Protein AF-V8PDE1-F1 (afdb_monomer_lite)

Structure (mmCIF, N/CA/C/O backbone):
data_AF-V8PDE1-F1
#
_entry.id   AF-V8PDE1-F1
#
loop_
_atom_site.group_PDB
_atom_site.id
_atom_site.type_symbol
_atom_site.label_atom_id
_atom_site.label_alt_id
_atom_site.label_comp_id
_atom_site.label_asym_id
_atom_site.label_entity_id
_atom_site.label_seq_id
_atom_site.pdbx_PDB_ins_code
_atom_site.Cartn_x
_atom_site.Cartn_y
_atom_site.Cartn_z
_atom_site.occupancy
_atom_site.B_iso_or_equiv
_atom_site.auth_seq_id
_atom_site.auth_comp_id
_atom_site.auth_asym_id
_atom_site.auth_atom_id
_atom_site.pdbx_PDB_model_num
ATOM 1 N N . MET A 1 1 ? 62.645 18.129 -101.647 1.00 36.97 1 MET A N 1
ATOM 2 C CA . MET A 1 1 ? 62.803 19.268 -102.581 1.00 36.97 1 MET A CA 1
ATOM 3 C C . MET A 1 1 ? 63.558 18.784 -103.810 1.00 36.97 1 MET A C 1
ATOM 5 O O . MET A 1 1 ? 64.603 18.176 -103.633 1.00 36.97 1 MET A O 1
ATOM 9 N N . ALA A 1 2 ? 63.044 19.009 -105.021 1.00 32.47 2 ALA A N 1
ATOM 10 C CA . ALA A 1 2 ? 63.706 18.597 -106.262 1.00 32.47 2 ALA A CA 1
ATOM 11 C C . ALA A 1 2 ? 64.364 19.811 -106.939 1.00 32.47 2 ALA A C 1
ATOM 13 O O . ALA A 1 2 ? 63.666 20.709 -107.405 1.00 32.47 2 ALA A O 1
ATOM 14 N N . SER A 1 3 ? 65.699 19.848 -106.988 1.00 39.00 3 SER A N 1
ATOM 15 C CA . SER A 1 3 ? 66.437 20.904 -107.691 1.00 39.00 3 SER A CA 1
ATOM 16 C C . SER A 1 3 ? 66.712 20.479 -109.133 1.00 39.00 3 SER A C 1
ATOM 18 O O . SER A 1 3 ? 67.623 19.699 -109.415 1.00 39.00 3 SER A O 1
ATOM 20 N N . SER A 1 4 ? 65.885 20.970 -110.055 1.00 37.81 4 SER A N 1
ATOM 21 C CA . SER A 1 4 ? 66.012 20.692 -111.486 1.00 37.81 4 SER A CA 1
ATOM 22 C C . SER A 1 4 ? 67.161 21.501 -112.097 1.00 37.81 4 SER A C 1
ATOM 24 O O . SER A 1 4 ? 66.958 22.632 -112.546 1.00 37.81 4 SER A O 1
ATOM 26 N N . LYS A 1 5 ? 68.365 20.916 -112.167 1.00 46.50 5 LYS A N 1
ATOM 27 C CA . LYS A 1 5 ? 69.477 21.478 -112.955 1.00 46.50 5 LYS A CA 1
ATOM 28 C C . LYS A 1 5 ? 69.112 21.474 -114.444 1.00 46.50 5 LYS A C 1
ATOM 30 O O . LYS A 1 5 ? 69.195 20.445 -115.112 1.00 46.50 5 LYS A O 1
ATOM 35 N N . ARG A 1 6 ? 68.713 22.642 -114.959 1.00 46.75 6 ARG A N 1
ATOM 36 C CA . ARG A 1 6 ? 68.588 22.904 -116.400 1.00 46.75 6 ARG A CA 1
ATOM 37 C C . ARG A 1 6 ? 69.950 22.631 -117.053 1.00 46.75 6 ARG A C 1
ATOM 39 O O . ARG A 1 6 ? 70.959 23.130 -116.565 1.00 46.75 6 ARG A O 1
ATOM 46 N N . LYS A 1 7 ? 69.989 21.837 -118.126 1.00 49.34 7 LYS A N 1
ATOM 47 C CA . LYS A 1 7 ? 71.175 21.744 -118.992 1.00 49.34 7 LYS A CA 1
ATOM 48 C C . LYS A 1 7 ? 71.210 22.982 -119.884 1.00 49.34 7 LYS A C 1
ATOM 50 O O . LYS A 1 7 ? 70.229 23.238 -120.580 1.00 49.34 7 LYS A O 1
ATOM 55 N N . ASP A 1 8 ? 72.319 23.713 -119.878 1.00 52.38 8 ASP A N 1
ATOM 56 C CA . ASP A 1 8 ? 72.467 24.906 -120.710 1.00 52.38 8 ASP A CA 1
ATOM 57 C C . ASP A 1 8 ? 72.462 24.560 -122.210 1.00 52.38 8 ASP A C 1
ATOM 59 O O . ASP A 1 8 ? 73.206 23.668 -122.639 1.00 52.38 8 ASP A O 1
ATOM 63 N N . PRO A 1 9 ? 71.684 25.279 -123.043 1.00 59.72 9 PRO A N 1
ATOM 64 C CA . PRO A 1 9 ? 71.596 25.003 -124.478 1.00 59.72 9 PRO A CA 1
ATOM 65 C C . PRO A 1 9 ? 72.929 25.226 -125.211 1.00 59.72 9 PRO A C 1
ATOM 67 O O . PRO A 1 9 ? 73.193 24.562 -126.211 1.00 59.72 9 PRO A O 1
ATOM 70 N N . ALA A 1 10 ? 73.809 26.083 -124.680 1.00 60.16 10 ALA A N 1
ATOM 71 C CA . ALA A 1 10 ? 75.154 26.305 -125.214 1.00 60.16 10 ALA A CA 1
ATOM 72 C C . ALA A 1 10 ? 76.019 25.027 -125.206 1.00 60.16 10 ALA A C 1
ATOM 74 O O . ALA A 1 10 ? 76.742 24.761 -126.164 1.00 60.16 10 ALA A O 1
ATOM 75 N N . SER A 1 11 ? 75.897 24.187 -124.169 1.00 59.78 11 SER A N 1
ATOM 76 C CA . SER A 1 11 ? 76.632 22.916 -124.075 1.00 59.78 11 SER A CA 1
ATOM 77 C C . SER A 1 11 ? 76.133 21.887 -125.098 1.00 59.78 11 SER A C 1
ATOM 79 O O . SER A 1 11 ? 76.931 21.149 -125.679 1.00 59.78 11 SER A O 1
ATOM 81 N N . ALA A 1 12 ? 74.824 21.871 -125.374 1.00 61.12 12 ALA A N 1
ATOM 82 C CA . ALA A 1 12 ? 74.239 21.012 -126.401 1.00 61.12 12 ALA A CA 1
ATOM 83 C C . ALA A 1 12 ? 74.664 21.438 -127.818 1.00 61.12 12 ALA A C 1
ATOM 85 O O . ALA A 1 12 ? 74.995 20.579 -128.633 1.00 61.12 12 ALA A O 1
ATOM 86 N N . ALA A 1 13 ? 74.719 22.747 -128.092 1.00 67.94 13 ALA A N 1
ATOM 87 C CA . ALA A 1 13 ? 75.216 23.282 -129.359 1.00 67.94 13 ALA A CA 1
ATOM 88 C C . ALA A 1 13 ? 76.701 22.941 -129.585 1.00 67.94 13 ALA A C 1
ATOM 90 O O . ALA A 1 13 ? 77.042 22.394 -130.629 1.00 67.94 13 ALA A O 1
ATOM 91 N N . ALA A 1 14 ? 77.563 23.164 -128.586 1.00 66.62 14 ALA A N 1
ATOM 92 C CA . ALA A 1 14 ? 78.984 22.814 -128.665 1.00 66.62 14 ALA A CA 1
ATOM 93 C C . ALA A 1 14 ? 79.209 21.304 -128.883 1.00 66.62 14 ALA A C 1
ATOM 95 O O . ALA A 1 14 ? 80.011 20.911 -129.726 1.00 66.62 14 ALA A O 1
ATOM 96 N N . SER A 1 15 ? 78.441 20.450 -128.193 1.00 71.56 15 SER A N 1
ATOM 97 C CA . SER A 1 15 ? 78.507 18.991 -128.384 1.00 71.56 15 SER A CA 1
ATOM 98 C C . SER A 1 15 ? 78.068 18.565 -129.791 1.00 71.56 15 SER A C 1
ATOM 100 O O . SER A 1 15 ? 78.623 17.625 -130.351 1.00 71.56 15 SER A O 1
ATOM 102 N N . ARG A 1 16 ? 77.077 19.254 -130.379 1.00 73.88 16 ARG A N 1
ATOM 103 C CA . ARG A 1 16 ? 76.604 18.999 -131.749 1.00 73.88 16 ARG A CA 1
ATOM 104 C C . ARG A 1 16 ? 77.648 19.403 -132.792 1.00 73.88 16 ARG A C 1
ATOM 106 O O . ARG A 1 16 ? 77.817 18.676 -133.762 1.00 73.88 16 ARG A O 1
ATOM 113 N N . ILE A 1 17 ? 78.334 20.528 -132.580 1.00 76.88 17 ILE A N 1
ATOM 114 C CA . ILE A 1 17 ? 79.422 21.002 -133.448 1.00 76.88 17 ILE A CA 1
ATOM 115 C C . ILE A 1 17 ? 80.581 20.002 -133.429 1.00 76.88 17 ILE A C 1
ATOM 117 O O . ILE A 1 17 ? 80.978 19.543 -134.491 1.00 76.88 17 ILE A O 1
ATOM 121 N N . PHE A 1 18 ? 81.035 19.574 -132.246 1.00 77.75 18 PHE A N 1
ATOM 122 C CA . PHE A 1 18 ? 82.142 18.619 -132.118 1.00 77.75 18 PHE A CA 1
ATOM 123 C C . PHE A 1 18 ? 81.876 17.286 -132.845 1.00 77.75 18 PHE A C 1
ATOM 125 O O . PHE A 1 18 ? 82.742 16.789 -133.558 1.00 77.75 18 PHE A O 1
ATOM 132 N N . VAL A 1 19 ? 80.660 16.732 -132.732 1.00 77.44 19 VAL A N 1
ATOM 133 C CA . VAL A 1 19 ? 80.276 15.506 -133.463 1.00 77.44 19 VAL A CA 1
ATOM 134 C C . VAL A 1 19 ? 80.302 15.721 -134.981 1.00 77.44 19 VAL A C 1
ATOM 136 O O . VAL A 1 19 ? 80.821 14.876 -135.701 1.00 77.44 19 VAL A O 1
ATOM 139 N N . LEU A 1 20 ? 79.805 16.860 -135.474 1.00 78.31 20 LEU A N 1
ATOM 140 C CA . LEU A 1 20 ? 79.837 17.184 -136.906 1.00 78.31 20 LEU A CA 1
ATOM 141 C C . LEU A 1 20 ? 81.271 17.413 -137.420 1.00 78.31 20 LEU A C 1
ATOM 143 O O . LEU A 1 20 ? 81.592 17.006 -138.531 1.00 78.31 20 LEU A O 1
ATOM 147 N N . GLU A 1 21 ? 82.147 18.027 -136.622 1.00 78.44 21 GLU A N 1
ATOM 148 C CA . GLU A 1 21 ? 83.574 18.184 -136.943 1.00 78.44 21 GLU A CA 1
ATOM 149 C C . GLU A 1 21 ? 84.298 16.831 -137.023 1.00 78.44 21 GLU A C 1
ATOM 151 O O . GLU A 1 21 ? 85.167 16.640 -137.874 1.00 78.44 21 GLU A O 1
ATOM 156 N N . GLU A 1 22 ? 83.934 15.883 -136.158 1.00 80.25 22 GLU A N 1
ATOM 157 C CA . GLU A 1 22 ? 84.462 14.516 -136.146 1.00 80.25 22 GLU A CA 1
ATOM 158 C C . GLU A 1 22 ? 83.957 13.693 -137.346 1.00 80.25 22 GLU A C 1
ATOM 160 O O . GLU A 1 22 ? 84.752 13.036 -138.021 1.00 80.25 22 GLU A O 1
ATOM 165 N N . GLU A 1 23 ? 82.668 13.804 -137.689 1.00 79.69 23 GLU A N 1
ATOM 166 C CA . GLU A 1 23 ? 82.073 13.197 -138.890 1.00 79.69 23 GLU A CA 1
ATOM 167 C C . GLU A 1 23 ? 82.712 13.741 -140.182 1.00 79.69 23 GLU A C 1
ATOM 169 O O . GLU A 1 23 ? 83.116 12.961 -141.046 1.00 79.69 23 GLU A O 1
ATOM 174 N N . VAL A 1 24 ? 82.888 15.064 -140.305 1.00 81.88 24 VAL A N 1
ATOM 175 C CA . VAL A 1 24 ? 83.558 15.697 -141.462 1.00 81.88 24 VAL A CA 1
ATOM 176 C C . VAL A 1 24 ? 85.017 15.243 -141.594 1.00 81.88 24 VAL A C 1
ATOM 178 O O . VAL A 1 24 ? 85.505 15.045 -142.713 1.00 81.88 24 VAL A O 1
ATOM 181 N N . ARG A 1 25 ? 85.714 15.031 -140.470 1.00 81.88 25 ARG A N 1
ATOM 182 C CA . ARG A 1 25 ? 87.086 14.503 -140.449 1.00 81.88 25 ARG A CA 1
ATOM 183 C C . ARG A 1 25 ? 87.128 13.049 -140.924 1.00 81.88 25 ARG A C 1
ATOM 185 O O . ARG A 1 25 ? 87.911 12.746 -141.821 1.00 81.88 25 ARG A O 1
ATOM 192 N N . SER A 1 26 ? 86.238 12.191 -140.413 1.00 82.44 26 SER A N 1
ATOM 193 C CA . SER A 1 26 ? 86.133 10.783 -140.834 1.00 82.44 26 SER A CA 1
ATOM 194 C C . SER A 1 26 ? 85.832 10.655 -142.329 1.00 82.44 26 SER A C 1
ATOM 196 O O . SER A 1 26 ? 86.521 9.927 -143.040 1.00 82.44 26 SER A O 1
ATOM 198 N N . LEU A 1 27 ? 84.862 11.424 -142.834 1.00 82.25 27 LEU A N 1
ATOM 199 C CA . LEU A 1 27 ? 84.507 11.446 -144.256 1.00 82.25 27 LEU A CA 1
ATOM 200 C C . LEU A 1 27 ? 85.663 11.938 -145.144 1.00 82.25 27 LEU A C 1
ATOM 202 O O . LEU A 1 27 ? 85.850 11.432 -146.250 1.00 82.25 27 LEU A O 1
ATOM 206 N N . SER A 1 28 ? 86.471 12.887 -144.661 1.00 83.19 28 SER A N 1
ATOM 207 C CA . SER A 1 28 ? 87.661 13.362 -145.383 1.00 83.19 28 SER A CA 1
ATOM 208 C C . SER A 1 28 ? 88.770 12.304 -145.438 1.00 83.19 28 SER A C 1
ATOM 210 O O . SER A 1 28 ? 89.416 12.141 -146.473 1.00 83.19 28 SER A O 1
ATOM 212 N N . GLU A 1 29 ? 88.987 11.554 -144.354 1.00 83.19 29 GLU A N 1
ATOM 213 C CA . GLU A 1 29 ? 89.922 10.421 -144.332 1.00 83.19 29 GLU A CA 1
ATOM 214 C C . GLU A 1 29 ? 89.474 9.287 -145.260 1.00 83.19 29 GLU A C 1
ATOM 216 O O . GLU A 1 29 ? 90.282 8.763 -146.027 1.00 83.19 29 GLU A O 1
ATOM 221 N N . GLU A 1 30 ? 88.186 8.936 -145.238 1.00 83.31 30 GLU A N 1
ATOM 222 C CA . GLU A 1 30 ? 87.602 7.927 -146.127 1.00 83.31 30 GLU A CA 1
ATOM 223 C C . GLU A 1 30 ? 87.721 8.333 -147.602 1.00 83.31 30 GLU A C 1
ATOM 225 O O . GLU A 1 30 ? 88.118 7.512 -148.433 1.00 83.31 30 GLU A O 1
ATOM 230 N N . LEU A 1 31 ? 87.470 9.606 -147.930 1.00 84.56 31 LEU A N 1
ATOM 231 C CA . LEU A 1 31 ? 87.661 10.144 -149.278 1.00 84.56 31 LEU A CA 1
ATOM 232 C C . LEU A 1 31 ? 89.130 10.057 -149.723 1.00 84.56 31 LEU A C 1
ATOM 234 O O . LEU A 1 31 ? 89.407 9.572 -150.821 1.00 84.56 31 LEU A O 1
ATOM 238 N N . ASN A 1 32 ? 90.075 10.463 -148.869 1.00 84.06 32 ASN A N 1
ATOM 239 C CA . ASN A 1 32 ? 91.512 10.364 -149.150 1.00 84.06 32 ASN A CA 1
ATOM 240 C C . ASN A 1 32 ? 91.962 8.906 -149.356 1.00 84.06 32 ASN A C 1
ATOM 242 O O . ASN A 1 32 ? 92.754 8.619 -150.256 1.00 84.06 32 ASN A O 1
ATOM 246 N N . GLN A 1 33 ? 91.425 7.971 -148.570 1.00 81.50 33 GLN A N 1
ATOM 247 C CA . GLN A 1 33 ? 91.695 6.542 -148.719 1.00 81.50 33 GLN A CA 1
ATOM 248 C C . GLN A 1 33 ? 91.134 5.991 -150.044 1.00 81.50 33 GLN A C 1
ATOM 250 O O . GLN A 1 33 ? 91.837 5.260 -150.744 1.00 81.50 33 GLN A O 1
ATOM 255 N N . CYS A 1 34 ? 89.918 6.390 -150.435 1.00 83.56 34 CYS A N 1
ATOM 256 C CA . CYS A 1 34 ? 89.327 6.039 -151.732 1.00 83.56 34 CYS A CA 1
ATOM 257 C C . CYS A 1 34 ? 90.131 6.616 -152.909 1.00 83.56 34 CYS A C 1
ATOM 259 O O . CYS A 1 34 ? 90.346 5.929 -153.909 1.00 83.56 34 CYS A O 1
ATOM 261 N N . GLN A 1 35 ? 90.623 7.852 -152.780 1.00 84.25 35 GLN A N 1
ATOM 262 C CA . GLN A 1 35 ? 91.502 8.493 -153.760 1.00 84.25 35 GLN A CA 1
ATOM 263 C C . GLN A 1 35 ? 92.798 7.680 -153.935 1.00 84.25 35 GLN A C 1
ATOM 265 O O . GLN A 1 35 ? 93.168 7.338 -155.057 1.00 84.25 35 GLN A O 1
ATOM 270 N N . ALA A 1 36 ? 93.454 7.305 -152.832 1.00 83.50 36 ALA A N 1
ATOM 271 C CA . ALA A 1 36 ? 94.674 6.500 -152.855 1.00 83.50 36 ALA A CA 1
ATOM 272 C C . ALA A 1 36 ? 94.451 5.099 -153.457 1.00 83.50 36 ALA A C 1
ATOM 274 O O . ALA A 1 36 ? 95.294 4.610 -154.208 1.00 83.50 36 ALA A O 1
ATOM 275 N N . ASP A 1 37 ? 93.308 4.464 -153.179 1.00 84.69 37 ASP A N 1
ATOM 276 C CA . ASP A 1 37 ? 92.949 3.167 -153.762 1.00 84.69 37 ASP A CA 1
ATOM 277 C C . ASP A 1 37 ? 92.661 3.257 -155.269 1.00 84.69 37 ASP A C 1
ATOM 279 O O . ASP A 1 37 ? 93.093 2.387 -156.028 1.00 84.69 37 ASP A O 1
ATOM 283 N N . LYS A 1 38 ? 92.007 4.329 -155.731 1.00 87.38 38 LYS A N 1
ATOM 284 C CA . LYS A 1 38 ? 91.802 4.601 -157.161 1.00 87.38 38 LYS A CA 1
ATOM 285 C C . LYS A 1 38 ? 93.137 4.755 -157.897 1.00 87.38 38 LYS A C 1
ATOM 287 O O . LYS A 1 38 ? 93.341 4.110 -158.925 1.00 87.38 38 LYS A O 1
ATOM 292 N N . GLU A 1 39 ? 94.047 5.581 -157.379 1.00 84.88 39 GLU A N 1
ATOM 293 C CA . GLU A 1 39 ? 95.364 5.791 -157.997 1.00 84.88 39 GLU A CA 1
ATOM 294 C C . GLU A 1 39 ? 96.224 4.512 -157.953 1.00 84.88 39 GLU A C 1
ATOM 296 O O . GLU A 1 39 ? 96.932 4.206 -158.916 1.00 84.88 39 GLU A O 1
ATOM 301 N N . PHE A 1 40 ? 96.101 3.699 -156.895 1.00 88.19 40 PHE A N 1
ATOM 302 C CA . PHE A 1 40 ? 96.716 2.370 -156.824 1.00 88.19 40 PHE A CA 1
ATOM 303 C C . PHE A 1 40 ? 96.201 1.434 -157.931 1.00 88.19 40 PHE A C 1
ATOM 305 O O . PHE A 1 40 ? 97.006 0.865 -158.671 1.00 88.19 40 PHE A O 1
ATOM 312 N N . VAL A 1 41 ? 94.878 1.310 -158.100 1.00 87.38 41 VAL A N 1
ATOM 313 C CA . VAL A 1 41 ? 94.266 0.481 -159.157 1.00 87.38 41 VAL A CA 1
ATOM 314 C C . VAL A 1 41 ? 94.664 0.974 -160.551 1.00 87.38 41 VAL A C 1
ATOM 316 O O . VAL A 1 41 ? 94.989 0.163 -161.417 1.00 87.38 41 VAL A O 1
ATOM 319 N N . TRP A 1 42 ? 94.704 2.290 -160.770 1.00 84.12 42 TRP A N 1
ATOM 320 C CA . TRP A 1 42 ? 95.103 2.879 -162.052 1.00 84.12 42 TRP A CA 1
ATOM 321 C C . TRP A 1 42 ? 96.581 2.618 -162.384 1.00 84.12 42 TRP A C 1
ATOM 323 O O . TRP A 1 42 ? 96.922 2.261 -163.514 1.00 84.12 42 TRP A O 1
ATOM 333 N N . SER A 1 43 ? 97.462 2.733 -161.385 1.00 84.25 43 SER A N 1
ATOM 334 C CA . SER A 1 43 ? 98.887 2.395 -161.490 1.00 84.25 43 SER A CA 1
ATOM 335 C C . SER A 1 43 ? 99.100 0.906 -161.796 1.00 84.25 43 SER A C 1
ATOM 337 O O . SER A 1 43 ? 99.875 0.554 -162.691 1.00 84.25 43 SER A O 1
ATOM 339 N N . LEU A 1 44 ? 98.357 0.028 -161.113 1.00 85.06 44 LEU A N 1
ATOM 340 C CA . LEU A 1 44 ? 98.386 -1.420 -161.319 1.00 85.06 44 LEU A CA 1
ATOM 341 C C . LEU A 1 44 ? 97.923 -1.800 -162.734 1.00 85.06 44 LEU A C 1
ATOM 343 O O . LEU A 1 44 ? 98.630 -2.519 -163.440 1.00 85.06 44 LEU A O 1
ATOM 347 N N . TRP A 1 45 ? 96.782 -1.259 -163.177 1.00 83.00 45 TRP A N 1
ATOM 348 C CA . TRP A 1 45 ? 96.251 -1.447 -164.531 1.00 83.00 45 TRP A CA 1
ATOM 349 C C . TRP A 1 45 ? 97.269 -1.034 -165.597 1.00 83.00 45 TRP A C 1
ATOM 351 O O . TRP A 1 45 ? 97.526 -1.785 -166.538 1.00 83.00 45 TRP A O 1
ATOM 361 N N . LYS A 1 46 ? 97.927 0.117 -165.413 1.00 83.50 46 LYS A N 1
ATOM 362 C CA . LYS A 1 46 ? 98.917 0.620 -166.369 1.00 83.50 46 LYS A CA 1
ATOM 363 C C . LYS A 1 46 ? 100.205 -0.215 -166.413 1.00 83.50 46 LYS A C 1
ATOM 365 O O . LYS A 1 46 ? 100.794 -0.333 -167.484 1.00 83.50 46 LYS A O 1
ATOM 370 N N . ARG A 1 47 ? 100.628 -0.838 -165.302 1.00 80.44 47 ARG A N 1
ATOM 371 C CA . ARG A 1 47 ? 101.740 -1.817 -165.306 1.00 80.44 47 ARG A CA 1
ATOM 372 C C . ARG A 1 47 ? 101.368 -3.121 -166.010 1.00 80.44 47 ARG A C 1
ATOM 374 O O . ARG A 1 47 ? 102.189 -3.659 -166.746 1.00 80.44 47 ARG A O 1
ATOM 381 N N . LEU A 1 48 ? 100.140 -3.604 -165.820 1.00 79.50 48 LEU A N 1
ATOM 382 C CA . LEU A 1 48 ? 99.642 -4.830 -166.457 1.00 79.50 48 LEU A CA 1
ATOM 383 C C . LEU A 1 48 ? 99.452 -4.700 -167.981 1.00 79.50 48 LEU A C 1
ATOM 385 O O . LEU A 1 48 ? 99.324 -5.710 -168.662 1.00 79.50 48 LEU A O 1
ATOM 389 N N . GLN A 1 49 ? 99.456 -3.477 -168.521 1.00 78.81 49 GLN A N 1
ATOM 390 C CA . GLN A 1 49 ? 99.256 -3.192 -169.947 1.00 78.81 49 GLN A CA 1
ATOM 391 C C . GLN A 1 49 ? 100.558 -3.192 -170.783 1.00 78.81 49 GLN A C 1
ATOM 393 O O . GLN A 1 49 ? 100.516 -3.000 -171.998 1.00 78.81 49 GLN A O 1
ATOM 398 N N . VAL A 1 50 ? 101.723 -3.390 -170.156 1.00 78.38 50 VAL A N 1
ATOM 399 C CA . VAL A 1 50 ? 103.014 -3.530 -170.856 1.00 78.38 50 VAL A CA 1
ATOM 400 C C . VAL A 1 50 ? 103.074 -4.892 -171.558 1.00 78.38 50 VAL A C 1
ATOM 402 O O . VAL A 1 50 ? 102.573 -5.875 -171.026 1.00 78.38 50 VAL A O 1
ATOM 405 N N . ALA A 1 51 ? 103.715 -4.972 -172.732 1.00 67.94 51 ALA A N 1
ATOM 406 C CA . ALA A 1 51 ? 103.708 -6.163 -173.596 1.00 67.94 51 ALA A CA 1
ATOM 407 C C . ALA A 1 51 ? 104.171 -7.479 -172.927 1.00 67.94 51 ALA A C 1
ATOM 409 O O . ALA A 1 51 ? 103.759 -8.546 -173.364 1.00 67.94 51 ALA A O 1
ATOM 410 N N . ASN A 1 52 ? 104.987 -7.398 -171.870 1.00 71.12 52 ASN A N 1
ATOM 411 C CA . ASN A 1 52 ? 105.307 -8.499 -170.956 1.00 71.12 52 ASN A CA 1
ATOM 412 C C . ASN A 1 52 ? 105.195 -7.976 -169.507 1.00 71.12 52 ASN A C 1
ATOM 414 O O . ASN A 1 52 ? 106.151 -7.361 -169.023 1.00 71.12 52 ASN A O 1
ATOM 418 N N . PRO A 1 53 ? 104.054 -8.147 -168.815 1.00 75.88 53 PRO A N 1
ATOM 419 C CA . PRO A 1 53 ? 103.867 -7.632 -167.461 1.00 75.88 53 PRO A CA 1
ATOM 420 C C . PRO A 1 53 ? 104.344 -8.635 -166.396 1.00 75.88 53 PRO A C 1
ATOM 422 O O . PRO A 1 53 ? 104.021 -9.821 -166.457 1.00 75.88 53 PRO A O 1
ATOM 425 N N . ASP A 1 54 ? 105.057 -8.163 -165.367 1.00 81.19 54 ASP A N 1
ATOM 426 C CA . ASP A 1 54 ? 105.379 -8.981 -164.186 1.00 81.19 54 ASP A CA 1
ATOM 427 C C . ASP A 1 54 ? 104.158 -9.084 -163.257 1.00 81.19 54 ASP A C 1
ATOM 429 O O . ASP A 1 54 ? 103.899 -8.234 -162.396 1.00 81.19 54 ASP A O 1
ATOM 433 N N . VAL A 1 55 ? 103.393 -10.158 -163.452 1.00 79.56 55 VAL A N 1
ATOM 434 C CA . VAL A 1 55 ? 102.190 -10.470 -162.670 1.00 79.56 55 VAL A CA 1
ATOM 435 C C . VAL A 1 55 ? 102.524 -10.766 -161.199 1.00 79.56 55 VAL A C 1
ATOM 437 O O . VAL A 1 55 ? 101.718 -10.462 -160.320 1.00 79.56 55 VAL A O 1
ATOM 440 N N . THR A 1 56 ? 103.719 -11.283 -160.893 1.00 81.75 56 THR A N 1
ATOM 441 C CA . THR A 1 56 ? 104.136 -11.611 -159.516 1.00 81.75 56 THR A CA 1
ATOM 442 C C . THR A 1 56 ? 104.323 -10.342 -158.691 1.00 81.75 56 THR A C 1
ATOM 444 O O . THR A 1 56 ? 103.828 -10.243 -157.562 1.00 81.75 56 THR A O 1
ATOM 447 N N . GLN A 1 57 ? 104.975 -9.329 -159.270 1.00 81.56 57 GLN A N 1
ATOM 448 C CA . GLN A 1 57 ? 105.105 -8.016 -158.637 1.00 81.56 57 GLN A CA 1
ATOM 449 C C . GLN A 1 57 ? 103.737 -7.334 -158.472 1.00 81.56 57 GLN A C 1
ATOM 451 O O . GLN A 1 57 ? 103.470 -6.749 -157.421 1.00 81.56 57 GLN A O 1
ATOM 456 N N . ALA A 1 58 ? 102.849 -7.442 -159.466 1.00 81.25 58 ALA A N 1
ATOM 457 C CA . ALA A 1 58 ? 101.497 -6.888 -159.393 1.00 81.25 58 ALA A CA 1
ATOM 458 C C . ALA A 1 58 ? 100.664 -7.506 -158.250 1.00 81.25 58 ALA A C 1
ATOM 460 O O . ALA A 1 58 ? 100.079 -6.771 -157.455 1.00 81.25 58 ALA A O 1
ATOM 461 N N . ILE A 1 59 ? 100.664 -8.837 -158.112 1.00 83.62 59 ILE A N 1
ATOM 462 C CA . ILE A 1 59 ? 99.976 -9.538 -157.013 1.00 83.62 59 ILE A CA 1
ATOM 463 C C . ILE A 1 59 ? 100.564 -9.134 -155.656 1.00 83.62 59 ILE A C 1
ATOM 465 O O . ILE A 1 59 ? 99.812 -8.835 -154.731 1.00 83.62 59 ILE A O 1
ATOM 469 N N . SER A 1 60 ? 101.892 -9.058 -155.542 1.00 83.50 60 SER A N 1
ATOM 470 C CA . SER A 1 60 ? 102.562 -8.676 -154.290 1.00 83.50 60 SER A CA 1
ATOM 471 C C . SER A 1 60 ? 102.150 -7.277 -153.813 1.00 83.50 60 SER A C 1
ATOM 473 O O . SER A 1 60 ? 101.894 -7.074 -152.628 1.00 83.50 60 SER A O 1
ATOM 475 N N . LEU A 1 61 ? 102.011 -6.322 -154.741 1.00 85.25 61 LEU A N 1
ATOM 476 C CA . LEU A 1 61 ? 101.520 -4.974 -154.439 1.00 85.25 61 LEU A CA 1
ATOM 477 C C . LEU A 1 61 ? 100.056 -4.973 -153.968 1.00 85.25 61 LEU A C 1
ATOM 479 O O . LEU A 1 61 ? 99.718 -4.211 -153.065 1.00 85.25 61 LEU A O 1
ATOM 483 N N . VAL A 1 62 ? 99.190 -5.814 -154.548 1.00 84.75 62 VAL A N 1
ATOM 484 C CA . VAL A 1 62 ? 97.781 -5.947 -154.120 1.00 84.75 62 VAL A CA 1
ATOM 485 C C . VAL A 1 62 ? 97.688 -6.551 -152.720 1.00 84.75 62 VAL A C 1
ATOM 487 O O . VAL A 1 62 ? 96.959 -6.024 -151.882 1.00 84.75 62 VAL A O 1
ATOM 490 N N . VAL A 1 63 ? 98.451 -7.613 -152.445 1.00 85.69 63 VAL A N 1
ATOM 491 C CA . VAL A 1 63 ? 98.483 -8.266 -151.127 1.00 85.69 63 VAL A CA 1
ATOM 492 C C . VAL A 1 63 ? 98.976 -7.301 -150.049 1.00 85.69 63 VAL A C 1
ATOM 494 O O . VAL A 1 63 ? 98.335 -7.185 -149.007 1.00 85.69 63 VAL A O 1
ATOM 497 N N . GLU A 1 64 ? 100.053 -6.550 -150.301 1.00 85.25 64 GLU A N 1
ATOM 498 C CA . GLU A 1 64 ? 100.553 -5.562 -149.337 1.00 85.25 64 GLU A CA 1
ATOM 499 C C . GLU A 1 64 ? 99.556 -4.404 -149.137 1.00 85.25 64 GLU A C 1
ATOM 501 O O . GLU A 1 64 ? 99.360 -3.946 -148.011 1.00 85.25 64 GLU A O 1
ATOM 506 N N . ARG A 1 65 ? 98.849 -3.969 -150.194 1.00 85.38 65 ARG A N 1
ATOM 507 C CA . ARG A 1 65 ? 97.819 -2.924 -150.081 1.00 85.38 65 ARG A CA 1
ATOM 508 C C . ARG A 1 65 ? 96.598 -3.380 -149.278 1.00 85.38 65 ARG A C 1
ATOM 510 O O . ARG A 1 65 ? 96.095 -2.605 -148.468 1.00 85.38 65 ARG A O 1
ATOM 517 N N . GLU A 1 66 ? 96.124 -4.611 -149.465 1.00 84.81 66 GLU A N 1
ATOM 518 C CA . GLU A 1 66 ? 95.006 -5.156 -148.680 1.00 84.81 66 GLU A CA 1
ATOM 519 C C . GLU A 1 66 ? 95.408 -5.468 -147.231 1.00 84.81 66 GLU A C 1
ATOM 521 O O . GLU A 1 66 ? 94.636 -5.188 -146.313 1.00 84.81 66 GLU A O 1
ATOM 526 N N . LYS A 1 67 ? 96.642 -5.931 -146.992 1.00 86.25 67 LYS A N 1
ATOM 527 C CA . LYS A 1 67 ? 97.210 -6.069 -145.642 1.00 86.25 67 LYS A CA 1
ATOM 528 C C . LYS A 1 67 ? 97.199 -4.735 -144.888 1.00 86.25 67 LYS A C 1
ATOM 530 O O . LYS A 1 67 ? 96.666 -4.675 -143.784 1.00 86.25 67 LYS A O 1
ATOM 535 N N . GLN A 1 68 ? 97.672 -3.649 -145.506 1.00 85.88 68 GLN A N 1
ATOM 536 C CA . GLN A 1 68 ? 97.623 -2.307 -144.904 1.00 85.88 68 GLN A CA 1
ATOM 537 C C . GLN A 1 68 ? 96.190 -1.859 -144.567 1.00 85.88 68 GLN A C 1
ATOM 539 O O . GLN A 1 68 ? 95.968 -1.226 -143.536 1.00 85.88 68 GLN A O 1
ATOM 544 N N . LYS A 1 69 ? 95.192 -2.201 -145.396 1.00 85.38 69 LYS A N 1
ATOM 545 C CA . LYS A 1 69 ? 93.776 -1.916 -145.091 1.00 85.38 69 LYS A CA 1
ATOM 546 C C . LYS A 1 69 ? 93.245 -2.737 -143.919 1.00 85.38 69 LYS A C 1
ATOM 548 O O . LYS A 1 69 ? 92.424 -2.220 -143.163 1.00 85.38 69 LYS A O 1
ATOM 553 N N . ALA A 1 70 ? 93.661 -3.996 -143.779 1.00 85.56 70 ALA A N 1
ATOM 554 C CA . ALA A 1 70 ? 93.308 -4.825 -142.630 1.00 85.56 70 ALA A CA 1
ATOM 555 C C . ALA A 1 70 ? 93.926 -4.255 -141.342 1.00 85.56 70 ALA A C 1
ATOM 557 O O . ALA A 1 70 ? 93.195 -3.948 -140.405 1.00 85.56 70 ALA A O 1
ATOM 558 N N . GLU A 1 71 ? 95.229 -3.966 -141.351 1.00 86.69 71 GLU A N 1
ATOM 559 C CA . GLU A 1 71 ? 95.948 -3.362 -140.220 1.00 86.69 71 GLU A CA 1
ATOM 560 C C . GLU A 1 71 ? 95.357 -1.997 -139.806 1.00 86.69 71 GLU A C 1
ATOM 562 O O . GLU A 1 71 ? 95.239 -1.703 -138.615 1.00 86.69 71 GLU A O 1
ATOM 567 N N . LEU A 1 72 ? 94.911 -1.173 -140.765 1.00 85.88 72 LEU A N 1
ATOM 568 C CA . LEU A 1 72 ? 94.193 0.080 -140.486 1.00 85.88 72 LEU A CA 1
ATOM 569 C C . LEU A 1 72 ? 92.823 -0.145 -139.826 1.00 85.88 72 LEU A C 1
ATOM 571 O O . LEU A 1 72 ? 92.452 0.616 -138.930 1.00 85.88 72 LEU A O 1
ATOM 575 N N . LYS A 1 73 ? 92.068 -1.172 -140.240 1.00 86.94 73 LYS A N 1
ATOM 576 C CA . LYS A 1 73 ? 90.787 -1.533 -139.607 1.00 86.94 73 LYS A CA 1
ATOM 577 C C . LYS A 1 73 ? 91.006 -2.027 -138.181 1.00 86.94 73 LYS A C 1
ATOM 579 O O . LYS A 1 73 ? 90.331 -1.540 -137.277 1.00 86.94 73 LYS A O 1
ATOM 584 N N . ASP A 1 74 ? 91.977 -2.909 -137.971 1.00 87.88 74 ASP A N 1
ATOM 585 C CA . ASP A 1 74 ? 92.313 -3.435 -136.645 1.00 87.88 74 ASP A CA 1
ATOM 586 C C . ASP A 1 74 ? 92.785 -2.312 -135.713 1.00 87.88 74 ASP A C 1
ATOM 588 O O . ASP A 1 74 ? 92.338 -2.222 -134.568 1.00 87.88 74 ASP A O 1
ATOM 592 N N . ARG A 1 75 ? 93.593 -1.369 -136.221 1.00 87.88 75 ARG A N 1
ATOM 593 C CA . ARG A 1 75 ? 93.983 -0.161 -135.481 1.00 87.88 75 ARG A CA 1
ATOM 594 C C . ARG A 1 75 ? 92.774 0.699 -135.092 1.00 87.88 75 ARG A C 1
ATOM 596 O O . ARG A 1 75 ? 92.689 1.092 -133.931 1.00 87.88 75 ARG A O 1
ATOM 603 N N . LYS A 1 76 ? 91.826 0.947 -136.009 1.00 87.38 76 LYS A N 1
ATOM 604 C CA . LYS A 1 76 ? 90.578 1.679 -135.699 1.00 87.38 76 LYS A CA 1
ATOM 605 C C . LYS A 1 76 ? 89.716 0.935 -134.667 1.00 87.38 76 LYS A C 1
ATOM 607 O O . LYS A 1 76 ? 89.133 1.571 -133.794 1.00 87.38 76 LYS A O 1
ATOM 612 N N . VAL A 1 77 ? 89.654 -0.400 -134.708 1.00 90.00 77 VAL A N 1
ATOM 613 C CA . VAL A 1 77 ? 88.940 -1.203 -133.694 1.00 90.00 77 VAL A CA 1
ATOM 614 C C . VAL A 1 77 ? 89.604 -1.083 -132.320 1.00 90.00 77 VAL A C 1
ATOM 616 O O . VAL A 1 77 ? 88.901 -0.856 -131.336 1.00 90.00 77 VAL A O 1
ATOM 619 N N . LEU A 1 78 ? 90.934 -1.179 -132.242 1.00 89.81 78 LEU A N 1
ATOM 620 C CA . LEU A 1 78 ? 91.683 -1.013 -130.991 1.00 89.81 78 LEU A CA 1
ATOM 621 C C . LEU A 1 78 ? 91.524 0.396 -130.403 1.00 89.81 78 LEU A C 1
ATOM 623 O O . LEU A 1 78 ? 91.332 0.531 -129.198 1.00 89.81 78 LEU A O 1
ATOM 627 N N . GLU A 1 79 ? 91.526 1.434 -131.240 1.00 88.44 79 GLU A N 1
ATOM 628 C CA . GLU A 1 79 ? 91.266 2.817 -130.823 1.00 88.44 79 GLU A CA 1
ATOM 629 C C . GLU A 1 79 ? 89.840 2.988 -130.267 1.00 88.44 79 GLU A C 1
ATOM 631 O O . GLU A 1 79 ? 89.656 3.544 -129.183 1.00 88.44 79 GLU A O 1
ATOM 636 N N . ILE A 1 80 ? 88.827 2.422 -130.935 1.00 86.81 80 ILE A N 1
ATOM 637 C CA . ILE A 1 80 ? 87.437 2.412 -130.445 1.00 86.81 80 ILE A CA 1
ATOM 638 C C . ILE A 1 80 ? 87.315 1.662 -129.110 1.00 86.81 80 ILE A C 1
ATOM 640 O O . ILE A 1 80 ? 86.567 2.105 -128.236 1.00 86.81 80 ILE A O 1
ATOM 644 N N . LEU A 1 81 ? 88.014 0.534 -128.940 1.00 89.75 81 LEU A N 1
ATOM 645 C CA . LEU A 1 81 ? 88.035 -0.210 -127.679 1.00 89.75 81 LEU A CA 1
ATOM 646 C C . LEU A 1 81 ? 88.695 0.613 -126.570 1.00 89.75 81 LEU A C 1
ATOM 648 O O . LEU A 1 81 ? 88.067 0.826 -125.540 1.00 89.75 81 LEU A O 1
ATOM 652 N N . GLN A 1 82 ? 89.870 1.197 -126.814 1.00 89.56 82 GLN A N 1
ATOM 653 C CA . GLN A 1 82 ? 90.561 2.043 -125.837 1.00 89.56 82 GLN A CA 1
ATOM 654 C C . GLN A 1 82 ? 89.711 3.255 -125.410 1.00 89.56 82 GLN A C 1
ATOM 656 O O . GLN A 1 82 ? 89.636 3.580 -124.224 1.00 89.56 82 GLN A O 1
ATOM 661 N N . VAL A 1 83 ? 89.014 3.908 -126.348 1.00 89.56 83 VAL A N 1
ATOM 662 C CA . VAL A 1 83 ? 88.072 4.999 -126.037 1.00 89.56 83 VAL A CA 1
ATOM 663 C C . VAL A 1 83 ? 86.879 4.497 -125.214 1.00 89.56 83 VAL A C 1
ATOM 665 O O . VAL A 1 83 ? 86.447 5.186 -124.285 1.00 89.56 83 VAL A O 1
ATOM 668 N N . LYS A 1 84 ? 86.352 3.301 -125.505 1.00 90.00 84 LYS A N 1
ATOM 669 C CA . LYS A 1 84 ? 85.264 2.684 -124.728 1.00 90.00 84 LYS A CA 1
ATOM 670 C C . LYS A 1 84 ? 85.706 2.276 -123.325 1.00 90.00 84 LYS A C 1
ATOM 672 O O . LYS A 1 84 ? 84.967 2.564 -122.390 1.00 90.00 84 LYS A O 1
ATOM 677 N N . ASP A 1 85 ? 86.893 1.709 -123.157 1.00 93.50 85 ASP A N 1
ATOM 678 C CA . ASP A 1 85 ? 87.433 1.308 -121.854 1.00 93.50 85 ASP A CA 1
ATOM 679 C C . ASP A 1 85 ? 87.687 2.537 -120.969 1.00 93.50 85 ASP A C 1
ATOM 681 O O . ASP A 1 85 ? 87.198 2.602 -119.839 1.00 93.50 85 ASP A O 1
ATOM 685 N N . ASN A 1 86 ? 88.306 3.589 -121.521 1.00 92.06 86 ASN A N 1
ATOM 686 C CA . ASN A 1 86 ? 88.425 4.895 -120.857 1.00 92.06 86 ASN A CA 1
ATOM 687 C C . ASN A 1 86 ? 87.045 5.458 -120.454 1.00 92.06 86 ASN A C 1
ATOM 689 O O . ASN A 1 86 ? 86.877 6.060 -119.384 1.00 92.06 86 ASN A O 1
ATOM 693 N N . LYS A 1 87 ? 86.023 5.264 -121.301 1.00 92.31 87 LYS A N 1
ATOM 694 C CA . LYS A 1 87 ? 84.656 5.719 -121.025 1.00 92.31 87 LYS A CA 1
ATOM 695 C C . LYS A 1 87 ? 83.967 4.899 -119.932 1.00 92.31 87 LYS A C 1
ATOM 697 O O . LYS A 1 87 ? 83.264 5.496 -119.117 1.00 92.31 87 LYS A O 1
ATOM 702 N N . ILE A 1 88 ? 84.175 3.583 -119.903 1.00 90.19 88 ILE A N 1
ATOM 703 C CA . ILE A 1 88 ? 83.690 2.673 -118.858 1.00 90.19 88 ILE A CA 1
ATOM 704 C C . ILE A 1 88 ? 84.324 3.059 -117.522 1.00 90.19 88 ILE A C 1
ATOM 706 O O . ILE A 1 88 ? 83.588 3.384 -116.595 1.00 90.19 88 ILE A O 1
ATOM 710 N N . GLN A 1 89 ? 85.652 3.193 -117.462 1.00 91.25 89 GLN A N 1
ATOM 711 C CA . GLN A 1 89 ? 86.375 3.612 -116.256 1.00 91.25 89 GLN A CA 1
ATOM 712 C C . GLN A 1 89 ? 85.853 4.952 -115.699 1.00 91.25 89 GLN A C 1
ATOM 714 O O . GLN A 1 89 ? 85.638 5.101 -114.495 1.00 91.25 89 GLN A O 1
ATOM 719 N N . THR A 1 90 ? 85.578 5.926 -116.576 1.00 90.88 90 THR A N 1
ATOM 720 C CA . THR A 1 90 ? 84.995 7.224 -116.184 1.00 90.88 90 THR A CA 1
ATOM 721 C C . THR A 1 90 ? 83.580 7.082 -115.601 1.00 90.88 90 THR A C 1
ATOM 723 O O . THR A 1 90 ? 83.186 7.843 -114.714 1.00 90.88 90 THR A O 1
ATOM 726 N N . LEU A 1 91 ? 82.779 6.141 -116.112 1.00 90.06 91 LEU A N 1
ATOM 727 C CA . LEU A 1 91 ? 81.436 5.866 -115.595 1.00 90.06 91 LEU A CA 1
ATOM 728 C C . LEU A 1 91 ? 81.494 5.114 -114.262 1.00 90.06 91 LEU A C 1
ATOM 730 O O . LEU A 1 91 ? 80.778 5.498 -113.344 1.00 90.06 91 LEU A O 1
ATOM 734 N N . GLU A 1 92 ? 82.377 4.128 -114.119 1.00 91.06 92 GLU A N 1
ATOM 735 C CA . GLU A 1 92 ? 82.585 3.379 -112.875 1.00 91.06 92 GLU A CA 1
ATOM 736 C C . GLU A 1 92 ? 83.017 4.297 -111.726 1.00 91.06 92 GLU A C 1
ATOM 738 O O . GLU A 1 92 ? 82.389 4.271 -110.669 1.00 91.06 92 GLU A O 1
ATOM 743 N N . GLN A 1 93 ? 83.994 5.185 -111.953 1.00 90.88 93 GLN A N 1
ATOM 744 C CA . GLN A 1 93 ? 84.412 6.203 -110.974 1.00 90.88 93 GLN A CA 1
ATOM 745 C C . GLN A 1 93 ? 83.265 7.141 -110.566 1.00 90.88 93 GLN A C 1
ATOM 747 O O . GLN A 1 93 ? 83.162 7.566 -109.414 1.00 90.88 93 GLN A O 1
ATOM 752 N N . ARG A 1 94 ? 82.373 7.476 -111.506 1.00 91.69 94 ARG A N 1
ATOM 753 C CA . ARG A 1 94 ? 81.187 8.284 -111.207 1.00 91.69 94 ARG A CA 1
ATOM 754 C C . ARG A 1 94 ? 80.167 7.494 -110.387 1.00 91.69 94 ARG A C 1
ATOM 756 O O . ARG A 1 94 ? 79.595 8.045 -109.450 1.00 91.69 94 ARG A O 1
ATOM 763 N N . THR A 1 95 ? 79.942 6.230 -110.728 1.00 88.88 95 THR A N 1
ATOM 764 C CA . THR A 1 95 ? 79.016 5.343 -110.019 1.00 88.88 95 THR A CA 1
ATOM 765 C C . THR A 1 95 ? 79.504 5.036 -108.604 1.00 88.88 95 THR A C 1
ATOM 767 O O . THR A 1 95 ? 78.688 5.076 -107.686 1.00 88.88 95 THR A O 1
ATOM 770 N N . SER A 1 96 ? 80.807 4.824 -108.384 1.00 90.19 96 SER A N 1
ATOM 771 C CA . SER A 1 96 ? 81.362 4.636 -107.036 1.00 90.19 96 SER A CA 1
ATOM 772 C C . SER A 1 96 ? 81.210 5.897 -106.182 1.00 90.19 96 SER A C 1
ATOM 774 O O . SER A 1 96 ? 80.685 5.809 -105.076 1.00 90.19 96 SER A O 1
ATOM 776 N N . GLY A 1 97 ? 81.537 7.081 -106.717 1.00 91.12 97 GLY A N 1
ATOM 777 C CA . GLY A 1 97 ? 81.336 8.350 -106.006 1.00 91.12 97 GLY A CA 1
ATOM 778 C C . GLY A 1 97 ? 79.866 8.617 -105.649 1.00 91.12 97 GLY A C 1
ATOM 779 O O . GLY A 1 97 ? 79.562 9.086 -104.553 1.00 91.12 97 GLY A O 1
ATOM 780 N N . GLN A 1 98 ? 78.928 8.255 -106.534 1.00 90.50 98 GLN A N 1
ATOM 781 C CA . GLN A 1 98 ? 77.492 8.326 -106.235 1.00 90.50 98 GLN A CA 1
ATOM 782 C C . GLN A 1 98 ? 77.063 7.298 -105.176 1.00 90.50 98 GLN A C 1
ATOM 784 O O . GLN A 1 98 ? 76.234 7.617 -104.325 1.00 90.50 98 GLN A O 1
ATOM 789 N N . GLN A 1 99 ? 77.625 6.086 -105.189 1.00 89.44 99 GLN A N 1
ATOM 790 C CA . GLN A 1 99 ? 77.342 5.067 -104.177 1.00 89.44 99 GLN A CA 1
ATOM 791 C C . GLN A 1 99 ? 77.864 5.483 -102.794 1.00 89.44 99 GLN A C 1
ATOM 793 O O . GLN A 1 99 ? 77.173 5.281 -101.797 1.00 89.44 99 GLN A O 1
ATOM 798 N N . GLU A 1 100 ? 79.037 6.114 -102.720 1.00 91.00 100 GLU A N 1
ATOM 799 C CA . GLU A 1 100 ? 79.572 6.697 -101.485 1.00 91.00 100 GLU A CA 1
ATOM 800 C C . GLU A 1 100 ? 78.686 7.836 -100.960 1.00 91.00 100 GLU A C 1
ATOM 802 O O . GLU A 1 100 ? 78.364 7.864 -99.771 1.00 91.00 100 GLU A O 1
ATOM 807 N N . GLU A 1 101 ? 78.215 8.743 -101.824 1.00 92.25 101 GLU A N 1
ATOM 808 C CA . GLU A 1 101 ? 77.280 9.807 -101.429 1.00 92.25 101 GLU A CA 1
ATOM 809 C C . GLU A 1 101 ? 75.956 9.233 -100.885 1.00 92.25 101 GLU A C 1
ATOM 811 O O . GLU A 1 101 ? 75.467 9.683 -99.844 1.00 92.25 101 GLU A O 1
ATOM 816 N N . ILE A 1 102 ? 75.413 8.194 -101.531 1.00 91.12 102 ILE A N 1
ATOM 817 C CA . ILE A 1 102 ? 74.221 7.467 -101.066 1.00 91.12 102 ILE A CA 1
ATOM 818 C C . ILE A 1 102 ? 74.480 6.806 -99.707 1.00 91.12 102 ILE A C 1
ATOM 820 O O . ILE A 1 102 ? 73.669 6.969 -98.796 1.00 91.12 102 ILE A O 1
ATOM 824 N N . ASN A 1 103 ? 75.611 6.121 -99.525 1.00 94.56 103 ASN A N 1
ATOM 825 C CA . ASN A 1 103 ? 75.967 5.489 -98.251 1.00 94.56 103 ASN A CA 1
ATOM 826 C C . ASN A 1 103 ? 76.075 6.534 -97.120 1.00 94.56 103 ASN A C 1
ATOM 828 O O . ASN A 1 103 ? 75.503 6.345 -96.045 1.00 94.56 103 ASN A O 1
ATOM 832 N N . ASN A 1 104 ? 76.710 7.679 -97.386 1.00 95.38 104 ASN A N 1
ATOM 833 C CA . ASN A 1 104 ? 76.825 8.805 -96.451 1.00 95.38 104 ASN A CA 1
ATOM 834 C C . ASN A 1 104 ? 75.473 9.482 -96.140 1.00 95.38 104 ASN A C 1
ATOM 836 O O . ASN A 1 104 ? 75.299 10.075 -95.071 1.00 95.38 104 ASN A O 1
ATOM 840 N N . LEU A 1 105 ? 74.509 9.448 -97.066 1.00 93.94 105 LEU A N 1
ATOM 841 C CA . LEU A 1 105 ? 73.131 9.895 -96.830 1.00 93.94 105 LEU A CA 1
ATOM 842 C C . LEU A 1 105 ? 72.348 8.886 -95.979 1.00 93.94 105 LEU A C 1
ATOM 844 O O . LEU A 1 105 ? 71.649 9.295 -95.054 1.00 93.94 105 LEU A O 1
ATOM 848 N N . VAL A 1 106 ? 72.493 7.585 -96.247 1.00 93.88 106 VAL A N 1
ATOM 849 C CA . VAL A 1 106 ? 71.846 6.509 -95.478 1.00 93.88 106 VAL A CA 1
ATOM 850 C C . VAL A 1 106 ? 72.342 6.492 -94.033 1.00 93.88 106 VAL A C 1
ATOM 852 O O . VAL A 1 106 ? 71.516 6.463 -93.127 1.00 93.88 106 VAL A O 1
ATOM 855 N N . GLN A 1 107 ? 73.652 6.604 -93.793 1.00 92.88 107 GLN A N 1
ATOM 856 C CA . GLN A 1 107 ? 74.207 6.683 -92.434 1.00 92.88 107 GLN A CA 1
ATOM 857 C C . GLN A 1 107 ? 73.667 7.888 -91.651 1.00 92.88 107 GLN A C 1
ATOM 859 O O . GLN A 1 107 ? 73.228 7.734 -90.514 1.00 92.88 107 GLN A O 1
ATOM 864 N N . ARG A 1 108 ? 73.618 9.078 -92.269 1.00 93.50 108 ARG A N 1
ATOM 865 C CA . ARG A 1 108 ? 73.006 10.262 -91.638 1.00 93.50 108 ARG A CA 1
ATOM 866 C C . ARG A 1 108 ? 71.514 10.081 -91.372 1.00 93.50 108 ARG A C 1
ATOM 868 O O . ARG A 1 108 ? 71.036 10.549 -90.346 1.00 93.50 108 ARG A O 1
ATOM 875 N N . LYS A 1 109 ? 70.782 9.405 -92.264 1.00 93.38 109 LYS A N 1
ATOM 876 C CA . LYS A 1 109 ? 69.367 9.090 -92.035 1.00 93.38 109 LYS A CA 1
ATOM 877 C C . LYS A 1 109 ? 69.196 8.165 -90.828 1.00 93.38 109 LYS A C 1
ATOM 879 O O . LYS A 1 109 ? 68.350 8.449 -89.996 1.00 93.38 109 LYS A O 1
ATOM 884 N N . ILE A 1 110 ? 70.013 7.114 -90.715 1.00 93.75 110 ILE A N 1
ATOM 885 C CA . ILE A 1 110 ? 69.977 6.180 -89.578 1.00 93.75 110 ILE A CA 1
ATOM 886 C C . ILE A 1 110 ? 70.227 6.929 -88.264 1.00 93.75 110 ILE A C 1
ATOM 888 O O . ILE A 1 110 ? 69.410 6.817 -87.359 1.00 93.75 110 ILE A O 1
ATOM 892 N N . ALA A 1 111 ? 71.262 7.773 -88.192 1.00 93.62 111 ALA A N 1
ATOM 893 C CA . ALA A 1 111 ? 71.548 8.566 -86.993 1.00 93.62 111 ALA A CA 1
ATOM 894 C C . ALA A 1 111 ? 70.383 9.499 -86.593 1.00 93.62 111 ALA A C 1
ATOM 896 O O . ALA A 1 111 ? 70.062 9.622 -85.414 1.00 93.62 111 ALA A O 1
ATOM 897 N N . VAL A 1 112 ? 69.707 10.121 -87.568 1.00 94.38 112 VAL A N 1
ATOM 898 C CA . VAL A 1 112 ? 68.523 10.966 -87.319 1.00 94.38 112 VAL A CA 1
ATOM 899 C C . VAL A 1 112 ? 67.295 10.136 -86.928 1.00 94.38 112 VAL A C 1
ATOM 901 O O . VAL A 1 112 ? 66.508 10.567 -86.088 1.00 94.38 112 VAL A O 1
ATOM 904 N N . ASP A 1 113 ? 67.097 8.952 -87.506 1.00 92.25 113 ASP A N 1
ATOM 905 C CA . ASP A 1 113 ? 66.015 8.041 -87.113 1.00 92.25 113 ASP A CA 1
ATOM 906 C C . ASP A 1 113 ? 66.230 7.522 -85.673 1.00 92.25 113 ASP A C 1
ATOM 908 O O . ASP A 1 113 ? 65.279 7.462 -84.893 1.00 92.25 113 ASP A O 1
ATOM 912 N N . GLU A 1 114 ? 67.476 7.224 -85.289 1.00 94.50 114 GLU A N 1
ATOM 913 C CA . GLU A 1 114 ? 67.876 6.858 -83.921 1.00 94.50 114 GLU A CA 1
ATOM 914 C C . GLU A 1 114 ? 67.644 8.011 -82.927 1.00 94.50 114 GLU A C 1
ATOM 916 O O . GLU A 1 114 ? 67.036 7.799 -81.875 1.00 94.50 114 GLU A O 1
ATOM 921 N N . GLU A 1 115 ? 68.037 9.242 -83.276 1.00 93.50 115 GLU A N 1
ATOM 922 C CA . GLU A 1 115 ? 67.781 10.448 -82.472 1.00 93.50 115 GLU A CA 1
ATOM 923 C C . GLU A 1 115 ? 66.274 10.703 -82.288 1.00 93.50 115 GLU A C 1
ATOM 925 O O . GLU A 1 115 ? 65.813 10.956 -81.175 1.00 93.50 115 GLU A O 1
ATOM 930 N N . ASN A 1 116 ? 65.470 10.551 -83.347 1.00 92.38 116 ASN A N 1
ATOM 931 C CA . ASN A 1 116 ? 64.011 10.673 -83.259 1.00 92.38 116 ASN A CA 1
ATOM 932 C C . ASN A 1 116 ? 63.383 9.604 -82.349 1.00 92.38 116 ASN A C 1
ATOM 934 O O . ASN A 1 116 ? 62.420 9.895 -81.637 1.00 92.38 116 ASN A O 1
ATOM 938 N N . VAL A 1 117 ? 63.906 8.373 -82.349 1.00 94.69 117 VAL A N 1
ATOM 939 C CA . VAL A 1 117 ? 63.460 7.321 -81.421 1.00 94.69 117 VAL A CA 1
ATOM 940 C C . VAL A 1 117 ? 63.850 7.666 -79.981 1.00 94.69 117 VAL A C 1
ATOM 942 O O . VAL A 1 117 ? 63.016 7.515 -79.088 1.00 94.69 117 VAL A O 1
ATOM 945 N N . ALA A 1 118 ? 65.061 8.181 -79.748 1.00 94.00 118 ALA A N 1
ATOM 946 C CA . ALA A 1 118 ? 65.495 8.638 -78.428 1.00 94.00 118 ALA A CA 1
ATOM 947 C C . ALA A 1 118 ? 64.596 9.767 -77.892 1.00 94.00 118 ALA A C 1
ATOM 949 O O . ALA A 1 118 ? 63.996 9.612 -76.829 1.00 94.00 118 ALA A O 1
ATOM 950 N N . LEU A 1 119 ? 64.391 10.835 -78.671 1.00 93.44 119 LEU A N 1
ATOM 951 C CA . LEU A 1 119 ? 63.515 11.957 -78.309 1.00 93.44 119 LEU A CA 1
ATOM 952 C C . LEU A 1 119 ? 62.061 11.518 -78.084 1.00 93.44 119 LEU A C 1
ATOM 954 O O . LEU A 1 119 ? 61.394 12.005 -77.173 1.00 93.44 119 LEU A O 1
ATOM 958 N N . LYS A 1 120 ? 61.550 10.567 -78.874 1.00 93.56 120 LYS A N 1
ATOM 959 C CA . LYS A 1 120 ? 60.205 10.013 -78.665 1.00 93.56 120 LYS A CA 1
ATOM 960 C C . LYS A 1 120 ? 60.104 9.237 -77.349 1.00 93.56 120 LYS A C 1
ATOM 962 O O . LYS A 1 120 ? 59.100 9.367 -76.652 1.00 93.56 120 LYS A O 1
ATOM 967 N N . ASN A 1 121 ? 61.133 8.469 -76.994 1.00 93.19 121 ASN A N 1
ATOM 968 C CA . ASN A 1 121 ? 61.195 7.774 -75.710 1.00 93.19 121 ASN A CA 1
ATOM 969 C C . ASN A 1 121 ? 61.277 8.770 -74.540 1.00 93.19 121 ASN A C 1
ATOM 971 O O . ASN A 1 121 ? 60.580 8.579 -73.547 1.00 93.19 121 ASN A O 1
ATOM 975 N N . GLU A 1 122 ? 62.050 9.852 -74.672 1.00 93.25 122 GLU A N 1
ATOM 976 C CA . GLU A 1 122 ? 62.121 10.936 -73.679 1.00 93.25 122 GLU A CA 1
ATOM 977 C C . GLU A 1 122 ? 60.784 11.674 -73.512 1.00 93.25 122 GLU A C 1
ATOM 979 O O . GLU A 1 122 ? 60.357 11.938 -72.391 1.00 93.25 122 GLU A O 1
ATOM 984 N N . LEU A 1 123 ? 60.055 11.945 -74.599 1.00 90.75 123 LEU A N 1
ATOM 985 C CA . LEU A 1 123 ? 58.704 12.510 -74.508 1.00 90.75 123 LEU A CA 1
ATOM 986 C C . LEU A 1 123 ? 57.730 11.556 -73.799 1.00 90.75 123 LEU A C 1
ATOM 988 O O . LEU A 1 123 ? 56.916 12.006 -72.993 1.00 90.75 123 LEU A O 1
ATOM 992 N N . CYS A 1 124 ? 57.830 10.244 -74.035 1.00 91.69 124 CYS A N 1
ATOM 993 C CA . CYS A 1 124 ? 57.032 9.254 -73.311 1.00 91.69 124 CYS A CA 1
ATOM 994 C C . CYS A 1 124 ? 57.395 9.171 -71.816 1.00 91.69 124 CYS A C 1
ATOM 996 O O . CYS A 1 124 ? 56.492 9.059 -70.988 1.00 91.69 124 CYS A O 1
ATOM 998 N N . THR A 1 125 ? 58.675 9.252 -71.433 1.00 92.38 125 THR A N 1
ATOM 999 C CA . THR A 1 125 ? 59.055 9.257 -70.007 1.00 92.38 125 THR A CA 1
ATOM 1000 C C . THR A 1 125 ? 58.651 10.554 -69.310 1.00 92.38 125 THR A C 1
ATOM 1002 O O . THR A 1 125 ? 58.179 10.501 -68.172 1.00 92.38 125 THR A O 1
ATOM 1005 N N . LEU A 1 126 ? 58.747 11.702 -69.990 1.00 91.56 126 LEU A N 1
ATOM 1006 C CA . LEU A 1 126 ? 58.262 12.985 -69.479 1.00 91.56 126 LEU A CA 1
ATOM 1007 C C . LEU A 1 126 ? 56.739 12.986 -69.293 1.00 91.56 126 LEU A C 1
ATOM 1009 O O . LEU A 1 126 ? 56.280 13.374 -68.218 1.00 91.56 126 LEU A O 1
ATOM 1013 N N . GLN A 1 127 ? 55.967 12.480 -70.261 1.00 90.56 127 GLN A N 1
ATOM 1014 C CA . GLN A 1 127 ? 54.511 12.336 -70.132 1.00 90.56 127 GLN A CA 1
ATOM 1015 C C . GLN A 1 127 ? 54.141 11.460 -68.925 1.00 90.56 127 GLN A C 1
ATOM 1017 O O . GLN A 1 127 ? 53.397 11.903 -68.054 1.00 90.56 127 GLN A O 1
ATOM 1022 N N . ASN A 1 128 ? 54.755 10.279 -68.793 1.00 89.19 128 ASN A N 1
ATOM 1023 C CA . ASN A 1 128 ? 54.531 9.406 -67.636 1.00 89.19 128 ASN A CA 1
ATOM 1024 C C . ASN A 1 128 ? 54.889 10.103 -66.307 1.00 89.19 128 ASN A C 1
ATOM 1026 O O . ASN A 1 128 ? 54.202 9.923 -65.305 1.00 89.19 128 ASN A O 1
ATOM 1030 N N . SER A 1 129 ? 55.947 10.925 -66.279 1.00 86.88 129 SER A N 1
ATOM 1031 C CA . SER A 1 129 ? 56.313 11.697 -65.081 1.00 86.88 129 SER A CA 1
ATOM 1032 C C . SER A 1 129 ? 55.281 12.777 -64.731 1.00 86.88 129 SER A C 1
ATOM 1034 O O . SER A 1 129 ? 55.037 13.034 -63.552 1.00 86.88 129 SER A O 1
ATOM 1036 N N . GLN A 1 130 ? 54.634 13.374 -65.737 1.00 90.00 130 GLN A N 1
ATOM 1037 C CA . GLN A 1 130 ? 53.551 14.337 -65.557 1.00 90.00 130 GLN A CA 1
ATOM 1038 C C . GLN A 1 130 ? 52.290 13.665 -65.005 1.00 90.00 130 GLN A C 1
ATOM 1040 O O . GLN A 1 130 ? 51.680 14.201 -64.078 1.00 90.00 130 GLN A O 1
ATOM 1045 N N . ASP A 1 131 ? 51.950 12.479 -65.507 1.00 90.31 131 ASP A N 1
ATOM 1046 C CA . ASP A 1 131 ? 50.801 11.707 -65.028 1.00 90.31 131 ASP A CA 1
ATOM 1047 C C . ASP A 1 131 ? 51.009 11.268 -63.563 1.00 90.31 131 ASP A C 1
ATOM 1049 O O . ASP A 1 131 ? 50.146 11.510 -62.718 1.00 90.31 131 ASP A O 1
ATOM 1053 N N . ILE A 1 132 ? 52.211 10.788 -63.206 1.00 92.12 132 ILE A N 1
ATOM 1054 C CA . ILE A 1 132 ? 52.597 10.482 -61.812 1.00 92.12 132 ILE A CA 1
ATOM 1055 C C . ILE A 1 132 ? 52.505 11.723 -60.903 1.00 92.12 132 ILE A C 1
ATOM 1057 O O . ILE A 1 132 ? 52.047 11.628 -59.762 1.00 92.12 132 ILE A O 1
ATOM 1061 N N . MET A 1 133 ? 52.917 12.907 -61.375 1.00 89.94 133 MET A N 1
ATOM 1062 C CA . MET A 1 133 ? 52.778 14.150 -60.600 1.00 89.94 133 MET A CA 1
ATOM 1063 C C . MET A 1 133 ? 51.311 14.543 -60.374 1.00 89.94 133 MET A C 1
ATOM 1065 O O . MET A 1 133 ? 50.980 15.070 -59.307 1.00 89.94 133 MET A O 1
ATOM 1069 N N . GLN A 1 134 ? 50.433 14.283 -61.344 1.00 91.06 134 GLN A N 1
ATOM 1070 C CA . GLN A 1 134 ? 49.002 14.554 -61.225 1.00 91.06 134 GLN A CA 1
ATOM 1071 C C . GLN A 1 134 ? 48.323 13.560 -60.263 1.00 91.06 134 GLN A C 1
ATOM 1073 O O . GLN A 1 134 ? 47.608 13.995 -59.361 1.00 91.06 134 GLN A O 1
ATOM 1078 N N . GLU A 1 135 ? 48.641 12.263 -60.331 1.00 90.56 135 GLU A N 1
ATOM 1079 C CA . GLU A 1 135 ? 48.180 11.269 -59.345 1.00 90.56 135 GLU A CA 1
ATOM 1080 C C . GLU A 1 135 ? 48.650 11.593 -57.914 1.00 90.56 135 GLU A C 1
ATOM 1082 O O . GLU A 1 135 ? 47.878 11.491 -56.955 1.00 90.56 135 GLU A O 1
ATOM 1087 N N . LEU A 1 136 ? 49.900 12.041 -57.739 1.00 91.38 136 LEU A N 1
ATOM 1088 C CA . LEU A 1 136 ? 50.432 12.456 -56.434 1.00 91.38 136 LEU A CA 1
ATOM 1089 C C . LEU A 1 136 ? 49.661 13.666 -55.878 1.00 91.38 136 LEU A C 1
ATOM 1091 O O . LEU A 1 136 ? 49.331 13.719 -54.691 1.00 91.38 136 LEU A O 1
ATOM 1095 N N . LYS A 1 137 ? 49.314 14.630 -56.736 1.00 93.38 137 LYS A N 1
ATOM 1096 C CA . LYS A 1 137 ? 48.498 15.790 -56.361 1.00 93.38 137 LYS A CA 1
ATOM 1097 C C . LYS A 1 137 ? 47.090 15.381 -55.916 1.00 93.38 137 LYS A C 1
ATOM 1099 O O . LYS A 1 137 ? 46.635 15.849 -54.871 1.00 93.38 137 LYS A O 1
ATOM 1104 N N . ASP A 1 138 ? 46.433 14.488 -56.650 1.00 91.75 138 ASP A N 1
ATOM 1105 C CA . ASP A 1 138 ? 45.055 14.071 -56.359 1.00 91.75 138 ASP A CA 1
ATOM 1106 C C . ASP A 1 138 ? 44.977 13.151 -55.129 1.00 91.75 138 ASP A C 1
ATOM 1108 O O . ASP A 1 138 ? 44.097 13.311 -54.278 1.00 91.75 138 ASP A O 1
ATOM 1112 N N . THR A 1 139 ? 45.952 12.253 -54.949 1.00 89.88 139 THR A N 1
ATOM 1113 C CA . THR A 1 139 ? 46.085 11.446 -53.721 1.00 89.88 139 THR A CA 1
ATOM 1114 C C . THR A 1 139 ? 46.378 12.313 -52.496 1.00 89.88 139 THR A C 1
ATOM 1116 O O . THR A 1 139 ? 45.776 12.089 -51.441 1.00 89.88 139 THR A O 1
ATOM 1119 N N . LYS A 1 140 ? 47.214 13.355 -52.623 1.00 94.19 140 LYS A N 1
ATOM 1120 C CA . LYS A 1 140 ? 47.436 14.343 -51.557 1.00 94.19 140 LYS A CA 1
ATOM 1121 C C . LYS A 1 140 ? 46.157 15.112 -51.216 1.00 94.19 140 LYS A C 1
ATOM 1123 O O . LYS A 1 140 ? 45.823 15.239 -50.040 1.00 94.19 140 LYS A O 1
ATOM 1128 N N . GLU A 1 141 ? 45.411 15.590 -52.210 1.00 92.31 141 GLU A N 1
ATOM 1129 C CA . GLU A 1 141 ? 44.156 16.311 -51.967 1.00 92.31 141 GLU A CA 1
ATOM 1130 C C . GLU A 1 141 ? 43.086 15.391 -51.343 1.00 92.31 141 GLU A C 1
ATOM 1132 O O . GLU A 1 141 ? 42.342 15.796 -50.446 1.00 92.31 141 GLU A O 1
ATOM 1137 N N . CYS A 1 142 ? 43.035 14.118 -51.751 1.00 90.94 142 CYS A N 1
ATOM 1138 C CA . CYS A 1 142 ? 42.212 13.095 -51.108 1.00 90.94 142 CYS A CA 1
ATOM 1139 C C . CYS A 1 142 ? 42.620 12.865 -49.642 1.00 90.94 142 CYS A C 1
ATOM 1141 O O . CYS A 1 142 ? 41.744 12.751 -48.780 1.00 90.94 142 CYS A O 1
ATOM 1143 N N . ALA A 1 143 ? 43.921 12.806 -49.342 1.00 91.06 143 ALA A N 1
ATOM 1144 C CA . ALA A 1 143 ? 44.426 12.667 -47.979 1.00 91.06 143 ALA A CA 1
ATOM 1145 C C . ALA A 1 143 ? 44.059 13.885 -47.116 1.00 91.06 143 ALA A C 1
ATOM 1147 O O . ALA A 1 143 ? 43.531 13.709 -46.021 1.00 91.06 143 ALA A O 1
ATOM 1148 N N . GLU A 1 144 ? 44.222 15.110 -47.626 1.00 93.94 144 GLU A N 1
ATOM 1149 C CA . GLU A 1 144 ? 43.823 16.336 -46.920 1.00 93.94 144 GLU A CA 1
ATOM 1150 C C . GLU A 1 144 ? 42.307 16.416 -46.669 1.00 93.94 144 GLU A C 1
ATOM 1152 O O . GLU A 1 144 ? 41.883 16.882 -45.608 1.00 93.94 144 GLU A O 1
ATOM 1157 N N . ARG A 1 145 ? 41.465 15.964 -47.614 1.00 93.81 145 ARG A N 1
ATOM 1158 C CA . ARG A 1 145 ? 40.007 15.863 -47.398 1.00 93.81 145 ARG A CA 1
ATOM 1159 C C . ARG A 1 145 ? 39.679 14.868 -46.285 1.00 93.81 145 ARG A C 1
ATOM 1161 O O . ARG A 1 145 ? 38.925 15.216 -45.376 1.00 93.81 145 ARG A O 1
ATOM 1168 N N . LYS A 1 146 ? 40.272 13.668 -46.324 1.00 91.75 146 LYS A N 1
ATOM 1169 C CA . LYS A 1 146 ? 40.099 12.639 -45.285 1.00 91.75 146 LYS A CA 1
ATOM 1170 C C . LYS A 1 146 ? 40.591 13.130 -43.923 1.00 91.75 146 LYS A C 1
ATOM 1172 O O . LYS A 1 146 ? 39.899 12.941 -42.932 1.00 91.75 146 LYS A O 1
ATOM 1177 N N . GLU A 1 147 ? 41.719 13.833 -43.862 1.00 93.25 147 GLU A N 1
ATOM 1178 C CA . GLU A 1 147 ? 42.231 14.407 -42.615 1.00 93.25 147 GLU A CA 1
ATOM 1179 C C . GLU A 1 147 ? 41.281 15.471 -42.040 1.00 93.25 147 GLU A C 1
ATOM 1181 O O . GLU A 1 147 ? 40.959 15.434 -40.852 1.00 93.25 147 GLU A O 1
ATOM 1186 N N . LYS A 1 148 ? 40.771 16.390 -42.874 1.00 94.75 148 LYS A N 1
ATOM 1187 C CA . LYS A 1 148 ? 39.765 17.390 -42.464 1.00 94.75 148 LYS A CA 1
ATOM 1188 C C . LYS A 1 148 ? 38.488 16.721 -41.938 1.00 94.75 148 LYS A C 1
ATOM 1190 O O . LYS A 1 148 ? 37.953 17.163 -40.923 1.00 94.75 148 LYS A O 1
ATOM 1195 N N . GLN A 1 149 ? 38.039 15.639 -42.576 1.00 93.81 149 GLN A N 1
ATOM 1196 C CA . GLN A 1 149 ? 36.900 14.841 -42.117 1.00 93.81 149 GLN A CA 1
ATOM 1197 C C . GLN A 1 149 ? 37.186 14.162 -40.766 1.00 93.81 149 GLN A C 1
ATOM 1199 O O . GLN A 1 149 ? 36.384 14.297 -39.845 1.00 93.81 149 GLN A O 1
ATOM 1204 N N . SER A 1 150 ? 38.345 13.519 -40.600 1.00 94.38 150 SER A N 1
ATOM 1205 C CA . SER A 1 150 ? 38.759 12.909 -39.328 1.00 94.38 150 SER A CA 1
ATOM 1206 C C . SER A 1 150 ? 38.848 13.930 -38.192 1.00 94.38 150 SER A C 1
ATOM 1208 O O . SER A 1 150 ? 38.353 13.667 -37.100 1.00 94.38 150 SER A O 1
ATOM 1210 N N . ARG A 1 151 ? 39.404 15.126 -38.443 1.00 96.12 151 ARG A N 1
ATOM 1211 C CA . ARG A 1 151 ? 39.445 16.223 -37.457 1.00 96.12 151 ARG A CA 1
ATOM 1212 C C . ARG A 1 151 ? 38.039 16.667 -37.028 1.00 96.12 151 ARG A C 1
ATOM 1214 O O . ARG A 1 151 ? 37.830 16.938 -35.850 1.00 96.12 151 ARG A O 1
ATOM 1221 N N . LEU A 1 152 ? 37.074 16.713 -37.953 1.00 95.81 152 LEU A N 1
ATOM 1222 C CA . LEU A 1 152 ? 35.679 17.037 -37.634 1.00 95.81 152 LEU A CA 1
ATOM 1223 C C . LEU A 1 152 ? 35.013 15.940 -36.787 1.00 95.81 152 LEU A C 1
ATOM 1225 O O . LEU A 1 152 ? 34.332 16.253 -35.815 1.00 95.81 152 LEU A O 1
ATOM 1229 N N . VAL A 1 153 ? 35.243 14.663 -37.116 1.00 95.69 153 VAL A N 1
ATOM 1230 C CA . VAL A 1 153 ? 34.731 13.525 -36.331 1.00 95.69 153 VAL A CA 1
ATOM 1231 C C . VAL A 1 153 ? 35.311 13.527 -34.914 1.00 95.69 153 VAL A C 1
ATOM 1233 O O . VAL A 1 153 ? 34.555 13.379 -33.959 1.00 95.69 153 VAL A O 1
ATOM 1236 N N . ILE A 1 154 ? 36.621 13.760 -34.763 1.00 95.31 154 ILE A N 1
ATOM 1237 C CA . ILE A 1 154 ? 37.279 13.873 -33.451 1.00 95.31 154 ILE A CA 1
ATOM 1238 C C . ILE A 1 154 ? 36.639 14.993 -32.624 1.00 95.31 154 ILE A C 1
ATOM 1240 O O . ILE A 1 154 ? 36.222 14.736 -31.500 1.00 95.31 154 ILE A O 1
ATOM 1244 N N . LYS A 1 155 ? 36.462 16.192 -33.197 1.00 96.50 155 LYS A N 1
ATOM 1245 C CA . LYS A 1 155 ? 35.834 17.324 -32.497 1.00 96.50 155 LYS A CA 1
ATOM 1246 C C . LYS A 1 155 ? 34.409 17.010 -32.023 1.00 96.50 155 LYS A C 1
ATOM 1248 O O . LYS A 1 155 ? 34.055 17.338 -30.895 1.00 96.50 155 LYS A O 1
ATOM 1253 N N . ASN A 1 156 ? 33.603 16.341 -32.849 1.00 95.44 156 ASN A N 1
ATOM 1254 C CA . ASN A 1 156 ? 32.252 15.930 -32.454 1.00 95.44 156 ASN A CA 1
ATOM 1255 C C . ASN A 1 156 ? 32.285 14.923 -31.286 1.00 95.44 156 ASN A C 1
ATOM 1257 O O . ASN A 1 156 ? 31.495 15.040 -30.353 1.00 95.44 156 ASN A O 1
ATOM 1261 N N . LEU A 1 157 ? 33.217 13.962 -31.305 1.00 95.19 157 LEU A N 1
ATOM 1262 C CA . LEU A 1 157 ? 33.399 12.990 -30.218 1.00 95.19 157 LEU A CA 1
ATOM 1263 C C . LEU A 1 157 ? 33.920 13.641 -28.925 1.00 95.19 157 LEU A C 1
ATOM 1265 O O . LEU A 1 157 ? 33.544 13.216 -27.833 1.00 95.19 157 LEU A O 1
ATOM 1269 N N . GLU A 1 158 ? 34.756 14.676 -29.028 1.00 95.38 158 GLU A N 1
ATOM 1270 C CA . GLU A 1 158 ? 35.203 15.487 -27.890 1.00 95.38 158 GLU A CA 1
ATOM 1271 C C . GLU A 1 158 ? 34.023 16.242 -27.258 1.00 95.38 158 GLU A C 1
ATOM 1273 O O . GLU A 1 158 ? 33.810 16.124 -26.051 1.00 95.38 158 GLU A O 1
ATOM 1278 N N . GLU A 1 159 ? 33.192 16.915 -28.062 1.00 95.88 159 GLU A N 1
ATOM 1279 C CA . GLU A 1 159 ? 31.974 17.603 -27.600 1.00 95.88 159 GLU A CA 1
ATOM 1280 C C . GLU A 1 159 ? 30.954 16.635 -26.962 1.00 95.88 159 GLU A C 1
ATOM 1282 O O . GLU A 1 159 ? 30.371 16.930 -25.912 1.00 95.88 159 GLU A O 1
ATOM 1287 N N . GLU A 1 160 ? 30.764 15.440 -27.534 1.00 95.19 160 GLU A N 1
ATOM 1288 C CA . GLU A 1 160 ? 29.937 14.387 -26.930 1.00 95.19 160 GLU A CA 1
ATOM 1289 C C . GLU A 1 160 ? 30.519 13.883 -25.601 1.00 95.19 160 GLU A C 1
ATOM 1291 O O . GLU A 1 160 ? 29.776 13.683 -24.635 1.00 95.19 160 GLU A O 1
ATOM 1296 N N . ASN A 1 161 ? 31.840 13.709 -25.515 1.00 95.62 161 ASN A N 1
ATOM 1297 C CA . ASN A 1 161 ? 32.524 13.272 -24.300 1.00 95.62 161 ASN A CA 1
ATOM 1298 C C . ASN A 1 161 ? 32.461 14.331 -23.185 1.00 95.62 161 ASN A C 1
ATOM 1300 O O . ASN A 1 161 ? 32.200 13.984 -22.032 1.00 95.62 161 ASN A O 1
ATOM 1304 N N . GLU A 1 162 ? 32.607 15.619 -23.506 1.00 96.69 162 GLU A N 1
ATOM 1305 C CA . GLU A 1 162 ? 32.356 16.720 -22.567 1.00 96.69 162 GLU A CA 1
ATOM 1306 C C . GLU A 1 162 ? 30.899 16.712 -22.080 1.00 96.69 162 GLU A C 1
ATOM 1308 O O . GLU A 1 162 ? 30.636 16.753 -20.872 1.00 96.69 162 GLU A O 1
ATOM 1313 N N . GLY A 1 163 ? 29.942 16.555 -23.002 1.00 95.56 163 GLY A N 1
ATOM 1314 C CA . GLY A 1 163 ? 28.518 16.444 -22.688 1.00 95.56 163 GLY A CA 1
ATOM 1315 C C . GLY A 1 163 ? 28.165 15.226 -21.823 1.00 95.56 163 GLY A C 1
ATOM 1316 O O . GLY A 1 163 ? 27.261 15.302 -20.984 1.00 95.56 163 GLY A O 1
ATOM 1317 N N . LEU A 1 164 ? 28.872 14.104 -21.978 1.00 95.88 164 LEU A N 1
ATOM 1318 C CA . LEU A 1 164 ? 28.760 12.933 -21.104 1.00 95.88 164 LEU A CA 1
ATOM 1319 C C . LEU A 1 164 ? 29.422 13.180 -19.742 1.00 95.88 164 LEU A C 1
ATOM 1321 O O . LEU A 1 164 ? 28.825 12.853 -18.716 1.00 95.88 164 LEU A O 1
ATOM 1325 N N . SER A 1 165 ? 30.607 13.792 -19.712 1.00 96.62 165 SER A N 1
ATOM 1326 C CA . SER A 1 165 ? 31.344 14.137 -18.489 1.00 96.62 165 SER A CA 1
ATOM 1327 C C . SER A 1 165 ? 30.531 15.061 -17.573 1.00 96.62 165 SER A C 1
ATOM 1329 O O . SER A 1 165 ? 30.380 14.781 -16.380 1.00 96.62 165 SER A O 1
ATOM 1331 N N . ALA A 1 166 ? 29.879 16.082 -18.139 1.00 96.88 166 ALA A N 1
ATOM 1332 C CA . ALA A 1 166 ? 28.945 16.945 -17.415 1.00 96.88 166 ALA A CA 1
ATOM 1333 C C . ALA A 1 166 ? 27.784 16.146 -16.787 1.00 96.88 166 ALA A C 1
ATOM 1335 O O . ALA A 1 166 ? 27.507 16.273 -15.592 1.00 96.88 166 ALA A O 1
ATOM 1336 N N . ARG A 1 167 ? 27.161 15.230 -17.547 1.00 96.62 167 ARG A N 1
ATOM 1337 C CA . ARG A 1 167 ? 26.094 14.344 -17.034 1.00 96.62 167 ARG A CA 1
ATOM 1338 C C . ARG A 1 167 ? 26.591 13.400 -15.934 1.00 96.62 167 ARG A C 1
ATOM 1340 O O . ARG A 1 167 ? 25.832 13.100 -15.012 1.00 96.62 167 ARG A O 1
ATOM 1347 N N . TYR A 1 168 ? 27.840 12.932 -15.997 1.00 94.44 168 TYR A N 1
ATOM 1348 C CA . TYR A 1 168 ? 28.453 12.145 -14.922 1.00 94.44 168 TYR A CA 1
ATOM 1349 C C . TYR A 1 168 ? 28.642 12.978 -13.646 1.00 94.44 168 TYR A C 1
ATOM 1351 O O . TYR A 1 168 ? 28.325 12.488 -12.559 1.00 94.44 168 TYR A O 1
ATOM 1359 N N . ALA A 1 169 ? 29.092 14.231 -13.759 1.00 96.69 169 ALA A N 1
ATOM 1360 C CA . ALA A 1 169 ? 29.228 15.146 -12.625 1.00 96.69 169 ALA A CA 1
ATOM 1361 C C . ALA A 1 169 ? 27.870 15.466 -11.968 1.00 96.69 169 ALA A C 1
ATOM 1363 O O . ALA A 1 169 ? 27.738 15.384 -10.743 1.00 96.69 169 ALA A O 1
ATOM 1364 N N . ASP A 1 170 ? 26.831 15.736 -12.763 1.00 97.06 170 ASP A N 1
ATOM 1365 C CA . ASP A 1 170 ? 25.465 15.940 -12.263 1.00 97.06 170 ASP A CA 1
ATOM 1366 C C . ASP A 1 170 ? 24.915 14.695 -11.557 1.00 97.06 170 ASP A C 1
ATOM 1368 O O . ASP A 1 170 ? 24.366 14.786 -10.454 1.00 97.06 170 ASP A O 1
ATOM 1372 N N . LEU A 1 171 ? 25.123 13.507 -12.136 1.00 97.19 171 LEU A N 1
ATOM 1373 C CA . LEU A 1 171 ? 24.694 12.246 -11.535 1.00 97.19 171 LEU A CA 1
ATOM 1374 C C . LEU A 1 171 ? 25.421 11.959 -10.209 1.00 97.19 171 LEU A C 1
ATOM 1376 O O . LEU A 1 171 ? 24.804 11.447 -9.272 1.00 97.19 171 LEU A O 1
ATOM 1380 N N . LEU A 1 172 ? 26.707 12.308 -10.096 1.00 97.06 172 LEU A N 1
ATOM 1381 C CA . LEU A 1 172 ? 27.463 12.232 -8.840 1.00 97.06 172 LEU A CA 1
ATOM 1382 C C . LEU A 1 172 ? 26.908 13.203 -7.787 1.00 97.06 172 LEU A C 1
ATOM 1384 O O . LEU A 1 172 ? 26.683 12.798 -6.643 1.00 97.06 172 LEU A O 1
ATOM 1388 N N . ASN A 1 173 ? 26.612 14.445 -8.176 1.00 97.44 173 ASN A N 1
ATOM 1389 C CA . ASN A 1 173 ? 25.989 15.438 -7.299 1.00 97.44 173 ASN A CA 1
ATOM 1390 C C . ASN A 1 173 ? 24.611 14.980 -6.795 1.00 97.44 173 ASN A C 1
ATOM 1392 O O . ASN A 1 173 ? 24.308 15.111 -5.607 1.00 97.44 173 ASN A O 1
ATOM 1396 N N . ASP A 1 174 ? 23.780 14.396 -7.657 1.00 97.00 174 ASP A N 1
ATOM 1397 C CA . ASP A 1 174 ? 22.471 13.864 -7.270 1.00 97.00 174 ASP A CA 1
ATOM 1398 C C . ASP A 1 174 ? 22.569 12.600 -6.407 1.00 97.00 174 ASP A C 1
ATOM 1400 O O . ASP A 1 174 ? 21.784 12.434 -5.468 1.00 97.00 174 ASP A O 1
ATOM 1404 N N . LEU A 1 175 ? 23.565 11.736 -6.635 1.00 96.06 175 LEU A N 1
ATOM 1405 C CA . LEU A 1 175 ? 23.871 10.629 -5.726 1.00 96.06 175 LEU A CA 1
ATOM 1406 C C . LEU A 1 175 ? 24.274 11.131 -4.334 1.00 96.06 175 LEU A C 1
ATOM 1408 O O . LEU A 1 175 ? 23.833 10.556 -3.338 1.00 96.06 175 LEU A O 1
ATOM 1412 N N . GLU A 1 176 ? 25.051 12.209 -4.246 1.00 96.38 176 GLU A N 1
ATOM 1413 C CA . GLU A 1 176 ? 25.469 12.799 -2.973 1.00 96.38 176 GLU A CA 1
ATOM 1414 C C . GLU A 1 176 ? 24.300 13.494 -2.245 1.00 96.38 176 GLU A C 1
ATOM 1416 O O . GLU A 1 176 ? 24.092 13.270 -1.049 1.00 96.38 176 GLU A O 1
ATOM 1421 N N . LYS A 1 177 ? 23.438 14.229 -2.965 1.00 97.12 177 LYS A N 1
ATOM 1422 C CA . LYS A 1 177 ? 22.159 14.741 -2.425 1.00 97.12 177 LYS A CA 1
ATOM 1423 C C . LYS A 1 177 ? 21.276 13.601 -1.900 1.00 97.12 177 LYS A C 1
ATOM 1425 O O . LYS A 1 177 ? 20.685 13.725 -0.827 1.00 97.12 177 LYS A O 1
ATOM 1430 N N . LEU A 1 178 ? 21.190 12.482 -2.627 1.00 95.12 178 LEU A N 1
ATOM 1431 C CA . LEU A 1 178 ? 20.415 11.307 -2.216 1.00 95.12 178 LEU A CA 1
ATOM 1432 C C . LEU A 1 178 ? 20.998 10.621 -0.974 1.00 95.12 178 LEU A C 1
ATOM 1434 O O . LEU A 1 178 ? 20.218 10.223 -0.112 1.00 95.12 178 LEU A O 1
ATOM 1438 N N . LYS A 1 179 ? 22.328 10.516 -0.835 1.00 96.50 179 LYS A N 1
ATOM 1439 C CA . LYS A 1 179 ? 22.962 10.013 0.399 1.00 96.50 179 LYS A CA 1
ATOM 1440 C C . LYS A 1 179 ? 22.639 10.901 1.600 1.00 96.50 179 LYS A C 1
ATOM 1442 O O . LYS A 1 179 ? 22.238 10.376 2.631 1.00 96.50 179 LYS A O 1
ATOM 1447 N N . LYS A 1 180 ? 22.750 12.228 1.456 1.00 96.25 180 LYS A N 1
ATOM 1448 C CA . LYS A 1 180 ? 22.430 13.192 2.527 1.00 96.25 180 LYS A CA 1
ATOM 1449 C C . LYS A 1 180 ? 20.958 13.122 2.947 1.00 96.25 180 LYS A C 1
ATOM 1451 O O . LYS A 1 180 ? 20.647 13.199 4.134 1.00 96.25 180 LYS A O 1
ATOM 1456 N N . GLN A 1 181 ? 20.044 12.908 1.995 1.00 95.81 181 GLN A N 1
ATOM 1457 C CA . GLN A 1 181 ? 18.640 12.628 2.316 1.00 95.81 181 GLN A CA 1
ATOM 1458 C C . GLN A 1 181 ? 18.455 11.270 3.006 1.00 95.81 181 GLN A C 1
ATOM 1460 O O . GLN A 1 181 ? 17.637 11.174 3.912 1.00 95.81 181 GLN A O 1
ATOM 1465 N N . ASP A 1 182 ? 19.187 10.227 2.610 1.00 94.50 182 ASP A N 1
ATOM 1466 C CA . ASP A 1 182 ? 19.116 8.908 3.252 1.00 94.50 182 ASP A CA 1
ATOM 1467 C C . ASP A 1 182 ? 19.629 8.943 4.702 1.00 94.50 182 ASP A C 1
ATOM 1469 O O . ASP A 1 182 ? 18.960 8.420 5.590 1.00 94.50 182 ASP A O 1
ATOM 1473 N N . SER A 1 183 ? 20.743 9.630 4.984 1.00 94.00 183 SER A N 1
ATOM 1474 C CA . SER A 1 183 ? 21.217 9.835 6.361 1.00 94.00 183 SER A CA 1
ATOM 1475 C C . SER A 1 183 ? 20.216 10.624 7.205 1.00 94.00 183 SER A C 1
ATOM 1477 O O . SER A 1 183 ? 19.939 10.227 8.334 1.00 94.00 183 SER A O 1
ATOM 1479 N N . GLN A 1 184 ? 19.604 11.673 6.644 1.00 96.81 184 GLN A N 1
ATOM 1480 C CA . GLN A 1 184 ? 18.546 12.424 7.324 1.00 96.81 184 GLN A CA 1
ATOM 1481 C C . GLN A 1 184 ? 17.330 11.536 7.636 1.00 96.81 184 GLN A C 1
ATOM 1483 O O . GLN A 1 184 ? 16.841 11.526 8.763 1.00 96.81 184 GLN A O 1
ATOM 1488 N N . TRP A 1 185 ? 16.880 10.723 6.674 1.00 96.44 185 TRP A N 1
ATOM 1489 C CA . TRP A 1 185 ? 15.784 9.774 6.883 1.00 96.44 185 TRP A CA 1
ATOM 1490 C C . TRP A 1 185 ? 16.103 8.702 7.931 1.00 96.44 185 TRP A C 1
ATOM 1492 O O . TRP A 1 185 ? 15.188 8.255 8.619 1.00 96.44 185 TRP A O 1
ATOM 1502 N N . ARG A 1 186 ? 17.367 8.278 8.077 1.00 97.19 186 ARG A N 1
ATOM 1503 C CA . ARG A 1 186 ? 17.772 7.353 9.150 1.00 97.19 186 ARG A CA 1
ATOM 1504 C C . ARG A 1 186 ? 17.634 7.997 10.529 1.00 97.19 186 ARG A C 1
ATOM 1506 O O . ARG A 1 186 ? 17.104 7.336 11.415 1.00 97.19 186 ARG A O 1
ATOM 1513 N N . ILE A 1 187 ? 18.047 9.259 10.679 1.00 96.38 187 ILE A N 1
ATOM 1514 C CA . ILE A 1 187 ? 17.929 10.024 11.933 1.00 96.38 187 ILE A CA 1
ATOM 1515 C C . ILE A 1 187 ? 16.450 10.228 12.290 1.00 96.38 187 ILE A C 1
ATOM 1517 O O . ILE A 1 187 ? 16.012 9.836 13.369 1.00 96.38 187 ILE A O 1
ATOM 1521 N N . GLU A 1 188 ? 15.645 10.728 11.347 1.00 96.81 188 GLU A N 1
ATOM 1522 C CA . GLU A 1 188 ? 14.199 10.906 11.550 1.00 96.81 188 GLU A CA 1
ATOM 1523 C C . GLU A 1 188 ? 13.493 9.583 11.872 1.00 96.81 188 GLU A C 1
ATOM 1525 O O . GLU A 1 188 ? 12.568 9.549 12.686 1.00 96.81 188 GLU A O 1
ATOM 1530 N N . LYS A 1 189 ? 13.938 8.472 11.268 1.00 97.31 189 LYS A N 1
ATOM 1531 C CA . LYS A 1 189 ? 13.434 7.142 11.606 1.00 97.31 189 LYS A CA 1
ATOM 1532 C C . LYS A 1 189 ? 13.817 6.747 13.033 1.00 97.31 189 LYS A C 1
ATOM 1534 O O . LYS A 1 189 ? 12.929 6.315 13.757 1.00 97.31 189 LYS A O 1
ATOM 1539 N N . SER A 1 190 ? 15.071 6.911 13.463 1.00 95.56 190 SER A N 1
ATOM 1540 C CA . SER A 1 190 ? 15.459 6.596 14.848 1.00 95.56 190 SER A CA 1
ATOM 1541 C C . SER A 1 190 ? 14.722 7.455 15.878 1.00 95.56 190 SER A C 1
ATOM 1543 O O . SER A 1 190 ? 14.331 6.931 16.917 1.00 95.56 190 SER A O 1
ATOM 1545 N N . ASP A 1 191 ? 14.439 8.725 15.573 1.00 97.00 191 ASP A N 1
ATOM 1546 C CA . ASP A 1 191 ? 13.650 9.606 16.445 1.00 97.00 191 ASP A CA 1
ATOM 1547 C C . ASP A 1 191 ? 12.188 9.148 16.562 1.00 97.00 191 ASP A C 1
ATOM 1549 O O . ASP A 1 191 ? 11.574 9.245 17.628 1.00 97.00 191 ASP A O 1
ATOM 1553 N N . ILE A 1 192 ? 11.606 8.659 15.462 1.00 96.38 192 ILE A N 1
ATOM 1554 C CA . ILE A 1 192 ? 10.253 8.091 15.445 1.00 96.38 192 ILE A CA 1
ATOM 1555 C C . ILE A 1 192 ? 10.228 6.739 16.166 1.00 96.38 192 ILE A C 1
ATOM 1557 O O . ILE A 1 192 ? 9.353 6.535 17.003 1.00 96.38 192 ILE A O 1
ATOM 1561 N N . ASP A 1 193 ? 11.190 5.852 15.908 1.00 97.69 193 ASP A N 1
ATOM 1562 C CA . ASP A 1 193 ? 11.304 4.544 16.564 1.00 97.69 193 ASP A CA 1
ATOM 1563 C C . ASP A 1 193 ? 11.512 4.715 18.088 1.00 97.69 193 ASP A C 1
ATOM 1565 O O . ASP A 1 193 ? 10.901 3.999 18.883 1.00 97.69 193 ASP A O 1
ATOM 1569 N N . ALA A 1 194 ? 12.280 5.725 18.522 1.00 97.00 194 ALA A N 1
ATOM 1570 C CA . ALA A 1 194 ? 12.415 6.096 19.932 1.00 97.00 194 ALA A CA 1
ATOM 1571 C C . ALA A 1 194 ? 11.083 6.574 20.541 1.00 97.00 194 ALA A C 1
ATOM 1573 O O . ALA A 1 194 ? 10.690 6.091 21.603 1.00 97.00 194 ALA A O 1
ATOM 1574 N N . LYS A 1 195 ? 10.344 7.458 19.853 1.00 98.12 195 LYS A N 1
ATOM 1575 C CA . LYS A 1 195 ? 9.010 7.916 20.294 1.00 98.12 195 LYS A CA 1
ATOM 1576 C C . LYS A 1 195 ? 7.997 6.774 20.370 1.00 98.12 195 LYS A C 1
ATOM 1578 O O . LYS A 1 195 ? 7.220 6.726 21.320 1.00 98.12 195 LYS A O 1
ATOM 1583 N N . ILE A 1 196 ? 8.018 5.847 19.409 1.00 96.56 196 ILE A N 1
ATOM 1584 C CA . ILE A 1 196 ? 7.194 4.631 19.433 1.00 96.56 196 ILE A CA 1
ATOM 1585 C C . ILE A 1 196 ? 7.536 3.811 20.677 1.00 96.56 196 ILE A C 1
ATOM 1587 O O . ILE A 1 196 ? 6.635 3.503 21.449 1.00 96.56 196 ILE A O 1
ATOM 1591 N N . LYS A 1 197 ? 8.821 3.555 20.945 1.00 98.06 197 LYS A N 1
ATOM 1592 C CA . LYS A 1 197 ? 9.265 2.806 22.129 1.00 98.06 197 LYS A CA 1
ATOM 1593 C C . LYS A 1 197 ? 8.820 3.459 23.447 1.00 98.06 197 LYS A C 1
ATOM 1595 O O . LYS A 1 197 ? 8.390 2.750 24.354 1.00 98.06 197 LYS A O 1
ATOM 1600 N N . THR A 1 198 ? 8.860 4.791 23.548 1.00 97.44 198 THR A N 1
ATOM 1601 C CA . THR A 1 198 ? 8.339 5.532 24.714 1.00 97.44 198 THR A CA 1
ATOM 1602 C C . THR A 1 198 ? 6.821 5.377 24.865 1.00 97.44 198 THR A C 1
ATOM 1604 O O . THR A 1 198 ? 6.334 5.125 25.971 1.00 97.44 198 THR A O 1
ATOM 1607 N N . LEU A 1 199 ? 6.062 5.474 23.768 1.00 97.25 199 LEU A N 1
ATOM 1608 C CA . LEU A 1 199 ? 4.610 5.259 23.773 1.00 97.25 199 LEU A CA 1
ATOM 1609 C C . LEU A 1 199 ? 4.244 3.805 24.106 1.00 97.25 199 LEU A C 1
ATOM 1611 O O . LEU A 1 199 ? 3.289 3.573 24.839 1.00 97.25 199 LEU A O 1
ATOM 1615 N N . GLU A 1 200 ? 5.017 2.825 23.638 1.00 97.94 200 GLU A N 1
ATOM 1616 C CA . GLU A 1 200 ? 4.860 1.412 23.997 1.00 97.94 200 GLU A CA 1
ATOM 1617 C C . GLU A 1 200 ? 5.109 1.164 25.489 1.00 97.94 200 GLU A C 1
ATOM 1619 O O . GLU A 1 200 ? 4.350 0.417 26.110 1.00 97.94 200 GLU A O 1
ATOM 1624 N N . SER A 1 201 ? 6.122 1.801 26.095 1.00 97.12 201 SER A N 1
ATOM 1625 C CA . SER A 1 201 ? 6.319 1.732 27.550 1.00 97.12 201 SER A CA 1
ATOM 1626 C C . SER A 1 201 ? 5.171 2.382 28.321 1.00 97.12 201 SER A C 1
ATOM 1628 O O . SER A 1 201 ? 4.663 1.758 29.248 1.00 97.12 201 SER A O 1
ATOM 1630 N N . ALA A 1 202 ? 4.692 3.557 27.899 1.00 97.62 202 ALA A N 1
ATOM 1631 C CA . ALA A 1 202 ? 3.560 4.229 28.542 1.00 97.62 202 ALA A CA 1
ATOM 1632 C C . ALA A 1 202 ? 2.254 3.420 28.413 1.00 97.62 202 ALA A C 1
ATOM 1634 O O . ALA A 1 202 ? 1.485 3.319 29.364 1.00 97.62 202 ALA A O 1
ATOM 1635 N N . LEU A 1 203 ? 2.017 2.771 27.267 1.00 97.56 203 LEU A N 1
ATOM 1636 C CA . LEU A 1 203 ? 0.885 1.857 27.077 1.00 97.56 203 LEU A CA 1
ATOM 1637 C C . LEU A 1 203 ? 1.006 0.584 27.924 1.00 97.56 203 LEU A C 1
ATOM 1639 O O . LEU A 1 203 ? -0.012 0.061 28.376 1.00 97.56 203 LEU A O 1
ATOM 1643 N N . ARG A 1 204 ? 2.223 0.068 28.143 1.00 97.50 204 ARG A N 1
ATOM 1644 C CA . ARG A 1 204 ? 2.462 -1.074 29.041 1.00 97.50 204 ARG A CA 1
ATOM 1645 C C . ARG A 1 204 ? 2.213 -0.691 30.499 1.00 97.50 204 ARG A C 1
ATOM 1647 O O . ARG A 1 204 ? 1.555 -1.443 31.208 1.00 97.50 204 ARG A O 1
ATOM 1654 N N . GLU A 1 205 ? 2.681 0.481 30.916 1.00 97.38 205 GLU A N 1
ATOM 1655 C CA . GLU A 1 205 ? 2.439 1.022 32.254 1.00 97.38 205 GLU A CA 1
ATOM 1656 C C . GLU A 1 205 ? 0.944 1.267 32.497 1.00 97.38 205 GLU A C 1
ATOM 1658 O O . GLU A 1 205 ? 0.394 0.764 33.472 1.00 97.38 205 GLU A O 1
ATOM 1663 N N . ALA A 1 206 ? 0.252 1.934 31.567 1.00 96.31 206 ALA A N 1
ATOM 1664 C CA . ALA A 1 206 ? -1.188 2.168 31.654 1.00 96.31 206 ALA A CA 1
ATOM 1665 C C . ALA A 1 206 ? -1.998 0.858 31.706 1.00 96.31 206 ALA A C 1
ATOM 1667 O O . ALA A 1 206 ? -2.972 0.770 32.451 1.00 96.31 206 ALA A O 1
ATOM 1668 N N . ARG A 1 207 ? -1.585 -0.190 30.972 1.00 97.38 207 ARG A N 1
ATOM 1669 C CA . ARG A 1 207 ? -2.179 -1.535 31.106 1.00 97.38 207 ARG A CA 1
ATOM 1670 C C . ARG A 1 207 ? -1.976 -2.110 32.507 1.00 97.38 207 ARG A C 1
ATOM 1672 O O . ARG A 1 207 ? -2.946 -2.591 33.078 1.00 97.38 207 ARG A O 1
ATOM 1679 N N . GLY A 1 208 ? -0.771 -2.004 33.071 1.00 97.56 208 GLY A N 1
ATOM 1680 C CA . GLY A 1 208 ? -0.496 -2.429 34.447 1.00 97.56 208 GLY A CA 1
ATOM 1681 C C . GLY A 1 208 ? -1.321 -1.659 35.486 1.00 97.56 208 GLY A C 1
ATOM 1682 O O . GLY A 1 208 ? -1.858 -2.258 36.411 1.00 97.56 208 GLY A O 1
ATOM 1683 N N . GLN A 1 209 ? -1.510 -0.348 35.306 1.00 97.12 209 GLN A N 1
ATOM 1684 C CA . GLN A 1 209 ? -2.389 0.457 36.165 1.00 97.12 209 GLN A CA 1
ATOM 1685 C C . GLN A 1 209 ? -3.859 0.005 36.068 1.00 97.12 209 GLN A C 1
ATOM 1687 O O . GLN A 1 209 ? -4.531 -0.116 37.091 1.00 97.12 209 GLN A O 1
ATOM 1692 N N . VAL A 1 210 ? -4.356 -0.294 34.861 1.00 96.62 210 VAL A N 1
ATOM 1693 C CA . VAL A 1 210 ? -5.711 -0.842 34.653 1.00 96.62 210 VAL A CA 1
ATOM 1694 C C . VAL A 1 210 ? -5.863 -2.229 35.282 1.00 96.62 210 VAL A C 1
ATOM 1696 O O . VAL A 1 210 ? -6.889 -2.496 35.896 1.00 96.62 210 VAL A O 1
ATOM 1699 N N . GLU A 1 211 ? -4.851 -3.091 35.187 1.00 97.31 211 GLU A N 1
ATOM 1700 C CA . GLU A 1 211 ? -4.836 -4.420 35.813 1.00 97.31 211 GLU A CA 1
ATOM 1701 C C . GLU A 1 211 ? -4.867 -4.328 37.349 1.00 97.31 211 GLU A C 1
ATOM 1703 O O . GLU A 1 211 ? -5.677 -4.990 37.993 1.00 97.31 211 GLU A O 1
ATOM 1708 N N . VAL A 1 212 ? -4.088 -3.418 37.947 1.00 97.62 212 VAL A N 1
ATOM 1709 C CA . VAL A 1 212 ? -4.142 -3.127 39.393 1.00 97.62 212 VAL A CA 1
ATOM 1710 C C . VAL A 1 212 ? -5.522 -2.606 39.819 1.00 97.62 212 VAL A C 1
ATOM 1712 O O . VAL A 1 212 ? -6.044 -3.023 40.854 1.00 97.62 212 VAL A O 1
ATOM 1715 N N . LEU A 1 213 ? -6.142 -1.720 39.031 1.00 96.25 213 LEU A N 1
ATOM 1716 C CA . LEU A 1 213 ? -7.497 -1.229 39.303 1.00 96.25 213 LEU A CA 1
ATOM 1717 C C . LEU A 1 213 ? -8.559 -2.327 39.147 1.00 96.25 213 LEU A C 1
ATOM 1719 O O . LEU A 1 213 ? -9.493 -2.364 39.946 1.00 96.25 213 LEU A O 1
ATOM 1723 N N . HIS A 1 214 ? -8.414 -3.226 38.170 1.00 97.25 214 HIS A N 1
ATOM 1724 C CA . HIS A 1 214 ? -9.309 -4.366 37.975 1.00 97.25 214 HIS A CA 1
ATOM 1725 C C . HIS A 1 214 ? -9.235 -5.336 39.156 1.00 97.25 214 HIS A C 1
ATOM 1727 O O . HIS A 1 214 ? -10.271 -5.615 39.755 1.00 97.25 214 HIS A O 1
ATOM 1733 N N . ASN A 1 215 ? -8.028 -5.740 39.567 1.00 97.19 215 ASN A N 1
ATOM 1734 C CA . ASN A 1 215 ? -7.820 -6.589 40.743 1.00 97.19 215 ASN A CA 1
ATOM 1735 C C . ASN A 1 215 ? -8.436 -5.955 42.002 1.00 97.19 215 ASN A C 1
ATOM 1737 O O . ASN A 1 215 ? -9.138 -6.619 42.758 1.00 97.19 215 ASN A O 1
ATOM 1741 N N . ARG A 1 216 ? -8.279 -4.635 42.185 1.00 97.81 216 ARG A N 1
ATOM 1742 C CA . ARG A 1 216 ? -8.916 -3.909 43.295 1.00 97.81 216 ARG A CA 1
ATOM 1743 C C . ARG A 1 216 ? -10.447 -3.865 43.195 1.00 97.81 216 ARG A C 1
ATOM 1745 O O . ARG A 1 216 ? -11.113 -3.854 44.229 1.00 97.81 216 ARG A O 1
ATOM 1752 N N . CYS A 1 217 ? -11.019 -3.818 41.992 1.00 95.75 217 CYS A N 1
ATOM 1753 C CA . CYS A 1 217 ? -12.468 -3.937 41.807 1.00 95.75 217 CYS A CA 1
ATOM 1754 C C . CYS A 1 217 ? -12.960 -5.345 42.167 1.00 95.75 217 CYS A C 1
ATOM 1756 O O . CYS A 1 217 ? -13.997 -5.463 42.817 1.00 95.75 217 CYS A O 1
ATOM 1758 N N . ASP A 1 218 ? -12.201 -6.385 41.824 1.00 96.81 218 ASP A N 1
ATOM 1759 C CA . ASP A 1 218 ? -12.530 -7.781 42.129 1.00 96.81 218 ASP A CA 1
ATOM 1760 C C . ASP A 1 218 ? -12.390 -8.087 43.635 1.00 96.81 218 ASP A C 1
ATOM 1762 O O . ASP A 1 218 ? -13.251 -8.754 44.217 1.00 96.81 218 ASP A O 1
ATOM 1766 N N . ASP A 1 219 ? -11.383 -7.516 44.306 1.00 97.56 219 ASP A N 1
ATOM 1767 C CA . ASP A 1 219 ? -11.243 -7.534 45.769 1.00 97.56 219 ASP A CA 1
ATOM 1768 C C . ASP A 1 219 ? -12.438 -6.855 46.456 1.00 97.56 219 ASP A C 1
ATOM 1770 O O . ASP A 1 219 ? -13.011 -7.391 47.407 1.00 97.56 219 ASP A O 1
ATOM 1774 N N . LEU A 1 220 ? -12.843 -5.673 45.973 1.00 96.94 220 LEU A N 1
ATOM 1775 C CA . LEU A 1 220 ? -14.001 -4.945 46.501 1.00 96.94 220 LEU A CA 1
ATOM 1776 C C . LEU A 1 220 ? -15.316 -5.686 46.227 1.00 96.94 220 LEU A C 1
ATOM 1778 O O . LEU A 1 220 ? -16.180 -5.721 47.101 1.00 96.94 220 LEU A O 1
ATOM 1782 N N . ALA A 1 221 ? -15.467 -6.321 45.062 1.00 95.88 221 ALA A N 1
ATOM 1783 C CA . ALA A 1 221 ? -16.617 -7.165 44.745 1.00 95.88 221 ALA A CA 1
ATOM 1784 C C . ALA A 1 221 ? -16.670 -8.410 45.648 1.00 95.88 221 ALA A C 1
ATOM 1786 O O . ALA A 1 221 ? -17.741 -8.781 46.129 1.00 95.88 221 ALA A O 1
ATOM 1787 N N . SER A 1 222 ? -15.515 -9.006 45.954 1.00 96.38 222 SER A N 1
ATOM 1788 C CA . SER A 1 222 ? -15.395 -10.125 46.894 1.00 96.38 222 SER A CA 1
ATOM 1789 C C . SER A 1 222 ? -15.770 -9.705 48.320 1.00 96.38 222 SER A C 1
ATOM 1791 O O . SER A 1 222 ? -16.563 -10.381 48.977 1.00 96.38 222 SER A O 1
ATOM 1793 N N . GLN A 1 223 ? -15.287 -8.545 48.783 1.00 97.12 223 GLN A N 1
ATOM 1794 C CA . GLN A 1 223 ? -15.673 -7.960 50.075 1.00 97.12 223 GLN A CA 1
ATOM 1795 C C . GLN A 1 223 ? -17.171 -7.631 50.140 1.00 97.12 223 GLN A C 1
ATOM 1797 O O . GLN A 1 223 ? -17.820 -7.928 51.144 1.00 97.12 223 GLN A O 1
ATOM 1802 N N . LEU A 1 224 ? -17.741 -7.071 49.067 1.00 96.44 224 LEU A N 1
ATOM 1803 C CA . LEU A 1 224 ? -19.178 -6.816 48.946 1.00 96.44 224 LEU A CA 1
ATOM 1804 C C . LEU A 1 224 ? -19.977 -8.124 49.026 1.00 96.44 224 LEU A C 1
ATOM 1806 O O . LEU A 1 224 ? -20.973 -8.181 49.741 1.00 96.44 224 LEU A O 1
ATOM 1810 N N . GLY A 1 225 ? -19.515 -9.186 48.360 1.00 97.25 225 GLY A N 1
ATOM 1811 C CA . GLY A 1 225 ? -20.104 -10.523 48.442 1.00 97.25 225 GLY A CA 1
ATOM 1812 C C . GLY A 1 225 ? -20.122 -11.066 49.873 1.00 97.25 225 GLY A C 1
ATOM 1813 O O . GLY A 1 225 ? -21.172 -11.492 50.355 1.00 97.25 225 GLY A O 1
ATOM 1814 N N . VAL A 1 226 ? -19.000 -10.968 50.596 1.00 96.94 226 VAL A N 1
ATOM 1815 C CA . VAL A 1 226 ? -18.930 -11.342 52.020 1.00 96.94 226 VAL A CA 1
ATOM 1816 C C . VAL A 1 226 ? -19.922 -10.517 52.846 1.00 96.94 226 VAL A C 1
ATOM 1818 O O . VAL A 1 226 ? -20.735 -11.097 53.567 1.00 96.94 226 VAL A O 1
ATOM 1821 N N . LYS A 1 227 ? -19.951 -9.187 52.690 1.00 96.88 227 LYS A N 1
ATOM 1822 C CA . LYS A 1 227 ? -20.889 -8.321 53.426 1.00 96.88 227 LYS A CA 1
ATOM 1823 C C . LYS A 1 227 ? -22.354 -8.580 53.085 1.00 96.88 227 LYS A C 1
ATOM 1825 O O . LYS A 1 227 ? -23.193 -8.537 53.982 1.00 96.88 227 LYS A O 1
ATOM 1830 N N . GLN A 1 228 ? -22.663 -8.946 51.845 1.00 96.88 228 GLN A N 1
ATOM 1831 C CA . GLN A 1 228 ? -24.000 -9.383 51.457 1.00 96.88 228 GLN A CA 1
ATOM 1832 C C . GLN A 1 228 ? -24.390 -10.689 52.166 1.00 96.88 228 GLN A C 1
ATOM 1834 O O . GLN A 1 228 ? -25.522 -10.802 52.638 1.00 96.88 228 GLN A O 1
ATOM 1839 N N . THR A 1 229 ? -23.468 -11.652 52.305 1.00 95.12 229 THR A N 1
ATOM 1840 C CA . THR A 1 229 ? -23.743 -12.888 53.064 1.00 95.12 229 THR A CA 1
ATOM 1841 C C . THR A 1 229 ? -23.897 -12.634 54.567 1.00 95.12 229 THR A C 1
ATOM 1843 O O . THR A 1 229 ? -24.860 -13.127 55.159 1.00 95.12 229 THR A O 1
ATOM 1846 N N . GLU A 1 230 ? -23.042 -11.801 55.175 1.00 97.38 230 GLU A N 1
ATOM 1847 C CA . GLU A 1 230 ? -23.179 -11.372 56.577 1.00 97.38 230 GLU A CA 1
ATOM 1848 C C . GLU A 1 230 ? -24.542 -10.710 56.832 1.00 97.38 230 GLU A C 1
ATOM 1850 O O . GLU A 1 230 ? -25.213 -11.045 57.810 1.00 97.38 230 GLU A O 1
ATOM 1855 N N . LEU A 1 231 ? -24.982 -9.819 55.935 1.00 96.19 231 LEU A N 1
ATOM 1856 C CA . LEU A 1 231 ? -26.284 -9.159 56.024 1.00 96.19 231 LEU A CA 1
ATOM 1857 C C . LEU A 1 231 ? -27.432 -10.177 55.962 1.00 96.19 231 LEU A C 1
ATOM 1859 O O . LEU A 1 231 ? -28.285 -10.176 56.844 1.00 96.19 231 LEU A O 1
ATOM 1863 N N . THR A 1 232 ? -27.409 -11.114 55.004 1.00 95.38 232 THR A N 1
ATOM 1864 C CA . THR A 1 232 ? -28.449 -12.159 54.931 1.00 95.38 232 THR A CA 1
ATOM 1865 C C . THR A 1 232 ? -28.481 -13.057 56.170 1.00 95.38 232 THR A C 1
ATOM 1867 O O . THR A 1 232 ? -29.556 -13.493 56.579 1.00 95.38 232 THR A O 1
ATOM 1870 N N . GLN A 1 233 ? -27.335 -13.302 56.814 1.00 96.94 233 GLN A N 1
ATOM 1871 C CA . GLN A 1 233 ? -27.290 -14.031 58.082 1.00 96.94 233 GLN A CA 1
ATOM 1872 C C . GLN A 1 233 ? -27.908 -13.206 59.222 1.00 96.94 233 GLN A C 1
ATOM 1874 O O . GLN A 1 233 ? -28.709 -13.734 59.994 1.00 96.94 233 GLN A O 1
ATOM 1879 N N . LYS A 1 234 ? -27.619 -11.899 59.293 1.00 96.62 234 LYS A N 1
ATOM 1880 C CA . LYS A 1 234 ? -28.255 -10.989 60.259 1.00 96.62 234 LYS A CA 1
ATOM 1881 C C . LYS A 1 234 ? -29.770 -10.902 60.066 1.00 96.62 234 LYS A C 1
ATOM 1883 O O . LYS A 1 234 ? -30.487 -10.934 61.062 1.00 96.62 234 LYS A O 1
ATOM 1888 N N . ASP A 1 235 ? -30.267 -10.880 58.831 1.00 96.88 235 ASP A N 1
ATOM 1889 C CA . ASP A 1 235 ? -31.708 -10.910 58.546 1.00 96.88 235 ASP A CA 1
ATOM 1890 C C . ASP A 1 235 ? -32.372 -12.208 59.035 1.00 96.88 235 ASP A C 1
ATOM 1892 O O . ASP A 1 235 ? -33.464 -12.171 59.609 1.00 96.88 235 ASP A O 1
ATOM 1896 N N . LEU A 1 236 ? -31.706 -13.360 58.871 1.00 97.19 236 LEU A N 1
ATOM 1897 C CA . LEU A 1 236 ? -32.177 -14.644 59.406 1.00 97.19 236 LEU A CA 1
ATOM 1898 C C . LEU A 1 236 ? -32.213 -14.653 60.940 1.00 97.19 236 LEU A C 1
ATOM 1900 O O . LEU A 1 236 ? -33.165 -15.171 61.528 1.00 97.19 236 LEU A O 1
ATOM 1904 N N . ASP A 1 237 ? -31.213 -14.064 61.594 1.00 95.94 237 ASP A N 1
ATOM 1905 C CA . ASP A 1 237 ? -31.155 -13.980 63.055 1.00 95.94 237 ASP A CA 1
ATOM 1906 C C . ASP A 1 237 ? -32.190 -12.986 63.614 1.00 95.94 237 ASP A C 1
ATOM 1908 O O . ASP A 1 237 ? -32.871 -13.299 64.590 1.00 95.94 237 ASP A O 1
ATOM 1912 N N . VAL A 1 238 ? -32.428 -11.853 62.941 1.00 96.88 238 VAL A N 1
ATOM 1913 C CA . VAL A 1 238 ? -33.529 -10.924 63.262 1.00 96.88 238 VAL A CA 1
ATOM 1914 C C . VAL A 1 238 ? -34.894 -11.590 63.063 1.00 96.88 238 VAL A C 1
ATOM 1916 O O . VAL A 1 238 ? -35.789 -11.421 63.892 1.00 96.88 238 VAL A O 1
ATOM 1919 N N . ALA A 1 239 ? -35.079 -12.374 61.996 1.00 95.38 239 ALA A N 1
ATOM 1920 C CA . ALA A 1 239 ? -36.311 -13.131 61.776 1.00 95.38 239 ALA A CA 1
ATOM 1921 C C . ALA A 1 239 ? -36.541 -14.198 62.864 1.00 95.38 239 ALA A C 1
ATOM 1923 O O . ALA A 1 239 ? -37.687 -14.439 63.253 1.00 95.38 239 ALA A O 1
ATOM 1924 N N . ARG A 1 240 ? -35.465 -14.803 63.387 1.00 97.38 240 ARG A N 1
ATOM 1925 C CA . ARG A 1 240 ? -35.510 -15.741 64.517 1.00 97.38 240 ARG A CA 1
ATOM 1926 C C . ARG A 1 240 ? -35.905 -15.039 65.815 1.00 97.38 240 ARG A C 1
ATOM 1928 O O . ARG A 1 240 ? -36.897 -15.434 66.420 1.00 97.38 240 ARG A O 1
ATOM 1935 N N . ALA A 1 241 ? -35.227 -13.946 66.165 1.00 95.25 241 ALA A N 1
ATOM 1936 C CA . ALA A 1 241 ? -35.527 -13.153 67.357 1.00 95.25 241 ALA A CA 1
ATOM 1937 C C . ALA A 1 241 ? -36.969 -12.610 67.350 1.00 95.25 241 ALA A C 1
ATOM 1939 O O . ALA A 1 241 ? -37.651 -12.640 68.369 1.00 95.25 241 ALA A O 1
ATOM 1940 N N . LYS A 1 242 ? -37.491 -12.188 66.186 1.00 97.19 242 LYS A N 1
ATOM 1941 C CA . LYS A 1 242 ? -38.909 -11.803 66.031 1.00 97.19 242 LYS A CA 1
ATOM 1942 C C . LYS A 1 242 ? -39.877 -12.959 66.309 1.00 97.19 242 LYS A C 1
ATOM 1944 O O . LYS A 1 242 ? -40.947 -12.730 66.867 1.00 97.19 242 LYS A O 1
ATOM 1949 N N . LYS A 1 243 ? -39.523 -14.191 65.929 1.00 96.81 243 LYS A N 1
ATOM 1950 C CA . LYS A 1 243 ? -40.335 -15.389 66.197 1.00 96.81 243 LYS A CA 1
ATOM 1951 C C . LYS A 1 243 ? -40.303 -15.770 67.681 1.00 96.81 243 LYS A C 1
ATOM 1953 O O . LYS A 1 243 ? -41.355 -16.048 68.243 1.00 96.81 243 LYS A O 1
ATOM 1958 N N . GLU A 1 244 ? -39.132 -15.717 68.311 1.00 96.75 244 GLU A N 1
ATOM 1959 C CA . GLU A 1 244 ? -38.955 -15.948 69.753 1.00 96.75 244 GLU A CA 1
ATOM 1960 C C . GLU A 1 244 ? -39.712 -14.895 70.585 1.00 96.75 244 GLU A C 1
ATOM 1962 O O . GLU A 1 244 ? -40.443 -15.246 71.508 1.00 96.75 244 GLU A O 1
ATOM 1967 N N . LEU A 1 245 ? -39.646 -13.614 70.197 1.00 96.06 245 LEU A N 1
ATOM 1968 C CA . LEU A 1 245 ? -40.437 -12.535 70.801 1.00 96.06 245 LEU A CA 1
ATOM 1969 C C . LEU A 1 245 ? -41.948 -12.797 70.685 1.00 96.06 245 LEU A C 1
ATOM 1971 O O . LEU A 1 245 ? -42.680 -12.596 71.651 1.00 96.06 245 LEU A O 1
ATOM 1975 N N . GLN A 1 246 ? -42.421 -13.262 69.524 1.00 96.75 246 GLN A N 1
ATOM 1976 C CA . GLN A 1 246 ? -43.835 -13.594 69.326 1.00 96.75 246 GLN A CA 1
ATOM 1977 C C . GLN A 1 246 ? -44.276 -14.777 70.200 1.00 96.75 246 GLN A C 1
ATOM 1979 O O . GLN A 1 246 ? -45.387 -14.768 70.729 1.00 96.75 246 GLN A O 1
ATOM 1984 N N . GLU A 1 247 ? -43.416 -15.782 70.367 1.00 96.94 247 GLU A N 1
ATOM 1985 C CA . GLU A 1 247 ? -43.657 -16.931 71.245 1.00 96.94 247 GLU A CA 1
ATOM 1986 C C . GLU A 1 247 ? -43.707 -16.504 72.718 1.00 96.94 247 GLU A C 1
ATOM 1988 O O . GLU A 1 247 ? -44.666 -16.845 73.409 1.00 96.94 247 GLU A O 1
ATOM 1993 N N . LEU A 1 248 ? -42.773 -15.660 73.169 1.00 96.81 248 LEU A N 1
ATOM 1994 C CA . LEU A 1 248 ? -42.800 -15.055 74.506 1.00 96.81 248 LEU A CA 1
ATOM 1995 C C . LEU A 1 248 ? -44.045 -14.188 74.735 1.00 96.81 248 LEU A C 1
ATOM 1997 O O . LEU A 1 248 ? -44.655 -14.269 75.798 1.00 96.81 248 LEU A O 1
ATOM 2001 N N . GLN A 1 249 ? -44.473 -13.397 73.747 1.00 96.88 249 GLN A N 1
ATOM 2002 C CA . GLN A 1 249 ? -45.689 -12.586 73.854 1.00 96.88 249 GLN A CA 1
ATOM 2003 C C . GLN A 1 249 ? -46.949 -13.459 73.975 1.00 96.88 249 GLN A C 1
ATOM 2005 O O . GLN A 1 249 ? -47.879 -13.106 74.701 1.00 96.88 249 GLN A O 1
ATOM 2010 N N . ASN A 1 250 ? -46.987 -14.605 73.289 1.00 96.69 250 ASN A N 1
ATOM 2011 C CA . ASN A 1 250 ? -48.089 -15.560 73.394 1.00 96.69 250 ASN A CA 1
ATOM 2012 C C . ASN A 1 250 ? -48.100 -16.259 74.765 1.00 96.69 250 ASN A C 1
ATOM 2014 O O . ASN A 1 250 ? -49.159 -16.363 75.378 1.00 96.69 250 ASN A O 1
ATOM 2018 N N . LEU A 1 251 ? -46.932 -16.670 75.273 1.00 96.62 251 LEU A N 1
ATOM 2019 C CA . LEU A 1 251 ? -46.784 -17.235 76.620 1.00 96.62 251 LEU A CA 1
ATOM 2020 C C . LEU A 1 251 ? -47.168 -16.224 77.710 1.00 96.62 251 LEU A C 1
ATOM 2022 O O . LEU A 1 251 ? -47.845 -16.582 78.669 1.00 96.62 251 LEU A O 1
ATOM 2026 N N . TYR A 1 252 ? -46.795 -14.951 77.548 1.00 96.50 252 TYR A N 1
ATOM 2027 C CA . TYR A 1 252 ? -47.196 -13.883 78.464 1.00 96.50 252 TYR A CA 1
ATOM 2028 C C . TYR A 1 252 ? -48.721 -13.716 78.505 1.00 96.50 252 TYR A C 1
ATOM 2030 O O . TYR A 1 252 ? -49.284 -13.657 79.595 1.00 96.50 252 TYR A O 1
ATOM 2038 N N . LYS A 1 253 ? -49.399 -13.723 77.345 1.00 96.81 253 LYS A N 1
ATOM 2039 C CA . LYS A 1 253 ? -50.873 -13.686 77.275 1.00 96.81 253 LYS A CA 1
ATOM 2040 C C . LYS A 1 253 ? -51.514 -14.856 78.023 1.00 96.81 253 LYS A C 1
ATOM 2042 O O . LYS A 1 253 ? -52.360 -14.624 78.880 1.00 96.81 253 LYS A O 1
ATOM 2047 N N . GLN A 1 254 ? -51.049 -16.083 77.779 1.00 96.56 254 GLN A N 1
ATOM 2048 C CA . GLN A 1 254 ? -51.522 -17.268 78.505 1.00 96.56 254 GLN A CA 1
ATOM 2049 C C . GLN A 1 254 ? -51.294 -17.144 80.018 1.00 96.56 254 GLN A C 1
ATOM 2051 O O . GLN A 1 254 ? -52.179 -17.451 80.808 1.00 96.56 254 GLN A O 1
ATOM 2056 N N . ASN A 1 255 ? -50.139 -16.625 80.441 1.00 96.62 255 ASN A N 1
ATOM 2057 C CA . ASN A 1 255 ? -49.863 -16.402 81.857 1.00 96.62 255 ASN A CA 1
ATOM 2058 C C . ASN A 1 255 ? -50.773 -15.321 82.473 1.00 96.62 255 ASN A C 1
ATOM 2060 O O . ASN A 1 255 ? -51.207 -15.472 83.611 1.00 96.62 255 ASN A O 1
ATOM 2064 N N . THR A 1 256 ? -51.117 -14.259 81.734 1.00 96.62 256 THR A N 1
ATOM 2065 C CA . THR A 1 256 ? -52.107 -13.267 82.193 1.00 96.62 256 THR A CA 1
ATOM 2066 C C . THR A 1 256 ? -53.530 -13.829 82.249 1.00 96.62 256 THR A C 1
ATOM 2068 O O . THR A 1 256 ? -54.266 -13.498 83.173 1.00 96.62 256 THR A O 1
ATOM 2071 N N . GLU A 1 257 ? -53.906 -14.723 81.329 1.00 96.00 257 GLU A N 1
ATOM 2072 C CA . GLU A 1 257 ? -55.185 -15.448 81.369 1.00 96.00 257 GLU A CA 1
ATOM 2073 C C . GLU A 1 257 ? -55.249 -16.382 82.589 1.00 96.00 257 GLU A C 1
ATOM 2075 O O . GLU A 1 257 ? -56.237 -16.371 83.321 1.00 96.00 257 GLU A O 1
ATOM 2080 N N . HIS A 1 258 ? -54.175 -17.121 82.883 1.00 95.75 258 HIS A N 1
ATOM 2081 C CA . HIS A 1 258 ? -54.078 -17.954 84.085 1.00 95.75 258 HIS A CA 1
ATOM 2082 C C . HIS A 1 258 ? -54.079 -17.135 85.384 1.00 95.75 258 HIS A C 1
ATOM 2084 O O . HIS A 1 258 ? -54.730 -17.530 86.349 1.00 95.75 258 HIS A O 1
ATOM 2090 N N . ALA A 1 259 ? -53.413 -15.978 85.417 1.00 96.12 259 ALA A N 1
ATOM 2091 C CA . ALA A 1 259 ? -53.465 -15.072 86.564 1.00 96.12 259 ALA A CA 1
ATOM 2092 C C . ALA A 1 259 ? -54.881 -14.505 86.786 1.00 96.12 259 ALA A C 1
ATOM 2094 O O . ALA A 1 259 ? -55.326 -14.404 87.928 1.00 96.12 259 ALA A O 1
ATOM 2095 N N . ALA A 1 260 ? -55.620 -14.196 85.713 1.00 94.81 260 ALA A N 1
ATOM 2096 C CA . ALA A 1 260 ? -57.021 -13.784 85.804 1.00 94.81 260 ALA A CA 1
ATOM 2097 C C . ALA A 1 260 ? -57.924 -14.920 86.322 1.00 94.81 260 ALA A C 1
ATOM 2099 O O . ALA A 1 260 ? -58.722 -14.692 87.226 1.00 94.81 260 ALA A O 1
ATOM 2100 N N . GLN A 1 261 ? -57.739 -16.153 85.833 1.00 96.50 261 GLN A N 1
ATOM 2101 C CA . GLN A 1 261 ? -58.437 -17.350 86.336 1.00 96.50 261 GLN A CA 1
ATOM 2102 C C . GLN A 1 261 ? -58.159 -17.597 87.830 1.00 96.50 261 GLN A C 1
ATOM 2104 O O . GLN A 1 261 ? -59.066 -17.927 88.591 1.00 96.50 261 GLN A O 1
ATOM 2109 N N . GLN A 1 262 ? -56.912 -17.407 88.274 1.00 95.69 262 GLN A N 1
ATOM 2110 C CA . GLN A 1 262 ? -56.545 -17.501 89.690 1.00 95.69 262 GLN A CA 1
ATOM 2111 C C . GLN A 1 262 ? -57.199 -16.394 90.529 1.00 95.69 262 GLN A C 1
ATOM 2113 O O . GLN A 1 262 ? -57.682 -16.676 91.623 1.00 95.69 262 GLN A O 1
ATOM 2118 N N . ALA A 1 263 ? -57.255 -15.158 90.025 1.00 94.94 263 ALA A N 1
ATOM 2119 C CA . ALA A 1 263 ? -57.930 -14.053 90.704 1.00 94.94 263 ALA A CA 1
ATOM 2120 C C . ALA A 1 263 ? -59.445 -14.295 90.841 1.00 94.94 263 ALA A C 1
ATOM 2122 O O . ALA A 1 263 ? -59.999 -14.068 91.915 1.00 94.94 263 ALA A O 1
ATOM 2123 N N . GLU A 1 264 ? -60.098 -14.821 89.799 1.00 95.88 264 GLU A N 1
ATOM 2124 C CA . GLU A 1 264 ? -61.512 -15.207 89.842 1.00 95.88 264 GLU A CA 1
ATOM 2125 C C . GLU A 1 264 ? -61.760 -16.317 90.877 1.00 95.88 264 GLU A C 1
ATOM 2127 O O . GLU A 1 264 ? -62.660 -16.197 91.708 1.00 95.88 264 GLU A O 1
ATOM 2132 N N . LEU A 1 265 ? -60.915 -17.357 90.909 1.00 97.31 265 LEU A N 1
ATOM 2133 C CA . LEU A 1 265 ? -61.000 -18.421 91.914 1.00 97.31 265 LEU A CA 1
ATOM 2134 C C . LEU A 1 265 ? -60.812 -17.883 93.344 1.00 97.31 265 LEU A C 1
ATOM 2136 O O . LEU A 1 265 ? -61.547 -18.275 94.250 1.00 97.31 265 LEU A O 1
ATOM 2140 N N . ILE A 1 266 ? -59.866 -16.963 93.559 1.00 94.19 266 ILE A N 1
ATOM 2141 C CA . ILE A 1 266 ? -59.675 -16.299 94.858 1.00 94.19 266 ILE A CA 1
ATOM 2142 C C . ILE A 1 266 ? -60.928 -15.502 95.242 1.00 94.19 266 ILE A C 1
ATOM 2144 O O . ILE A 1 266 ? -61.365 -15.587 96.389 1.00 94.19 266 ILE A O 1
ATOM 2148 N N . GLN A 1 267 ? -61.543 -14.779 94.303 1.00 95.00 267 GLN A N 1
ATOM 2149 C CA . GLN A 1 267 ? -62.772 -14.024 94.551 1.00 95.00 267 GLN A CA 1
ATOM 2150 C C . GLN A 1 267 ? -63.955 -14.947 94.898 1.00 95.00 267 GLN A C 1
ATOM 2152 O O . GLN A 1 267 ? -64.704 -14.654 95.830 1.00 95.00 267 GLN A O 1
ATOM 2157 N N . GLN A 1 268 ? -64.094 -16.089 94.215 1.00 96.06 268 GLN A N 1
ATOM 2158 C CA . GLN A 1 268 ? -65.097 -17.114 94.534 1.00 96.06 268 GLN A CA 1
ATOM 2159 C C . GLN A 1 268 ? -64.875 -17.710 95.936 1.00 96.06 268 GLN A C 1
ATOM 2161 O O . GLN A 1 268 ? -65.821 -17.818 96.718 1.00 96.06 268 GLN A O 1
ATOM 2166 N N . LEU A 1 269 ? -63.627 -18.034 96.296 1.00 95.56 269 LEU A N 1
ATOM 2167 C CA . LEU A 1 269 ? -63.268 -18.534 97.630 1.00 95.56 269 LEU A CA 1
ATOM 2168 C C . LEU A 1 269 ? -63.501 -17.485 98.731 1.00 95.56 269 LEU A C 1
ATOM 2170 O O . LEU A 1 269 ? -63.964 -17.829 99.819 1.00 95.56 269 LEU A O 1
ATOM 2174 N N . GLN A 1 270 ? -63.225 -16.208 98.458 1.00 95.62 270 GLN A N 1
ATOM 2175 C CA . GLN A 1 270 ? -63.522 -15.103 99.372 1.00 95.62 270 GLN A CA 1
ATOM 2176 C C . GLN A 1 270 ? -65.030 -14.930 99.574 1.00 95.62 270 GLN A C 1
ATOM 2178 O O . GLN A 1 270 ? -65.469 -14.841 100.719 1.00 95.62 270 GLN A O 1
ATOM 2183 N N . ALA A 1 271 ? -65.827 -14.946 98.500 1.00 94.81 271 ALA A N 1
ATOM 2184 C CA . ALA A 1 271 ? -67.285 -14.877 98.587 1.00 94.81 271 ALA A CA 1
ATOM 2185 C C . ALA A 1 271 ? -67.845 -16.029 99.441 1.00 94.81 271 ALA A C 1
ATOM 2187 O O . ALA A 1 271 ? -68.534 -15.774 100.431 1.00 94.81 271 ALA A O 1
ATOM 2188 N N . LEU A 1 272 ? -67.439 -17.271 99.150 1.00 96.06 272 LEU A N 1
ATOM 2189 C CA . LEU A 1 272 ? -67.825 -18.462 99.913 1.00 96.06 272 LEU A CA 1
ATOM 2190 C C . LEU A 1 272 ? -67.438 -18.363 101.399 1.00 96.06 272 LEU A C 1
ATOM 2192 O O . LEU A 1 272 ? -68.231 -18.727 102.267 1.00 96.06 272 LEU A O 1
ATOM 2196 N N . ASN A 1 273 ? -66.249 -17.837 101.713 1.00 96.50 273 ASN A N 1
ATOM 2197 C CA . ASN A 1 273 ? -65.828 -17.597 103.095 1.00 96.50 273 ASN A CA 1
ATOM 2198 C C . ASN A 1 273 ? -66.710 -16.533 103.776 1.00 96.50 273 ASN A C 1
ATOM 2200 O O . ASN A 1 273 ? -67.170 -16.752 104.894 1.00 96.50 273 ASN A O 1
ATOM 2204 N N . THR A 1 274 ? -67.029 -15.419 103.102 1.00 95.50 274 THR A N 1
ATOM 2205 C CA . THR A 1 274 ? -67.936 -14.406 103.676 1.00 95.50 274 THR A CA 1
ATOM 2206 C C . THR A 1 274 ? -69.347 -14.942 103.902 1.00 95.50 274 THR A C 1
ATOM 2208 O O . THR A 1 274 ? -69.952 -14.617 104.919 1.00 95.50 274 THR A O 1
ATOM 2211 N N . ASP A 1 275 ? -69.868 -15.794 103.018 1.00 95.62 275 ASP A N 1
ATOM 2212 C CA . ASP A 1 275 ? -71.179 -16.421 103.207 1.00 95.62 275 ASP A CA 1
ATOM 2213 C C . ASP A 1 275 ? -71.149 -17.473 104.322 1.00 95.62 275 ASP A C 1
ATOM 2215 O O . ASP A 1 275 ? -72.062 -17.515 105.143 1.00 95.62 275 ASP A O 1
ATOM 2219 N N . THR A 1 276 ? -70.059 -18.235 104.449 1.00 95.12 276 THR A N 1
ATOM 2220 C CA . THR A 1 276 ? -69.836 -19.141 105.590 1.00 95.12 276 THR A CA 1
ATOM 2221 C C . THR A 1 276 ? -69.822 -18.366 106.912 1.00 95.12 276 THR A C 1
ATOM 2223 O O . THR A 1 276 ? -70.496 -18.753 107.864 1.00 95.12 276 THR A O 1
ATOM 2226 N N . GLN A 1 277 ? -69.124 -17.226 106.967 1.00 95.69 277 GLN A N 1
ATOM 2227 C CA . GLN A 1 277 ? -69.108 -16.350 108.143 1.00 95.69 277 GLN A CA 1
ATOM 2228 C C . GLN A 1 277 ? -70.484 -15.743 108.444 1.00 95.69 277 GLN A C 1
ATOM 2230 O O . GLN A 1 277 ? -70.864 -15.686 109.611 1.00 95.69 277 GLN A O 1
ATOM 2235 N N . LYS A 1 278 ? -71.262 -15.334 107.429 1.00 95.81 278 LYS A N 1
ATOM 2236 C CA . LYS A 1 278 ? -72.653 -14.879 107.623 1.00 95.81 278 LYS A CA 1
ATOM 2237 C C . LYS A 1 278 ? -73.523 -15.984 108.215 1.00 95.81 278 LYS A C 1
ATOM 2239 O O . LYS A 1 278 ? -74.251 -15.709 109.159 1.00 95.81 278 LYS A O 1
ATOM 2244 N N . VAL A 1 279 ? -73.432 -17.214 107.700 1.00 94.81 279 VAL A N 1
ATOM 2245 C CA . VAL A 1 279 ? -74.195 -18.361 108.222 1.00 94.81 279 VAL A CA 1
ATOM 2246 C C . VAL A 1 279 ? -73.834 -18.620 109.686 1.00 94.81 279 VAL A C 1
ATOM 2248 O O . VAL A 1 279 ? -74.735 -18.705 110.519 1.00 94.81 279 VAL A O 1
ATOM 2251 N N . LEU A 1 280 ? -72.539 -18.643 110.020 1.00 94.00 280 LEU A N 1
ATOM 2252 C CA . LEU A 1 280 ? -72.073 -18.776 111.405 1.00 94.00 280 LEU A CA 1
ATOM 2253 C C . LEU A 1 280 ? -72.610 -17.647 112.301 1.00 94.00 280 LEU A C 1
ATOM 2255 O O . LEU A 1 280 ? -73.156 -17.940 113.359 1.00 94.00 280 LEU A O 1
ATOM 2259 N N . ARG A 1 281 ? -72.569 -16.383 111.855 1.00 94.50 281 ARG A N 1
ATOM 2260 C CA . ARG A 1 281 ? -73.177 -15.256 112.588 1.00 94.50 281 ARG A CA 1
ATOM 2261 C C . ARG A 1 281 ? -74.681 -15.427 112.791 1.00 94.50 281 ARG A C 1
ATOM 2263 O O . ARG A 1 281 ? -75.147 -15.305 113.913 1.00 94.50 281 ARG A O 1
ATOM 2270 N N . THR A 1 282 ? -75.436 -15.792 111.754 1.00 94.19 282 THR A N 1
ATOM 2271 C CA . THR A 1 282 ? -76.882 -16.032 111.903 1.00 94.19 282 THR A CA 1
ATOM 2272 C C . THR A 1 282 ? -77.196 -17.202 112.836 1.00 94.19 282 THR A C 1
ATOM 2274 O O . THR A 1 282 ? -78.245 -17.203 113.474 1.00 94.19 282 THR A O 1
ATOM 2277 N N . GLN A 1 283 ? -76.293 -18.180 112.953 1.00 93.56 283 GLN A N 1
ATOM 2278 C CA . GLN A 1 283 ? -76.410 -19.273 113.914 1.00 93.56 283 GLN A CA 1
ATOM 2279 C C . GLN A 1 283 ? -76.071 -18.816 115.346 1.00 93.56 283 GLN A C 1
ATOM 2281 O O . GLN A 1 283 ? -76.790 -19.175 116.276 1.00 93.56 283 GLN A O 1
ATOM 2286 N N . GLU A 1 284 ? -75.034 -17.993 115.537 1.00 93.44 284 GLU A N 1
ATOM 2287 C CA . GLU A 1 284 ? -74.734 -17.333 116.820 1.00 93.44 284 GLU A CA 1
ATOM 2288 C C . GLU A 1 284 ? -75.915 -16.465 117.294 1.00 93.44 284 GLU A C 1
ATOM 2290 O O . GLU A 1 284 ? -76.332 -16.562 118.451 1.00 93.44 284 GLU A O 1
ATOM 2295 N N . ASP A 1 285 ? -76.505 -15.673 116.394 1.00 93.50 285 ASP A N 1
ATOM 2296 C CA . ASP A 1 285 ? -77.682 -14.841 116.663 1.00 93.50 285 ASP A CA 1
ATOM 2297 C C . ASP A 1 285 ? -78.908 -15.699 117.019 1.00 93.50 285 ASP A C 1
ATOM 2299 O O . ASP A 1 285 ? -79.617 -15.401 117.984 1.00 93.50 285 ASP A O 1
ATOM 2303 N N . ALA A 1 286 ? -79.141 -16.800 116.291 1.00 92.94 286 ALA A N 1
ATOM 2304 C CA . ALA A 1 286 ? -80.227 -17.739 116.571 1.00 92.94 286 ALA A CA 1
ATOM 2305 C C . ALA A 1 286 ? -80.071 -18.406 117.947 1.00 92.94 286 ALA A C 1
ATOM 2307 O O . ALA A 1 286 ? -81.007 -18.371 118.744 1.00 92.94 286 ALA A O 1
ATOM 2308 N N . HIS A 1 287 ? -78.886 -18.928 118.280 1.00 92.31 287 HIS A N 1
ATOM 2309 C CA . HIS A 1 287 ? -78.617 -19.501 119.604 1.00 92.31 287 HIS A CA 1
ATOM 2310 C C . HIS A 1 287 ? -78.701 -18.455 120.726 1.00 92.31 287 HIS A C 1
ATOM 2312 O O . HIS A 1 287 ? -79.142 -18.762 121.837 1.00 92.31 287 HIS A O 1
ATOM 2318 N N . THR A 1 288 ? -78.343 -17.199 120.450 1.00 95.12 288 THR A N 1
ATOM 2319 C CA . THR A 1 288 ? -78.524 -16.088 121.398 1.00 95.12 288 THR A CA 1
ATOM 2320 C C . THR A 1 288 ? -80.011 -15.799 121.627 1.00 95.12 288 THR A C 1
ATOM 2322 O O . THR A 1 288 ? -80.444 -15.661 122.773 1.00 95.12 288 THR A O 1
ATOM 2325 N N . ALA A 1 289 ? -80.825 -15.781 120.567 1.00 93.88 289 ALA A N 1
ATOM 2326 C CA . ALA A 1 289 ? -82.275 -15.614 120.658 1.00 93.88 289 ALA A CA 1
ATOM 2327 C C . ALA A 1 289 ? -82.958 -16.788 121.389 1.00 93.88 289 ALA A C 1
ATOM 2329 O O . ALA A 1 289 ? -83.816 -16.554 122.244 1.00 93.88 289 ALA A O 1
ATOM 2330 N N . GLU A 1 290 ? -82.542 -18.030 121.122 1.00 93.38 290 GLU A N 1
ATOM 2331 C CA . GLU A 1 290 ? -82.962 -19.228 121.863 1.00 93.38 290 GLU A CA 1
ATOM 2332 C C . GLU A 1 290 ? -82.619 -19.101 123.353 1.00 93.38 290 GLU A C 1
ATOM 2334 O O . GLU A 1 290 ? -83.494 -19.269 124.201 1.00 93.38 290 GLU A O 1
ATOM 2339 N N . THR A 1 291 ? -81.383 -18.716 123.687 1.00 93.62 291 THR A N 1
ATOM 2340 C CA . THR A 1 291 ? -80.929 -18.516 125.075 1.00 93.62 291 THR A CA 1
ATOM 2341 C C . THR A 1 291 ? -81.767 -17.455 125.797 1.00 93.62 291 THR A C 1
ATOM 2343 O O . THR A 1 291 ? -82.219 -17.677 126.921 1.00 93.62 291 THR A O 1
ATOM 2346 N N . ILE A 1 292 ? -82.059 -16.326 125.140 1.00 93.62 292 ILE A N 1
ATOM 2347 C CA . ILE A 1 292 ? -82.957 -15.286 125.669 1.00 93.62 292 ILE A CA 1
ATOM 2348 C C . ILE A 1 292 ? -84.385 -15.825 125.856 1.00 93.62 292 ILE A C 1
ATOM 2350 O O . ILE A 1 292 ? -85.042 -15.487 126.841 1.00 93.62 292 ILE A O 1
ATOM 2354 N N . SER A 1 293 ? -84.876 -16.670 124.945 1.00 92.44 293 SER A N 1
ATOM 2355 C CA . SER A 1 293 ? -86.191 -17.310 125.060 1.00 92.44 293 SER A CA 1
ATOM 2356 C C . SER A 1 293 ? -86.260 -18.277 126.246 1.00 92.44 293 SER A C 1
ATOM 2358 O O . SER A 1 293 ? -87.208 -18.213 127.029 1.00 92.44 293 SER A O 1
ATOM 2360 N N . TYR A 1 294 ? -85.243 -19.123 126.439 1.00 93.50 294 TYR A N 1
ATOM 2361 C CA . TYR A 1 294 ? -85.153 -20.013 127.600 1.00 93.50 294 TYR A CA 1
ATOM 2362 C C . TYR A 1 294 ? -85.061 -19.228 128.914 1.00 93.50 294 TYR A C 1
ATOM 2364 O O . TYR A 1 294 ? -85.757 -19.565 129.871 1.00 93.50 294 TYR A O 1
ATOM 2372 N N . GLN A 1 295 ? -84.286 -18.138 128.956 1.00 94.25 295 GLN A N 1
ATOM 2373 C CA . GLN A 1 295 ? -84.208 -17.274 130.137 1.00 94.25 295 GLN A CA 1
ATOM 2374 C C . GLN A 1 295 ? -85.558 -16.612 130.461 1.00 94.25 295 GLN A C 1
ATOM 2376 O O . GLN A 1 295 ? -85.939 -16.541 131.629 1.00 94.25 295 GLN A O 1
ATOM 2381 N N . LYS A 1 296 ? -86.311 -16.158 129.448 1.00 93.38 296 LYS A N 1
ATOM 2382 C CA . LYS A 1 296 ? -87.674 -15.627 129.634 1.00 93.38 296 LYS A CA 1
ATOM 2383 C C . LYS A 1 296 ? -88.616 -16.684 130.207 1.00 93.38 296 LYS A C 1
ATOM 2385 O O . LYS A 1 296 ? -89.263 -16.413 131.214 1.00 93.38 296 LYS A O 1
ATOM 2390 N N . LEU A 1 297 ? -88.630 -17.888 129.633 1.00 93.38 297 LEU A N 1
ATOM 2391 C CA . LEU A 1 297 ? -89.453 -19.001 130.114 1.00 93.38 297 LEU A CA 1
ATOM 2392 C C . LEU A 1 297 ? -89.112 -19.383 131.565 1.00 93.38 297 LEU A C 1
ATOM 2394 O O . LEU A 1 297 ? -90.008 -19.609 132.375 1.00 93.38 297 LEU A O 1
ATOM 2398 N N . TYR A 1 298 ? -87.824 -19.409 131.919 1.00 93.56 298 TYR A N 1
ATOM 2399 C CA . TYR A 1 298 ? -87.379 -19.675 133.288 1.00 93.56 298 TYR A CA 1
ATOM 2400 C C . TYR A 1 298 ? -87.852 -18.589 134.271 1.00 93.56 298 TYR A C 1
ATOM 2402 O O . TYR A 1 298 ? -88.317 -18.895 135.372 1.00 93.56 298 TYR A O 1
ATOM 2410 N N . ASN A 1 299 ? -87.802 -17.318 133.860 1.00 93.81 299 ASN A N 1
ATOM 2411 C CA . ASN A 1 299 ? -88.322 -16.203 134.653 1.00 93.81 299 ASN A CA 1
ATOM 2412 C C . ASN A 1 299 ? -89.852 -16.295 134.825 1.00 93.81 299 ASN A C 1
ATOM 2414 O O . ASN A 1 299 ? -90.350 -16.120 135.936 1.00 93.81 299 ASN A O 1
ATOM 2418 N N . GLU A 1 300 ? -90.604 -16.615 133.767 1.00 93.75 300 GLU A N 1
ATOM 2419 C CA . GLU A 1 300 ? -92.061 -16.825 133.826 1.00 93.75 300 GLU A CA 1
ATOM 2420 C C . GLU A 1 300 ? -92.442 -17.981 134.761 1.00 93.75 300 GLU A C 1
ATOM 2422 O O . GLU A 1 300 ? -93.338 -17.834 135.598 1.00 93.75 300 GLU A O 1
ATOM 2427 N N . LEU A 1 301 ? -91.722 -19.105 134.680 1.00 93.50 301 LEU A N 1
ATOM 2428 C CA . LEU A 1 301 ? -91.908 -20.251 135.569 1.00 93.50 301 LEU A CA 1
ATOM 2429 C C . LEU A 1 301 ? -91.621 -19.883 137.033 1.00 93.50 301 LEU A C 1
ATOM 2431 O O . LEU A 1 301 ? -92.386 -20.257 137.920 1.00 93.50 301 LEU A O 1
ATOM 2435 N N . THR A 1 302 ? -90.577 -19.086 137.280 1.00 93.31 302 THR A N 1
ATOM 2436 C CA . THR A 1 302 ? -90.236 -18.564 138.615 1.00 93.31 302 THR A CA 1
ATOM 2437 C C . THR A 1 302 ? -91.344 -17.654 139.165 1.00 93.31 302 THR A C 1
ATOM 2439 O O . THR A 1 302 ? -91.737 -17.787 140.323 1.00 93.31 302 THR A O 1
ATOM 2442 N N . ILE A 1 303 ? -91.921 -16.779 138.332 1.00 93.12 303 ILE A N 1
ATOM 2443 C CA . ILE A 1 303 ? -93.062 -15.926 138.711 1.00 93.12 303 ILE A CA 1
ATOM 2444 C C . ILE A 1 303 ? -94.302 -16.774 139.036 1.00 93.12 303 ILE A C 1
ATOM 2446 O O . ILE A 1 303 ? -95.015 -16.482 139.998 1.00 93.12 303 ILE A O 1
ATOM 2450 N N . CYS A 1 304 ? -94.566 -17.834 138.265 1.00 91.06 304 CYS A N 1
ATOM 2451 C CA . CYS A 1 304 ? -95.666 -18.760 138.544 1.00 91.06 304 CYS A CA 1
ATOM 2452 C C . CYS A 1 304 ? -95.453 -19.520 139.860 1.00 91.06 304 CYS A C 1
ATOM 2454 O O . CYS A 1 304 ? -96.383 -19.626 140.658 1.00 91.06 304 CYS A O 1
ATOM 2456 N N . PHE A 1 305 ? -94.229 -19.986 140.118 1.00 90.88 305 PHE A N 1
ATOM 2457 C CA . PHE A 1 305 ? -93.854 -20.651 141.364 1.00 90.88 305 PHE A CA 1
ATOM 2458 C C . PHE A 1 305 ? -94.061 -19.742 142.586 1.00 90.88 305 PHE A C 1
ATOM 2460 O O . PHE A 1 305 ? -94.747 -20.135 143.530 1.00 90.88 305 PHE A O 1
ATOM 2467 N N . GLU A 1 306 ? -93.561 -18.501 142.554 1.00 94.38 306 GLU A N 1
ATOM 2468 C CA . GLU A 1 306 ? -93.748 -17.556 143.665 1.00 94.38 306 GLU A CA 1
ATOM 2469 C C . GLU A 1 306 ? -95.224 -17.148 143.852 1.00 94.38 306 GLU A C 1
ATOM 2471 O O . GLU A 1 306 ? -95.673 -17.002 144.988 1.00 94.38 306 GLU A O 1
ATOM 2476 N N . LYS A 1 307 ? -96.030 -17.059 142.779 1.00 92.19 307 LYS A N 1
ATOM 2477 C CA . LYS A 1 307 ? -97.494 -16.881 142.895 1.00 92.19 307 LYS A CA 1
ATOM 2478 C C . LYS A 1 307 ? -98.175 -18.051 143.610 1.00 92.19 307 LYS A C 1
ATOM 2480 O O . LYS A 1 307 ? -99.003 -17.819 144.489 1.00 92.19 307 LYS A O 1
ATOM 2485 N N . ILE A 1 308 ? -97.837 -19.292 143.250 1.00 90.06 308 ILE A N 1
ATOM 2486 C CA . ILE A 1 308 ? -98.400 -20.493 143.889 1.00 90.06 308 ILE A CA 1
ATOM 2487 C C . ILE A 1 308 ? -98.015 -20.518 145.371 1.00 90.06 308 ILE A C 1
ATOM 2489 O O . ILE A 1 308 ? -98.887 -20.647 146.229 1.00 90.06 308 ILE A O 1
ATOM 2493 N N . LYS A 1 309 ? -96.739 -20.286 145.682 1.00 90.50 309 LYS A N 1
ATOM 2494 C CA . LYS A 1 309 ? -96.206 -20.201 147.048 1.00 90.50 309 LYS A CA 1
ATOM 2495 C C . LYS A 1 309 ? -96.893 -19.111 147.884 1.00 90.50 309 LYS A C 1
ATOM 2497 O O . LYS A 1 309 ? -97.272 -19.368 149.024 1.00 90.50 309 LYS A O 1
ATOM 2502 N N . ALA A 1 310 ? -97.145 -17.930 147.314 1.00 90.56 310 ALA A N 1
ATOM 2503 C CA . ALA A 1 310 ? -97.927 -16.884 147.976 1.00 90.56 310 ALA A CA 1
ATOM 2504 C C . ALA A 1 310 ? -99.382 -17.320 148.247 1.00 90.56 310 ALA A C 1
ATOM 2506 O O . ALA A 1 310 ? -99.900 -17.082 149.339 1.00 90.56 310 ALA A O 1
ATOM 2507 N N . SER A 1 311 ? -100.028 -18.011 147.297 1.00 88.31 311 SER A N 1
ATOM 2508 C CA . SER A 1 311 ? -101.385 -18.544 147.493 1.00 88.31 311 SER A CA 1
ATOM 2509 C C . SER A 1 311 ? -101.449 -19.654 148.552 1.00 88.31 311 SER A C 1
ATOM 2511 O O . SER A 1 311 ? -102.408 -19.706 149.320 1.00 88.31 311 SER A O 1
ATOM 2513 N N . GLU A 1 312 ? -100.406 -20.484 148.677 1.00 87.44 312 GLU A N 1
ATOM 2514 C CA . GLU A 1 312 ? -100.296 -21.487 149.743 1.00 87.44 312 GLU A CA 1
ATOM 2515 C C . GLU A 1 312 ? -100.208 -20.816 151.123 1.00 87.44 312 GLU A C 1
ATOM 2517 O O . GLU A 1 312 ? -100.931 -21.192 152.045 1.00 87.44 312 GLU A O 1
ATOM 2522 N N . VAL A 1 313 ? -99.378 -19.775 151.261 1.00 87.56 313 VAL A N 1
ATOM 2523 C CA . VAL A 1 313 ? -99.279 -18.984 152.501 1.00 87.56 313 VAL A CA 1
ATOM 2524 C C . VAL A 1 313 ? -100.624 -18.339 152.853 1.00 87.56 313 VAL A C 1
ATOM 2526 O O . VAL A 1 313 ? -101.024 -18.360 154.017 1.00 87.56 313 VAL A O 1
ATOM 2529 N N . GLN A 1 314 ? -101.362 -17.829 151.863 1.00 88.19 314 GLN A N 1
ATOM 2530 C CA . GLN A 1 314 ? -102.686 -17.239 152.072 1.00 88.19 314 GLN A CA 1
ATOM 2531 C C . GLN A 1 314 ? -103.731 -18.282 152.513 1.00 88.19 314 GLN A C 1
ATOM 2533 O O . GLN A 1 314 ? -104.524 -18.021 153.418 1.00 88.19 314 GLN A O 1
ATOM 2538 N N . LEU A 1 315 ? -103.704 -19.493 151.942 1.00 83.62 315 LEU A N 1
ATOM 2539 C CA . LEU A 1 315 ? -104.537 -20.614 152.393 1.00 83.62 315 LEU A CA 1
ATOM 2540 C C . LEU A 1 315 ? -104.199 -21.034 153.833 1.00 83.62 315 LEU A C 1
ATOM 2542 O O . LEU A 1 315 ? -105.111 -21.241 154.632 1.00 83.62 315 LEU A O 1
ATOM 2546 N N . ARG A 1 316 ? -102.910 -21.081 154.197 1.00 84.69 316 ARG A N 1
ATOM 2547 C CA . ARG A 1 316 ? -102.471 -21.354 155.578 1.00 84.69 316 ARG A CA 1
ATOM 2548 C C . ARG A 1 316 ? -102.912 -20.260 156.556 1.00 84.69 316 ARG A C 1
ATOM 2550 O O . ARG A 1 316 ? -103.342 -20.590 157.656 1.00 84.69 316 ARG A O 1
ATOM 2557 N N . GLN A 1 317 ? -102.889 -18.982 156.165 1.00 83.00 317 GLN A N 1
ATOM 2558 C CA . GLN A 1 317 ? -103.447 -17.896 156.986 1.00 83.00 317 GLN A CA 1
ATOM 2559 C C . GLN A 1 317 ? -104.960 -18.040 157.202 1.00 83.00 317 GLN A C 1
ATOM 2561 O O . GLN A 1 317 ? -105.431 -17.815 158.312 1.00 83.00 317 GLN A O 1
ATOM 2566 N N . ASN A 1 318 ? -105.715 -18.463 156.183 1.00 84.38 318 ASN A N 1
ATOM 2567 C CA . ASN A 1 318 ? -107.158 -18.705 156.306 1.00 84.38 318 ASN A CA 1
ATOM 2568 C C . ASN A 1 318 ? -107.497 -19.924 157.187 1.00 84.38 318 ASN A C 1
ATOM 2570 O O . ASN A 1 318 ? -108.580 -19.976 157.769 1.00 84.38 318 ASN A O 1
ATOM 2574 N N . GLN A 1 319 ? -106.587 -20.897 157.299 1.00 82.81 319 GLN A N 1
ATOM 2575 C CA . GLN A 1 319 ? -106.776 -22.102 158.110 1.00 82.81 319 GLN A CA 1
ATOM 2576 C C . GLN A 1 319 ? -106.799 -21.802 159.620 1.00 82.81 319 GLN A C 1
ATOM 2578 O O . GLN A 1 319 ? -107.623 -22.374 160.331 1.00 82.81 319 GLN A O 1
ATOM 2583 N N . VAL A 1 320 ? -105.953 -20.884 160.100 1.00 82.94 320 VAL A N 1
ATOM 2584 C CA . VAL A 1 320 ? -105.820 -20.545 161.534 1.00 82.94 320 VAL A CA 1
ATOM 2585 C C . VAL A 1 320 ? -107.154 -20.115 162.182 1.00 82.94 320 VAL A C 1
ATOM 2587 O O . VAL A 1 320 ? -107.611 -20.820 163.079 1.00 82.94 320 VAL A O 1
ATOM 2590 N N . PRO A 1 321 ? -107.874 -19.075 161.707 1.00 81.88 321 PRO A N 1
ATOM 2591 C CA . PRO A 1 321 ? -109.129 -18.644 162.335 1.00 81.88 321 PRO A CA 1
ATOM 2592 C C . PRO A 1 321 ? -110.293 -19.633 162.147 1.00 81.88 321 PRO A C 1
ATOM 2594 O O . PRO A 1 321 ? -111.310 -19.530 162.836 1.00 81.88 321 PRO A O 1
ATOM 2597 N N . LEU A 1 322 ? -110.192 -20.583 161.208 1.00 82.00 322 LEU A N 1
ATOM 2598 C CA . LEU A 1 322 ? -111.136 -21.701 161.108 1.00 82.00 322 LEU A CA 1
ATOM 2599 C C . LEU A 1 322 ? -110.853 -22.759 162.181 1.00 82.00 322 LEU A C 1
ATOM 2601 O O . LEU A 1 322 ? -111.795 -23.309 162.748 1.00 82.00 322 LEU A O 1
ATOM 2605 N N . GLN A 1 323 ? -109.578 -23.001 162.488 1.00 81.56 323 GLN A N 1
ATOM 2606 C CA . GLN A 1 323 ? -109.140 -23.908 163.544 1.00 81.56 323 GLN A CA 1
ATOM 2607 C C . GLN A 1 323 ? -109.478 -23.353 164.940 1.00 81.56 323 GLN A C 1
ATOM 2609 O O . GLN A 1 323 ? -110.013 -24.091 165.765 1.00 81.56 323 GLN A O 1
ATOM 2614 N N . ASP A 1 324 ? -109.307 -22.044 165.162 1.00 83.25 324 ASP A N 1
ATOM 2615 C CA . ASP A 1 324 ? -109.718 -21.365 166.403 1.00 83.25 324 ASP A CA 1
ATOM 2616 C C . ASP A 1 324 ? -111.236 -21.475 166.648 1.00 83.25 324 ASP A C 1
ATOM 2618 O O . ASP A 1 324 ? -111.680 -21.806 167.748 1.00 83.25 324 ASP A O 1
ATOM 2622 N N . LYS A 1 325 ? -112.056 -21.278 165.603 1.00 83.31 325 LYS A N 1
ATOM 2623 C CA . LYS A 1 325 ? -113.520 -21.467 165.674 1.00 83.31 325 LYS A CA 1
ATOM 2624 C C . LYS A 1 325 ? -113.929 -22.908 165.971 1.00 83.31 325 LYS A C 1
ATOM 2626 O O . LYS A 1 325 ? -114.983 -23.128 166.567 1.00 83.31 325 LYS A O 1
ATOM 2631 N N . LEU A 1 326 ? -113.143 -23.885 165.522 1.00 82.00 326 LEU A N 1
ATOM 2632 C CA . LEU A 1 326 ? -113.397 -25.302 165.776 1.00 82.00 326 LEU A CA 1
ATOM 2633 C C . LEU A 1 326 ? -113.123 -25.620 167.255 1.00 82.00 326 LEU A C 1
ATOM 2635 O O . LEU A 1 326 ? -113.991 -26.171 167.928 1.00 82.00 326 LEU A O 1
ATOM 2639 N N . PHE A 1 327 ? -112.007 -25.123 167.791 1.00 82.19 327 PHE A N 1
ATOM 2640 C CA . PHE A 1 327 ? -111.671 -25.219 169.214 1.00 82.19 327 PHE A CA 1
ATOM 2641 C C . PHE A 1 327 ? -112.718 -24.540 170.121 1.00 82.19 327 PHE A C 1
ATOM 2643 O O . PHE A 1 327 ? -113.143 -25.103 171.130 1.00 82.19 327 PHE A O 1
ATOM 2650 N N . GLU A 1 328 ? -113.208 -23.355 169.738 1.00 81.19 328 GLU A N 1
ATOM 2651 C CA . GLU A 1 328 ? -114.268 -22.639 170.465 1.00 81.19 328 GLU A CA 1
ATOM 2652 C C . GLU A 1 328 ? -115.596 -23.430 170.487 1.00 81.19 328 GLU A C 1
ATOM 2654 O O . GLU A 1 328 ? -116.318 -23.435 171.490 1.00 81.19 328 GLU A O 1
ATOM 2659 N N . LYS A 1 329 ? -115.904 -24.165 169.406 1.00 80.56 329 LYS A N 1
ATOM 2660 C CA . LYS A 1 329 ? -117.050 -25.088 169.332 1.00 80.56 329 LYS A CA 1
ATOM 2661 C C . LYS A 1 329 ? -116.860 -26.318 170.221 1.00 80.56 329 LYS A C 1
ATOM 2663 O O . LYS A 1 329 ? -117.793 -26.666 170.941 1.00 80.56 329 LYS A O 1
ATOM 2668 N N . GLU A 1 330 ? -115.685 -26.940 170.217 1.00 80.19 330 GLU A N 1
ATOM 2669 C CA . GLU A 1 330 ? -115.367 -28.098 171.070 1.00 80.19 330 GLU A CA 1
ATOM 2670 C C . GLU A 1 330 ? -115.431 -27.741 172.561 1.00 80.19 330 GLU A C 1
ATOM 2672 O O . GLU A 1 330 ? -116.035 -28.467 173.354 1.00 80.19 330 GLU A O 1
ATOM 2677 N N . GLN A 1 331 ? -114.935 -26.562 172.945 1.00 78.94 331 GLN A N 1
ATOM 2678 C CA . GLN A 1 331 ? -115.052 -26.072 174.320 1.00 78.94 331 GLN A CA 1
ATOM 2679 C C . GLN A 1 331 ? -116.519 -25.833 174.735 1.00 78.94 331 GLN A C 1
ATOM 2681 O 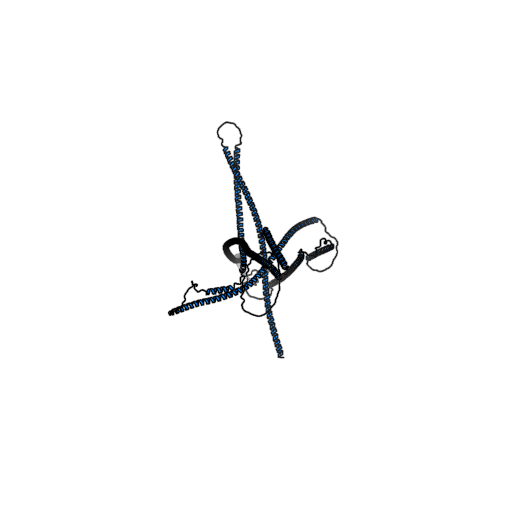O . GLN A 1 331 ? -116.872 -26.007 175.904 1.00 78.94 331 GLN A O 1
ATOM 2686 N N . ARG A 1 332 ? -117.397 -25.486 173.781 1.00 80.62 332 ARG A N 1
ATOM 2687 C CA . ARG A 1 332 ? -118.851 -25.373 173.991 1.00 80.62 332 ARG A CA 1
ATOM 2688 C C . ARG A 1 332 ? -119.534 -26.732 174.152 1.00 80.62 332 ARG A C 1
ATOM 2690 O O . ARG A 1 332 ? -120.434 -26.854 174.979 1.00 80.62 332 ARG A O 1
ATOM 2697 N N . ILE A 1 333 ? -119.101 -27.739 173.394 1.00 76.25 333 ILE A N 1
ATOM 2698 C CA . ILE A 1 333 ? -119.600 -29.119 173.489 1.00 76.25 333 ILE A CA 1
ATOM 2699 C C . ILE A 1 333 ? -119.304 -29.679 174.888 1.00 76.25 333 ILE A C 1
ATOM 2701 O O . ILE A 1 333 ? -120.237 -30.071 175.586 1.00 76.25 333 ILE A O 1
ATOM 2705 N N . GLY A 1 334 ? -118.064 -29.557 175.374 1.00 77.19 334 GLY A N 1
ATOM 2706 C CA . GLY A 1 334 ? -117.687 -30.020 176.719 1.00 77.19 334 GLY A CA 1
ATOM 2707 C C . GLY A 1 334 ? -118.403 -29.310 177.886 1.00 77.19 334 GLY A C 1
ATOM 2708 O O . GLY A 1 334 ? -118.465 -29.843 178.995 1.00 77.19 334 GLY A O 1
ATOM 2709 N N . GLN A 1 335 ? -118.972 -28.116 177.667 1.00 74.00 335 GLN A N 1
ATOM 2710 C CA . GLN A 1 335 ? -119.843 -27.448 178.649 1.00 74.00 335 GLN A CA 1
ATOM 2711 C C . GLN A 1 335 ? -121.253 -28.055 178.679 1.00 74.00 335 GLN A C 1
ATOM 2713 O O . GLN A 1 335 ? -121.816 -28.238 179.758 1.00 74.00 335 GLN A O 1
ATOM 2718 N N . LEU A 1 336 ? -121.807 -28.397 177.512 1.00 72.12 336 LEU A N 1
ATOM 2719 C CA . LEU A 1 336 ? -123.126 -29.027 177.385 1.00 72.12 336 LEU A CA 1
ATOM 2720 C C . LEU A 1 336 ? -123.110 -30.483 177.879 1.00 72.12 336 LEU A C 1
ATOM 2722 O O . LEU A 1 336 ? -124.042 -30.912 178.555 1.00 72.12 336 LEU A O 1
ATOM 2726 N N . GLU A 1 337 ? -122.024 -31.218 177.630 1.00 68.88 337 GLU A N 1
ATOM 2727 C CA . GLU A 1 337 ? -121.835 -32.591 178.122 1.00 68.88 337 GLU A CA 1
ATOM 2728 C C . GLU A 1 337 ? -121.832 -32.673 179.658 1.00 68.88 337 GLU A C 1
ATOM 2730 O O . GLU A 1 337 ? -122.411 -33.598 180.227 1.00 68.88 337 GLU A O 1
ATOM 2735 N N . LYS A 1 338 ? -121.264 -31.673 180.351 1.00 66.00 338 LYS A N 1
ATOM 2736 C CA . LYS A 1 338 ? -121.319 -31.597 181.823 1.00 66.00 338 LYS A CA 1
ATOM 2737 C C . LYS A 1 338 ? -122.738 -31.394 182.355 1.00 66.00 338 LYS A C 1
ATOM 2739 O O . LYS A 1 338 ? -123.107 -32.047 183.325 1.00 66.00 338 LYS A O 1
ATOM 2744 N N . GLN A 1 339 ? -123.535 -30.537 181.714 1.00 62.81 339 GLN A N 1
ATOM 2745 C CA . GLN A 1 339 ? -124.930 -30.292 182.112 1.00 62.81 339 GLN A CA 1
ATOM 2746 C C . GLN A 1 339 ? -125.824 -31.521 181.890 1.00 62.81 339 GLN A C 1
ATOM 2748 O O . GLN A 1 339 ? -126.782 -31.729 182.631 1.00 62.81 339 GLN A O 1
ATOM 2753 N N . LEU A 1 340 ? -125.492 -32.369 180.912 1.00 57.88 340 LEU A N 1
ATOM 2754 C CA . LEU A 1 340 ? -126.211 -33.619 180.661 1.00 57.88 340 LEU A CA 1
ATOM 2755 C C . LEU A 1 340 ? -125.949 -34.693 181.738 1.00 57.88 340 LEU A C 1
ATOM 2757 O O . LEU A 1 340 ? -126.765 -35.598 181.914 1.00 57.88 340 LEU A O 1
ATOM 2761 N N . HIS A 1 341 ? -124.826 -34.609 182.462 1.00 56.62 341 HIS A N 1
ATOM 2762 C CA . HIS A 1 341 ? -124.394 -35.648 183.403 1.00 56.62 341 HIS A CA 1
ATOM 2763 C C . HIS A 1 341 ? -125.073 -35.561 184.784 1.00 56.62 341 HIS A C 1
ATOM 2765 O O . HIS A 1 341 ? -125.272 -36.590 185.426 1.00 56.62 341 HIS A O 1
ATOM 2771 N N . GLU A 1 342 ? -125.496 -34.370 185.227 1.00 55.00 342 GLU A N 1
ATOM 2772 C CA . GLU A 1 342 ? -126.193 -34.183 186.517 1.00 55.00 342 GLU A CA 1
ATOM 2773 C C . GLU A 1 342 ? -127.645 -34.701 186.525 1.00 55.00 342 GLU A C 1
ATOM 2775 O O . GLU A 1 342 ? -128.221 -34.892 187.594 1.00 55.00 342 GLU A O 1
ATOM 2780 N N . ALA A 1 343 ? -128.246 -34.964 185.358 1.00 47.16 343 ALA A N 1
ATOM 2781 C CA . ALA A 1 343 ? -129.678 -35.256 185.241 1.00 47.16 343 ALA A CA 1
ATOM 2782 C C . ALA A 1 343 ? -130.057 -36.751 185.130 1.00 47.16 343 ALA A C 1
ATOM 2784 O O . ALA A 1 343 ? -131.248 -37.056 185.153 1.00 47.16 343 ALA A O 1
ATOM 2785 N N . PHE A 1 344 ? -129.101 -37.683 184.972 1.00 40.78 344 PHE A N 1
ATOM 2786 C CA . PHE A 1 344 ? -129.401 -38.987 184.336 1.00 40.78 344 PHE A CA 1
ATOM 2787 C C . PHE A 1 344 ? -129.020 -40.289 185.077 1.00 40.78 344 PHE A C 1
ATOM 2789 O O . PHE A 1 344 ? -129.130 -41.362 184.487 1.00 40.78 344 PHE A O 1
ATOM 2796 N N . CYS A 1 345 ? -128.632 -40.253 186.359 1.00 40.50 345 CYS A N 1
ATOM 2797 C CA . CYS A 1 345 ? -128.230 -41.465 187.107 1.00 40.50 345 CYS A CA 1
ATOM 2798 C C . CYS A 1 345 ? -129.050 -41.746 188.381 1.00 40.50 345 CYS A C 1
ATOM 2800 O O . CYS A 1 345 ? -128.512 -41.967 189.464 1.00 40.50 345 CYS A O 1
ATOM 2802 N N . SER A 1 346 ? -130.373 -41.835 188.224 1.00 35.81 346 SER A N 1
ATOM 2803 C CA . SER A 1 346 ? -131.232 -42.681 189.067 1.00 35.81 346 SER A CA 1
ATOM 2804 C C . SER A 1 346 ? -132.017 -43.648 188.169 1.00 35.81 346 SER A C 1
ATOM 2806 O O . SER A 1 346 ? -132.848 -43.209 187.389 1.00 35.81 346 SER A O 1
ATOM 2808 N N . ALA A 1 347 ? -131.753 -44.953 188.321 1.00 35.94 347 ALA A N 1
ATOM 2809 C CA . ALA A 1 347 ? -132.464 -46.108 187.739 1.00 35.94 347 ALA A CA 1
ATOM 2810 C C . ALA A 1 347 ? -132.437 -46.379 186.198 1.00 35.94 347 ALA A C 1
ATOM 2812 O O . ALA A 1 347 ? -133.199 -45.822 185.422 1.00 35.94 347 ALA A O 1
ATOM 2813 N N . SER A 1 348 ? -131.694 -47.444 185.845 1.00 31.64 348 SER A N 1
ATOM 2814 C CA . SER A 1 348 ? -132.091 -48.601 184.995 1.00 31.64 348 SER A CA 1
ATOM 2815 C C . SER A 1 348 ? -132.164 -48.563 183.439 1.00 31.64 348 SER A C 1
ATOM 2817 O O . SER A 1 348 ? -133.136 -48.116 182.848 1.00 31.64 348 SER A O 1
ATOM 2819 N N . SER A 1 349 ? -131.215 -49.302 182.829 1.00 28.83 349 SER A N 1
ATOM 2820 C CA . SER A 1 349 ? -131.343 -50.308 181.730 1.00 28.83 349 SER A CA 1
ATOM 2821 C C . SER A 1 349 ? -131.859 -49.988 180.292 1.00 28.83 349 SER A C 1
ATOM 2823 O O . SER A 1 349 ? -133.021 -49.661 180.101 1.00 28.83 349 SER A O 1
ATOM 2825 N N . LEU A 1 350 ? -130.973 -50.290 179.312 1.00 38.16 350 LEU A N 1
ATOM 2826 C CA . LEU A 1 350 ? -131.057 -50.644 177.854 1.00 38.16 350 LEU A CA 1
ATOM 2827 C C . LEU A 1 350 ? -132.404 -51.148 177.232 1.00 38.16 350 LEU A C 1
ATOM 2829 O O . LEU A 1 350 ? -133.212 -51.645 178.014 1.00 38.16 350 LEU A O 1
ATOM 2833 N N . PRO A 1 351 ? -132.616 -51.210 175.866 1.00 44.09 351 PRO A N 1
ATOM 2834 C CA . PRO A 1 351 ? -131.627 -51.240 174.738 1.00 44.09 351 PRO A CA 1
ATOM 2835 C C . PRO A 1 351 ? -131.950 -50.531 173.358 1.00 44.09 351 PRO A C 1
ATOM 2837 O O . PRO A 1 351 ? -133.094 -50.247 173.041 1.00 44.09 351 PRO A O 1
ATOM 2840 N N . TYR A 1 352 ? -130.914 -50.408 172.491 1.00 28.00 352 TYR A N 1
ATOM 2841 C CA . TYR A 1 352 ? -130.833 -50.437 170.986 1.00 28.00 352 TYR A CA 1
ATOM 2842 C C . TYR A 1 352 ? -131.635 -49.536 169.978 1.00 28.00 352 TYR A C 1
ATOM 2844 O O . TYR A 1 352 ? -132.836 -49.347 170.085 1.00 28.00 352 TYR A O 1
ATOM 2852 N N . GLN A 1 353 ? -130.928 -49.205 168.862 1.00 30.56 353 GLN A N 1
ATOM 2853 C CA . GLN A 1 353 ? -131.363 -48.808 167.481 1.00 30.56 353 GLN A CA 1
ATOM 2854 C C . GLN A 1 353 ? -132.003 -47.403 167.261 1.00 30.56 353 GLN A C 1
ATOM 2856 O O . GLN A 1 353 ? -132.798 -46.941 168.063 1.00 30.56 353 GLN A O 1
ATOM 2861 N N . THR A 1 354 ? -131.695 -46.626 166.197 1.00 24.38 354 THR A N 1
ATOM 2862 C CA . THR A 1 354 ? -131.757 -46.959 164.744 1.00 24.38 354 THR A CA 1
ATOM 2863 C C . THR A 1 354 ? -130.924 -45.995 163.838 1.00 24.38 354 THR A C 1
ATOM 2865 O O . THR A 1 354 ? -130.826 -44.809 164.138 1.00 24.38 354 THR A O 1
ATOM 2868 N N . TYR A 1 355 ? -130.365 -46.496 162.718 1.00 48.34 355 TYR A N 1
ATOM 2869 C CA . TYR A 1 355 ? -129.724 -45.769 161.576 1.00 48.34 355 TYR A CA 1
ATOM 2870 C C . TYR A 1 355 ? -130.774 -45.297 160.524 1.00 48.34 355 TYR A C 1
ATOM 2872 O O . TYR A 1 355 ? -131.887 -45.818 160.570 1.00 48.34 355 TYR A O 1
ATOM 2880 N N . PRO A 1 356 ? -130.491 -44.392 159.543 1.00 46.00 356 PRO A N 1
ATOM 2881 C CA . PRO A 1 356 ? -130.195 -44.882 158.169 1.00 46.00 356 PRO A CA 1
ATOM 2882 C C . PRO A 1 356 ? -129.351 -43.967 157.228 1.00 46.00 356 PRO A C 1
ATOM 2884 O O . PRO A 1 356 ? -128.988 -42.839 157.550 1.00 46.00 356 PRO A O 1
ATOM 2887 N N . GLU A 1 357 ? -129.058 -44.500 156.033 1.00 40.03 357 GLU A N 1
ATOM 2888 C CA . GLU A 1 357 ? -128.146 -44.011 154.977 1.00 40.03 357 GLU A CA 1
ATOM 2889 C C . GLU A 1 357 ? -128.819 -43.306 153.759 1.00 40.03 357 GLU A C 1
ATOM 2891 O O . GLU A 1 357 ? -130.040 -43.306 153.612 1.00 40.03 357 GLU A O 1
ATOM 2896 N N . LEU A 1 358 ? -127.965 -42.868 152.806 1.00 36.72 358 LEU A N 1
ATOM 2897 C CA . LEU A 1 358 ? -128.009 -43.193 151.351 1.00 36.72 358 LEU A CA 1
ATOM 2898 C C . LEU A 1 358 ? -128.345 -42.080 150.315 1.00 36.72 358 LEU A C 1
ATOM 2900 O O . LEU A 1 358 ? -129.494 -41.662 150.194 1.00 36.72 358 LEU A O 1
ATOM 2904 N N . ARG A 1 359 ? -127.382 -41.763 149.414 1.00 29.39 359 ARG A N 1
ATOM 2905 C CA . ARG A 1 359 ? -127.532 -41.859 147.928 1.00 29.39 359 ARG A CA 1
ATOM 2906 C C . ARG A 1 359 ? -126.182 -41.776 147.164 1.00 29.39 359 ARG A C 1
ATOM 2908 O O . ARG A 1 359 ? -125.185 -41.325 147.716 1.00 29.39 359 ARG A O 1
ATOM 2915 N N . LYS A 1 360 ? -126.185 -42.229 145.900 1.00 35.97 360 LYS A N 1
ATOM 2916 C CA . LYS A 1 360 ? -125.095 -42.338 144.900 1.00 35.97 360 LYS A CA 1
ATOM 2917 C C . LYS A 1 360 ? -125.376 -41.520 143.606 1.00 35.97 360 LYS A C 1
ATOM 2919 O O . LYS A 1 360 ? -126.483 -41.006 143.476 1.00 35.97 360 LYS A O 1
ATOM 2924 N N . GLU A 1 361 ? -124.416 -41.584 142.655 1.00 35.59 361 GLU A N 1
ATOM 2925 C CA . GLU A 1 361 ? -124.539 -41.420 141.171 1.00 35.59 361 GLU A CA 1
ATOM 2926 C C . GLU A 1 361 ? -124.783 -39.973 140.660 1.00 35.59 361 GLU A C 1
ATOM 2928 O O . GLU A 1 361 ? -125.367 -39.171 141.377 1.00 35.59 361 GLU A O 1
ATOM 2933 N N . GLU A 1 362 ? -124.364 -39.485 139.474 1.00 30.78 362 GLU A N 1
ATOM 2934 C CA . GLU A 1 362 ? -123.486 -39.872 138.327 1.00 30.78 362 GLU A CA 1
ATOM 2935 C C . GLU A 1 362 ? -123.130 -38.540 137.570 1.00 30.78 362 GLU A C 1
ATOM 2937 O O . GLU A 1 362 ? -123.736 -37.513 137.863 1.00 30.78 362 GLU A O 1
ATOM 2942 N N . PHE A 1 363 ? -122.131 -38.375 136.681 1.00 29.89 363 PHE A N 1
ATOM 2943 C CA . PHE A 1 363 ? -122.092 -38.798 135.260 1.00 29.89 363 PHE A CA 1
ATOM 2944 C C . PHE A 1 363 ? -120.743 -38.420 134.578 1.00 29.89 363 PHE A C 1
ATOM 2946 O O . PHE A 1 363 ? -119.936 -37.675 135.131 1.00 29.89 363 PHE A O 1
ATOM 2953 N N . GLN A 1 364 ? -120.498 -38.926 133.359 1.00 38.91 364 GLN A N 1
ATOM 2954 C CA . GLN A 1 364 ? -119.227 -38.824 132.611 1.00 38.91 364 GLN A CA 1
ATOM 2955 C C . GLN A 1 364 ? -119.199 -37.763 131.474 1.00 38.91 364 GLN A C 1
ATOM 2957 O O . GLN A 1 364 ? -120.221 -37.197 131.110 1.00 38.91 364 GLN A O 1
ATOM 2962 N N . GLN A 1 365 ? -118.021 -37.655 130.827 1.00 33.91 365 GLN A N 1
ATOM 2963 C CA . GLN A 1 365 ? -117.741 -37.142 129.465 1.00 33.91 365 GLN A CA 1
ATOM 2964 C C . GLN A 1 365 ? -117.827 -35.621 129.225 1.00 33.91 365 GLN A C 1
ATOM 2966 O O . GLN A 1 365 ? -118.916 -35.072 129.162 1.00 33.91 365 GLN A O 1
ATOM 2971 N N . HIS A 1 366 ? -116.672 -34.991 128.932 1.00 33.56 366 HIS A N 1
ATOM 2972 C CA . HIS A 1 366 ? -116.540 -33.879 127.957 1.00 33.56 366 HIS A CA 1
ATOM 2973 C C . HIS A 1 366 ? -115.094 -33.666 127.426 1.00 33.56 366 HIS A C 1
ATOM 2975 O O . HIS A 1 366 ? -114.931 -33.231 126.291 1.00 33.56 366 HIS A O 1
ATOM 2981 N N . SER A 1 367 ? -114.029 -34.049 128.153 1.00 50.19 367 SER A N 1
ATOM 2982 C CA . SER A 1 367 ? -112.629 -33.742 127.759 1.00 50.19 367 SER A CA 1
ATOM 2983 C C . SER A 1 367 ? -111.993 -34.635 126.673 1.00 50.19 367 SER A C 1
ATOM 2985 O O . SER A 1 367 ? -110.909 -34.327 126.179 1.00 50.19 367 SER A O 1
ATOM 2987 N N . LEU A 1 368 ? -112.627 -35.747 126.280 1.00 52.66 368 LEU A N 1
ATOM 2988 C CA . LEU A 1 368 ? -112.022 -36.716 125.348 1.00 52.66 368 LEU A CA 1
ATOM 2989 C C . LEU A 1 368 ? -112.311 -36.403 123.865 1.00 52.66 368 LEU A C 1
ATOM 2991 O O . LEU A 1 368 ? -111.588 -36.866 122.983 1.00 52.66 368 LEU A O 1
ATOM 2995 N N . THR A 1 369 ? -113.335 -35.594 123.577 1.00 54.91 369 THR A N 1
ATOM 2996 C CA . THR A 1 369 ? -113.745 -35.251 122.202 1.00 54.91 369 THR A CA 1
ATOM 2997 C C . THR A 1 369 ? -112.880 -34.141 121.603 1.00 54.91 369 THR A C 1
ATOM 2999 O O . THR A 1 369 ? -112.442 -34.270 120.461 1.00 54.91 369 THR A O 1
ATOM 3002 N N . GLU A 1 370 ? -112.554 -33.098 122.374 1.00 57.19 370 GLU A N 1
ATOM 3003 C CA . GLU A 1 370 ? -111.669 -32.007 121.931 1.00 57.19 370 GLU A CA 1
ATOM 3004 C C . GLU A 1 370 ? -110.251 -32.513 121.643 1.00 57.19 370 GLU A C 1
ATOM 3006 O O . GLU A 1 370 ? -109.690 -32.224 120.585 1.00 57.19 370 GLU A O 1
ATOM 3011 N N . LEU A 1 371 ? -109.709 -33.370 122.517 1.00 60.09 371 LEU A N 1
ATOM 3012 C CA . LEU A 1 371 ? -108.406 -34.004 122.305 1.00 60.09 371 LEU A CA 1
ATOM 3013 C C . LEU A 1 371 ? -108.400 -34.883 121.040 1.00 60.09 371 LEU A C 1
ATOM 3015 O O . LEU A 1 371 ? -107.431 -34.882 120.282 1.00 60.09 371 LEU A O 1
ATOM 3019 N N . LYS A 1 372 ? -109.501 -35.594 120.763 1.00 69.12 372 LYS A N 1
ATOM 3020 C CA . LYS A 1 372 ? -109.647 -36.426 119.558 1.00 69.12 372 LYS A CA 1
ATOM 3021 C C . LYS A 1 372 ? -109.776 -35.585 118.283 1.00 69.12 372 LYS A C 1
ATOM 3023 O O . LYS A 1 372 ? -109.200 -35.962 117.265 1.00 69.12 372 LYS A O 1
ATOM 3028 N N . TYR A 1 373 ? -110.459 -34.440 118.339 1.00 69.62 373 TYR A N 1
ATOM 3029 C CA . TYR A 1 373 ? -110.555 -33.487 117.226 1.00 69.62 373 TYR A CA 1
ATOM 3030 C C . TYR A 1 373 ? -109.200 -32.825 116.926 1.00 69.62 373 TYR A C 1
ATOM 3032 O O . TYR A 1 373 ? -108.785 -32.774 115.768 1.00 69.62 373 TYR A O 1
ATOM 3040 N N . LEU A 1 374 ? -108.454 -32.418 117.961 1.00 69.12 374 LEU A N 1
ATOM 3041 C CA . LEU A 1 374 ? -107.114 -31.839 117.823 1.00 69.12 374 LEU A CA 1
ATOM 3042 C C . LEU A 1 374 ? -106.117 -32.843 117.214 1.00 69.12 374 LEU A C 1
ATOM 3044 O O . LEU A 1 374 ? -105.403 -32.514 116.265 1.00 69.12 374 LEU A O 1
ATOM 3048 N N . VAL A 1 375 ? -106.131 -34.095 117.687 1.00 74.44 375 VAL A N 1
ATOM 3049 C CA . VAL A 1 375 ? -105.300 -35.183 117.139 1.00 74.44 375 VAL A CA 1
ATOM 3050 C C . VAL A 1 375 ? -105.706 -35.543 115.703 1.00 74.44 375 VAL A C 1
ATOM 3052 O O . VAL A 1 375 ? -104.835 -35.813 114.877 1.00 74.44 375 VAL A O 1
ATOM 3055 N N . MET A 1 376 ? -106.999 -35.513 115.355 1.00 74.38 376 MET A N 1
ATOM 3056 C CA . MET A 1 376 ? -107.443 -35.703 113.966 1.00 74.38 376 MET A CA 1
ATOM 3057 C C . MET A 1 376 ? -106.985 -34.558 113.052 1.00 74.38 376 MET A C 1
ATOM 3059 O O . MET A 1 376 ? -106.480 -34.835 111.963 1.00 74.38 376 MET A O 1
ATOM 3063 N N . SER A 1 377 ? -107.070 -33.302 113.506 1.00 71.44 377 SER A N 1
ATOM 3064 C CA . SER A 1 377 ? -106.564 -32.132 112.775 1.00 71.44 377 SER A CA 1
ATOM 3065 C C . SER A 1 377 ? -105.069 -32.276 112.472 1.00 71.44 377 SER A C 1
ATOM 3067 O O . SER A 1 377 ? -104.672 -32.298 111.304 1.00 71.44 377 SER A O 1
ATOM 3069 N N . GLN A 1 378 ? -104.249 -32.503 113.505 1.00 69.88 378 GLN A N 1
ATOM 3070 C CA . GLN A 1 378 ? -102.800 -32.699 113.363 1.00 69.88 378 GLN A CA 1
ATOM 3071 C C . GLN A 1 378 ? -102.458 -33.893 112.456 1.00 69.88 378 GLN A C 1
ATOM 3073 O O . GLN A 1 378 ? -101.529 -33.820 111.651 1.00 69.88 378 GLN A O 1
ATOM 3078 N N . LYS A 1 379 ? -103.235 -34.984 112.508 1.00 77.19 379 LYS A N 1
ATOM 3079 C CA . LYS A 1 379 ? -103.035 -36.148 111.631 1.00 77.19 379 LYS A CA 1
ATOM 3080 C C . LYS A 1 379 ? -103.298 -35.821 110.154 1.00 77.19 379 LYS A C 1
ATOM 3082 O O . LYS A 1 379 ? -102.520 -36.252 109.303 1.00 77.19 379 LYS A O 1
ATOM 3087 N N . THR A 1 380 ? -104.329 -35.029 109.843 1.00 77.81 380 THR A N 1
ATOM 3088 C CA . THR A 1 380 ? -104.597 -34.578 108.459 1.00 77.81 380 THR A CA 1
ATOM 3089 C C . THR A 1 380 ? -103.564 -33.571 107.943 1.00 77.81 380 THR A C 1
ATOM 3091 O O . THR A 1 380 ? -103.208 -33.603 106.764 1.00 77.81 380 THR A O 1
ATOM 3094 N N . GLU A 1 381 ? -103.016 -32.725 108.817 1.00 79.75 381 GLU A N 1
ATOM 3095 C CA . GLU A 1 381 ? -101.953 -31.775 108.476 1.00 79.75 381 GLU A CA 1
ATOM 3096 C C . GLU A 1 381 ? -100.630 -32.490 108.148 1.00 79.75 381 GLU A C 1
ATOM 3098 O O . GLU A 1 381 ? -100.007 -32.216 107.117 1.00 79.75 381 GLU A O 1
ATOM 3103 N N . ILE A 1 382 ? -100.248 -33.491 108.949 1.00 77.25 382 ILE A N 1
ATOM 3104 C CA . ILE A 1 382 ? -99.091 -34.359 108.677 1.00 77.25 382 ILE A CA 1
ATOM 3105 C C . ILE A 1 382 ? -99.261 -35.096 107.339 1.00 77.25 382 ILE A C 1
ATOM 3107 O O . ILE A 1 382 ? -98.317 -35.173 106.549 1.00 77.25 382 ILE A O 1
ATOM 3111 N N . GLU A 1 383 ? -100.460 -35.596 107.035 1.00 82.06 383 GLU A N 1
ATOM 3112 C CA . GLU A 1 383 ? -100.739 -36.285 105.771 1.00 82.06 383 GLU A CA 1
ATOM 3113 C C . GLU A 1 383 ? -100.653 -35.332 104.558 1.00 82.06 383 GLU A C 1
ATOM 3115 O O . GLU A 1 383 ? -100.096 -35.695 103.515 1.00 82.06 383 GLU A O 1
ATOM 3120 N N . LEU A 1 384 ? -101.094 -34.075 104.702 1.00 81.44 384 LEU A N 1
ATOM 3121 C CA . LEU A 1 384 ? -100.924 -33.018 103.697 1.00 81.44 384 LEU A CA 1
ATOM 3122 C C . LEU A 1 384 ? -99.438 -32.686 103.457 1.00 81.44 384 LEU A C 1
ATOM 3124 O O . LEU A 1 384 ? -99.005 -32.569 102.303 1.00 81.44 384 LEU A O 1
ATOM 3128 N N . LEU A 1 385 ? -98.647 -32.570 104.528 1.00 76.19 385 LEU A N 1
ATOM 3129 C CA . LEU A 1 385 ? -97.208 -32.294 104.470 1.00 76.19 385 LEU A CA 1
ATOM 3130 C C . LEU A 1 385 ? -96.431 -33.455 103.832 1.00 76.19 385 LEU A C 1
ATOM 3132 O O . LEU A 1 385 ? -95.612 -33.222 102.941 1.00 76.19 385 LEU A O 1
ATOM 3136 N N . GLN A 1 386 ? -96.754 -34.709 104.163 1.00 73.06 386 GLN A N 1
ATOM 3137 C CA . GLN A 1 386 ? -96.192 -35.885 103.485 1.00 73.06 386 GLN A CA 1
ATOM 3138 C C . GLN A 1 386 ? -96.555 -35.927 101.988 1.00 73.06 386 GLN A C 1
ATOM 3140 O O . GLN A 1 386 ? -95.736 -36.327 101.153 1.00 73.06 386 GLN A O 1
ATOM 3145 N N . LYS A 1 387 ? -97.757 -35.471 101.608 1.00 78.25 387 LYS A N 1
ATOM 3146 C CA . LYS A 1 387 ? -98.191 -35.363 100.202 1.00 78.25 387 LYS A CA 1
ATOM 3147 C C . LYS A 1 387 ? -97.464 -34.235 99.456 1.00 78.25 387 LYS A C 1
ATOM 3149 O O . LYS A 1 387 ? -97.161 -34.401 98.273 1.00 78.25 387 LYS A O 1
ATOM 3154 N N . LYS A 1 388 ? -97.121 -33.127 100.132 1.00 77.19 388 LYS A N 1
ATOM 3155 C CA . LYS A 1 388 ? -96.208 -32.087 99.614 1.00 77.19 388 LYS A CA 1
ATOM 3156 C C . LYS A 1 388 ? -94.781 -32.626 99.441 1.00 77.19 388 LYS A C 1
ATOM 3158 O O . LYS A 1 388 ? -94.238 -32.484 98.350 1.00 77.19 388 LYS A O 1
ATOM 3163 N N . LEU A 1 389 ? -94.225 -33.326 100.434 1.00 73.94 389 LEU A N 1
ATOM 3164 C CA . LEU A 1 389 ? -92.879 -33.919 100.375 1.00 73.94 389 LEU A CA 1
ATOM 3165 C C . LEU A 1 389 ? -92.735 -34.942 99.228 1.00 73.94 389 LEU A C 1
ATOM 3167 O O . LEU A 1 389 ? -91.743 -34.955 98.502 1.00 73.94 389 LEU A O 1
ATOM 3171 N N . LYS A 1 390 ? -93.766 -35.763 98.983 1.00 73.62 390 LYS A N 1
ATOM 3172 C CA . LYS A 1 390 ? -93.802 -36.677 97.824 1.00 73.62 390 LYS A CA 1
ATOM 3173 C C . LYS A 1 390 ? -93.887 -35.950 96.472 1.00 73.62 390 LYS A C 1
ATOM 3175 O O . LYS A 1 390 ? -93.477 -36.524 95.465 1.00 73.62 390 LYS A O 1
ATOM 3180 N N . ARG A 1 391 ? -94.396 -34.711 96.416 1.00 70.38 391 ARG A N 1
ATOM 3181 C CA . ARG A 1 391 ? -94.384 -33.878 95.196 1.00 70.38 391 ARG A CA 1
ATOM 3182 C C . ARG A 1 391 ? -93.020 -33.218 94.979 1.00 70.38 391 ARG A C 1
ATOM 3184 O O . ARG A 1 391 ? -92.522 -33.261 93.859 1.00 70.38 391 ARG A O 1
ATOM 3191 N N . THR A 1 392 ? -92.382 -32.689 96.025 1.00 65.94 392 THR A N 1
ATOM 3192 C CA . THR A 1 392 ? -91.043 -32.080 95.915 1.00 65.94 392 THR A CA 1
ATOM 3193 C C . THR A 1 392 ? -89.961 -33.114 95.594 1.00 65.94 392 THR A C 1
ATOM 3195 O O . THR A 1 392 ? -89.153 -32.868 94.704 1.00 65.94 392 THR A O 1
ATOM 3198 N N . ASN A 1 393 ? -90.006 -34.318 96.178 1.00 61.34 393 ASN A N 1
ATOM 3199 C CA . ASN A 1 393 ? -89.074 -35.397 95.813 1.00 61.34 393 ASN A CA 1
ATOM 3200 C C . ASN A 1 393 ? -89.230 -35.866 94.353 1.00 61.34 393 ASN A C 1
ATOM 3202 O O . ASN A 1 393 ? -88.240 -36.230 93.724 1.00 61.34 393 ASN A O 1
ATOM 3206 N N . ARG A 1 394 ? -90.440 -35.807 93.772 1.00 64.00 394 ARG A N 1
ATOM 3207 C CA . ARG A 1 394 ? -90.637 -36.044 92.326 1.00 64.00 394 ARG A CA 1
ATOM 3208 C C . ARG A 1 394 ? -90.065 -34.914 91.465 1.00 64.00 394 ARG A C 1
ATOM 3210 O O . ARG A 1 394 ? -89.579 -35.188 90.376 1.00 64.00 394 ARG A O 1
ATOM 3217 N N . SER A 1 395 ? -90.077 -33.674 91.955 1.00 54.84 395 SER A N 1
ATOM 3218 C CA . SER A 1 395 ? -89.400 -32.552 91.289 1.00 54.84 395 SER A CA 1
ATOM 3219 C C . SER A 1 395 ? -87.878 -32.717 91.309 1.00 54.84 395 SER A C 1
ATOM 3221 O O . SER A 1 395 ? -87.228 -32.453 90.305 1.00 54.84 395 SER A O 1
ATOM 3223 N N . LEU A 1 396 ? -87.311 -33.194 92.423 1.00 53.88 396 LEU A N 1
ATOM 3224 C CA . LEU A 1 396 ? -85.868 -33.409 92.566 1.00 53.88 396 LEU A CA 1
ATOM 3225 C C . LEU A 1 396 ? -85.363 -34.561 91.677 1.00 53.88 396 LEU A C 1
ATOM 3227 O O . LEU A 1 396 ? -84.324 -34.433 91.035 1.00 53.88 396 LEU A O 1
ATOM 3231 N N . ALA A 1 397 ? -86.136 -35.648 91.567 1.00 45.03 397 ALA A N 1
ATOM 3232 C CA . ALA A 1 397 ? -85.819 -36.787 90.699 1.00 45.03 397 ALA A CA 1
ATOM 3233 C C . ALA A 1 397 ? -85.749 -36.427 89.199 1.00 45.03 397 ALA A C 1
ATOM 3235 O O . ALA A 1 397 ? -85.034 -37.082 88.449 1.00 45.03 397 ALA A O 1
ATOM 3236 N N . ASN A 1 398 ? -86.440 -35.370 88.759 1.00 44.56 398 ASN A N 1
ATOM 3237 C CA . ASN A 1 398 ? -86.396 -34.918 87.364 1.00 44.56 398 ASN A CA 1
ATOM 3238 C C . ASN A 1 398 ? -85.146 -34.081 87.026 1.00 44.56 398 ASN A C 1
ATOM 3240 O O . ASN A 1 398 ? -84.866 -33.871 85.849 1.00 44.56 398 ASN A O 1
ATOM 3244 N N . HIS A 1 399 ? -84.374 -33.630 88.023 1.00 43.56 399 HIS A N 1
ATOM 3245 C CA . HIS A 1 399 ? -83.122 -32.892 87.809 1.00 43.56 399 HIS A CA 1
ATOM 3246 C C . HIS A 1 399 ? -81.859 -33.774 87.876 1.00 43.56 399 HIS A C 1
ATOM 3248 O O . HIS A 1 399 ? -80.772 -33.287 87.576 1.00 43.56 399 HIS A O 1
ATOM 3254 N N . SER A 1 400 ? -81.964 -35.070 88.207 1.00 41.44 400 SER A N 1
ATOM 3255 C CA . SER A 1 400 ? -80.799 -35.969 88.322 1.00 41.44 400 SER A CA 1
ATOM 3256 C C . SER A 1 400 ? -80.380 -36.675 87.019 1.00 41.44 400 SER A C 1
ATOM 3258 O O . SER A 1 400 ? -79.466 -37.496 87.041 1.00 41.44 400 SER A O 1
ATOM 3260 N N . LEU A 1 401 ? -80.996 -36.347 85.874 1.00 48.38 401 LEU A N 1
ATOM 3261 C CA . LEU A 1 401 ? -80.700 -36.945 84.558 1.00 48.38 401 LEU A CA 1
ATOM 3262 C C . LEU A 1 401 ? -79.891 -36.037 83.611 1.00 48.38 401 LEU A C 1
ATOM 3264 O O . LEU A 1 401 ? -79.966 -36.185 82.395 1.00 48.38 401 LEU A O 1
ATOM 3268 N N . CYS A 1 402 ? -79.081 -35.121 84.148 1.00 40.75 402 CYS A N 1
ATOM 3269 C CA . CYS A 1 402 ? -78.127 -34.345 83.346 1.00 40.75 402 CYS A CA 1
ATOM 3270 C C . CYS A 1 402 ? -76.766 -34.180 84.045 1.00 40.75 402 CYS A C 1
ATOM 3272 O O . CYS A 1 402 ? -76.279 -33.069 84.236 1.00 40.75 402 CYS A O 1
ATOM 3274 N N . SER A 1 403 ? -76.150 -35.298 84.443 1.00 37.53 403 SER A N 1
ATOM 3275 C CA . SER A 1 403 ? -74.735 -35.332 84.842 1.00 37.53 403 SER A CA 1
ATOM 3276 C C . SER A 1 403 ? -74.122 -36.714 84.597 1.00 37.53 403 SER A C 1
ATOM 3278 O O . SER A 1 403 ? -73.939 -37.519 85.509 1.00 37.53 403 SER A O 1
ATOM 3280 N N . ARG A 1 404 ? -73.853 -37.012 83.323 1.00 33.00 404 ARG A N 1
ATOM 3281 C CA . ARG A 1 404 ? -72.997 -38.123 82.895 1.00 33.00 404 ARG A CA 1
ATOM 3282 C C . ARG A 1 404 ? -72.481 -37.845 81.488 1.00 33.00 404 ARG A C 1
ATOM 3284 O O . ARG A 1 404 ? -73.156 -38.172 80.525 1.00 33.00 404 ARG A O 1
ATOM 3291 N N . ASP A 1 405 ? -71.315 -37.209 81.427 1.00 31.06 405 ASP A N 1
ATOM 3292 C CA . ASP A 1 405 ? -70.259 -37.479 80.444 1.00 31.06 405 ASP A CA 1
ATOM 3293 C C . ASP A 1 405 ? -69.004 -36.689 80.842 1.00 31.06 405 ASP A C 1
ATOM 3295 O O . ASP A 1 405 ? -68.727 -35.592 80.364 1.00 31.06 405 ASP A O 1
ATOM 3299 N N . PHE A 1 406 ? -68.245 -37.265 81.775 1.00 31.56 406 PHE A N 1
ATOM 3300 C CA . PHE A 1 406 ? -66.858 -36.901 82.040 1.00 31.56 406 PHE A CA 1
ATOM 3301 C C . PHE A 1 406 ? -66.067 -38.165 82.385 1.00 31.56 406 PHE A C 1
ATOM 3303 O O . PHE A 1 406 ? -66.557 -39.013 83.127 1.00 31.56 406 PHE A O 1
ATOM 3310 N N . LEU A 1 407 ? -64.825 -38.205 81.890 1.00 37.47 407 LEU A N 1
ATOM 3311 C CA . LEU A 1 407 ? -63.761 -39.176 82.179 1.00 37.47 407 LEU A CA 1
ATOM 3312 C C . LEU A 1 407 ? -63.912 -40.584 81.572 1.00 37.47 407 LEU A C 1
ATOM 3314 O O . LEU A 1 407 ? -64.420 -41.509 82.194 1.00 37.47 407 LEU A O 1
ATOM 3318 N N . ASP A 1 408 ? -63.240 -40.773 80.435 1.00 28.31 408 ASP A N 1
ATOM 3319 C CA . ASP A 1 408 ? -62.100 -41.697 80.444 1.00 28.31 408 ASP A CA 1
ATOM 3320 C C . ASP A 1 408 ? -60.871 -40.996 79.835 1.00 28.31 408 ASP A C 1
ATOM 3322 O O . ASP A 1 408 ? -61.014 -40.037 79.068 1.00 28.31 408 ASP A O 1
ATOM 3326 N N . CYS A 1 409 ? -59.663 -41.386 80.244 1.00 31.48 409 CYS A N 1
ATOM 3327 C CA . CYS A 1 409 ? -58.462 -40.566 80.091 1.00 31.48 409 CYS A CA 1
ATOM 3328 C C . CYS A 1 409 ? -57.250 -41.369 79.584 1.00 31.48 409 CYS A C 1
ATOM 3330 O O . CYS A 1 409 ? -56.964 -42.462 80.053 1.00 31.48 409 CYS A O 1
ATOM 3332 N N . ILE A 1 410 ? -56.458 -40.737 78.707 1.00 35.75 410 ILE A N 1
ATOM 3333 C CA . ILE A 1 410 ? -55.089 -41.135 78.317 1.00 35.75 410 ILE A CA 1
ATOM 3334 C C . ILE A 1 410 ? -54.971 -42.420 77.466 1.00 35.75 410 ILE A C 1
ATOM 3336 O O . ILE A 1 410 ? -54.660 -43.500 77.963 1.00 35.75 410 ILE A O 1
ATOM 3340 N N . SER A 1 411 ? -54.967 -42.252 76.134 1.00 32.62 411 SER A N 1
ATOM 3341 C CA . SER A 1 411 ? -53.938 -42.881 75.281 1.00 32.62 411 SER A CA 1
ATOM 3342 C C . SER A 1 411 ? -53.825 -42.290 73.865 1.00 32.62 411 SER A C 1
ATOM 3344 O O . SER A 1 411 ? -54.804 -42.013 73.186 1.00 32.62 411 SER A O 1
ATOM 3346 N N . THR A 1 412 ? -52.579 -42.184 73.389 1.00 32.56 412 THR A N 1
ATOM 3347 C CA . THR A 1 412 ? -52.141 -41.886 72.003 1.00 32.56 412 THR A CA 1
ATOM 3348 C C . THR A 1 412 ? -52.288 -40.458 71.420 1.00 32.56 412 THR A C 1
ATOM 3350 O O . THR A 1 412 ? -53.153 -40.139 70.618 1.00 32.56 412 THR A O 1
ATOM 3353 N N . ARG A 1 413 ? -51.220 -39.676 71.645 1.00 33.62 413 ARG A N 1
ATOM 3354 C CA . ARG A 1 413 ? -50.392 -39.047 70.586 1.00 33.62 413 ARG A CA 1
ATOM 3355 C C . ARG A 1 413 ? -50.989 -37.929 69.697 1.00 33.62 413 ARG A C 1
ATOM 3357 O O . ARG A 1 413 ? -51.281 -38.131 68.525 1.00 33.62 413 ARG A O 1
ATOM 3364 N N . ALA A 1 414 ? -50.887 -36.707 70.224 1.00 33.09 414 ALA A N 1
ATOM 3365 C CA . ALA A 1 414 ? -50.356 -35.498 69.563 1.00 33.09 414 ALA A CA 1
ATOM 3366 C C . ALA A 1 414 ? -50.735 -35.215 68.086 1.00 33.09 414 ALA A C 1
ATOM 3368 O O . ALA A 1 414 ? -50.179 -35.787 67.144 1.00 33.09 414 ALA A O 1
ATOM 3369 N N . GLY A 1 415 ? -51.574 -34.193 67.889 1.00 31.91 415 GLY A N 1
ATOM 3370 C CA . GLY A 1 415 ? -51.923 -33.666 66.569 1.00 31.91 415 GLY A CA 1
ATOM 3371 C C . GLY A 1 415 ? -50.743 -33.064 65.789 1.00 31.91 415 GLY A C 1
ATOM 3372 O O . GLY A 1 415 ? -49.785 -32.537 66.352 1.00 31.91 415 GLY A O 1
ATOM 3373 N N . LYS A 1 416 ? -50.846 -33.097 64.453 1.00 37.66 416 LYS A N 1
ATOM 3374 C CA . LYS A 1 416 ? -49.905 -32.452 63.524 1.00 37.66 416 LYS A CA 1
ATOM 3375 C C . LYS A 1 416 ? -50.616 -31.510 62.554 1.00 37.66 416 LYS A C 1
ATOM 3377 O O . LYS A 1 416 ? -51.177 -31.954 61.555 1.00 37.66 416 LYS A O 1
ATOM 3382 N N . LYS A 1 417 ? -50.435 -30.206 62.757 1.00 36.75 417 LYS A N 1
ATOM 3383 C CA . LYS A 1 417 ? -50.303 -29.218 61.674 1.00 36.75 417 LYS A CA 1
ATOM 3384 C C . LYS A 1 417 ? -49.244 -28.198 62.091 1.00 36.75 417 LYS A C 1
ATOM 3386 O O . LYS A 1 417 ? -49.445 -27.521 63.083 1.00 36.75 417 LYS A O 1
ATOM 3391 N N . TYR A 1 418 ? -48.131 -28.122 61.357 1.00 34.00 418 TYR A N 1
ATOM 3392 C CA . TYR A 1 418 ? -47.602 -26.901 60.720 1.00 34.00 418 TYR A CA 1
ATOM 3393 C C . TYR A 1 418 ? -46.266 -27.175 59.998 1.00 34.00 418 TYR A C 1
ATOM 3395 O O . TYR A 1 418 ? -45.632 -28.212 60.186 1.00 34.00 418 TYR A O 1
ATOM 3403 N N . LYS A 1 419 ? -45.899 -26.282 59.069 1.00 35.19 419 LYS A N 1
ATOM 3404 C CA . LYS A 1 419 ? -44.828 -26.460 58.071 1.00 35.19 419 LYS A CA 1
ATOM 3405 C C . LYS A 1 419 ? -43.466 -25.945 58.566 1.00 35.19 419 LYS A C 1
ATOM 3407 O O . LYS A 1 419 ? -43.378 -24.766 58.892 1.00 35.19 419 LYS A O 1
ATOM 3412 N N . LYS A 1 420 ? -42.395 -26.733 58.399 1.00 29.59 420 LYS A N 1
ATOM 3413 C CA . LYS A 1 420 ? -41.219 -26.427 57.535 1.00 29.59 420 LYS A CA 1
ATOM 3414 C C . LYS A 1 420 ? -40.148 -27.539 57.638 1.00 29.59 420 LYS A C 1
ATOM 3416 O O . LYS A 1 420 ? -40.051 -28.167 58.687 1.00 29.59 420 LYS A O 1
ATOM 3421 N N . PRO A 1 421 ? -39.353 -27.796 56.580 1.00 43.62 421 PRO A N 1
ATOM 3422 C CA . PRO A 1 421 ? -38.290 -28.803 56.593 1.00 43.62 421 PRO A CA 1
ATOM 3423 C C . PRO A 1 421 ? -36.908 -28.208 56.934 1.00 43.62 421 PRO A C 1
ATOM 3425 O O . PRO A 1 421 ? -36.623 -27.078 56.533 1.00 43.62 421 PRO A O 1
ATOM 3428 N N . PRO A 1 422 ? -36.007 -28.995 57.550 1.00 37.75 422 PRO A N 1
ATOM 3429 C CA . PRO A 1 422 ? -34.571 -28.747 57.497 1.00 37.75 422 PRO A CA 1
ATOM 3430 C C . PRO A 1 422 ? -33.790 -29.853 56.752 1.00 37.75 422 PRO A C 1
ATOM 3432 O O . PRO A 1 422 ? -33.976 -31.042 56.980 1.00 37.75 422 PRO A O 1
ATOM 3435 N N . VAL A 1 423 ? -32.903 -29.398 55.862 1.00 32.38 423 VAL A N 1
ATOM 3436 C CA . VAL A 1 423 ? -31.531 -29.878 55.576 1.00 32.38 423 VAL A CA 1
ATOM 3437 C C . VAL A 1 423 ? -31.220 -31.390 55.649 1.00 32.38 423 VAL A C 1
ATOM 3439 O O . VAL A 1 423 ? -31.196 -32.004 56.710 1.00 32.38 423 VAL A O 1
ATOM 3442 N N . LYS A 1 424 ? -30.772 -31.952 54.513 1.00 37.25 424 LYS A N 1
ATOM 3443 C CA . LYS A 1 424 ? -30.096 -33.261 54.439 1.00 37.25 424 LYS A CA 1
ATOM 3444 C C . LYS A 1 424 ? -28.600 -33.167 54.798 1.00 37.25 424 LYS A C 1
ATOM 3446 O O . LYS A 1 424 ? -27.845 -32.506 54.090 1.00 37.25 424 LYS A O 1
ATOM 3451 N N . ARG A 1 425 ? -28.165 -33.950 55.788 1.00 32.25 425 ARG A N 1
ATOM 3452 C CA . ARG A 1 425 ? -26.821 -34.554 55.977 1.00 32.25 425 ARG A CA 1
ATOM 3453 C C . ARG A 1 425 ? -27.028 -35.728 56.960 1.00 32.25 425 ARG A C 1
ATOM 3455 O O . ARG A 1 425 ? -27.737 -35.531 57.934 1.00 32.25 425 ARG A O 1
ATOM 3462 N N . SER A 1 426 ? -26.524 -36.952 56.787 1.00 41.16 426 SER A N 1
ATOM 3463 C CA . SER A 1 426 ? -25.606 -37.522 55.788 1.00 41.16 426 SER A CA 1
ATOM 3464 C C . SER A 1 426 ? -25.828 -39.043 55.639 1.00 41.16 426 SER A C 1
ATOM 3466 O O . SER A 1 426 ? -26.296 -39.676 56.573 1.00 41.16 426 SER A O 1
ATOM 3468 N N . ARG A 1 427 ? -25.383 -39.612 54.505 1.00 43.78 427 ARG A N 1
ATOM 3469 C CA . ARG A 1 427 ? -24.793 -40.966 54.334 1.00 43.78 427 ARG A CA 1
ATOM 3470 C C . ARG A 1 427 ? -25.424 -42.186 55.053 1.00 43.78 427 ARG A C 1
ATOM 3472 O O . ARG A 1 427 ? -25.127 -42.444 56.212 1.00 43.78 427 ARG A O 1
ATOM 3479 N N . SER A 1 428 ? -26.020 -43.079 54.262 1.00 42.75 428 SER A N 1
ATOM 3480 C CA . SER A 1 428 ? -25.797 -44.536 54.362 1.00 42.75 428 SER A CA 1
ATOM 3481 C C . SER A 1 428 ? -25.961 -45.194 52.975 1.00 42.75 428 SER A C 1
ATOM 3483 O O . SER A 1 428 ? -26.266 -44.502 52.001 1.00 42.75 428 SER A O 1
ATOM 3485 N N . LEU A 1 429 ? -25.612 -46.479 52.854 1.00 38.22 429 LEU A N 1
ATOM 3486 C CA . LEU A 1 429 ? -25.218 -47.142 51.599 1.00 38.22 429 LEU A CA 1
ATOM 3487 C C . LEU A 1 429 ? -26.339 -48.012 50.970 1.00 38.22 429 LEU A C 1
ATOM 3489 O O . LEU A 1 429 ? -27.217 -48.502 51.668 1.00 38.22 429 LEU A O 1
ATOM 3493 N N . SER A 1 430 ? -26.247 -48.188 49.644 1.00 32.88 430 SER A N 1
ATOM 3494 C CA . SER A 1 430 ? -26.881 -49.151 48.704 1.00 32.88 430 SER A CA 1
ATOM 3495 C C . SER A 1 430 ? -27.358 -50.538 49.215 1.00 32.88 430 SER A C 1
ATOM 3497 O O . SER A 1 430 ? -26.807 -51.017 50.202 1.00 32.88 430 SER A O 1
ATOM 3499 N N . PRO A 1 431 ? -28.113 -51.340 48.406 1.00 57.97 431 PRO A N 1
ATOM 3500 C CA . PRO A 1 431 ? -29.130 -51.030 47.366 1.00 57.97 431 PRO A CA 1
ATOM 3501 C C . PRO A 1 431 ? -30.330 -52.045 47.322 1.00 57.97 431 PRO A C 1
ATOM 3503 O O . PRO A 1 431 ? -30.396 -52.948 48.147 1.00 57.97 431 PRO A O 1
ATOM 3506 N N . LYS A 1 432 ? -31.180 -51.982 46.262 1.00 33.66 432 LYS A N 1
ATOM 3507 C CA . LYS A 1 432 ? -32.308 -52.903 45.891 1.00 33.66 432 LYS A CA 1
ATOM 3508 C C . LYS A 1 432 ? -33.566 -52.776 46.787 1.00 33.66 432 LYS A C 1
ATOM 3510 O O . LYS A 1 432 ? -33.443 -52.405 47.942 1.00 33.66 432 LYS A O 1
ATOM 3515 N N . SER A 1 433 ? -34.812 -53.069 46.385 1.00 37.88 433 SER A N 1
ATOM 3516 C CA . SER A 1 433 ? -35.541 -53.283 45.102 1.00 37.88 433 SER A CA 1
ATOM 3517 C C . SER A 1 433 ? -37.032 -53.461 45.493 1.00 37.88 433 SER A C 1
ATOM 3519 O O . SER A 1 433 ? -37.282 -54.113 46.499 1.00 37.88 433 SER A O 1
ATOM 3521 N N . PHE A 1 434 ? -38.059 -52.892 44.849 1.00 33.34 434 PHE A N 1
ATOM 3522 C CA . PHE A 1 434 ? -38.706 -53.385 43.617 1.00 33.34 434 PHE A CA 1
ATOM 3523 C C . PHE A 1 434 ? -39.905 -52.482 43.225 1.00 33.34 434 PHE A C 1
ATOM 3525 O O . PHE A 1 434 ? -40.467 -51.788 44.066 1.00 33.34 434 PHE A O 1
ATOM 3532 N N . LEU A 1 435 ? -40.326 -52.575 41.955 1.00 47.81 435 LEU A N 1
ATOM 3533 C CA . LEU A 1 435 ? -41.667 -52.280 41.410 1.00 47.81 435 LEU A CA 1
ATOM 3534 C C . LEU A 1 435 ? -42.461 -51.071 41.966 1.00 47.81 435 LEU A C 1
ATOM 3536 O O . LEU A 1 435 ? -43.455 -51.204 42.680 1.00 47.81 435 LEU A O 1
ATOM 3540 N N . LYS A 1 436 ? -42.178 -49.897 41.400 1.00 47.84 436 LYS A N 1
ATOM 3541 C CA . LYS A 1 436 ? -43.230 -49.069 40.785 1.00 47.84 436 LYS A CA 1
ATOM 3542 C C . LYS A 1 436 ? -42.592 -48.259 39.661 1.00 47.84 436 LYS A C 1
ATOM 3544 O O . LYS A 1 436 ? -41.512 -47.713 39.867 1.00 47.84 436 LYS A O 1
ATOM 3549 N N . GLU A 1 437 ? -43.204 -48.219 38.475 1.00 41.62 437 GLU A N 1
ATOM 3550 C CA . GLU A 1 437 ? -42.684 -47.401 37.369 1.00 41.62 437 GLU A CA 1
ATOM 3551 C C . GLU A 1 437 ? -42.572 -45.945 37.832 1.00 41.62 437 GLU A C 1
ATOM 3553 O O . GLU A 1 437 ? -43.588 -45.298 38.105 1.00 41.62 437 GLU A O 1
ATOM 3558 N N . SER A 1 438 ? -41.339 -45.444 37.950 1.00 61.97 438 SER A N 1
ATOM 3559 C CA . SER A 1 438 ? -41.107 -44.060 38.350 1.00 61.97 438 SER A CA 1
ATOM 3560 C C . SER A 1 438 ? -41.752 -43.114 37.340 1.00 61.97 438 SER A C 1
ATOM 3562 O O . SER A 1 438 ? -41.779 -43.367 36.132 1.00 61.97 438 SER A O 1
ATOM 3564 N N . GLU A 1 439 ? -42.219 -41.972 37.830 1.00 62.03 439 GLU A N 1
ATOM 3565 C CA . GLU A 1 439 ? -42.687 -40.861 37.003 1.00 62.03 439 GLU A CA 1
ATOM 3566 C C . GLU A 1 439 ? -41.601 -40.396 36.006 1.00 62.03 439 GLU A C 1
ATOM 3568 O O . GLU A 1 439 ? -41.900 -39.881 34.928 1.00 62.03 439 GLU A O 1
ATOM 3573 N N . GLU A 1 440 ? -40.333 -40.654 36.337 1.00 61.41 440 GLU A N 1
ATOM 3574 C CA . GLU A 1 440 ? -39.159 -40.478 35.479 1.00 61.41 440 GLU A CA 1
ATOM 3575 C C . GLU A 1 440 ? -39.191 -41.390 34.246 1.00 61.41 440 GLU A C 1
ATOM 3577 O O . GLU A 1 440 ? -38.898 -40.917 33.154 1.00 61.41 440 GLU A O 1
ATOM 3582 N N . LEU A 1 441 ? -39.628 -42.652 34.370 1.00 67.75 441 LEU A N 1
ATOM 3583 C CA . LEU A 1 441 ? -39.738 -43.583 33.238 1.00 67.75 441 LEU A CA 1
ATOM 3584 C C . LEU A 1 441 ? -40.802 -43.109 32.236 1.00 67.75 441 LEU A C 1
ATOM 3586 O O . LEU A 1 441 ? -40.612 -43.213 31.027 1.00 67.75 441 LEU A O 1
ATOM 3590 N N . LYS A 1 442 ? -41.901 -42.519 32.726 1.00 73.12 442 LYS A N 1
ATOM 3591 C CA . LYS A 1 442 ? -42.942 -41.917 31.874 1.00 73.12 442 LYS A CA 1
ATOM 3592 C C . LYS A 1 442 ? -42.436 -40.658 31.167 1.00 73.12 442 LYS A C 1
ATOM 3594 O O . LYS A 1 442 ? -42.675 -40.495 29.972 1.00 73.12 442 LYS A O 1
ATOM 3599 N N . LYS A 1 443 ? -41.693 -39.795 31.872 1.00 79.88 443 LYS A N 1
ATOM 3600 C CA . LYS A 1 443 ? -41.025 -38.620 31.279 1.00 79.88 443 LYS A CA 1
ATOM 3601 C C . LYS A 1 443 ? -39.987 -39.037 30.230 1.00 79.88 443 LYS A C 1
ATOM 3603 O O . LYS A 1 443 ? -39.926 -38.412 29.174 1.00 79.88 443 LYS A O 1
ATOM 3608 N N . LEU A 1 444 ? -39.246 -40.116 30.483 1.00 79.50 444 LEU A N 1
ATOM 3609 C CA . LEU A 1 444 ? -38.266 -40.695 29.566 1.00 79.50 444 LEU A CA 1
ATOM 3610 C C . LEU A 1 444 ? -38.950 -41.248 28.305 1.00 79.50 444 LEU A C 1
ATOM 3612 O O . LEU A 1 444 ? -38.587 -40.827 27.216 1.00 79.50 444 LEU A O 1
ATOM 3616 N N . LYS A 1 445 ? -40.030 -42.034 28.427 1.00 81.44 445 LYS A N 1
ATOM 3617 C CA . LYS A 1 445 ? -40.822 -42.525 27.276 1.00 81.44 445 LYS A CA 1
ATOM 3618 C C . LYS A 1 445 ? -41.397 -41.396 26.405 1.00 81.44 445 LYS A C 1
ATOM 3620 O O . LYS A 1 445 ? -41.455 -41.504 25.182 1.00 81.44 445 LYS A O 1
ATOM 3625 N N . ILE A 1 446 ? -41.806 -40.282 27.023 1.00 83.56 446 ILE A N 1
ATOM 3626 C CA . ILE A 1 446 ? -42.258 -39.075 26.307 1.00 83.56 446 ILE A CA 1
ATOM 3627 C C . ILE A 1 446 ? -41.080 -38.370 25.611 1.00 83.56 446 ILE A C 1
ATOM 3629 O O . ILE A 1 446 ? -41.247 -37.849 24.507 1.00 83.56 446 ILE A O 1
ATOM 3633 N N . ALA A 1 447 ? -39.895 -38.344 26.227 1.00 79.19 447 ALA A N 1
ATOM 3634 C CA . ALA A 1 447 ? -38.685 -37.800 25.616 1.00 79.19 447 ALA A CA 1
ATOM 3635 C C . ALA A 1 447 ? -38.200 -38.664 24.438 1.00 79.19 447 ALA A C 1
ATOM 3637 O O . ALA A 1 447 ? -37.928 -38.112 23.378 1.00 79.19 447 ALA A O 1
ATOM 3638 N N . GLU A 1 448 ? -38.193 -39.992 24.570 1.00 81.69 448 GLU A N 1
ATOM 3639 C CA . GLU A 1 448 ? -37.909 -40.947 23.487 1.00 81.69 448 GLU A CA 1
ATOM 3640 C C . GLU A 1 448 ? -38.878 -40.769 22.311 1.00 81.69 448 GLU A C 1
ATOM 3642 O O . GLU A 1 448 ? -38.447 -40.666 21.166 1.00 81.69 448 GLU A O 1
ATOM 3647 N N . GLY A 1 449 ? -40.183 -40.628 22.579 1.00 87.75 449 GLY A N 1
ATOM 3648 C CA . GLY A 1 449 ? -41.174 -40.328 21.540 1.00 87.75 449 GLY A CA 1
ATOM 3649 C C . GLY A 1 449 ? -40.917 -38.994 20.824 1.00 87.75 449 GLY A C 1
ATOM 3650 O O . GLY A 1 449 ? -41.068 -38.902 19.606 1.00 87.75 449 GLY A O 1
ATOM 3651 N N . LYS A 1 450 ? -40.472 -37.959 21.552 1.00 92.00 450 LYS A N 1
ATOM 3652 C CA . LYS A 1 450 ? -40.059 -36.675 20.956 1.00 92.00 450 LYS A CA 1
ATOM 3653 C C . LYS A 1 450 ? -38.781 -36.808 20.127 1.00 92.00 450 LYS A C 1
ATOM 3655 O O . LYS A 1 450 ? -38.737 -36.254 19.035 1.00 92.00 450 LYS A O 1
ATOM 3660 N N . ILE A 1 451 ? -37.784 -37.549 20.610 1.00 85.69 451 ILE A N 1
ATOM 3661 C CA . ILE A 1 451 ? -36.534 -37.821 19.889 1.00 85.69 451 ILE A CA 1
ATOM 3662 C C . ILE A 1 451 ? -36.840 -38.576 18.591 1.00 85.69 451 ILE A C 1
ATOM 3664 O O . ILE A 1 451 ? -36.487 -38.081 17.528 1.00 85.69 451 ILE A O 1
ATOM 3668 N N . SER A 1 452 ? -37.623 -39.657 18.637 1.00 91.56 452 SER A N 1
ATOM 3669 C CA . SER A 1 452 ? -38.021 -40.416 17.440 1.00 91.56 452 SER A CA 1
ATOM 3670 C C . SER A 1 452 ? -38.792 -39.571 16.413 1.00 91.56 452 SER A C 1
ATOM 3672 O O . SER A 1 452 ? -38.599 -39.709 15.204 1.00 91.56 452 SER A O 1
ATOM 3674 N N . ASN A 1 453 ? -39.641 -38.641 16.864 1.00 90.75 453 ASN A N 1
ATOM 3675 C CA . ASN A 1 453 ? -40.332 -37.709 15.966 1.00 90.75 453 ASN A CA 1
ATOM 3676 C C . ASN A 1 453 ? -39.384 -36.656 15.358 1.00 90.75 453 ASN A C 1
ATOM 3678 O O . ASN A 1 453 ? -39.542 -36.294 14.190 1.00 90.75 453 ASN A O 1
ATOM 3682 N N . LEU A 1 454 ? -38.382 -36.187 16.109 1.00 91.19 454 LEU A N 1
ATOM 3683 C CA . LEU A 1 454 ? -37.336 -35.297 15.596 1.00 91.19 454 LEU A CA 1
ATOM 3684 C C . LEU A 1 454 ? -36.403 -36.023 14.616 1.00 91.19 454 LEU A C 1
ATOM 3686 O O . LEU A 1 454 ? -36.067 -35.453 13.584 1.00 91.19 454 LEU A O 1
ATOM 3690 N N . GLU A 1 455 ? -36.058 -37.286 14.869 1.00 90.31 455 GLU A N 1
ATOM 3691 C CA . GLU A 1 455 ? -35.279 -38.140 13.961 1.00 90.31 455 GLU A CA 1
ATOM 3692 C C . GLU A 1 455 ? -36.004 -38.357 12.627 1.00 90.31 455 GLU A C 1
ATOM 3694 O O . GLU A 1 455 ? -35.413 -38.151 11.568 1.00 90.31 455 GLU A O 1
ATOM 3699 N N . LYS A 1 456 ? -37.307 -38.671 12.654 1.00 94.50 456 LYS A N 1
ATOM 3700 C CA . LYS A 1 456 ? -38.142 -38.752 11.439 1.00 94.50 456 LYS A CA 1
ATOM 3701 C C . LYS A 1 456 ? -38.202 -37.416 10.695 1.00 94.50 456 LYS A C 1
ATOM 3703 O O . LYS A 1 456 ? -38.091 -37.383 9.473 1.00 94.50 456 LYS A O 1
ATOM 3708 N N . THR A 1 457 ? -38.332 -36.307 11.424 1.00 91.88 457 THR A N 1
ATOM 3709 C CA . THR A 1 457 ? -38.328 -34.958 10.830 1.00 91.88 457 THR A CA 1
ATOM 3710 C C . THR A 1 457 ? -36.979 -34.640 10.176 1.00 91.88 457 THR A C 1
ATOM 3712 O O . THR A 1 457 ? -36.940 -34.077 9.083 1.00 91.88 457 THR A O 1
ATOM 3715 N N . LEU A 1 458 ? -35.871 -35.041 10.805 1.00 90.69 458 LEU A N 1
ATOM 3716 C CA . LEU A 1 458 ? -34.523 -34.893 10.264 1.00 90.69 458 LEU A CA 1
ATOM 3717 C C . LEU A 1 458 ? -34.325 -35.750 9.006 1.00 90.69 458 LEU A C 1
ATOM 3719 O O . LEU A 1 458 ? -33.802 -35.242 8.020 1.00 90.69 458 LEU A O 1
ATOM 3723 N N . GLN A 1 459 ? -34.792 -37.003 8.998 1.00 91.94 459 GLN A N 1
ATOM 3724 C CA . GLN A 1 459 ? -34.759 -37.868 7.812 1.00 91.94 459 GLN A CA 1
ATOM 3725 C C . GLN A 1 459 ? -35.532 -37.258 6.634 1.00 91.94 459 GLN A C 1
ATOM 3727 O O . GLN A 1 459 ? -34.991 -37.183 5.532 1.00 91.94 459 GLN A O 1
ATOM 3732 N N . LEU A 1 460 ? -36.742 -36.735 6.868 1.00 92.50 460 LEU A N 1
ATOM 3733 C CA . LEU A 1 460 ? -37.516 -36.032 5.836 1.00 92.50 460 LEU A CA 1
ATOM 3734 C C . LEU A 1 460 ? -36.784 -34.783 5.316 1.00 92.50 460 LEU A C 1
ATOM 3736 O O . LEU A 1 460 ? -36.765 -34.540 4.112 1.00 92.50 460 LEU A O 1
ATOM 3740 N N . LYS A 1 461 ? -36.119 -34.016 6.193 1.00 93.88 461 LYS A N 1
ATOM 3741 C CA . LYS A 1 461 ? -35.321 -32.846 5.785 1.00 93.88 461 LYS A CA 1
ATOM 3742 C C . LYS A 1 461 ? -34.037 -33.210 5.036 1.00 93.88 461 LYS A C 1
ATOM 3744 O O . LYS A 1 461 ? -33.605 -32.435 4.185 1.00 93.88 461 LYS A O 1
ATOM 3749 N N . ILE A 1 462 ? -33.441 -34.371 5.311 1.00 91.06 462 ILE A N 1
ATOM 3750 C CA . ILE A 1 462 ? -32.325 -34.920 4.525 1.00 91.06 462 ILE A CA 1
ATOM 3751 C C . ILE A 1 462 ? -32.822 -35.306 3.127 1.00 91.06 462 ILE A C 1
ATOM 3753 O O . ILE A 1 462 ? -32.230 -34.865 2.143 1.00 91.06 462 ILE A O 1
ATOM 3757 N N . GLN A 1 463 ? -33.947 -36.024 3.030 1.00 93.69 463 GLN A N 1
ATOM 3758 C CA . GLN A 1 463 ? -34.554 -36.392 1.748 1.00 93.69 463 GLN A CA 1
ATOM 3759 C C . GLN A 1 463 ? -34.908 -35.155 0.903 1.00 93.69 463 GLN A C 1
ATOM 3761 O O . GLN A 1 463 ? -34.526 -35.084 -0.262 1.00 93.69 463 GLN A O 1
ATOM 3766 N N . GLU A 1 464 ? -35.551 -34.142 1.492 1.00 91.12 464 GLU A N 1
ATOM 3767 C CA . GLU A 1 464 ? -35.848 -32.864 0.826 1.00 91.12 464 GLU A CA 1
ATOM 3768 C C . GLU A 1 464 ? -34.567 -32.166 0.330 1.00 91.12 464 GLU A C 1
ATOM 3770 O O . GLU A 1 464 ? -34.536 -31.617 -0.773 1.00 91.12 464 GLU A O 1
ATOM 3775 N N . ASN A 1 465 ? -33.469 -32.223 1.097 1.00 91.62 465 ASN A N 1
ATOM 3776 C CA . ASN A 1 465 ? -32.182 -31.675 0.665 1.00 91.62 465 ASN A CA 1
ATOM 3777 C C . ASN A 1 465 ? -31.600 -32.442 -0.531 1.00 91.62 465 ASN A C 1
ATOM 3779 O O . ASN A 1 465 ? -31.086 -31.823 -1.463 1.00 91.62 465 ASN A O 1
ATOM 3783 N N . ASP A 1 466 ? -31.697 -33.771 -0.536 1.00 93.44 466 ASP A N 1
ATOM 3784 C CA . ASP A 1 466 ? -31.213 -34.602 -1.638 1.00 93.44 466 ASP A CA 1
ATOM 3785 C C . ASP A 1 466 ? -32.080 -34.463 -2.899 1.00 93.44 466 ASP A C 1
ATOM 3787 O O . ASP A 1 466 ? -31.539 -34.395 -4.005 1.00 93.44 466 ASP A O 1
ATOM 3791 N N . GLU A 1 467 ? -33.396 -34.291 -2.765 1.00 92.50 467 GLU A N 1
ATOM 3792 C CA . GLU A 1 467 ? -34.284 -33.927 -3.875 1.00 92.50 467 GLU A CA 1
ATOM 3793 C C . GLU A 1 467 ? -33.930 -32.545 -4.451 1.00 92.50 467 GLU A C 1
ATOM 3795 O O . GLU A 1 467 ? -33.809 -32.395 -5.673 1.00 92.50 467 GLU A O 1
ATOM 3800 N N . LEU A 1 468 ? -33.647 -31.550 -3.599 1.00 91.12 468 LEU A N 1
ATOM 3801 C CA . LEU A 1 468 ? -33.155 -30.235 -4.027 1.00 91.12 468 LEU A CA 1
ATOM 3802 C C . LEU A 1 468 ? -31.790 -30.323 -4.730 1.00 91.12 468 LEU A C 1
ATOM 3804 O O . LEU A 1 468 ? -31.601 -29.682 -5.767 1.00 91.12 468 LEU A O 1
ATOM 3808 N N . ARG A 1 469 ? -30.851 -31.143 -4.237 1.00 93.88 469 ARG A N 1
ATOM 3809 C CA . ARG A 1 469 ? -29.555 -31.403 -4.900 1.00 93.88 469 ARG A CA 1
ATOM 3810 C C . ARG A 1 469 ? -29.749 -32.048 -6.270 1.00 93.88 469 ARG A C 1
ATOM 3812 O O . ARG A 1 469 ? -29.149 -31.597 -7.248 1.00 93.88 469 ARG A O 1
ATOM 3819 N N . GLN A 1 470 ? -30.625 -33.049 -6.377 1.00 93.94 470 GLN A N 1
ATOM 3820 C CA . GLN A 1 470 ? -30.970 -33.679 -7.653 1.00 93.94 470 GLN A CA 1
ATOM 3821 C C . GLN A 1 470 ? -31.622 -32.687 -8.625 1.00 93.94 470 GLN A C 1
ATOM 3823 O O . GLN A 1 470 ? -31.280 -32.677 -9.809 1.00 93.94 470 GLN A O 1
ATOM 3828 N N . ALA A 1 471 ? -32.525 -31.823 -8.150 1.00 90.69 471 ALA A N 1
ATOM 3829 C CA . ALA A 1 471 ? -33.120 -30.757 -8.952 1.00 90.69 471 ALA A CA 1
ATOM 3830 C C . ALA A 1 471 ? -32.059 -29.748 -9.432 1.00 90.69 471 ALA A C 1
ATOM 3832 O O . ALA A 1 471 ? -32.075 -29.340 -10.598 1.00 90.69 471 ALA A O 1
ATOM 3833 N N . HIS A 1 472 ? -31.089 -29.402 -8.581 1.00 89.25 472 HIS A N 1
ATOM 3834 C CA . HIS A 1 472 ? -29.973 -28.528 -8.940 1.00 89.25 472 HIS A CA 1
ATOM 3835 C C . HIS A 1 472 ? -29.051 -29.153 -9.997 1.00 89.25 472 HIS A C 1
ATOM 3837 O O . HIS A 1 472 ? -28.706 -28.484 -10.973 1.00 89.25 472 HIS A O 1
ATOM 3843 N N . GLU A 1 473 ? -28.707 -30.439 -9.877 1.00 93.94 473 GLU A N 1
ATOM 3844 C CA . GLU A 1 473 ? -27.930 -31.153 -10.900 1.00 93.94 473 GLU A CA 1
ATOM 3845 C C . GLU A 1 473 ? -28.715 -31.325 -12.212 1.00 93.94 473 GLU A C 1
ATOM 3847 O O . GLU A 1 473 ? -28.152 -31.126 -13.289 1.00 93.94 473 GLU A O 1
ATOM 3852 N N . LYS A 1 474 ? -30.030 -31.585 -12.166 1.00 96.00 474 LYS A N 1
ATOM 3853 C CA . LYS A 1 474 ? -30.898 -31.569 -13.362 1.00 96.00 474 LYS A CA 1
ATOM 3854 C C . LYS A 1 474 ? -30.891 -30.185 -14.035 1.00 96.00 474 LYS A C 1
ATOM 3856 O O . LYS A 1 474 ? -30.707 -30.095 -15.251 1.00 96.00 474 LYS A O 1
ATOM 3861 N N . ARG A 1 475 ? -31.005 -29.094 -13.264 1.00 95.19 475 ARG A N 1
ATOM 3862 C CA . ARG A 1 475 ? -30.928 -27.707 -13.770 1.00 95.19 475 ARG A CA 1
ATOM 3863 C C . ARG A 1 475 ? -29.555 -27.385 -14.370 1.00 95.19 475 ARG A C 1
ATOM 3865 O O . ARG A 1 475 ? -29.491 -26.759 -15.426 1.00 95.19 475 ARG A O 1
ATOM 3872 N N . LYS A 1 476 ? -28.471 -27.842 -13.741 1.00 94.31 476 LYS A N 1
ATOM 3873 C CA . LYS A 1 476 ? -27.085 -27.697 -14.212 1.00 94.31 476 LYS A CA 1
ATOM 3874 C C . LYS A 1 476 ? -26.843 -28.455 -15.521 1.00 94.31 476 LYS A C 1
ATOM 3876 O O . LYS A 1 476 ? -26.333 -27.853 -16.461 1.00 94.31 476 LYS A O 1
ATOM 3881 N N . LYS A 1 477 ? -27.301 -29.707 -15.637 1.00 94.88 477 LYS A N 1
ATOM 3882 C CA . LYS A 1 477 ? -27.272 -30.484 -16.892 1.00 94.88 477 LYS A CA 1
ATOM 3883 C C . LYS A 1 477 ? -28.070 -29.798 -18.007 1.00 94.88 477 LYS A C 1
ATOM 3885 O O . LYS A 1 477 ? -27.572 -29.668 -19.126 1.00 94.88 477 LYS A O 1
ATOM 3890 N N . ARG A 1 478 ? -29.267 -29.273 -17.707 1.00 94.19 478 ARG A N 1
ATOM 3891 C CA . ARG A 1 478 ? -30.068 -28.485 -18.666 1.00 94.19 478 ARG A CA 1
ATOM 3892 C C . ARG A 1 478 ? -29.346 -27.206 -19.103 1.00 94.19 478 ARG A C 1
ATOM 3894 O O . ARG A 1 478 ? -29.362 -26.890 -20.287 1.00 94.19 478 ARG A O 1
ATOM 3901 N N . LEU A 1 479 ? -28.686 -26.495 -18.185 1.00 93.12 479 LEU A N 1
ATOM 3902 C CA . LEU A 1 479 ? -27.900 -25.298 -18.503 1.00 93.12 479 LEU A CA 1
ATOM 3903 C C . LEU A 1 479 ? -26.682 -25.625 -19.378 1.00 93.12 479 LEU A C 1
ATOM 3905 O O . LEU A 1 479 ? -26.450 -24.925 -20.357 1.00 93.12 479 LEU A O 1
ATOM 3909 N N . GLN A 1 480 ? -25.941 -26.692 -19.071 1.00 92.00 480 GLN A N 1
ATOM 3910 C CA . GLN A 1 480 ? -24.827 -27.166 -19.901 1.00 92.00 480 GLN A CA 1
ATOM 3911 C C . GLN A 1 480 ? -25.307 -27.530 -21.311 1.00 92.00 480 GLN A C 1
ATOM 3913 O O . GLN A 1 480 ? -24.727 -27.071 -22.290 1.00 92.00 480 GLN A O 1
ATOM 3918 N N . THR A 1 481 ? -26.418 -28.265 -21.420 1.00 89.88 481 THR A N 1
ATOM 3919 C CA . THR A 1 481 ? -27.041 -28.610 -22.709 1.00 89.88 481 THR A CA 1
ATOM 3920 C C . THR A 1 481 ? -27.457 -27.353 -23.478 1.00 89.88 481 THR A C 1
ATOM 3922 O O . THR A 1 481 ? -27.136 -27.213 -24.651 1.00 89.88 481 THR A O 1
ATOM 3925 N N . LEU A 1 482 ? -28.089 -26.377 -22.815 1.00 93.31 482 LEU A N 1
ATOM 3926 C CA . LEU A 1 482 ? -28.470 -25.106 -23.437 1.00 93.31 482 LEU A CA 1
ATOM 3927 C C . LEU A 1 482 ? -27.249 -24.287 -23.889 1.00 93.31 482 LEU A C 1
ATOM 3929 O O . LEU A 1 482 ? -27.292 -23.664 -24.944 1.00 93.31 482 LEU A O 1
ATOM 3933 N N . GLN A 1 483 ? -26.150 -24.303 -23.130 1.00 92.00 483 GLN A N 1
ATOM 3934 C CA . GLN A 1 483 ? -24.891 -23.653 -23.509 1.00 92.00 483 GLN A CA 1
ATOM 3935 C C . GLN A 1 483 ? -24.217 -24.343 -24.702 1.00 92.00 483 GLN A C 1
ATOM 3937 O O . GLN A 1 483 ? -23.665 -23.653 -25.558 1.00 92.00 483 GLN A O 1
ATOM 3942 N N . ILE A 1 484 ? -24.272 -25.676 -24.781 1.00 93.50 484 ILE A N 1
ATOM 3943 C CA . ILE A 1 484 ? -23.793 -26.452 -25.935 1.00 93.50 484 ILE A CA 1
ATOM 3944 C C . ILE A 1 484 ? -24.652 -26.132 -27.163 1.00 93.50 484 ILE A C 1
ATOM 3946 O O . ILE A 1 484 ? -24.103 -25.742 -28.188 1.00 93.50 484 ILE A O 1
ATOM 3950 N N . ASN A 1 485 ? -25.980 -26.174 -27.038 1.00 90.62 485 ASN A N 1
ATOM 3951 C CA . ASN A 1 485 ? -26.907 -25.840 -28.122 1.00 90.62 485 ASN A CA 1
ATOM 3952 C C . ASN A 1 485 ? -26.733 -24.387 -28.587 1.00 90.62 485 ASN A C 1
ATOM 3954 O O . ASN A 1 485 ? -26.701 -24.128 -29.783 1.00 90.62 485 ASN A O 1
ATOM 3958 N N . TYR A 1 486 ? -26.541 -23.438 -27.666 1.00 92.75 486 TYR A N 1
ATOM 3959 C CA . TYR A 1 486 ? -26.243 -22.046 -28.008 1.00 92.75 486 TYR A CA 1
ATOM 3960 C C . TYR A 1 486 ? -24.904 -21.901 -28.744 1.00 92.75 486 TYR A C 1
ATOM 3962 O O . TYR A 1 486 ? -24.815 -21.117 -29.683 1.00 92.75 486 TYR A O 1
ATOM 3970 N N . ARG A 1 487 ? -23.863 -22.662 -28.370 1.00 94.06 487 ARG A N 1
ATOM 3971 C CA . ARG A 1 487 ? -22.600 -22.702 -29.129 1.00 94.06 487 ARG A CA 1
ATOM 3972 C C . ARG A 1 487 ? -22.795 -23.315 -30.516 1.00 94.06 487 ARG A C 1
ATOM 3974 O O . ARG A 1 487 ? -22.268 -22.758 -31.467 1.00 94.06 487 ARG A O 1
ATOM 3981 N N . ALA A 1 488 ? -23.563 -24.396 -30.639 1.00 90.88 488 ALA A N 1
ATOM 3982 C CA . ALA A 1 488 ? -23.865 -25.028 -31.922 1.00 90.88 488 ALA A CA 1
ATOM 3983 C C . ALA A 1 488 ? -24.632 -24.074 -32.852 1.00 90.88 488 ALA A C 1
ATOM 3985 O O . ALA A 1 488 ? -24.171 -23.806 -33.954 1.00 90.88 488 ALA A O 1
ATOM 3986 N N . VAL A 1 489 ? -25.721 -23.464 -32.373 1.00 89.94 489 VAL A N 1
ATOM 3987 C CA . VAL A 1 489 ? -26.500 -22.459 -33.120 1.00 89.94 489 VAL A CA 1
ATOM 3988 C C . VAL A 1 489 ? -25.654 -21.230 -33.455 1.00 89.94 489 VAL A C 1
ATOM 3990 O O . VAL A 1 489 ? -25.738 -20.718 -34.565 1.00 89.94 489 VAL A O 1
ATOM 3993 N N . LYS A 1 490 ? -24.792 -20.765 -32.540 1.00 91.50 490 LYS A N 1
ATOM 3994 C CA . LYS A 1 490 ? -23.856 -19.665 -32.815 1.00 91.50 490 LYS A CA 1
ATOM 3995 C C . LYS A 1 490 ? -22.829 -20.038 -33.889 1.00 91.50 490 LYS A C 1
ATOM 3997 O O . LYS A 1 490 ? -22.483 -19.180 -34.693 1.00 91.50 490 LYS A O 1
ATOM 4002 N N . ASN A 1 491 ? -22.336 -21.275 -33.901 1.00 86.50 491 ASN A N 1
ATOM 4003 C CA . ASN A 1 491 ? -21.410 -21.750 -34.925 1.00 86.50 491 ASN A CA 1
ATOM 4004 C C . ASN A 1 491 ? -22.117 -21.896 -36.279 1.00 86.50 491 ASN A C 1
ATOM 4006 O O . ASN A 1 491 ? -21.592 -21.393 -37.257 1.00 86.50 491 ASN A O 1
ATOM 4010 N N . GLN A 1 492 ? -23.340 -22.434 -36.320 1.00 86.31 492 GLN A N 1
ATOM 4011 C CA . GLN A 1 492 ? -24.172 -22.478 -37.532 1.00 86.31 492 GLN A CA 1
ATOM 4012 C C . GLN A 1 492 ? -24.474 -21.073 -38.074 1.00 86.31 492 GLN A C 1
ATOM 4014 O O . GLN A 1 492 ? -24.341 -20.829 -39.267 1.00 86.31 492 GLN A O 1
ATOM 4019 N N . LEU A 1 493 ? -24.821 -20.118 -37.203 1.00 76.75 493 LEU A N 1
ATOM 4020 C CA . LEU A 1 493 ? -24.957 -18.704 -37.574 1.00 76.75 493 LEU A CA 1
ATOM 4021 C C . LEU A 1 493 ? -23.649 -18.142 -38.128 1.00 76.75 493 LEU A C 1
ATOM 4023 O O . LEU A 1 493 ? -23.681 -17.440 -39.128 1.00 76.75 493 LEU A O 1
ATOM 4027 N N . LYS A 1 494 ? -22.509 -18.474 -37.518 1.00 81.81 494 LYS A N 1
ATOM 4028 C CA . LYS A 1 494 ? -21.188 -18.028 -37.967 1.00 81.81 494 LYS A CA 1
ATOM 4029 C C . LYS A 1 494 ? -20.771 -18.665 -39.298 1.00 81.81 494 LYS A C 1
ATOM 4031 O O . LYS A 1 494 ? -20.161 -17.979 -40.101 1.00 81.81 494 LYS A O 1
ATOM 4036 N N . GLU A 1 495 ? -21.125 -19.920 -39.559 1.00 76.31 495 GLU A N 1
ATOM 4037 C CA . GLU A 1 495 ? -20.917 -20.603 -40.845 1.00 76.31 495 GLU A CA 1
ATOM 4038 C C . GLU A 1 495 ? -21.801 -19.990 -41.943 1.00 76.31 495 GLU A C 1
ATOM 4040 O O . GLU A 1 495 ? -21.322 -19.709 -43.041 1.00 76.31 495 GLU A O 1
ATOM 4045 N N . LEU A 1 496 ? -23.067 -19.689 -41.627 1.00 70.06 496 LEU A N 1
ATOM 4046 C CA . LEU A 1 496 ? -23.966 -18.946 -42.515 1.00 70.06 496 LEU A CA 1
ATOM 4047 C C . LEU A 1 496 ? -23.463 -17.515 -42.777 1.00 70.06 496 LEU A C 1
ATOM 4049 O O . LEU A 1 496 ? -23.571 -17.036 -43.899 1.00 70.06 496 LEU A O 1
ATOM 4053 N N . GLU A 1 497 ? -22.901 -16.838 -41.773 1.00 64.75 497 GLU A N 1
ATOM 4054 C CA . GLU A 1 497 ? -22.397 -15.458 -41.851 1.00 64.75 497 GLU A CA 1
ATOM 4055 C C . GLU A 1 497 ? -21.028 -15.372 -42.560 1.00 64.75 497 GLU A C 1
ATOM 4057 O O . GLU A 1 497 ? -20.812 -14.476 -43.376 1.00 64.75 497 GLU A O 1
ATOM 4062 N N . GLU A 1 498 ? -20.135 -16.350 -42.361 1.00 63.09 498 GLU A N 1
ATOM 4063 C CA . GLU A 1 498 ? -18.884 -16.501 -43.127 1.00 63.09 498 GLU A CA 1
ATOM 4064 C C . GLU A 1 498 ? -19.152 -16.822 -44.609 1.00 63.09 498 GLU A C 1
ATOM 4066 O O . GLU A 1 498 ? -18.362 -16.423 -45.469 1.00 63.09 498 GLU A O 1
ATOM 4071 N N . GLY A 1 499 ? -20.308 -17.416 -44.930 1.00 48.84 499 GLY A N 1
ATOM 4072 C CA . GLY A 1 499 ? -20.803 -17.583 -46.301 1.00 48.84 499 GLY A CA 1
ATOM 4073 C C . GLY A 1 499 ? -21.098 -16.278 -47.061 1.00 48.84 499 GLY A C 1
ATOM 4074 O O . GLY A 1 499 ? -21.129 -16.296 -48.288 1.00 48.84 499 GLY A O 1
ATOM 4075 N N . TYR A 1 500 ? -21.257 -15.137 -46.375 1.00 51.31 500 TYR A N 1
ATOM 4076 C CA . TYR A 1 500 ? -21.521 -13.822 -46.991 1.00 51.31 500 TYR A CA 1
ATOM 4077 C C . TYR A 1 500 ? -20.312 -12.860 -46.939 1.00 51.31 500 TYR A C 1
ATOM 4079 O O . TYR A 1 500 ? -20.451 -11.659 -47.175 1.00 51.31 500 TYR A O 1
ATOM 4087 N N . GLY A 1 501 ? -19.115 -13.368 -46.618 1.00 48.19 501 GLY A N 1
ATOM 4088 C CA . GLY A 1 501 ? -17.995 -12.567 -46.108 1.00 48.19 501 GLY A CA 1
ATOM 4089 C C . GLY A 1 501 ? -16.842 -12.180 -47.051 1.00 48.19 501 GLY A C 1
ATOM 4090 O O . GLY A 1 501 ? -15.802 -11.781 -46.527 1.00 48.19 501 GLY A O 1
ATOM 4091 N N . LYS A 1 502 ? -16.941 -12.283 -48.391 1.00 41.75 502 LYS A N 1
ATOM 4092 C CA . LYS A 1 502 ? -15.882 -11.793 -49.316 1.00 41.75 502 LYS A CA 1
ATOM 4093 C C . LYS A 1 502 ? -16.403 -11.272 -50.671 1.00 41.75 502 LYS A C 1
ATOM 4095 O O . LYS A 1 502 ? -17.139 -11.993 -51.337 1.00 41.75 502 LYS A O 1
ATOM 4100 N N . PRO A 1 503 ? -15.937 -10.099 -51.150 1.00 47.22 503 PRO A N 1
ATOM 4101 C CA . PRO A 1 503 ? -16.065 -9.694 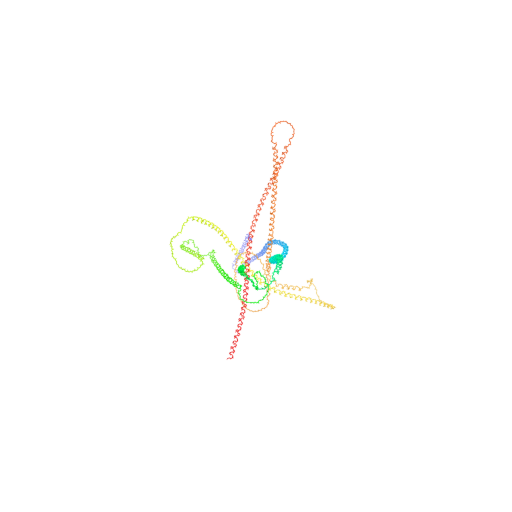-52.548 1.00 47.22 503 PRO A CA 1
ATOM 4102 C C . PRO A 1 503 ? -14.878 -10.228 -53.373 1.00 47.22 503 PRO A C 1
ATOM 4104 O O . PRO A 1 503 ? -13.726 -9.916 -53.076 1.00 47.22 503 PRO A O 1
ATOM 4107 N N . GLY A 1 504 ? -15.142 -11.023 -54.414 1.00 36.59 504 GLY A N 1
ATOM 4108 C CA . GLY A 1 504 ? -14.088 -11.516 -55.311 1.00 36.59 504 GLY A CA 1
ATOM 4109 C C . GLY A 1 504 ? -14.495 -12.711 -56.173 1.00 36.59 504 GLY A C 1
ATOM 4110 O O . GLY A 1 504 ? -14.317 -13.848 -55.760 1.00 36.59 504 GLY A O 1
ATOM 4111 N N . ASN A 1 505 ? -15.019 -12.419 -57.368 1.00 41.16 505 ASN A N 1
ATOM 4112 C CA . ASN A 1 505 ? -15.142 -13.280 -58.554 1.00 41.16 505 ASN A CA 1
ATOM 4113 C C . ASN A 1 505 ? -15.127 -14.811 -58.362 1.00 41.16 505 ASN A C 1
ATOM 4115 O O . ASN A 1 505 ? -14.081 -15.448 -58.457 1.00 41.16 505 ASN A O 1
ATOM 4119 N N . ASN A 1 506 ? -16.318 -15.413 -58.334 1.00 31.88 506 ASN A N 1
ATOM 4120 C CA . ASN A 1 506 ? -16.581 -16.602 -59.148 1.00 31.88 506 ASN A CA 1
ATOM 4121 C C . ASN A 1 506 ? -18.061 -16.660 -59.547 1.00 31.88 506 ASN A C 1
ATOM 4123 O O . ASN A 1 506 ? -18.942 -16.304 -58.767 1.00 31.88 506 ASN A O 1
ATOM 4127 N N . LYS A 1 507 ? -18.330 -17.069 -60.791 1.00 52.19 507 LYS A N 1
ATOM 4128 C CA . LYS A 1 507 ? -19.693 -17.213 -61.317 1.00 52.19 507 LYS A CA 1
ATOM 4129 C C . LYS A 1 507 ? -20.296 -18.535 -60.824 1.00 52.19 507 LYS A C 1
ATOM 4131 O O . LYS A 1 507 ? -19.618 -19.553 -60.926 1.00 52.19 507 LYS A O 1
ATOM 4136 N N . ASN A 1 508 ? -21.562 -18.482 -60.382 1.00 41.25 508 ASN A N 1
ATOM 4137 C CA . ASN A 1 508 ? -22.598 -19.544 -60.336 1.00 41.25 508 ASN A CA 1
ATOM 4138 C C . ASN A 1 508 ? -23.253 -19.767 -58.952 1.00 41.25 508 ASN A C 1
ATOM 4140 O O . ASN A 1 508 ? -22.706 -20.461 -58.103 1.00 41.25 508 ASN A O 1
ATOM 4144 N N . GLY A 1 509 ? -24.504 -19.297 -58.810 1.00 36.91 509 GLY A N 1
ATOM 4145 C CA . GLY A 1 509 ? -25.474 -19.739 -57.790 1.00 36.91 509 GLY A CA 1
ATOM 4146 C C . GLY A 1 509 ? -25.403 -19.017 -56.432 1.00 36.91 509 GLY A C 1
ATOM 4147 O O . GLY A 1 509 ? -24.396 -19.091 -55.747 1.00 36.91 509 GLY A O 1
ATOM 4148 N N . LYS A 1 510 ? -26.452 -18.347 -55.937 1.00 40.84 510 LYS A N 1
ATOM 4149 C CA . LYS A 1 510 ? -27.788 -18.055 -56.494 1.00 40.84 510 LYS A CA 1
ATOM 4150 C C . LYS A 1 510 ? -28.123 -16.588 -56.215 1.00 40.84 510 LYS A C 1
ATOM 4152 O O . LYS A 1 510 ? -27.838 -16.098 -55.124 1.00 40.84 510 LYS A O 1
ATOM 4157 N N . GLU A 1 511 ? -28.751 -15.908 -57.169 1.00 39.69 511 GLU A N 1
ATOM 4158 C CA . GLU A 1 511 ? -29.289 -14.568 -56.933 1.00 39.69 511 GLU A CA 1
ATOM 4159 C C . GLU A 1 511 ? -30.387 -14.591 -55.868 1.00 39.69 511 GLU A C 1
ATOM 4161 O O . GLU A 1 511 ? -31.197 -15.516 -55.785 1.00 39.69 511 GLU A O 1
ATOM 4166 N N . ARG A 1 512 ? -30.438 -13.521 -55.076 1.00 38.31 512 ARG A N 1
ATOM 4167 C CA . ARG A 1 512 ? -31.644 -13.150 -54.343 1.00 38.31 512 ARG A CA 1
ATOM 4168 C C . ARG A 1 512 ? -32.588 -12.527 -55.366 1.00 38.31 512 ARG A C 1
ATOM 4170 O O . ARG A 1 512 ? -32.270 -11.453 -55.868 1.00 38.31 512 ARG A O 1
ATOM 4177 N N . SER A 1 513 ? -33.684 -13.214 -55.684 1.00 39.78 513 SER A N 1
ATOM 4178 C CA . SER A 1 513 ? -34.572 -12.848 -56.792 1.00 39.78 513 SER A CA 1
ATOM 4179 C C . SER A 1 513 ? -34.970 -11.370 -56.775 1.00 39.78 513 SER A C 1
ATOM 4181 O O . SER A 1 513 ? -35.361 -10.826 -55.739 1.00 39.78 513 SER A O 1
ATOM 4183 N N . ASP A 1 514 ? -34.875 -10.752 -57.950 1.00 38.62 514 ASP A N 1
ATOM 4184 C CA . ASP A 1 514 ? -35.250 -9.367 -58.220 1.00 38.62 514 ASP A CA 1
ATOM 4185 C C . ASP A 1 514 ? -36.695 -9.066 -57.750 1.00 38.62 514 ASP A C 1
ATOM 4187 O O . ASP A 1 514 ? -37.593 -9.872 -58.023 1.00 38.62 514 ASP A O 1
ATOM 4191 N N . PRO A 1 515 ? -36.971 -7.933 -57.062 1.00 45.22 515 PRO A N 1
ATOM 4192 C CA . PRO A 1 515 ? -38.293 -7.628 -56.503 1.00 45.22 515 PRO A CA 1
ATOM 4193 C C . PRO A 1 515 ? -39.484 -7.646 -57.476 1.00 45.22 515 PRO A C 1
ATOM 4195 O O . PRO A 1 515 ? -40.626 -7.655 -57.015 1.00 45.22 515 PRO A O 1
ATOM 4198 N N . GLN A 1 516 ? -39.266 -7.666 -58.796 1.00 48.66 516 GLN A N 1
ATOM 4199 C CA . GLN A 1 516 ? -40.345 -7.825 -59.777 1.00 48.66 516 GLN A CA 1
ATOM 4200 C C . GLN A 1 516 ? -40.845 -9.280 -59.892 1.00 48.66 516 GLN A C 1
ATOM 4202 O O . GLN A 1 516 ? -42.025 -9.496 -60.175 1.00 48.66 516 GLN A O 1
ATOM 4207 N N . HIS A 1 517 ? -40.010 -10.278 -59.577 1.00 48.38 517 HIS A N 1
ATOM 4208 C CA . HIS A 1 517 ? -40.378 -11.701 -59.641 1.00 48.38 517 HIS A CA 1
ATOM 4209 C C . HIS A 1 517 ? -41.305 -12.153 -58.496 1.00 48.38 517 HIS A C 1
ATOM 4211 O O . HIS A 1 517 ? -42.088 -13.084 -58.671 1.00 48.38 517 HIS A O 1
ATOM 4217 N N . LEU A 1 518 ? -41.333 -11.430 -57.368 1.00 48.00 518 LEU A N 1
ATOM 4218 C CA . LEU A 1 518 ? -42.265 -11.676 -56.252 1.00 48.00 518 LEU A CA 1
ATOM 4219 C C . LEU A 1 518 ? -43.745 -11.386 -56.581 1.00 48.00 518 LEU A C 1
ATOM 4221 O O . LEU A 1 518 ? -44.611 -11.578 -55.733 1.00 48.00 518 LEU A O 1
ATOM 4225 N N . ARG A 1 519 ? -44.065 -10.925 -57.799 1.00 49.91 519 ARG A N 1
ATOM 4226 C CA . ARG A 1 519 ? -45.453 -10.710 -58.251 1.00 49.91 519 ARG A CA 1
ATOM 4227 C C . ARG A 1 519 ? -46.124 -11.945 -58.866 1.00 49.91 519 ARG A C 1
ATOM 4229 O O . ARG A 1 519 ? -47.300 -11.854 -59.194 1.00 49.91 519 ARG A O 1
ATOM 4236 N N . HIS A 1 520 ? -45.399 -13.054 -59.045 1.00 49.75 520 HIS A N 1
ATOM 4237 C CA . HIS A 1 520 ? -45.896 -14.252 -59.742 1.00 49.75 520 HIS A CA 1
ATOM 4238 C C . HIS A 1 520 ? -45.885 -15.536 -58.893 1.00 49.75 520 HIS A C 1
ATOM 4240 O O . HIS A 1 520 ? -46.331 -16.581 -59.361 1.00 49.75 520 HIS A O 1
ATOM 4246 N N . GLU A 1 521 ? -45.442 -15.479 -57.635 1.00 50.72 521 GLU A N 1
ATOM 4247 C CA . GLU A 1 521 ? -45.724 -16.556 -56.681 1.00 50.72 521 GLU A CA 1
ATOM 4248 C C . GLU A 1 521 ? -47.193 -16.453 -56.250 1.00 50.72 521 GLU A C 1
ATOM 4250 O O . GLU A 1 521 ? -47.645 -15.378 -55.845 1.00 50.72 521 GLU A O 1
ATOM 4255 N N . ASN A 1 522 ? -47.945 -17.557 -56.383 1.00 57.75 522 ASN A N 1
ATOM 4256 C CA . ASN A 1 522 ? -49.389 -17.618 -56.130 1.00 57.75 522 ASN A CA 1
ATOM 4257 C C . ASN A 1 522 ? -49.737 -16.925 -54.809 1.00 57.75 522 ASN A C 1
ATOM 4259 O O . ASN A 1 522 ? -49.486 -17.465 -53.730 1.00 57.75 522 ASN A O 1
ATOM 4263 N N . SER A 1 523 ? -50.340 -15.736 -54.895 1.00 59.97 523 SER A N 1
ATOM 4264 C CA . SER A 1 523 ? -50.623 -14.922 -53.710 1.00 59.97 523 SER A CA 1
ATOM 4265 C C . SER A 1 523 ? -51.519 -15.683 -52.735 1.00 59.97 523 SER A C 1
ATOM 4267 O O . SER A 1 523 ? -51.281 -15.648 -51.533 1.00 59.97 523 SER A O 1
ATOM 4269 N N . ASP A 1 524 ? -52.462 -16.470 -53.254 1.00 64.69 524 ASP A N 1
ATOM 4270 C CA . ASP A 1 524 ? -53.341 -17.342 -52.474 1.00 64.69 524 ASP A CA 1
ATOM 4271 C C . ASP A 1 524 ? -52.592 -18.455 -51.729 1.00 64.69 524 ASP A C 1
ATOM 4273 O O . ASP A 1 524 ? -53.031 -18.862 -50.658 1.00 64.69 524 ASP A O 1
ATOM 4277 N N . ALA A 1 525 ? -51.450 -18.936 -52.231 1.00 67.25 525 ALA A N 1
ATOM 4278 C CA . ALA A 1 525 ? -50.626 -19.909 -51.511 1.00 67.25 525 ALA A CA 1
ATOM 4279 C C . ALA A 1 525 ? -49.954 -19.254 -50.296 1.00 67.25 525 ALA A C 1
ATOM 4281 O O . ALA A 1 525 ? -50.045 -19.779 -49.190 1.00 67.25 525 ALA A O 1
ATOM 4282 N N . VAL A 1 526 ? -49.378 -18.059 -50.467 1.00 70.19 526 VAL A N 1
ATOM 4283 C CA . VAL A 1 526 ? -48.774 -17.286 -49.366 1.00 70.19 526 VAL A CA 1
ATOM 4284 C C . VAL A 1 526 ? -49.837 -16.815 -48.365 1.00 70.19 526 VAL A C 1
ATOM 4286 O O . VAL A 1 526 ? -49.609 -16.852 -47.156 1.00 70.19 526 VAL A O 1
ATOM 4289 N N . TRP A 1 527 ? -51.028 -16.425 -48.829 1.00 68.38 527 TRP A N 1
ATOM 4290 C CA . TRP A 1 527 ? -52.156 -16.096 -47.954 1.00 68.38 527 TRP A CA 1
ATOM 4291 C C . TRP A 1 527 ? -52.721 -17.326 -47.235 1.00 68.38 527 TRP A C 1
ATOM 4293 O O . TRP A 1 527 ? -53.110 -17.191 -46.076 1.00 68.38 527 TRP A O 1
ATOM 4303 N N . ASN A 1 528 ? -52.719 -18.514 -47.850 1.00 76.75 528 ASN A N 1
ATOM 4304 C CA . ASN A 1 528 ? -53.101 -19.766 -47.190 1.00 76.75 528 ASN A CA 1
ATOM 4305 C C . ASN A 1 528 ? -52.063 -20.220 -46.158 1.00 76.75 528 ASN A C 1
ATOM 4307 O O . ASN A 1 528 ? -52.459 -20.574 -45.054 1.00 76.75 528 ASN A O 1
ATOM 4311 N N . GLU A 1 529 ? -50.763 -20.137 -46.453 1.00 78.19 529 GLU A N 1
ATOM 4312 C CA . GLU A 1 529 ? -49.672 -20.329 -45.482 1.00 78.19 529 GLU A CA 1
ATOM 4313 C C . GLU A 1 529 ? -49.828 -19.357 -44.298 1.00 78.19 529 GLU A C 1
ATOM 4315 O O . GLU A 1 529 ? -49.842 -19.756 -43.134 1.00 78.19 529 GLU A O 1
ATOM 4320 N N . LEU A 1 530 ? -50.050 -18.067 -44.570 1.00 80.06 530 LEU A N 1
ATOM 4321 C CA . LEU A 1 530 ? -50.226 -17.059 -43.524 1.00 80.06 530 LEU A CA 1
ATOM 4322 C C . LEU A 1 530 ? -51.529 -17.262 -42.730 1.00 80.06 530 LEU A C 1
ATOM 4324 O O . LEU A 1 530 ? -51.549 -17.053 -41.516 1.00 80.06 530 LEU A O 1
ATOM 4328 N N . ALA A 1 531 ? -52.615 -17.694 -43.375 1.00 74.62 531 ALA A N 1
ATOM 4329 C CA . ALA A 1 531 ? -53.865 -18.062 -42.714 1.00 74.62 531 ALA A CA 1
ATOM 4330 C C . ALA A 1 531 ? -53.712 -19.344 -41.881 1.00 74.62 531 ALA A C 1
ATOM 4332 O O . ALA A 1 531 ? -54.265 -19.413 -40.781 1.00 74.62 531 ALA A O 1
ATOM 4333 N N . TYR A 1 532 ? -52.927 -20.312 -42.357 1.00 83.38 532 TYR A N 1
ATOM 4334 C CA . TYR A 1 532 ? -52.551 -21.530 -41.649 1.00 83.38 532 TYR A CA 1
ATOM 4335 C C . TYR A 1 532 ? -51.759 -21.181 -40.385 1.00 83.38 532 TYR A C 1
ATOM 4337 O O . TYR A 1 532 ? -52.241 -21.463 -39.289 1.00 83.38 532 TYR A O 1
ATOM 4345 N N . PHE A 1 533 ? -50.654 -20.436 -40.490 1.00 78.06 533 PHE A N 1
ATOM 4346 C CA . PHE A 1 533 ? -49.879 -19.994 -39.325 1.00 78.06 533 PHE A CA 1
ATOM 4347 C C . PHE A 1 533 ? -50.682 -19.090 -38.383 1.00 78.06 533 PHE A C 1
ATOM 4349 O O . PHE A 1 533 ? -50.535 -19.181 -37.167 1.00 78.06 533 PHE A O 1
ATOM 4356 N N . LYS A 1 534 ? -51.592 -18.251 -38.892 1.00 82.75 534 LYS A N 1
ATOM 4357 C CA . LYS A 1 534 ? -52.490 -17.436 -38.053 1.00 82.75 534 LYS A CA 1
ATOM 4358 C C . LYS A 1 534 ? -53.535 -18.290 -37.328 1.00 82.75 534 LYS A C 1
ATOM 4360 O O . LYS A 1 534 ? -53.863 -17.995 -36.178 1.00 82.75 534 LYS A O 1
ATOM 4365 N N . LYS A 1 535 ? -54.044 -19.355 -37.958 1.00 80.38 535 LYS A N 1
ATOM 4366 C CA . LYS A 1 535 ? -54.959 -20.338 -37.354 1.00 80.38 535 LYS A CA 1
ATOM 4367 C C . LYS A 1 535 ? -54.232 -21.215 -36.334 1.00 80.38 535 LYS A C 1
ATOM 4369 O O . LYS A 1 535 ? -54.774 -21.440 -35.258 1.00 80.38 535 LYS A O 1
ATOM 4374 N N . GLU A 1 536 ? -53.007 -21.636 -36.626 1.00 80.94 536 GLU A N 1
ATOM 4375 C CA . GLU A 1 536 ? -52.158 -22.436 -35.744 1.00 80.94 536 GLU A CA 1
ATOM 4376 C C . GLU A 1 536 ? -51.660 -21.622 -34.545 1.00 80.94 536 GLU A C 1
ATOM 4378 O O . GLU A 1 536 ? -51.799 -22.071 -33.414 1.00 80.94 536 GLU A O 1
ATOM 4383 N N . HIS A 1 537 ? -51.235 -20.371 -34.736 1.00 78.06 537 HIS A N 1
ATOM 4384 C CA . HIS A 1 537 ? -50.942 -19.448 -33.637 1.00 78.06 537 HIS A CA 1
ATOM 4385 C C . HIS A 1 537 ? -52.189 -19.167 -32.783 1.00 78.06 537 HIS A C 1
ATOM 4387 O O . HIS A 1 537 ? -52.095 -19.074 -31.562 1.00 78.06 537 HIS A O 1
ATOM 4393 N N . LYS A 1 538 ? -53.384 -19.056 -33.384 1.00 78.56 538 LYS A N 1
ATOM 4394 C CA . LYS A 1 538 ? -54.639 -18.903 -32.626 1.00 78.56 538 LYS A CA 1
ATOM 4395 C C . LYS A 1 538 ? -55.015 -20.189 -31.875 1.00 78.56 538 LYS A C 1
ATOM 4397 O O . LYS A 1 538 ? -55.486 -20.094 -30.747 1.00 78.56 538 LYS A O 1
ATOM 4402 N N . LYS A 1 539 ? -54.756 -21.368 -32.453 1.00 79.62 539 LYS A N 1
ATOM 4403 C CA . LYS A 1 539 ? -54.908 -22.682 -31.805 1.00 79.62 539 LYS A CA 1
ATOM 4404 C C . LYS A 1 539 ? -53.949 -22.820 -30.621 1.00 79.62 539 LYS A C 1
ATOM 4406 O O . LYS A 1 539 ? -54.417 -23.086 -29.524 1.00 79.62 539 LYS A O 1
ATOM 4411 N N . LEU A 1 540 ? -52.661 -22.528 -30.810 1.00 75.75 540 LEU A N 1
ATOM 4412 C CA . LEU A 1 540 ? -51.644 -22.497 -29.756 1.00 75.75 540 LEU A CA 1
ATOM 4413 C C . LEU A 1 540 ? -51.959 -21.464 -28.672 1.00 75.75 540 LEU A C 1
ATOM 4415 O O . LEU A 1 540 ? -51.680 -21.711 -27.508 1.00 75.75 540 LEU A O 1
ATOM 4419 N N . LEU A 1 541 ? -52.561 -20.321 -29.012 1.00 73.81 541 LEU A N 1
ATOM 4420 C CA . LEU A 1 541 ? -52.982 -19.336 -28.014 1.00 73.81 541 LEU A CA 1
ATOM 4421 C C . LEU A 1 541 ? -54.162 -19.853 -27.176 1.00 73.81 541 LEU A C 1
ATOM 4423 O O . LEU A 1 541 ? -54.153 -19.680 -25.961 1.00 73.81 541 LEU A O 1
ATOM 4427 N N . ILE A 1 542 ? -55.132 -20.534 -27.799 1.00 73.56 542 ILE A N 1
ATOM 4428 C CA . ILE A 1 542 ? -56.240 -21.204 -27.098 1.00 73.56 542 ILE A CA 1
ATOM 4429 C C . ILE A 1 542 ? -55.703 -22.342 -26.220 1.00 73.56 542 ILE A C 1
ATOM 4431 O O . ILE A 1 542 ? -56.047 -22.408 -25.043 1.00 73.56 542 ILE A O 1
ATOM 4435 N N . GLU A 1 543 ? -54.817 -23.179 -26.755 1.00 67.50 543 GLU A N 1
ATOM 4436 C CA . GLU A 1 543 ? -54.172 -24.296 -26.060 1.00 67.50 543 GLU A CA 1
ATOM 4437 C C . GLU A 1 543 ? -53.321 -23.806 -24.882 1.00 67.50 543 GLU A C 1
ATOM 4439 O O . GLU A 1 543 ? -53.484 -24.312 -23.780 1.00 67.50 543 GLU A O 1
ATOM 4444 N N . ASN A 1 544 ? -52.537 -22.736 -25.057 1.00 64.31 544 ASN A N 1
ATOM 4445 C CA . ASN A 1 544 ? -51.765 -22.104 -23.987 1.00 64.31 544 ASN A CA 1
ATOM 4446 C C . ASN A 1 544 ? -52.675 -21.494 -22.904 1.00 64.31 544 ASN A C 1
ATOM 4448 O O . ASN A 1 544 ? -52.385 -21.621 -21.718 1.00 64.31 544 ASN A O 1
ATOM 4452 N N . THR A 1 545 ? -53.813 -20.884 -23.269 1.00 59.25 545 THR A N 1
ATOM 4453 C CA . THR A 1 545 ? -54.796 -20.420 -22.268 1.00 59.25 545 THR A CA 1
ATOM 4454 C C . THR A 1 545 ? -55.537 -21.562 -21.567 1.00 59.25 545 THR A C 1
ATOM 4456 O O . THR A 1 545 ? -55.862 -21.422 -20.389 1.00 59.25 545 THR A O 1
ATOM 4459 N N . TYR A 1 546 ? -55.754 -22.699 -22.235 1.00 52.72 546 TYR A N 1
ATOM 4460 C CA . TYR A 1 546 ? -56.293 -23.915 -21.620 1.00 52.72 546 TYR A CA 1
ATOM 4461 C C . TYR A 1 546 ? -55.280 -24.552 -20.665 1.00 52.72 546 TYR A C 1
ATOM 4463 O O . TYR A 1 546 ? -55.626 -24.848 -19.527 1.00 52.72 546 TYR A O 1
ATOM 4471 N N . THR A 1 547 ? -54.014 -24.702 -21.068 1.00 52.75 547 THR A N 1
ATOM 4472 C CA . THR A 1 547 ? -52.963 -25.237 -20.192 1.00 52.75 547 THR A CA 1
ATOM 4473 C C . THR A 1 547 ? -52.684 -24.312 -19.015 1.00 52.75 547 THR A C 1
ATOM 4475 O O . THR A 1 547 ? -52.558 -24.804 -17.901 1.00 52.75 547 THR A O 1
ATOM 4478 N N . PHE A 1 548 ? -52.673 -22.988 -19.220 1.00 43.47 548 PHE A N 1
ATOM 4479 C CA . PHE A 1 548 ? -52.514 -22.007 -18.141 1.00 43.47 548 PHE A CA 1
ATOM 4480 C C . PHE A 1 548 ? -53.672 -22.083 -17.130 1.00 43.47 548 PHE A C 1
ATOM 4482 O O . PHE A 1 548 ? -53.435 -22.114 -15.924 1.00 43.47 548 PHE A O 1
ATOM 4489 N N . ARG A 1 549 ? -54.920 -22.212 -17.609 1.00 43.50 549 ARG A N 1
ATOM 4490 C CA . ARG A 1 549 ? -56.100 -22.406 -16.749 1.00 43.50 549 ARG A CA 1
ATOM 4491 C C . ARG A 1 549 ? -56.086 -23.762 -16.026 1.00 43.50 549 ARG A C 1
ATOM 4493 O O . ARG A 1 549 ? -56.489 -23.830 -14.871 1.00 43.50 549 ARG A O 1
ATOM 4500 N N . ASN A 1 550 ? -55.566 -24.813 -16.661 1.00 46.31 550 ASN A N 1
ATOM 4501 C CA . ASN A 1 550 ? -55.439 -26.143 -16.059 1.00 46.31 550 ASN A CA 1
ATOM 4502 C C . ASN A 1 550 ? -54.285 -26.243 -15.040 1.00 46.31 550 ASN A C 1
ATOM 4504 O O . ASN A 1 550 ? -54.303 -27.137 -14.197 1.00 46.31 550 ASN A O 1
ATOM 4508 N N . THR A 1 551 ? -53.298 -25.338 -15.067 1.00 43.97 551 THR A N 1
ATOM 4509 C CA . THR A 1 551 ? -52.202 -25.316 -14.078 1.00 43.97 551 THR A CA 1
ATOM 4510 C C . THR A 1 551 ? -52.537 -24.632 -12.749 1.00 43.97 551 THR A C 1
ATOM 4512 O O . THR A 1 551 ? -51.779 -24.807 -11.798 1.00 43.97 551 THR A O 1
ATOM 4515 N N . GLU A 1 552 ? -53.655 -23.904 -12.636 1.00 38.56 552 GLU A N 1
ATOM 4516 C CA . GLU A 1 552 ? -54.069 -23.247 -11.378 1.00 38.56 552 GLU A CA 1
ATOM 4517 C C . GLU A 1 552 ? -55.112 -24.038 -10.557 1.00 38.56 552 GLU A C 1
ATOM 4519 O O . GLU A 1 552 ? -55.422 -23.645 -9.436 1.00 38.56 552 GLU A O 1
ATOM 4524 N N . PHE A 1 553 ? -55.596 -25.187 -11.048 1.00 39.09 553 PHE A N 1
ATOM 4525 C CA . PHE A 1 553 ? -56.491 -26.101 -10.311 1.00 39.09 553 PHE A CA 1
ATOM 4526 C C . PHE A 1 553 ? -55.995 -27.561 -10.341 1.00 39.09 553 PHE A C 1
ATOM 4528 O O . PHE A 1 553 ? -56.704 -28.499 -10.699 1.00 39.09 553 PHE A O 1
ATOM 4535 N N . GLY A 1 554 ? -54.738 -27.765 -9.940 1.00 30.75 554 GLY A N 1
ATOM 4536 C CA . GLY A 1 554 ? -54.145 -29.095 -9.772 1.00 30.75 554 GLY A CA 1
ATOM 4537 C C . GLY A 1 554 ? -54.496 -29.741 -8.428 1.00 30.75 554 GLY A C 1
ATOM 4538 O O . GLY A 1 554 ? -53.659 -29.751 -7.528 1.00 30.75 554 GLY A O 1
ATOM 4539 N N . GLY A 1 555 ? -55.703 -30.298 -8.284 1.00 30.81 555 GLY A N 1
ATOM 4540 C CA . GLY A 1 555 ? -56.101 -30.986 -7.051 1.00 30.81 555 GLY A CA 1
ATOM 4541 C C . GLY A 1 555 ? -57.332 -31.886 -7.170 1.00 30.81 555 GLY A C 1
ATOM 4542 O O . GLY A 1 555 ? -58.452 -31.400 -7.076 1.00 30.81 555 GLY A O 1
ATOM 4543 N N . GLY A 1 556 ? -57.105 -33.202 -7.251 1.00 31.91 556 GLY A N 1
ATOM 4544 C CA . GLY A 1 556 ? -58.117 -34.229 -6.961 1.00 31.91 556 GLY A CA 1
ATOM 4545 C C . GLY A 1 556 ? -58.702 -34.973 -8.167 1.00 31.91 556 GLY A C 1
ATOM 4546 O O . GLY A 1 556 ? -59.315 -34.372 -9.036 1.00 31.91 556 GLY A O 1
ATOM 4547 N N . THR A 1 557 ? -58.544 -36.304 -8.134 1.00 29.84 557 THR A N 1
ATOM 4548 C CA . THR A 1 557 ? -59.416 -37.344 -8.733 1.00 29.84 557 THR A CA 1
ATOM 4549 C C . THR A 1 557 ? -59.866 -37.195 -10.192 1.00 29.84 557 THR A C 1
ATOM 4551 O O . THR A 1 557 ? -60.735 -36.394 -10.515 1.00 29.84 557 THR A O 1
ATOM 4554 N N . GLY A 1 558 ? -59.384 -38.095 -11.054 1.00 34.44 558 GLY A N 1
ATOM 4555 C CA . GLY A 1 558 ? -60.041 -38.380 -12.332 1.00 34.44 558 GLY A CA 1
ATOM 4556 C C . GLY A 1 558 ? -61.109 -39.469 -12.200 1.00 34.44 558 GLY A C 1
ATOM 4557 O O . GLY A 1 558 ? -60.991 -40.333 -11.331 1.00 34.44 558 GLY A O 1
ATOM 4558 N N . SER A 1 559 ? -62.108 -39.429 -13.080 1.00 30.06 559 SER A N 1
ATOM 4559 C CA . SER A 1 559 ? -62.869 -40.551 -13.668 1.00 30.06 559 SER A CA 1
ATOM 4560 C C . SER A 1 559 ? -63.860 -39.950 -14.670 1.00 30.06 559 SER A C 1
ATOM 4562 O O . SER A 1 559 ? -64.572 -39.034 -14.278 1.00 30.06 559 SER A O 1
ATOM 4564 N N . ASP A 1 560 ? -63.902 -40.489 -15.896 1.00 31.88 560 ASP A N 1
ATOM 4565 C CA . ASP A 1 560 ? -65.097 -40.599 -16.760 1.00 31.88 560 ASP A CA 1
ATOM 4566 C C . ASP A 1 560 ? -65.868 -39.310 -17.165 1.00 31.88 560 ASP A C 1
ATOM 4568 O O . ASP A 1 560 ? -65.677 -38.222 -16.639 1.00 31.88 560 ASP A O 1
ATOM 4572 N N . GLU A 1 561 ? -66.788 -39.323 -18.133 1.00 29.20 561 GLU A N 1
ATOM 4573 C CA . GLU A 1 561 ? -66.691 -39.820 -19.513 1.00 29.20 561 GLU A CA 1
ATOM 4574 C C . GLU A 1 561 ? -67.586 -38.906 -20.397 1.00 29.20 561 GLU A C 1
ATOM 4576 O O . GLU A 1 561 ? -68.402 -38.151 -19.884 1.00 29.20 561 GLU A O 1
ATOM 4581 N N . LYS A 1 562 ? -67.439 -38.987 -21.726 1.00 32.56 562 LYS A N 1
ATOM 4582 C CA . LYS A 1 562 ? -68.473 -38.766 -22.770 1.00 32.56 562 LYS A CA 1
ATOM 4583 C C . LYS A 1 562 ? -69.639 -37.754 -22.578 1.00 32.56 562 LYS A C 1
ATOM 4585 O O . LYS A 1 562 ? -70.548 -37.947 -21.787 1.00 32.56 562 LYS A O 1
ATOM 4590 N N . VAL A 1 563 ? -69.768 -36.914 -23.620 1.00 33.88 563 VAL A N 1
ATOM 4591 C CA . VAL A 1 563 ? -71.036 -36.478 -24.262 1.00 33.88 563 VAL A CA 1
ATOM 4592 C C . VAL A 1 563 ? -71.905 -35.457 -23.506 1.00 33.88 563 VAL A C 1
ATOM 4594 O O . VAL A 1 563 ? -72.635 -35.796 -22.588 1.00 33.88 563 VAL A O 1
ATOM 4597 N N . LEU A 1 564 ? -71.989 -34.238 -24.060 1.00 27.80 564 LEU A N 1
ATOM 4598 C CA . LEU A 1 564 ? -73.239 -33.739 -24.662 1.00 27.80 564 LEU A CA 1
ATOM 4599 C C . LEU A 1 564 ? -72.990 -32.544 -25.605 1.00 27.80 564 LEU A C 1
ATOM 4601 O O . LEU A 1 564 ? -72.256 -31.610 -25.297 1.00 27.80 564 LEU A O 1
ATOM 4605 N N . HIS A 1 565 ? -73.618 -32.605 -26.778 1.00 37.19 565 HIS A N 1
ATOM 4606 C CA . HIS A 1 565 ? -73.759 -31.517 -27.753 1.00 37.19 565 HIS A CA 1
ATOM 4607 C C . HIS A 1 565 ? -75.188 -30.954 -27.630 1.00 37.19 565 HIS A C 1
ATOM 4609 O O . HIS A 1 565 ? -76.092 -31.726 -27.309 1.00 37.19 565 HIS A O 1
ATOM 4615 N N . LYS A 1 566 ? -75.406 -29.691 -28.047 1.00 33.78 566 LYS A N 1
ATOM 4616 C CA . LYS A 1 566 ? -76.694 -28.940 -28.001 1.00 33.78 566 LYS A CA 1
ATOM 4617 C C . LYS A 1 566 ? -77.053 -28.452 -26.575 1.00 33.78 566 LYS A C 1
ATOM 4619 O O . LYS A 1 566 ? -76.626 -29.067 -25.609 1.00 33.78 566 LYS A O 1
ATOM 4624 N N . LEU A 1 567 ? -77.795 -27.361 -26.361 1.00 29.39 567 LEU A N 1
ATOM 4625 C CA . LEU A 1 567 ? -78.565 -26.483 -27.264 1.00 29.39 567 LEU A CA 1
ATOM 4626 C C . LEU A 1 567 ? -78.111 -25.006 -27.170 1.00 29.39 567 LEU A C 1
ATOM 4628 O O . LEU A 1 567 ? -77.381 -24.631 -26.255 1.00 29.39 567 LEU A O 1
ATOM 4632 N N . GLY A 1 568 ? -78.573 -24.177 -28.111 1.00 34.03 568 GLY A N 1
ATOM 4633 C CA . GLY A 1 568 ? -78.779 -22.741 -27.882 1.00 34.03 568 GLY A CA 1
ATOM 4634 C C . GLY A 1 568 ? -80.269 -22.449 -27.653 1.00 34.03 568 GLY A C 1
ATOM 4635 O O . GLY A 1 568 ? -81.080 -23.332 -27.906 1.00 34.03 568 GLY A O 1
ATOM 4636 N N . GLU A 1 569 ? -80.575 -21.216 -27.235 1.00 41.12 569 GLU A N 1
ATOM 4637 C CA . GLU A 1 569 ? -81.929 -20.638 -27.071 1.00 41.12 569 GLU A CA 1
ATOM 4638 C C . GLU A 1 569 ? -82.813 -21.288 -25.983 1.00 41.12 569 GLU A C 1
ATOM 4640 O O . GLU A 1 569 ? -83.318 -22.392 -26.143 1.00 41.12 569 GLU A O 1
ATOM 4645 N N . GLU A 1 570 ? -83.013 -20.584 -24.860 1.00 32.69 570 GLU A N 1
ATOM 4646 C CA . GLU A 1 570 ? -84.289 -19.898 -24.571 1.00 32.69 570 GLU A CA 1
ATOM 4647 C C . GLU A 1 570 ? -84.158 -18.947 -23.356 1.00 32.69 570 GLU A C 1
ATOM 4649 O O . GLU A 1 570 ? -83.049 -18.716 -22.863 1.00 32.69 570 GLU A O 1
ATOM 4654 N N . ASP A 1 571 ? -85.263 -18.297 -22.982 1.00 38.03 571 ASP A N 1
ATOM 4655 C CA . ASP A 1 571 ? -85.317 -16.894 -22.550 1.00 38.03 571 ASP A CA 1
ATOM 4656 C C . ASP A 1 571 ? -85.570 -16.630 -21.044 1.00 38.03 571 ASP A C 1
ATOM 4658 O O . ASP A 1 571 ? -85.887 -17.528 -20.271 1.00 38.03 571 ASP A O 1
ATOM 4662 N N . GLU A 1 572 ? -85.467 -15.340 -20.687 1.00 39.53 572 GLU A N 1
ATOM 4663 C CA . GLU A 1 572 ? -86.027 -14.634 -19.510 1.00 39.53 572 GLU A CA 1
ATOM 4664 C C . GLU A 1 572 ? -85.771 -15.120 -18.056 1.00 39.53 572 GLU A C 1
ATOM 4666 O O . GLU A 1 572 ? -86.042 -16.245 -17.652 1.00 39.53 572 GLU A O 1
ATOM 4671 N N . VAL A 1 573 ? -85.387 -14.166 -17.186 1.00 33.38 573 VAL A N 1
ATOM 4672 C CA . VAL A 1 573 ? -86.270 -13.572 -16.142 1.00 33.38 573 VAL A CA 1
ATOM 4673 C C . VAL A 1 573 ? -85.475 -12.577 -15.261 1.00 33.38 573 VAL A C 1
ATOM 4675 O O . VAL A 1 573 ? -84.551 -12.979 -14.567 1.00 33.38 573 VAL A O 1
ATOM 4678 N N . ASN A 1 574 ? -85.903 -11.298 -15.256 1.00 30.95 574 ASN A N 1
ATOM 4679 C CA . ASN A 1 574 ? -85.716 -10.218 -14.247 1.00 30.95 574 ASN A CA 1
ATOM 4680 C C . ASN A 1 574 ? -84.279 -9.882 -13.719 1.00 30.95 574 ASN A C 1
ATOM 4682 O O . ASN A 1 574 ? -83.466 -10.738 -13.416 1.00 30.95 574 ASN A O 1
ATOM 4686 N N . HIS A 1 575 ? -83.857 -8.621 -13.529 1.00 28.50 575 HIS A N 1
ATOM 4687 C CA . HIS A 1 575 ? -84.534 -7.505 -12.846 1.00 28.50 575 HIS A CA 1
ATOM 4688 C C . HIS A 1 575 ? -84.136 -6.091 -13.362 1.00 28.50 575 HIS A C 1
ATOM 4690 O O . HIS A 1 575 ? -83.249 -5.911 -14.193 1.00 28.50 575 HIS A O 1
ATOM 4696 N N . SER A 1 576 ? -84.818 -5.077 -12.817 1.00 33.88 576 SER A N 1
ATOM 4697 C CA . SER A 1 576 ? -84.928 -3.678 -13.259 1.00 33.88 576 SER A CA 1
ATOM 4698 C C . SER A 1 576 ? -83.687 -2.752 -13.189 1.00 33.88 576 SER A C 1
ATOM 4700 O O . SER A 1 576 ? -82.758 -2.928 -12.411 1.00 33.88 576 SER A O 1
ATOM 4702 N N . THR A 1 577 ? -83.790 -1.674 -13.982 1.00 37.84 577 THR A N 1
ATOM 4703 C CA . THR A 1 577 ? -83.070 -0.370 -14.048 1.00 37.84 577 THR A CA 1
ATOM 4704 C C . THR A 1 577 ? -82.426 0.210 -12.762 1.00 37.84 577 THR A C 1
ATOM 4706 O O . THR A 1 577 ? -82.975 -0.018 -11.687 1.00 37.84 577 THR A O 1
ATOM 4709 N N . PRO A 1 578 ? -81.374 1.086 -12.848 1.00 43.03 578 PRO A N 1
ATOM 4710 C CA . PRO A 1 578 ? -81.371 2.269 -13.735 1.00 43.03 578 PRO A CA 1
ATOM 4711 C C . PRO A 1 578 ? -80.085 2.682 -14.487 1.00 43.03 578 PRO A C 1
ATOM 4713 O O . PRO A 1 578 ? -78.978 2.783 -13.958 1.00 43.03 578 PRO A O 1
ATOM 4716 N N . LYS A 1 579 ? -80.310 3.141 -15.729 1.00 49.44 579 LYS A N 1
ATOM 4717 C CA . LYS A 1 579 ? -79.387 3.946 -16.548 1.00 49.44 579 LYS A CA 1
ATOM 4718 C C . LYS A 1 579 ? -79.102 5.317 -15.898 1.00 49.44 579 LYS A C 1
ATOM 4720 O O . LYS A 1 579 ? -79.776 6.290 -16.228 1.00 49.44 579 LYS A O 1
ATOM 4725 N N . LYS A 1 580 ? -78.082 5.433 -15.039 1.00 47.19 580 LYS A N 1
ATOM 4726 C CA . LYS A 1 580 ? -77.485 6.747 -14.680 1.00 47.19 580 LYS A CA 1
ATOM 4727 C C . LYS A 1 580 ? -75.952 6.787 -14.592 1.00 47.19 580 LYS A C 1
ATOM 4729 O O . LYS A 1 580 ? -75.390 7.853 -14.807 1.00 47.19 580 LYS A O 1
ATOM 4734 N N . ASN A 1 581 ? -75.265 5.661 -14.385 1.00 48.66 581 ASN A N 1
ATOM 4735 C CA . ASN A 1 581 ? -73.800 5.645 -14.225 1.00 48.66 581 ASN A CA 1
ATOM 4736 C C . ASN A 1 581 ? -72.995 5.554 -15.541 1.00 48.66 581 ASN A C 1
ATOM 4738 O O . ASN A 1 581 ? -71.808 5.849 -15.530 1.00 48.66 581 ASN A O 1
ATOM 4742 N N . VAL A 1 582 ? -73.594 5.170 -16.677 1.00 53.03 582 VAL A N 1
ATOM 4743 C CA . VAL A 1 582 ? -72.827 4.790 -17.887 1.00 53.03 582 VAL A CA 1
ATOM 4744 C C . VAL A 1 582 ? -71.957 5.933 -18.426 1.00 53.03 582 VAL A C 1
ATOM 4746 O O . VAL A 1 582 ? -70.810 5.698 -18.798 1.00 53.03 582 VAL A O 1
ATOM 4749 N N . LYS A 1 583 ? -72.449 7.182 -18.412 1.00 57.81 583 LYS A N 1
ATOM 4750 C CA . LYS A 1 583 ? -71.636 8.348 -18.807 1.00 57.81 583 LYS A CA 1
ATOM 4751 C C . LYS A 1 583 ? -70.497 8.618 -17.823 1.00 57.81 583 LYS A C 1
ATOM 4753 O O . LYS A 1 583 ? -69.382 8.871 -18.267 1.00 57.81 583 LYS A O 1
ATOM 4758 N N . GLU A 1 584 ? -70.742 8.511 -16.522 1.00 55.91 584 GLU A N 1
ATOM 4759 C CA . GLU A 1 584 ? -69.729 8.742 -15.487 1.00 55.91 584 GLU A CA 1
ATOM 4760 C C . GLU A 1 584 ? -68.654 7.645 -15.489 1.00 55.91 584 GLU A C 1
ATOM 4762 O O . GLU A 1 584 ? -67.469 7.958 -15.536 1.00 55.91 584 GLU A O 1
ATOM 4767 N N . ILE A 1 585 ? -69.048 6.371 -15.596 1.00 59.28 585 ILE A N 1
ATOM 4768 C CA . ILE A 1 585 ? -68.132 5.241 -15.804 1.00 59.28 585 ILE A CA 1
ATOM 4769 C C . ILE A 1 585 ? -67.342 5.425 -17.103 1.00 59.28 585 ILE A C 1
ATOM 4771 O O . ILE A 1 585 ? -66.134 5.198 -17.105 1.00 59.28 585 ILE A O 1
ATOM 4775 N N . SER A 1 586 ? -67.965 5.883 -18.197 1.00 66.31 586 SER A N 1
ATOM 4776 C CA . SER A 1 586 ? -67.238 6.152 -19.447 1.00 66.31 586 SER A CA 1
ATOM 4777 C C . SER A 1 586 ? -66.231 7.299 -19.301 1.00 66.31 586 SER A C 1
ATOM 4779 O O . SER A 1 586 ? -65.097 7.161 -19.747 1.00 66.31 586 SER A O 1
ATOM 4781 N N . ALA A 1 587 ? -66.579 8.384 -18.600 1.00 71.75 587 ALA A N 1
ATOM 4782 C CA . ALA A 1 587 ? -65.683 9.512 -18.349 1.00 71.75 587 ALA A CA 1
ATOM 4783 C C . ALA A 1 587 ? -64.523 9.126 -17.416 1.00 71.75 587 ALA A C 1
ATOM 4785 O O . ALA A 1 587 ? -63.374 9.470 -17.680 1.00 71.75 587 ALA A O 1
ATOM 4786 N N . GLN A 1 588 ? -64.801 8.346 -16.371 1.00 76.12 588 GLN A N 1
ATOM 4787 C CA . GLN A 1 588 ? -63.804 7.816 -15.442 1.00 76.12 588 GLN A CA 1
ATOM 4788 C C . GLN A 1 588 ? -62.890 6.782 -16.129 1.00 76.12 588 GLN A C 1
ATOM 4790 O O . GLN A 1 588 ? -61.683 6.748 -15.880 1.00 76.12 588 GLN A O 1
ATOM 4795 N N . THR A 1 589 ? -63.431 5.999 -17.069 1.00 76.06 589 THR A N 1
ATOM 4796 C CA . THR A 1 589 ? -62.663 5.086 -17.932 1.00 76.06 589 THR A CA 1
ATOM 4797 C C . THR A 1 589 ? -61.778 5.861 -18.906 1.00 76.06 589 THR A C 1
ATOM 4799 O O . THR A 1 589 ? -60.591 5.562 -18.992 1.00 76.06 589 THR A O 1
ATOM 4802 N N . LEU A 1 590 ? -62.291 6.901 -19.571 1.00 82.69 590 LEU A N 1
ATOM 4803 C CA . LEU A 1 590 ? -61.509 7.783 -20.445 1.00 82.69 590 LEU A CA 1
ATOM 4804 C C . LEU A 1 590 ? -60.407 8.522 -19.670 1.00 82.69 590 LEU A C 1
ATOM 4806 O O . LEU A 1 590 ? -59.263 8.551 -20.111 1.00 82.69 590 LEU A O 1
ATOM 4810 N N . GLN A 1 591 ? -60.693 9.031 -18.468 1.00 85.25 591 GLN A N 1
ATOM 4811 C CA . GLN A 1 591 ? -59.684 9.636 -17.594 1.00 85.25 591 GLN A CA 1
ATOM 4812 C C . GLN A 1 591 ? -58.581 8.631 -17.223 1.00 85.25 591 GLN A C 1
ATOM 4814 O O . GLN A 1 591 ? -57.399 8.987 -17.208 1.00 85.25 591 GLN A O 1
ATOM 4819 N N . LYS A 1 592 ? -58.947 7.370 -16.957 1.00 89.00 592 LYS A N 1
ATOM 4820 C CA . LYS A 1 592 ? -58.003 6.280 -16.676 1.00 89.00 592 LYS A CA 1
ATOM 4821 C C . LYS A 1 592 ? -57.198 5.886 -17.918 1.00 89.00 592 LYS A C 1
ATOM 4823 O O . LYS A 1 592 ? -55.995 5.674 -17.795 1.00 89.00 592 LYS A O 1
ATOM 4828 N N . ILE A 1 593 ? -57.808 5.885 -19.105 1.00 83.06 593 ILE A N 1
ATOM 4829 C CA . ILE A 1 593 ? -57.122 5.721 -20.396 1.00 83.06 593 ILE A CA 1
ATOM 4830 C C . ILE A 1 593 ? -56.103 6.851 -20.589 1.00 83.06 593 ILE A C 1
ATOM 4832 O O . ILE A 1 593 ? -54.922 6.558 -20.718 1.00 83.06 593 ILE A O 1
ATOM 4836 N N . SER A 1 594 ? -56.473 8.125 -20.436 1.00 83.81 594 SER A N 1
ATOM 4837 C CA . SER A 1 594 ? -55.524 9.246 -20.559 1.00 83.81 594 SER A CA 1
ATOM 4838 C C . SER A 1 594 ? -54.466 9.315 -19.449 1.00 83.81 594 SER A C 1
ATOM 4840 O O . SER A 1 594 ? -53.426 9.963 -19.598 1.00 83.81 594 SER A O 1
ATOM 4842 N N . GLN A 1 595 ? -54.677 8.665 -18.301 1.00 87.62 595 GLN A N 1
ATOM 4843 C CA . GLN A 1 595 ? -53.604 8.413 -17.330 1.00 87.62 595 GLN A CA 1
ATOM 4844 C C . GLN A 1 595 ? -52.662 7.292 -17.797 1.00 87.62 595 GLN A C 1
ATOM 4846 O O . GLN A 1 595 ? -51.446 7.433 -17.660 1.00 87.62 595 GLN A O 1
ATOM 4851 N N . LEU A 1 596 ? -53.190 6.209 -18.374 1.00 88.50 596 LEU A N 1
ATOM 4852 C CA . LEU A 1 596 ? -52.393 5.116 -18.937 1.00 88.50 596 LEU A CA 1
ATOM 4853 C C . LEU A 1 596 ? -51.593 5.566 -20.167 1.00 88.50 596 LEU A C 1
ATOM 4855 O O . LEU A 1 596 ? -50.402 5.288 -20.219 1.00 88.50 596 LEU A O 1
ATOM 4859 N N . GLU A 1 597 ? -52.175 6.341 -21.082 1.00 86.94 597 GLU A N 1
ATOM 4860 C CA . GLU A 1 597 ? -51.494 6.950 -22.235 1.00 86.94 597 GLU A CA 1
ATOM 4861 C C . GLU A 1 597 ? -50.310 7.819 -21.794 1.00 86.94 597 GLU A C 1
ATOM 4863 O O . GLU A 1 597 ? -49.200 7.674 -22.305 1.00 86.94 597 GLU A O 1
ATOM 4868 N N . ARG A 1 598 ? -50.495 8.668 -20.771 1.00 91.56 598 ARG A N 1
ATOM 4869 C CA . ARG A 1 598 ? -49.393 9.460 -20.197 1.00 91.56 598 ARG A CA 1
ATOM 4870 C C . ARG A 1 598 ? -48.301 8.582 -19.582 1.00 91.56 598 ARG A C 1
ATOM 4872 O O . ARG A 1 598 ? -47.125 8.896 -19.749 1.00 91.56 598 ARG A O 1
ATOM 4879 N N . ARG A 1 599 ? -48.653 7.476 -18.917 1.00 93.62 599 ARG A N 1
ATOM 4880 C CA . ARG A 1 599 ? -47.671 6.511 -18.384 1.00 93.62 599 ARG A CA 1
ATOM 4881 C C . ARG A 1 599 ? -46.936 5.763 -19.499 1.00 93.62 599 ARG A C 1
ATOM 4883 O O . ARG A 1 599 ? -45.721 5.629 -19.413 1.00 93.62 599 ARG A O 1
ATOM 4890 N N . ILE A 1 600 ? -47.631 5.347 -20.558 1.00 90.44 600 ILE A N 1
ATOM 4891 C CA . ILE A 1 600 ? -47.038 4.723 -21.750 1.00 90.44 600 ILE A CA 1
ATOM 4892 C C . ILE A 1 600 ? -46.062 5.699 -22.417 1.00 90.44 600 ILE A C 1
ATOM 4894 O O . ILE A 1 600 ? -44.916 5.336 -22.646 1.00 90.44 600 ILE A O 1
ATOM 4898 N N . MET A 1 601 ? -46.440 6.966 -22.606 1.00 91.50 601 MET A N 1
ATOM 4899 C CA . MET A 1 601 ? -45.560 8.004 -23.164 1.00 91.50 601 MET A CA 1
ATOM 4900 C C . MET A 1 601 ? -44.310 8.283 -22.309 1.00 91.50 601 MET A C 1
ATOM 4902 O O . MET A 1 601 ? -43.266 8.656 -22.850 1.00 91.50 601 MET A O 1
ATOM 4906 N N . VAL A 1 602 ? -44.379 8.107 -20.984 1.00 90.50 602 VAL A N 1
ATOM 4907 C CA . VAL A 1 602 ? -43.195 8.157 -20.105 1.00 90.50 602 VAL A CA 1
ATOM 4908 C C . VAL A 1 602 ? -42.332 6.906 -20.297 1.00 90.50 602 VAL A C 1
ATOM 4910 O O . VAL A 1 602 ? -41.142 7.045 -20.583 1.00 90.50 602 VAL A O 1
ATOM 4913 N N . PHE A 1 603 ? -42.922 5.708 -20.259 1.00 90.44 603 PHE A N 1
ATOM 4914 C CA . PHE A 1 603 ? -42.199 4.454 -20.497 1.00 90.44 603 PHE A CA 1
ATOM 4915 C C . PHE A 1 603 ? -41.572 4.374 -21.897 1.00 90.44 603 PHE A C 1
ATOM 4917 O O . PHE A 1 603 ? -40.484 3.827 -22.049 1.00 90.44 603 PHE A O 1
ATOM 4924 N N . GLU A 1 604 ? -42.183 4.960 -22.927 1.00 88.00 604 GLU A N 1
ATOM 4925 C CA . GLU A 1 604 ? -41.585 5.071 -24.259 1.00 88.00 604 GLU A CA 1
ATOM 4926 C C . GLU A 1 604 ? -40.360 5.988 -24.276 1.00 88.00 604 GLU A C 1
ATOM 4928 O O . GLU A 1 604 ? -39.361 5.671 -24.926 1.00 88.00 604 GLU A O 1
ATOM 4933 N N . LYS A 1 605 ? -40.406 7.121 -23.562 1.00 90.75 605 LYS A N 1
ATOM 4934 C CA . LYS A 1 605 ? -39.251 8.023 -23.417 1.00 90.75 605 LYS A CA 1
ATOM 4935 C C . LYS A 1 605 ? -38.118 7.344 -22.646 1.00 90.75 605 LYS A C 1
ATOM 4937 O O . LYS A 1 605 ? -36.959 7.482 -23.028 1.00 90.75 605 LYS A O 1
ATOM 4942 N N . GLU A 1 606 ? -38.437 6.577 -21.609 1.00 91.06 606 GLU A N 1
ATOM 4943 C CA . GLU A 1 606 ? -37.466 5.764 -20.868 1.00 91.06 606 GLU A CA 1
ATOM 4944 C C . GLU A 1 606 ? -36.908 4.618 -21.723 1.00 91.06 606 GLU A C 1
ATOM 4946 O O . GLU A 1 606 ? -35.697 4.416 -21.755 1.00 91.06 606 GLU A O 1
ATOM 4951 N N . SER A 1 607 ? -37.747 3.937 -22.509 1.00 87.75 607 SER A N 1
ATOM 4952 C CA . SER A 1 607 ? -37.334 2.903 -23.467 1.00 87.75 607 SER A CA 1
ATOM 4953 C C . SER A 1 607 ? -36.396 3.459 -24.544 1.00 87.75 607 SER A C 1
ATOM 4955 O O . SER A 1 607 ? -35.397 2.822 -24.874 1.00 87.75 607 SER A O 1
ATOM 4957 N N . LYS A 1 608 ? -36.658 4.669 -25.059 1.00 91.75 608 LYS A N 1
ATOM 4958 C CA . LYS A 1 608 ? -35.767 5.372 -26.001 1.00 91.75 608 LYS A CA 1
ATOM 4959 C C . LYS A 1 608 ? -34.400 5.665 -25.363 1.00 91.75 608 LYS A C 1
ATOM 4961 O O . LYS A 1 608 ? -33.388 5.255 -25.925 1.00 91.75 608 LYS A O 1
ATOM 4966 N N . LYS A 1 609 ? -34.366 6.225 -24.146 1.00 92.31 609 LYS A N 1
ATOM 4967 C CA . LYS A 1 609 ? -33.118 6.438 -23.381 1.00 92.31 609 LYS A CA 1
ATOM 4968 C C . LYS A 1 609 ? -32.358 5.132 -23.111 1.00 92.31 609 LYS A C 1
ATOM 4970 O O . LYS A 1 609 ? -31.142 5.078 -23.268 1.00 92.31 609 LYS A O 1
ATOM 4975 N N . LEU A 1 610 ? -33.060 4.059 -22.739 1.00 87.75 610 LEU A N 1
ATOM 4976 C CA . LEU A 1 610 ? -32.463 2.735 -22.525 1.00 87.75 610 LEU A CA 1
ATOM 4977 C C . LEU A 1 610 ? -31.880 2.152 -23.821 1.00 87.75 610 LEU A C 1
ATOM 4979 O O . LEU A 1 610 ? -30.796 1.576 -23.783 1.00 87.75 610 LEU A O 1
ATOM 4983 N N . LYS A 1 611 ? -32.542 2.335 -24.972 1.00 91.31 611 LYS A N 1
ATOM 4984 C CA . LYS A 1 611 ? -32.011 1.937 -26.288 1.00 91.31 611 LYS A CA 1
ATOM 4985 C C . LYS A 1 611 ? -30.745 2.715 -26.657 1.00 91.31 611 LYS A C 1
ATOM 4987 O O . LYS A 1 611 ? -29.804 2.108 -27.160 1.00 91.31 611 LYS A O 1
ATOM 4992 N N . GLU A 1 612 ? -30.690 4.015 -26.376 1.00 91.88 612 GLU A N 1
ATOM 4993 C CA . GLU A 1 612 ? -29.495 4.845 -26.600 1.00 91.88 612 GLU A CA 1
ATOM 4994 C C . GLU A 1 612 ? -28.326 4.425 -25.699 1.00 91.88 612 GLU A C 1
ATOM 4996 O O . GLU A 1 612 ? -27.227 4.186 -26.202 1.00 91.88 612 GLU A O 1
ATOM 5001 N N . MET A 1 613 ? -28.563 4.225 -24.397 1.00 91.50 613 MET A N 1
ATOM 5002 C CA . MET A 1 613 ? -27.538 3.699 -23.485 1.00 91.50 613 MET A CA 1
ATOM 5003 C C . MET A 1 613 ? -27.069 2.298 -23.896 1.00 91.50 613 MET A C 1
ATOM 5005 O O . MET A 1 613 ? -25.873 2.024 -23.871 1.00 91.50 613 MET A O 1
ATOM 5009 N N . ASN A 1 614 ? -27.975 1.422 -24.340 1.00 90.50 614 ASN A N 1
ATOM 5010 C CA . ASN A 1 614 ? -27.611 0.092 -24.829 1.00 90.50 614 ASN A CA 1
ATOM 5011 C C . ASN A 1 614 ? -26.791 0.164 -26.134 1.00 90.50 614 ASN A C 1
ATOM 5013 O O . ASN A 1 614 ? -25.853 -0.608 -26.306 1.00 90.50 614 ASN A O 1
ATOM 5017 N N . LYS A 1 615 ? -27.071 1.125 -27.028 1.00 93.88 615 LYS A N 1
ATOM 5018 C CA . LYS A 1 615 ? -26.243 1.395 -28.218 1.00 93.88 615 LYS A CA 1
ATOM 5019 C C . LYS A 1 615 ? -24.827 1.843 -27.829 1.00 93.88 615 LYS A C 1
ATOM 5021 O O . LYS A 1 615 ? -23.867 1.371 -28.434 1.00 93.88 615 LYS A O 1
ATOM 5026 N N . GLY A 1 616 ? -24.697 2.691 -26.804 1.00 92.50 616 GLY A N 1
ATOM 5027 C CA . GLY A 1 616 ? -23.407 3.057 -26.205 1.00 92.50 616 GLY A CA 1
ATOM 5028 C C . GLY A 1 616 ? -22.666 1.839 -25.646 1.00 92.50 616 GLY A C 1
ATOM 5029 O O . GLY A 1 616 ? -21.566 1.533 -26.089 1.00 92.50 616 GLY A O 1
ATOM 5030 N N . LEU A 1 617 ? -23.316 1.058 -24.778 1.00 91.38 617 LEU A N 1
ATOM 5031 C CA . LEU A 1 617 ? -22.736 -0.153 -24.181 1.00 91.38 617 LEU A CA 1
ATOM 5032 C C . LEU A 1 617 ? -22.323 -1.211 -25.217 1.00 91.38 617 LEU A C 1
ATOM 5034 O O . LEU A 1 617 ? -21.333 -1.913 -25.013 1.00 91.38 617 LEU A O 1
ATOM 5038 N N . VAL A 1 618 ? -23.047 -1.343 -26.334 1.00 91.62 618 VAL A N 1
ATOM 5039 C CA . VAL A 1 618 ? -22.657 -2.225 -27.447 1.00 91.62 618 VAL A CA 1
ATOM 5040 C C . VAL A 1 618 ? -21.398 -1.710 -28.153 1.00 91.62 618 VAL A C 1
ATOM 5042 O O . VAL A 1 618 ? -20.525 -2.519 -28.472 1.00 91.62 618 VAL A O 1
ATOM 5045 N N . LYS A 1 619 ? -21.261 -0.390 -28.341 1.00 92.62 619 LYS A N 1
ATOM 5046 C CA . LYS A 1 619 ? -20.044 0.228 -28.887 1.00 92.62 619 LYS A CA 1
ATOM 5047 C C . LYS A 1 619 ? -18.854 0.003 -27.951 1.00 92.62 619 LYS A C 1
ATOM 5049 O O . LYS A 1 619 ? -17.875 -0.604 -28.378 1.00 92.62 619 LYS A O 1
ATOM 5054 N N . ASP A 1 620 ? -18.986 0.346 -26.672 1.00 91.00 620 ASP A N 1
ATOM 5055 C CA . ASP A 1 620 ? -17.940 0.155 -25.657 1.00 91.00 620 ASP A CA 1
ATOM 5056 C C . ASP A 1 620 ? -17.522 -1.322 -25.549 1.00 91.00 620 ASP A C 1
ATOM 5058 O O . ASP A 1 620 ? -16.339 -1.648 -25.471 1.00 91.00 620 ASP A O 1
ATOM 5062 N N . LYS A 1 621 ? -18.486 -2.251 -25.619 1.00 92.31 621 LYS A N 1
ATOM 5063 C CA . LYS A 1 621 ? -18.222 -3.696 -25.662 1.00 92.31 621 LYS A CA 1
ATOM 5064 C C . LYS A 1 621 ? -17.405 -4.100 -26.892 1.00 92.31 621 LYS A C 1
ATOM 5066 O O . LYS A 1 621 ? -16.526 -4.949 -26.757 1.00 92.31 621 LYS A O 1
ATOM 5071 N N . SER A 1 622 ? -17.677 -3.528 -28.066 1.00 91.75 622 SER A N 1
ATOM 5072 C CA . SER A 1 622 ? -16.911 -3.816 -29.286 1.00 91.75 622 SER A CA 1
ATOM 5073 C C . SER A 1 622 ? -15.476 -3.274 -29.211 1.00 91.75 622 SER A C 1
ATOM 5075 O O . SER A 1 622 ? -14.533 -3.991 -29.547 1.00 91.75 622 SER A O 1
ATOM 5077 N N . GLU A 1 623 ? -15.288 -2.074 -28.654 1.00 94.19 623 GLU A N 1
ATOM 5078 C CA . GLU A 1 623 ? -13.970 -1.469 -28.422 1.00 94.19 623 GLU A CA 1
ATOM 5079 C C . GLU A 1 623 ? -13.161 -2.273 -27.390 1.00 94.19 623 GLU A C 1
ATOM 5081 O O . GLU A 1 623 ? -11.995 -2.601 -27.619 1.00 94.19 623 GLU A O 1
ATOM 5086 N N . LEU A 1 624 ? -13.797 -2.704 -26.294 1.00 88.50 624 LEU A N 1
ATOM 5087 C CA . LEU A 1 624 ? -13.189 -3.596 -25.302 1.00 88.50 624 LEU A CA 1
ATOM 5088 C C . LEU A 1 624 ? -12.839 -4.973 -25.883 1.00 88.50 624 LEU A C 1
ATOM 5090 O O . LEU A 1 624 ? -11.795 -5.522 -25.538 1.00 88.50 624 LEU A O 1
ATOM 5094 N N . GLN A 1 625 ? -13.658 -5.533 -26.780 1.00 90.44 625 GLN A N 1
ATOM 5095 C CA . GLN A 1 625 ? -13.330 -6.780 -27.483 1.00 90.44 625 GLN A CA 1
ATOM 5096 C C . GLN A 1 625 ? -12.126 -6.614 -28.421 1.00 90.44 625 GLN A C 1
ATOM 5098 O O . GLN A 1 625 ? -11.280 -7.509 -28.485 1.00 90.44 625 GLN A O 1
ATOM 5103 N N . GLN A 1 626 ? -12.005 -5.474 -29.106 1.00 90.50 626 GLN A N 1
ATOM 5104 C CA . GLN A 1 626 ? -10.856 -5.169 -29.960 1.00 90.50 626 GLN A CA 1
ATOM 5105 C C . GLN A 1 626 ? -9.570 -4.976 -29.139 1.00 90.50 626 GLN A C 1
ATOM 5107 O O . GLN A 1 626 ? -8.531 -5.545 -29.481 1.00 90.50 626 GLN A O 1
ATOM 5112 N N . LEU A 1 627 ? -9.643 -4.243 -28.021 1.00 90.69 627 LEU A N 1
ATOM 5113 C CA . LEU A 1 627 ? -8.532 -4.095 -27.076 1.00 90.69 627 LEU A CA 1
ATOM 5114 C C . LEU A 1 627 ? -8.119 -5.441 -26.474 1.00 90.69 627 LEU A C 1
ATOM 5116 O O . LEU A 1 627 ? -6.928 -5.746 -26.439 1.00 90.69 627 LEU A O 1
ATOM 5120 N N . LEU A 1 628 ? -9.080 -6.277 -26.064 1.00 89.12 628 LEU A N 1
ATOM 5121 C CA . LEU A 1 628 ? -8.799 -7.614 -25.542 1.00 89.12 628 LEU A CA 1
ATOM 5122 C C . LEU A 1 628 ? -8.068 -8.470 -26.584 1.00 89.12 628 LEU A C 1
ATOM 5124 O O . LEU A 1 628 ? -7.031 -9.036 -26.259 1.00 89.12 628 LEU A O 1
ATOM 5128 N N . LYS A 1 629 ? -8.534 -8.491 -27.842 1.00 91.00 629 LYS A N 1
ATOM 5129 C CA . LYS A 1 629 ? -7.880 -9.230 -28.939 1.00 91.00 629 LYS A CA 1
ATOM 5130 C C . LYS A 1 629 ? -6.452 -8.734 -29.217 1.00 91.00 629 LYS A C 1
ATOM 5132 O O . LYS A 1 629 ? -5.568 -9.534 -29.514 1.00 91.00 629 LYS A O 1
ATOM 5137 N N . LYS A 1 630 ? -6.203 -7.424 -29.091 1.00 89.81 630 LYS A N 1
ATOM 5138 C CA . LYS A 1 630 ? -4.852 -6.846 -29.199 1.00 89.81 630 LYS A CA 1
ATOM 5139 C C . LYS A 1 630 ? -3.955 -7.273 -28.030 1.00 89.81 630 LYS A C 1
ATOM 5141 O O . LYS A 1 630 ? -2.782 -7.574 -28.238 1.00 89.81 630 LYS A O 1
ATOM 5146 N N . HIS A 1 631 ? -4.499 -7.321 -26.814 1.00 83.31 631 HIS A N 1
ATOM 5147 C CA . HIS A 1 631 ? -3.767 -7.773 -25.632 1.00 83.31 631 HIS A CA 1
ATOM 5148 C C . HIS A 1 631 ? -3.495 -9.283 -25.625 1.00 83.31 631 HIS A C 1
ATOM 5150 O O . HIS A 1 631 ? -2.417 -9.664 -25.177 1.00 83.31 631 HIS A O 1
ATOM 5156 N N . THR A 1 632 ? -4.401 -10.128 -26.136 1.00 84.88 632 THR A N 1
ATOM 5157 C CA . THR A 1 632 ? -4.158 -11.579 -26.247 1.00 84.88 632 THR A CA 1
ATOM 5158 C C . THR A 1 632 ? -3.082 -11.887 -27.280 1.00 84.88 632 THR A C 1
ATOM 5160 O O . THR A 1 632 ? -2.132 -12.577 -26.937 1.00 84.88 632 THR A O 1
ATOM 5163 N N . GLY A 1 633 ? -3.127 -11.284 -28.477 1.00 87.12 633 GLY A N 1
ATOM 5164 C CA . GLY A 1 633 ? -2.060 -11.461 -29.476 1.00 87.12 633 GLY A CA 1
ATOM 5165 C C . GLY A 1 633 ? -0.685 -11.043 -28.937 1.00 87.12 633 GLY A C 1
ATOM 5166 O O . GLY A 1 633 ? 0.265 -11.817 -28.965 1.00 87.12 633 GLY A O 1
ATOM 5167 N N . ALA A 1 634 ? -0.602 -9.874 -28.292 1.00 88.25 634 ALA A N 1
ATOM 5168 C CA . ALA A 1 634 ? 0.636 -9.424 -27.653 1.00 88.25 634 ALA A CA 1
ATOM 5169 C C . ALA A 1 634 ? 1.060 -10.265 -26.423 1.00 88.25 634 ALA A C 1
ATOM 5171 O O . ALA A 1 634 ? 2.176 -10.097 -25.929 1.00 88.25 634 ALA A O 1
ATOM 5172 N N . ALA A 1 635 ? 0.191 -11.115 -25.871 1.00 83.75 635 ALA A N 1
ATOM 5173 C CA . ALA A 1 635 ? 0.556 -12.091 -24.844 1.00 83.75 635 ALA A CA 1
ATOM 5174 C C . ALA A 1 635 ? 1.075 -13.389 -25.483 1.00 83.75 635 ALA A C 1
ATOM 5176 O O . ALA A 1 635 ? 2.125 -13.872 -25.073 1.00 83.75 635 ALA A O 1
ATOM 5177 N N . GLU A 1 636 ? 0.406 -13.882 -26.528 1.00 90.50 636 GLU A N 1
ATOM 5178 C CA . GLU A 1 636 ? 0.818 -15.046 -27.323 1.00 90.50 636 GLU A CA 1
ATOM 5179 C C . GLU A 1 636 ? 2.200 -14.843 -27.968 1.00 90.50 636 GLU A C 1
ATOM 5181 O O . GLU A 1 636 ? 3.019 -15.759 -27.981 1.00 90.50 636 GLU A O 1
ATOM 5186 N N . ASP A 1 637 ? 2.506 -13.641 -28.465 1.00 88.81 637 ASP A N 1
ATOM 5187 C CA . ASP A 1 637 ? 3.824 -13.340 -29.039 1.00 88.81 637 ASP A CA 1
ATOM 5188 C C . ASP A 1 637 ? 4.928 -13.317 -27.969 1.00 88.81 637 ASP A C 1
ATOM 5190 O O . ASP A 1 637 ? 5.988 -13.915 -28.160 1.00 88.81 637 ASP A O 1
ATOM 5194 N N . ARG A 1 638 ? 4.649 -12.757 -26.783 1.00 87.31 638 ARG A N 1
ATOM 5195 C CA . ARG A 1 638 ? 5.563 -12.843 -25.628 1.00 87.31 638 ARG A CA 1
ATOM 5196 C C . ARG A 1 638 ? 5.734 -14.274 -25.122 1.00 87.31 638 ARG A C 1
ATOM 5198 O O . ARG A 1 638 ? 6.803 -14.618 -24.633 1.00 87.31 638 ARG A O 1
ATOM 5205 N N . GLU A 1 639 ? 4.708 -15.114 -25.220 1.00 87.56 639 GLU A N 1
ATOM 5206 C CA . GLU A 1 639 ? 4.800 -16.531 -24.860 1.00 87.56 639 GLU A CA 1
ATOM 5207 C C . GLU A 1 639 ? 5.729 -17.289 -25.823 1.00 87.56 639 GLU A C 1
ATOM 5209 O O . GLU A 1 639 ? 6.564 -18.075 -25.373 1.00 87.56 639 GLU A O 1
ATOM 5214 N N . LYS A 1 640 ? 5.671 -16.992 -27.131 1.00 89.81 640 LYS A N 1
ATOM 5215 C CA . LYS A 1 640 ? 6.622 -17.517 -28.131 1.00 89.81 640 LYS A CA 1
ATOM 5216 C C . LYS A 1 640 ? 8.055 -17.057 -27.835 1.00 89.81 640 LYS A C 1
ATOM 5218 O O . LYS A 1 640 ? 8.957 -17.892 -27.800 1.00 89.81 640 LYS A O 1
ATOM 5223 N N . GLU A 1 641 ? 8.263 -15.766 -27.562 1.00 90.94 641 GLU A N 1
ATOM 5224 C CA . GLU A 1 641 ? 9.574 -15.217 -27.171 1.00 90.94 641 GLU A CA 1
ATOM 5225 C C . GLU A 1 641 ? 10.124 -15.893 -25.904 1.00 90.94 641 GLU A C 1
ATOM 5227 O O . GLU A 1 641 ? 11.276 -16.329 -25.877 1.00 90.94 641 GLU A O 1
ATOM 5232 N N . LEU A 1 642 ? 9.294 -16.045 -24.865 1.00 87.06 642 LEU A N 1
ATOM 5233 C CA . LEU A 1 642 ? 9.668 -16.732 -23.627 1.00 87.06 642 LEU A CA 1
ATOM 5234 C C . LEU A 1 642 ? 10.004 -18.206 -23.865 1.00 87.06 642 LEU A C 1
ATOM 5236 O O . LEU A 1 642 ? 10.954 -18.704 -23.265 1.00 87.06 642 LEU A O 1
ATOM 5240 N N . LYS A 1 643 ? 9.283 -18.900 -24.752 1.00 91.31 643 LYS A N 1
ATOM 5241 C CA . LYS A 1 643 ? 9.575 -20.295 -25.107 1.00 91.31 643 LYS A CA 1
ATOM 5242 C C . LYS A 1 643 ? 10.955 -20.430 -25.763 1.00 91.31 643 LYS A C 1
ATOM 5244 O O . LYS A 1 643 ? 11.739 -21.275 -25.338 1.00 91.31 643 LYS A O 1
ATOM 5249 N N . ILE A 1 644 ? 11.284 -19.542 -26.706 1.00 91.44 644 ILE A N 1
ATOM 5250 C CA . ILE A 1 644 ? 12.608 -19.473 -27.353 1.00 91.44 644 ILE A CA 1
ATOM 5251 C C . ILE A 1 644 ? 13.707 -19.147 -26.326 1.00 91.44 644 ILE A C 1
ATOM 5253 O O . ILE A 1 644 ? 14.779 -19.752 -26.342 1.00 91.44 644 ILE A O 1
ATOM 5257 N N . LEU A 1 645 ? 13.454 -18.216 -25.399 1.00 89.38 645 LEU A N 1
ATOM 5258 C CA . LEU A 1 645 ? 14.400 -17.881 -24.328 1.00 89.38 645 LEU A CA 1
ATOM 5259 C C . LEU A 1 645 ? 14.628 -19.051 -23.362 1.00 89.38 645 LEU A C 1
ATOM 5261 O O . LEU A 1 645 ? 15.765 -19.296 -22.967 1.00 89.38 645 LEU A O 1
ATOM 5265 N N . VAL A 1 646 ? 13.581 -19.797 -22.996 1.00 90.19 646 VAL A N 1
ATOM 5266 C CA . VAL A 1 646 ? 13.699 -20.991 -22.145 1.00 90.19 646 VAL A CA 1
ATOM 5267 C C . VAL A 1 646 ? 14.535 -22.069 -22.831 1.00 90.19 646 VAL A C 1
ATOM 5269 O O . VAL A 1 646 ? 15.420 -22.632 -22.188 1.00 90.19 646 VAL A O 1
ATOM 5272 N N . GLU A 1 647 ? 14.321 -22.317 -24.122 1.00 90.25 647 GLU A N 1
ATOM 5273 C CA . GLU A 1 647 ? 15.102 -23.285 -24.898 1.00 90.25 647 GLU A CA 1
ATOM 5274 C C . GLU A 1 647 ? 16.595 -22.908 -24.911 1.00 90.25 647 GLU A C 1
ATOM 5276 O O . GLU A 1 647 ? 17.429 -23.696 -24.450 1.00 90.25 647 GLU A O 1
ATOM 5281 N N . LYS A 1 648 ? 16.920 -21.648 -25.239 1.00 91.25 648 LYS A N 1
ATOM 5282 C CA . LYS A 1 648 ? 18.288 -21.095 -25.148 1.00 91.25 648 LYS A CA 1
ATOM 5283 C C . LYS A 1 648 ? 18.894 -21.206 -23.741 1.00 91.25 648 LYS A C 1
ATOM 5285 O O . LYS A 1 648 ? 20.073 -21.526 -23.601 1.00 91.25 648 LYS A O 1
ATOM 5290 N N . ILE A 1 649 ? 18.108 -21.001 -22.680 1.00 85.81 649 ILE A N 1
ATOM 5291 C CA . ILE A 1 649 ? 18.561 -21.186 -21.289 1.00 85.81 649 ILE A CA 1
ATOM 5292 C C . ILE A 1 649 ? 18.852 -22.664 -20.982 1.00 85.81 649 ILE A C 1
ATOM 5294 O O . ILE A 1 649 ? 19.782 -22.955 -20.227 1.00 85.81 649 ILE A O 1
ATOM 5298 N N . THR A 1 650 ? 18.086 -23.615 -21.530 1.00 86.69 650 THR A N 1
ATOM 5299 C CA . THR A 1 650 ? 18.380 -25.048 -21.343 1.00 86.69 650 THR A CA 1
ATOM 5300 C C . THR A 1 650 ? 19.640 -25.486 -22.082 1.00 86.69 650 THR A C 1
ATOM 5302 O O . THR A 1 650 ? 20.398 -26.289 -21.540 1.00 86.69 650 THR A O 1
ATOM 5305 N N . GLU A 1 651 ? 19.912 -24.919 -23.256 1.00 89.12 651 GLU A N 1
ATOM 5306 C CA . GLU A 1 651 ? 21.150 -25.146 -24.005 1.00 89.12 651 GLU A CA 1
ATOM 5307 C C . GLU A 1 651 ? 22.366 -24.570 -23.267 1.00 89.12 651 GLU A C 1
ATOM 5309 O O . GLU A 1 651 ? 23.278 -25.314 -22.908 1.00 89.12 651 GLU A O 1
ATOM 5314 N N . ALA A 1 652 ? 22.301 -23.299 -22.857 1.00 83.69 652 ALA A N 1
ATOM 5315 C CA . ALA A 1 652 ? 23.342 -22.660 -22.050 1.00 83.69 652 ALA A CA 1
ATOM 5316 C C . ALA A 1 652 ? 23.623 -23.397 -20.722 1.00 83.69 652 ALA A C 1
ATOM 5318 O O . ALA A 1 652 ? 24.752 -23.395 -20.230 1.00 83.69 652 ALA A O 1
ATOM 5319 N N . LYS A 1 653 ? 22.622 -24.070 -20.131 1.00 86.50 653 LYS A N 1
ATOM 5320 C CA . LYS A 1 653 ? 22.829 -24.957 -18.970 1.00 86.50 653 LYS A CA 1
ATOM 5321 C C . LYS A 1 653 ? 23.616 -26.220 -19.324 1.00 86.50 653 LYS A C 1
ATOM 5323 O O . LYS A 1 653 ? 24.497 -26.584 -18.548 1.00 86.50 653 LYS A O 1
ATOM 5328 N N . LYS A 1 654 ? 23.334 -26.872 -20.461 1.00 89.06 654 LYS A N 1
ATOM 5329 C CA . LYS A 1 654 ? 24.119 -28.029 -20.936 1.00 89.06 654 LYS A CA 1
ATOM 5330 C C . LYS A 1 654 ? 25.576 -27.624 -21.157 1.00 89.06 654 LYS A C 1
ATOM 5332 O O . LYS A 1 654 ? 26.475 -28.327 -20.704 1.00 89.06 654 LYS A O 1
ATOM 5337 N N . ASP A 1 655 ? 25.808 -26.474 -21.783 1.00 86.81 655 ASP A N 1
ATOM 5338 C CA . ASP A 1 655 ? 27.164 -25.995 -22.062 1.00 86.81 655 ASP A CA 1
ATOM 5339 C C . ASP A 1 655 ? 27.895 -25.542 -20.797 1.00 86.81 655 ASP A C 1
ATOM 5341 O O . ASP A 1 655 ? 29.067 -25.870 -20.628 1.00 86.81 655 ASP A O 1
ATOM 5345 N N . LYS A 1 656 ? 27.198 -24.932 -19.828 1.00 90.06 656 LYS A N 1
ATOM 5346 C CA . LYS A 1 656 ? 27.759 -24.705 -18.488 1.00 90.06 656 LYS A CA 1
ATOM 5347 C C . LYS A 1 656 ? 28.215 -26.013 -17.829 1.00 90.06 656 LYS A C 1
ATOM 5349 O O . LYS A 1 656 ? 29.286 -26.035 -17.229 1.00 90.06 656 LYS A O 1
ATOM 5354 N N . SER A 1 657 ? 27.444 -27.097 -17.936 1.00 86.38 657 SER A N 1
ATOM 5355 C CA . SER A 1 657 ? 27.854 -28.405 -17.403 1.00 86.38 657 SER A CA 1
ATOM 5356 C C . SER A 1 657 ? 29.085 -28.977 -18.117 1.00 86.38 657 SER A C 1
ATOM 5358 O O . SER A 1 657 ? 29.957 -29.522 -17.446 1.00 86.38 657 SER A O 1
ATOM 5360 N N . LYS A 1 658 ? 29.210 -28.807 -19.443 1.00 91.06 658 LYS A N 1
ATOM 5361 C CA . LYS A 1 658 ? 30.429 -29.183 -20.189 1.00 91.06 658 LYS A CA 1
ATOM 5362 C C . LYS A 1 658 ? 31.642 -28.362 -19.734 1.00 91.06 658 LYS A C 1
ATOM 5364 O O . LYS A 1 658 ? 32.696 -28.928 -19.468 1.00 91.06 658 LYS A O 1
ATOM 5369 N N . LEU A 1 659 ? 31.485 -27.042 -19.601 1.00 86.31 659 LEU A N 1
ATOM 5370 C CA . LEU A 1 659 ? 32.550 -26.142 -19.148 1.00 86.31 659 LEU A CA 1
ATOM 5371 C C . LEU A 1 659 ? 32.989 -26.445 -17.711 1.00 86.31 659 LEU A C 1
ATOM 5373 O O . LEU A 1 659 ? 34.183 -26.402 -17.436 1.00 86.31 659 LEU A O 1
ATOM 5377 N N . GLN A 1 660 ? 32.066 -26.819 -16.819 1.00 89.81 660 GLN A N 1
ATOM 5378 C CA . GLN A 1 660 ? 32.421 -27.252 -15.465 1.00 89.81 660 GLN A CA 1
ATOM 5379 C C . GLN A 1 660 ? 33.317 -28.499 -15.489 1.00 89.81 660 GLN A C 1
ATOM 5381 O O . GLN A 1 660 ? 34.350 -28.499 -14.836 1.00 89.81 660 GLN A O 1
ATOM 5386 N N . LEU A 1 661 ? 32.998 -29.512 -16.305 1.00 88.94 661 LEU A N 1
ATOM 5387 C CA . LEU A 1 661 ? 33.850 -30.703 -16.452 1.00 88.94 661 LEU A CA 1
ATOM 5388 C C . LEU A 1 661 ? 35.258 -30.366 -16.976 1.00 88.94 661 LEU A C 1
ATOM 5390 O O . LEU A 1 661 ? 36.230 -31.009 -16.581 1.00 88.94 661 LEU A O 1
ATOM 5394 N N . ILE A 1 662 ? 35.380 -29.352 -17.842 1.00 89.81 662 ILE A N 1
ATOM 5395 C CA . ILE A 1 662 ? 36.677 -28.862 -18.334 1.00 89.81 662 ILE A CA 1
ATOM 5396 C C . ILE A 1 662 ? 37.441 -28.135 -17.217 1.00 89.81 662 ILE A C 1
ATOM 5398 O O . ILE A 1 662 ? 38.630 -28.395 -17.040 1.00 89.81 662 ILE A O 1
ATOM 5402 N N . ILE A 1 663 ? 36.774 -27.284 -16.429 1.00 88.00 663 ILE A N 1
ATOM 5403 C CA . ILE A 1 663 ? 37.369 -26.607 -15.263 1.00 88.00 663 ILE A CA 1
ATOM 5404 C C . ILE A 1 663 ? 37.866 -27.642 -14.247 1.00 88.00 663 ILE A C 1
ATOM 5406 O O . ILE A 1 663 ? 39.039 -27.611 -13.889 1.00 88.00 663 ILE A O 1
ATOM 5410 N N . ASP A 1 664 ? 37.035 -28.617 -13.871 1.00 88.38 664 ASP A N 1
ATOM 5411 C CA . ASP A 1 664 ? 37.399 -29.697 -12.945 1.00 88.38 664 ASP A CA 1
ATOM 5412 C C . ASP A 1 664 ? 38.600 -30.524 -13.463 1.00 88.38 664 ASP A C 1
ATOM 5414 O O . ASP A 1 664 ? 39.402 -31.050 -12.686 1.00 88.38 664 ASP A O 1
ATOM 5418 N N . GLY A 1 665 ? 38.736 -30.660 -14.789 1.00 91.94 665 GLY A N 1
ATOM 5419 C CA . GLY A 1 665 ? 39.889 -31.280 -15.446 1.00 91.94 665 GLY A CA 1
ATOM 5420 C C . GLY A 1 665 ? 41.159 -30.427 -15.365 1.00 91.94 665 GLY A C 1
ATOM 5421 O O . GLY A 1 665 ? 42.225 -30.937 -15.013 1.00 91.94 665 GLY A O 1
ATOM 5422 N N . LEU A 1 666 ? 41.049 -29.124 -15.631 1.00 87.38 666 LEU A N 1
ATOM 5423 C CA . LEU A 1 666 ? 42.159 -28.172 -15.535 1.00 87.38 666 LEU A CA 1
ATOM 5424 C C . LEU A 1 666 ? 42.627 -27.978 -14.086 1.00 87.38 666 LEU A C 1
ATOM 5426 O O . LEU A 1 666 ? 43.827 -27.907 -13.844 1.00 87.38 666 LEU A O 1
ATOM 5430 N N . GLU A 1 667 ? 41.729 -27.974 -13.100 1.00 90.31 667 GLU A N 1
ATOM 5431 C CA . GLU A 1 667 ? 42.092 -27.912 -11.678 1.00 90.31 667 GLU A CA 1
ATOM 5432 C C . GLU A 1 667 ? 42.909 -29.139 -11.236 1.00 90.31 667 GLU A C 1
ATOM 5434 O O . GLU A 1 667 ? 43.888 -29.003 -10.494 1.00 90.31 667 GLU A O 1
ATOM 5439 N N . LYS A 1 668 ? 42.590 -30.334 -11.754 1.00 90.00 668 LYS A N 1
ATOM 5440 C CA . LYS A 1 668 ? 43.401 -31.552 -11.554 1.00 90.00 668 LYS A CA 1
ATOM 5441 C C . LYS A 1 668 ? 44.787 -31.438 -12.199 1.00 90.00 668 LYS A C 1
ATOM 5443 O O . LYS A 1 668 ? 45.778 -31.848 -11.597 1.00 90.00 668 LYS A O 1
ATOM 5448 N N . GLN A 1 669 ? 44.891 -30.829 -13.381 1.00 89.81 669 GLN A N 1
ATOM 5449 C CA . GLN A 1 669 ? 46.190 -30.567 -14.011 1.00 89.81 669 GLN A CA 1
ATOM 5450 C C . GLN A 1 669 ? 47.001 -29.519 -13.233 1.00 89.81 669 GLN A C 1
ATOM 5452 O O . GLN A 1 669 ? 48.173 -29.743 -12.947 1.00 89.81 669 GLN A O 1
ATOM 5457 N N . VAL A 1 670 ? 46.383 -28.414 -12.805 1.00 88.88 670 VAL A N 1
ATOM 5458 C CA . VAL A 1 670 ? 47.034 -27.358 -12.010 1.00 88.88 670 VAL A CA 1
ATOM 5459 C C . VAL A 1 670 ? 47.502 -27.882 -10.652 1.00 88.88 670 VAL A C 1
ATOM 5461 O O . VAL A 1 670 ? 48.585 -27.515 -10.200 1.00 88.88 670 VAL A O 1
ATOM 5464 N N . THR A 1 671 ? 46.735 -28.752 -9.991 1.00 89.06 671 THR A N 1
ATOM 5465 C CA . THR A 1 671 ? 47.169 -29.391 -8.734 1.00 89.06 671 THR A CA 1
ATOM 5466 C C . THR A 1 671 ? 48.318 -30.378 -8.956 1.00 89.06 671 THR A C 1
ATOM 5468 O O . THR A 1 671 ? 49.274 -30.359 -8.179 1.00 89.06 671 THR A O 1
ATOM 5471 N N . SER A 1 672 ? 48.307 -31.148 -10.051 1.00 90.50 672 SER A N 1
ATOM 5472 C CA . SER A 1 672 ? 49.444 -31.990 -10.459 1.00 90.50 672 SER A CA 1
ATOM 5473 C C . SER A 1 672 ? 50.709 -31.167 -10.744 1.00 90.50 672 SER A C 1
ATOM 5475 O O . SER A 1 672 ? 51.776 -31.467 -10.212 1.00 90.50 672 SER A O 1
ATOM 5477 N N . LEU A 1 673 ? 50.600 -30.083 -11.519 1.00 89.81 673 LEU A N 1
ATOM 5478 C CA . LEU A 1 673 ? 51.721 -29.188 -11.828 1.00 89.81 673 LEU A CA 1
ATOM 5479 C C . LEU A 1 673 ? 52.249 -28.476 -10.575 1.00 89.81 673 LEU A C 1
ATOM 5481 O O . LEU A 1 673 ? 53.458 -28.384 -10.389 1.00 89.81 673 LEU A O 1
ATOM 5485 N N . LYS A 1 674 ? 51.374 -28.034 -9.661 1.00 90.12 674 LYS A N 1
ATOM 5486 C CA . LYS A 1 674 ? 51.792 -27.480 -8.360 1.00 90.12 674 LYS A CA 1
ATOM 5487 C C . LYS A 1 674 ? 52.584 -28.491 -7.528 1.00 90.12 674 LYS A C 1
ATOM 5489 O O . LYS A 1 674 ? 53.550 -28.093 -6.882 1.00 90.12 674 LYS A O 1
ATOM 5494 N N . LYS A 1 675 ? 52.219 -29.779 -7.564 1.00 89.94 675 LYS A N 1
ATOM 5495 C CA . LYS A 1 675 ? 52.979 -30.854 -6.905 1.00 89.94 675 LYS A CA 1
ATOM 5496 C C . LYS A 1 675 ? 54.366 -31.022 -7.535 1.00 89.94 675 LYS A C 1
ATOM 5498 O O . LYS A 1 675 ? 55.350 -30.986 -6.806 1.00 89.94 675 LYS A O 1
ATOM 5503 N N . GLN A 1 676 ? 54.455 -31.078 -8.866 1.00 88.25 676 GLN A N 1
ATOM 5504 C CA . GLN A 1 676 ? 55.738 -31.149 -9.585 1.00 88.25 676 GLN A CA 1
ATOM 5505 C C . GLN A 1 676 ? 56.634 -29.926 -9.320 1.00 88.25 676 GLN A C 1
ATOM 5507 O O . GLN A 1 676 ? 57.840 -30.067 -9.149 1.00 88.25 676 GLN A O 1
ATOM 5512 N N . VAL A 1 677 ? 56.062 -28.720 -9.225 1.00 89.19 677 VAL A N 1
ATOM 5513 C CA . VAL A 1 677 ? 56.806 -27.501 -8.859 1.00 89.19 677 VAL A CA 1
ATOM 5514 C C . VAL A 1 677 ? 57.296 -27.555 -7.407 1.00 89.19 677 VAL A C 1
ATOM 5516 O O . VAL A 1 677 ? 58.406 -27.110 -7.126 1.00 89.19 677 VAL A O 1
ATOM 5519 N N . ALA A 1 678 ? 56.515 -28.110 -6.475 1.00 89.38 678 ALA A N 1
ATOM 5520 C CA . ALA A 1 678 ? 56.962 -28.317 -5.097 1.00 89.38 678 ALA A CA 1
ATOM 5521 C C . ALA A 1 678 ? 58.115 -29.336 -5.018 1.00 89.38 678 ALA A C 1
ATOM 5523 O O . ALA A 1 678 ? 59.122 -29.060 -4.371 1.00 89.38 678 ALA A O 1
ATOM 5524 N N . GLU A 1 679 ? 58.011 -30.456 -5.738 1.00 89.62 679 GLU A N 1
ATOM 5525 C CA . GLU A 1 679 ? 59.071 -31.467 -5.873 1.00 89.62 679 GLU A CA 1
ATOM 5526 C C . GLU A 1 679 ? 60.345 -30.870 -6.500 1.00 89.62 679 GLU A C 1
ATOM 5528 O O . GLU A 1 679 ? 61.436 -31.016 -5.952 1.00 89.62 679 GLU A O 1
ATOM 5533 N N . GLY A 1 680 ? 60.216 -30.094 -7.580 1.00 88.25 680 GLY A N 1
ATOM 5534 C CA . GLY A 1 680 ? 61.338 -29.385 -8.203 1.00 88.25 680 GLY A CA 1
ATOM 5535 C C . GLY A 1 680 ? 61.990 -28.337 -7.292 1.00 88.25 680 GLY A C 1
ATOM 5536 O O . GLY A 1 680 ? 63.206 -28.159 -7.334 1.00 88.25 680 GLY A O 1
ATOM 5537 N N . ASN A 1 681 ? 61.218 -27.669 -6.428 1.00 89.12 681 ASN A N 1
ATOM 5538 C CA . ASN A 1 681 ? 61.760 -26.743 -5.430 1.00 89.12 681 ASN A CA 1
ATOM 5539 C C . ASN A 1 681 ? 62.507 -27.469 -4.297 1.00 89.12 681 ASN A C 1
ATOM 5541 O O . ASN A 1 681 ? 63.523 -26.953 -3.836 1.00 89.12 681 ASN A O 1
ATOM 5545 N N . LEU A 1 682 ? 62.063 -28.662 -3.880 1.00 90.25 682 LEU A N 1
ATOM 5546 C CA . LEU A 1 682 ? 62.808 -29.504 -2.932 1.00 90.25 682 LEU A CA 1
ATOM 5547 C C . LEU A 1 682 ? 64.162 -29.918 -3.527 1.00 90.25 682 LEU A C 1
ATOM 5549 O O . LEU A 1 682 ? 65.198 -29.599 -2.949 1.00 90.25 682 LEU A O 1
ATOM 5553 N N . LEU A 1 683 ? 64.166 -30.477 -4.743 1.00 88.38 683 LEU A N 1
ATOM 5554 C CA . LEU A 1 683 ? 65.390 -30.854 -5.470 1.00 88.38 683 LEU A CA 1
ATOM 5555 C C . LEU A 1 683 ? 66.330 -29.662 -5.733 1.00 88.38 683 LEU A C 1
ATOM 5557 O O . LEU A 1 683 ? 67.552 -29.818 -5.801 1.00 88.38 683 LEU A O 1
ATOM 5561 N N . LYS A 1 684 ? 65.778 -28.452 -5.890 1.00 88.75 684 LYS A N 1
ATOM 5562 C CA . LYS A 1 684 ? 66.559 -27.214 -6.010 1.00 88.75 684 LYS A CA 1
ATOM 5563 C C . LYS A 1 684 ? 67.234 -26.836 -4.691 1.00 88.75 684 LYS A C 1
ATOM 5565 O O . LYS A 1 684 ? 68.392 -26.429 -4.720 1.00 88.75 684 LYS A O 1
ATOM 5570 N N . ASN A 1 685 ? 66.541 -26.971 -3.561 1.00 87.06 685 ASN A N 1
ATOM 5571 C CA . ASN A 1 685 ? 67.113 -26.709 -2.240 1.00 87.06 685 ASN A CA 1
ATOM 5572 C C . ASN A 1 685 ? 68.206 -27.737 -1.908 1.00 87.06 685 ASN A C 1
ATOM 5574 O O . ASN A 1 685 ? 69.310 -27.342 -1.548 1.00 87.06 685 ASN A O 1
ATOM 5578 N N . GLU A 1 686 ? 67.961 -29.024 -2.172 1.00 89.25 686 GLU A N 1
ATOM 5579 C CA . GLU A 1 686 ? 68.973 -30.085 -2.061 1.00 89.25 686 GLU A CA 1
ATOM 5580 C C . GLU A 1 686 ? 70.208 -29.791 -2.933 1.00 89.25 686 GLU A C 1
ATOM 5582 O O . GLU A 1 686 ? 71.341 -29.946 -2.483 1.00 89.25 686 GLU A O 1
ATOM 5587 N N . ASN A 1 687 ? 70.022 -29.282 -4.159 1.00 87.88 687 ASN A N 1
ATOM 5588 C CA . ASN A 1 687 ? 71.135 -28.827 -5.002 1.00 87.88 687 ASN A CA 1
ATOM 5589 C C . ASN A 1 687 ? 71.909 -27.642 -4.404 1.00 87.88 687 ASN A C 1
ATOM 5591 O O . ASN A 1 687 ? 73.126 -27.570 -4.573 1.00 87.88 687 ASN A O 1
ATOM 5595 N N . VAL A 1 688 ? 71.241 -26.705 -3.725 1.00 88.81 688 VAL A N 1
ATOM 5596 C CA . VAL A 1 688 ? 71.914 -25.592 -3.034 1.00 88.81 688 VAL A CA 1
ATOM 5597 C C . VAL A 1 688 ? 72.742 -26.120 -1.861 1.00 88.81 688 VAL A C 1
ATOM 5599 O O . VAL A 1 688 ? 73.906 -25.736 -1.731 1.00 88.81 688 VAL A O 1
ATOM 5602 N N . ASP A 1 689 ? 72.205 -27.050 -1.073 1.00 87.25 689 ASP A N 1
ATOM 5603 C CA . ASP A 1 689 ? 72.921 -27.676 0.043 1.00 87.25 689 ASP A CA 1
ATOM 5604 C C . ASP A 1 689 ? 74.123 -28.503 -0.444 1.00 87.25 689 ASP A C 1
ATOM 5606 O O . ASP A 1 689 ? 75.228 -28.374 0.090 1.00 87.25 689 ASP A O 1
ATOM 5610 N N . LEU A 1 690 ? 73.963 -29.273 -1.525 1.00 89.44 690 LEU A N 1
ATOM 5611 C CA . LEU A 1 690 ? 75.065 -29.977 -2.187 1.00 89.44 690 LEU A CA 1
ATOM 5612 C C . LEU A 1 690 ? 76.115 -29.004 -2.746 1.00 89.44 690 LEU A C 1
ATOM 5614 O O . LEU A 1 690 ? 77.310 -29.248 -2.597 1.00 89.44 690 LEU A O 1
ATOM 5618 N N . GLN A 1 691 ? 75.721 -27.863 -3.324 1.00 83.94 691 GLN A N 1
ATOM 5619 C CA . GLN A 1 691 ? 76.674 -26.828 -3.750 1.00 83.94 691 GLN A CA 1
ATOM 5620 C C . GLN A 1 691 ? 77.426 -26.190 -2.573 1.00 83.94 691 GLN A C 1
ATOM 5622 O O . GLN A 1 691 ? 78.593 -25.822 -2.730 1.00 83.94 691 GLN A O 1
ATOM 5627 N N . ILE A 1 692 ? 76.797 -26.053 -1.402 1.00 86.88 692 ILE A N 1
ATOM 5628 C CA . ILE A 1 692 ? 77.470 -25.596 -0.178 1.00 86.88 692 ILE A CA 1
ATOM 5629 C C . ILE A 1 692 ? 78.503 -26.640 0.268 1.00 86.88 692 ILE A C 1
ATOM 5631 O O . ILE A 1 692 ? 79.655 -26.273 0.507 1.00 86.88 692 ILE A O 1
ATOM 5635 N N . GLN A 1 693 ? 78.146 -27.928 0.286 1.00 87.81 693 GLN A N 1
ATOM 5636 C CA . GLN A 1 693 ? 79.078 -29.022 0.597 1.00 87.81 693 GLN A CA 1
ATOM 5637 C C . GLN A 1 693 ? 80.251 -29.079 -0.397 1.00 87.81 693 GLN A C 1
ATOM 5639 O O . GLN A 1 693 ? 81.408 -29.133 0.016 1.00 87.81 693 GLN A O 1
ATOM 5644 N N . VAL A 1 694 ? 79.988 -28.974 -1.705 1.00 84.00 694 VAL A N 1
ATOM 5645 C CA . VAL A 1 694 ? 81.033 -28.937 -2.745 1.00 84.00 694 VAL A CA 1
ATOM 5646 C C . VAL A 1 694 ? 81.960 -27.732 -2.562 1.00 84.00 694 VAL A C 1
ATOM 5648 O O . VAL A 1 694 ? 83.173 -27.888 -2.665 1.00 84.00 694 VAL A O 1
ATOM 5651 N N . LYS A 1 695 ? 81.441 -26.544 -2.221 1.00 85.81 695 LYS A N 1
ATOM 5652 C CA . LYS A 1 695 ? 82.279 -25.368 -1.912 1.00 85.81 695 LYS A CA 1
ATOM 5653 C C . LYS A 1 695 ? 83.133 -25.567 -0.658 1.00 85.81 695 LYS A C 1
ATOM 5655 O O . LYS A 1 695 ? 84.288 -25.143 -0.642 1.00 85.81 695 LYS A O 1
ATOM 5660 N N . GLN A 1 696 ? 82.603 -26.222 0.375 1.00 83.75 696 GLN A N 1
ATOM 5661 C CA . GLN A 1 696 ? 83.371 -26.570 1.574 1.00 83.75 696 GLN A CA 1
ATOM 5662 C C . GLN A 1 696 ? 84.503 -27.551 1.234 1.00 83.75 696 GLN A C 1
ATOM 5664 O O . GLN A 1 696 ? 85.657 -27.273 1.564 1.00 83.75 696 GLN A O 1
ATOM 5669 N N . LEU A 1 697 ? 84.210 -28.627 0.496 1.00 84.56 697 LEU A N 1
ATOM 5670 C CA . LEU A 1 697 ? 85.203 -29.598 0.020 1.00 84.56 697 LEU A CA 1
ATOM 5671 C C . LEU A 1 697 ? 86.259 -28.954 -0.891 1.00 84.56 697 LEU A C 1
ATOM 5673 O O . LEU A 1 697 ? 87.448 -29.206 -0.714 1.00 84.56 697 LEU A O 1
ATOM 5677 N N . GLN A 1 698 ? 85.855 -28.061 -1.797 1.00 84.06 698 GLN A N 1
ATOM 5678 C CA . GLN A 1 698 ? 86.771 -27.289 -2.639 1.00 84.06 698 GLN A CA 1
ATOM 5679 C C . GLN A 1 698 ? 87.715 -26.425 -1.786 1.00 84.06 698 GLN A C 1
ATOM 5681 O O . GLN A 1 698 ? 88.920 -26.431 -2.013 1.00 84.06 698 GLN A O 1
ATOM 5686 N N . SER A 1 699 ? 87.208 -25.766 -0.735 1.00 78.56 699 SER A N 1
ATOM 5687 C CA . SER A 1 699 ? 88.047 -24.980 0.184 1.00 78.56 699 SER A CA 1
ATOM 5688 C C . SER A 1 699 ? 89.047 -25.830 0.985 1.00 78.56 699 SER A C 1
ATOM 5690 O O . SER A 1 699 ? 90.106 -25.333 1.366 1.00 78.56 699 SER A O 1
ATOM 5692 N N . LEU A 1 700 ? 88.737 -27.108 1.237 1.00 82.69 700 LEU A N 1
ATOM 5693 C CA . LEU A 1 700 ? 89.664 -28.065 1.850 1.00 82.69 700 LEU A CA 1
ATOM 5694 C C . LEU A 1 700 ? 90.707 -28.559 0.837 1.00 82.69 700 LEU A C 1
ATOM 5696 O O . LEU A 1 700 ? 91.889 -28.637 1.167 1.00 82.69 700 LEU A O 1
ATOM 5700 N N . LEU A 1 701 ? 90.291 -28.819 -0.405 1.00 78.50 701 LEU A N 1
ATOM 5701 C CA . LEU A 1 701 ? 91.175 -29.216 -1.502 1.00 78.50 701 LEU A CA 1
ATOM 5702 C C . LEU A 1 701 ? 92.174 -28.110 -1.870 1.00 78.50 701 LEU A C 1
ATOM 5704 O O . LEU A 1 701 ? 93.344 -28.398 -2.110 1.00 78.50 701 LEU A O 1
ATOM 5708 N N . ASP A 1 702 ? 91.745 -26.850 -1.887 1.00 76.06 702 ASP A N 1
ATOM 5709 C CA . ASP A 1 702 ? 92.626 -25.725 -2.205 1.00 76.06 702 ASP A CA 1
ATOM 5710 C C . ASP A 1 702 ? 93.622 -25.454 -1.065 1.00 76.06 702 ASP A C 1
ATOM 5712 O O . ASP A 1 702 ? 94.794 -25.189 -1.334 1.00 76.06 702 ASP A O 1
ATOM 5716 N N . LYS A 1 703 ? 93.218 -25.649 0.203 1.00 73.06 703 LYS A N 1
ATOM 5717 C CA . LYS A 1 703 ? 94.153 -25.677 1.345 1.00 73.06 703 LYS A CA 1
ATOM 5718 C C . LYS A 1 703 ? 95.202 -26.782 1.200 1.00 73.06 703 LYS A C 1
ATOM 5720 O O . LYS A 1 703 ? 96.377 -26.512 1.428 1.00 73.06 703 LYS A O 1
ATOM 5725 N N . ALA A 1 704 ? 94.808 -27.989 0.785 1.00 65.19 704 ALA A N 1
ATOM 5726 C CA . ALA A 1 704 ? 95.753 -29.076 0.525 1.00 65.19 704 ALA A CA 1
ATOM 5727 C C . ALA A 1 704 ? 96.735 -28.714 -0.607 1.00 65.19 704 ALA A C 1
ATOM 5729 O O . ALA A 1 704 ? 97.944 -28.781 -0.416 1.00 65.19 704 ALA A O 1
ATOM 5730 N N . LYS A 1 705 ? 96.240 -28.204 -1.743 1.00 61.19 705 LYS A N 1
ATOM 5731 C CA . LYS A 1 705 ? 97.081 -27.815 -2.891 1.00 61.19 705 LYS A CA 1
ATOM 5732 C C . LYS A 1 705 ? 98.097 -26.713 -2.578 1.00 61.19 705 LYS A C 1
ATOM 5734 O O . LYS A 1 705 ? 99.184 -26.725 -3.149 1.00 61.19 705 LYS A O 1
ATOM 5739 N N . THR A 1 706 ? 97.787 -25.784 -1.666 1.00 58.00 706 THR A N 1
ATOM 5740 C CA . THR A 1 706 ? 98.760 -24.759 -1.234 1.00 58.00 706 THR A CA 1
ATOM 5741 C C . THR A 1 706 ? 99.942 -25.307 -0.426 1.00 58.00 706 THR A C 1
ATOM 5743 O O . THR A 1 706 ? 100.921 -24.586 -0.242 1.00 58.00 706 THR A O 1
ATOM 5746 N N . VAL A 1 707 ? 99.886 -26.563 0.033 1.00 54.38 707 VAL A N 1
ATOM 5747 C CA . VAL A 1 707 ? 101.018 -27.244 0.687 1.00 54.38 707 VAL A CA 1
ATOM 5748 C C . VAL A 1 707 ? 101.995 -27.823 -0.348 1.00 54.38 707 VAL A C 1
ATOM 5750 O O . VAL A 1 707 ? 103.203 -27.786 -0.123 1.00 54.38 707 VAL A O 1
ATOM 5753 N N . ASP A 1 708 ? 101.498 -28.272 -1.506 1.00 46.41 708 ASP A N 1
ATOM 5754 C CA . ASP A 1 708 ? 102.298 -28.987 -2.514 1.00 46.41 708 ASP A CA 1
ATOM 5755 C C . ASP A 1 708 ? 103.000 -28.066 -3.533 1.00 46.41 708 ASP A C 1
ATOM 5757 O O . ASP A 1 708 ? 104.028 -28.426 -4.110 1.00 46.41 708 ASP A O 1
ATOM 5761 N N . SER A 1 709 ? 102.490 -26.852 -3.769 1.00 47.88 709 SER A N 1
ATOM 5762 C CA . SER A 1 709 ? 102.986 -25.948 -4.821 1.00 47.88 709 SER A CA 1
ATOM 5763 C C . SER A 1 709 ? 104.256 -25.162 -4.440 1.00 47.88 709 SER A C 1
ATOM 5765 O O . SER A 1 709 ? 104.299 -23.936 -4.572 1.00 47.88 709 SER A O 1
ATOM 5767 N N . LYS A 1 710 ? 105.297 -25.852 -3.954 1.00 40.97 710 LYS A N 1
ATOM 5768 C CA . LYS A 1 710 ? 106.609 -25.260 -3.611 1.00 40.97 710 LYS A CA 1
ATOM 5769 C C . LYS A 1 710 ? 107.804 -25.926 -4.314 1.00 40.97 710 LYS A C 1
ATOM 5771 O O . LYS A 1 710 ? 108.945 -25.707 -3.911 1.00 40.97 710 LYS A O 1
ATOM 5776 N N . ALA A 1 711 ? 107.557 -26.714 -5.364 1.00 37.50 711 ALA A N 1
ATOM 5777 C CA . ALA A 1 711 ? 108.584 -27.444 -6.106 1.00 37.50 711 ALA A CA 1
ATOM 5778 C C . ALA A 1 711 ? 108.547 -27.190 -7.630 1.00 37.50 711 ALA A C 1
ATOM 5780 O O . ALA A 1 711 ? 107.494 -27.265 -8.259 1.00 37.50 711 ALA A O 1
ATOM 5781 N N . THR A 1 712 ? 109.747 -27.024 -8.204 1.00 37.75 712 THR A N 1
ATOM 5782 C CA . THR A 1 712 ? 110.144 -27.133 -9.633 1.00 37.75 712 THR A CA 1
ATOM 5783 C C . THR A 1 712 ? 109.777 -26.024 -10.646 1.00 37.75 712 THR A C 1
ATOM 5785 O O . THR A 1 712 ? 108.720 -25.403 -10.599 1.00 37.75 712 THR A O 1
ATOM 5788 N N . VAL A 1 713 ? 110.746 -25.759 -11.540 1.00 39.19 713 VAL A N 1
ATOM 5789 C CA . VAL A 1 713 ? 110.914 -24.642 -12.507 1.00 39.19 713 VAL A CA 1
ATOM 5790 C C . VAL A 1 713 ? 111.636 -25.208 -13.768 1.00 39.19 713 VAL A C 1
ATOM 5792 O O . VAL A 1 713 ? 112.049 -26.362 -13.721 1.00 39.19 713 VAL A O 1
ATOM 5795 N N . GLU A 1 714 ? 111.837 -24.403 -14.833 1.00 31.56 714 GLU A N 1
ATOM 5796 C CA . GLU A 1 714 ? 112.692 -24.637 -16.044 1.00 31.56 714 GLU A CA 1
ATOM 5797 C C . GLU A 1 714 ? 112.098 -25.486 -17.207 1.00 31.56 714 GLU A C 1
ATOM 5799 O O . GLU A 1 714 ? 111.242 -26.329 -16.969 1.00 31.56 714 GLU A O 1
ATOM 5804 N N . ALA A 1 715 ? 112.484 -25.358 -18.501 1.00 36.81 715 ALA A N 1
ATOM 5805 C CA . ALA A 1 715 ? 113.087 -24.262 -19.309 1.00 36.81 715 ALA A CA 1
ATOM 5806 C C . ALA A 1 715 ? 113.122 -24.594 -20.845 1.00 36.81 715 ALA A C 1
ATOM 5808 O O . ALA A 1 715 ? 113.206 -25.761 -21.201 1.00 36.81 715 ALA A O 1
ATOM 5809 N N . ALA A 1 716 ? 113.182 -23.557 -21.717 1.00 33.47 716 ALA A N 1
ATOM 5810 C CA . ALA A 1 716 ? 113.756 -23.498 -23.104 1.00 33.47 716 ALA A CA 1
ATOM 5811 C C . ALA A 1 716 ? 113.229 -24.473 -24.229 1.00 33.47 716 ALA A C 1
ATOM 5813 O O . ALA A 1 716 ? 112.461 -25.375 -23.940 1.00 33.47 716 ALA A O 1
ATOM 5814 N N . CYS A 1 717 ? 113.513 -24.373 -25.554 1.00 30.42 717 CYS A N 1
ATOM 5815 C CA . CYS A 1 717 ? 114.244 -23.403 -26.407 1.00 30.42 717 CYS A CA 1
ATOM 5816 C C . CYS A 1 717 ? 113.829 -23.437 -27.920 1.00 30.42 717 CYS A C 1
ATOM 5818 O O . CYS A 1 717 ? 113.641 -24.518 -28.467 1.00 30.42 717 CYS A O 1
ATOM 5820 N N . GLY A 1 718 ? 113.839 -22.261 -28.588 1.00 34.69 718 GLY A N 1
ATOM 5821 C CA . GLY A 1 718 ? 114.256 -21.965 -29.994 1.00 34.69 718 GLY A CA 1
ATOM 5822 C C . GLY A 1 718 ? 113.588 -22.616 -31.239 1.00 34.69 718 GLY A C 1
ATOM 5823 O O . GLY A 1 718 ? 112.565 -23.275 -31.129 1.00 34.69 718 GLY A O 1
ATOM 5824 N N . GLN A 1 719 ? 114.132 -22.477 -32.473 1.00 34.84 719 GLN A N 1
ATOM 5825 C CA . GLN A 1 719 ? 114.359 -21.238 -33.280 1.00 34.84 719 GLN A CA 1
ATOM 5826 C C . GLN A 1 719 ? 114.709 -21.540 -34.778 1.00 34.84 719 GLN A C 1
ATOM 5828 O O . GLN A 1 719 ? 115.602 -22.342 -35.029 1.00 34.84 719 GLN A O 1
ATOM 5833 N N . CYS A 1 720 ? 114.137 -20.830 -35.779 1.00 27.08 720 CYS A N 1
ATOM 5834 C CA . CYS A 1 720 ? 114.768 -20.610 -37.111 1.00 27.08 720 CYS A CA 1
ATOM 5835 C C . CYS A 1 720 ? 114.197 -19.383 -37.880 1.00 27.08 720 CYS A C 1
ATOM 5837 O O . CYS A 1 720 ? 113.194 -18.813 -37.457 1.00 27.08 720 CYS A O 1
ATOM 5839 N N . ARG A 1 721 ? 114.867 -18.911 -38.953 1.00 31.02 721 ARG A N 1
ATOM 5840 C CA . ARG A 1 721 ? 114.852 -17.487 -39.396 1.00 31.02 721 ARG A CA 1
ATOM 5841 C C . ARG A 1 721 ? 114.784 -17.276 -40.924 1.00 31.02 721 ARG A C 1
ATOM 5843 O O . ARG A 1 721 ? 115.623 -17.813 -41.634 1.00 31.02 721 ARG A O 1
ATOM 5850 N N . CYS A 1 722 ? 113.919 -16.368 -41.401 1.00 30.31 722 CYS A N 1
ATOM 5851 C CA . CYS A 1 722 ? 114.028 -15.642 -42.689 1.00 30.31 722 CYS A CA 1
ATOM 5852 C C . CYS A 1 722 ? 113.323 -14.265 -42.595 1.00 30.31 722 CYS A C 1
ATOM 5854 O O . CYS A 1 722 ? 112.533 -14.056 -41.677 1.00 30.31 722 CYS A O 1
ATOM 5856 N N . LYS A 1 723 ? 113.668 -13.296 -43.463 1.00 33.81 723 LYS A N 1
ATOM 5857 C CA . LYS A 1 723 ? 113.360 -11.856 -43.276 1.00 33.81 723 LYS A CA 1
ATOM 5858 C C . LYS A 1 723 ? 112.232 -11.303 -44.174 1.00 33.81 723 LYS A C 1
ATOM 5860 O O . LYS A 1 723 ? 112.125 -11.669 -45.335 1.00 33.81 723 LYS A O 1
ATOM 5865 N N . ASN A 1 724 ? 111.491 -10.366 -43.572 1.00 32.31 724 ASN A N 1
ATOM 5866 C CA . ASN A 1 724 ? 110.554 -9.313 -44.027 1.00 32.31 724 ASN A CA 1
ATOM 5867 C C . ASN A 1 724 ? 110.799 -8.736 -45.455 1.00 32.31 724 ASN A C 1
ATOM 5869 O O . ASN A 1 724 ? 111.914 -8.842 -45.948 1.00 32.31 724 ASN A O 1
ATOM 5873 N N . THR A 1 725 ? 109.894 -8.031 -46.160 1.00 30.56 725 THR A N 1
ATOM 5874 C CA . THR A 1 725 ? 108.653 -7.243 -45.873 1.00 30.56 725 THR A CA 1
ATOM 5875 C C . THR A 1 725 ? 107.693 -7.323 -47.088 1.00 30.56 725 THR A C 1
ATOM 5877 O O . THR A 1 725 ? 108.166 -7.565 -48.188 1.00 30.56 725 THR A O 1
ATOM 5880 N N . GLY A 1 726 ? 106.383 -7.048 -47.049 1.00 28.97 726 GLY A N 1
ATOM 5881 C CA . GLY A 1 726 ? 105.472 -6.674 -45.961 1.00 28.97 726 GLY A CA 1
ATOM 5882 C C . GLY A 1 726 ? 104.215 -5.961 -46.504 1.00 28.97 726 GLY A C 1
ATOM 5883 O O . GLY A 1 726 ? 104.345 -4.917 -47.130 1.00 28.97 726 GLY A O 1
ATOM 5884 N N . ALA A 1 727 ? 103.015 -6.496 -46.249 1.00 30.52 727 ALA A N 1
ATOM 5885 C CA . ALA A 1 727 ? 101.715 -5.810 -46.346 1.00 30.52 727 ALA A CA 1
ATOM 5886 C C . ALA A 1 727 ? 100.625 -6.699 -45.716 1.00 30.52 727 ALA A C 1
ATOM 5888 O O . ALA A 1 727 ? 100.654 -7.909 -45.907 1.00 30.52 727 ALA A O 1
ATOM 5889 N N . ASN A 1 728 ? 99.655 -6.093 -45.020 1.00 32.62 728 ASN A N 1
ATOM 5890 C CA . ASN A 1 728 ? 98.495 -6.736 -44.377 1.00 32.62 728 ASN A CA 1
ATOM 5891 C C . ASN A 1 728 ? 98.789 -7.767 -43.263 1.00 32.62 728 ASN A C 1
ATOM 5893 O O . ASN A 1 728 ? 99.140 -8.907 -43.531 1.00 32.62 728 ASN A O 1
ATOM 5897 N N . VAL A 1 729 ? 98.476 -7.410 -42.008 1.00 32.59 729 VAL A N 1
ATOM 5898 C CA . VAL A 1 729 ? 97.441 -8.091 -41.193 1.00 32.59 729 VAL A CA 1
ATOM 5899 C C . VAL A 1 729 ? 97.212 -7.346 -39.866 1.00 32.59 729 VAL A C 1
ATOM 5901 O O . VAL A 1 729 ? 98.101 -6.718 -39.299 1.00 32.59 729 VAL A O 1
ATOM 5904 N N . LYS A 1 730 ? 95.957 -7.409 -39.411 1.00 35.88 730 LYS A N 1
ATOM 5905 C CA . LYS A 1 730 ? 95.384 -6.866 -38.169 1.00 35.88 730 LYS A CA 1
ATOM 5906 C C . LYS A 1 730 ? 96.231 -7.113 -36.913 1.00 35.88 730 LYS A C 1
ATOM 5908 O O . LYS A 1 730 ? 96.681 -8.230 -36.704 1.00 35.88 730 LYS A O 1
ATOM 5913 N N . LEU A 1 731 ? 96.173 -6.166 -35.970 1.00 30.50 731 LEU A N 1
ATOM 5914 C CA . LEU A 1 731 ? 95.864 -6.455 -34.558 1.00 30.50 731 LEU A CA 1
ATOM 5915 C C . LEU A 1 731 ? 95.417 -5.177 -33.823 1.00 30.50 731 LEU A C 1
ATOM 5917 O O . LEU A 1 731 ? 96.177 -4.214 -33.756 1.00 30.50 731 LEU A O 1
ATOM 5921 N N . LYS A 1 732 ? 94.227 -5.186 -33.200 1.00 33.47 732 LYS A N 1
ATOM 5922 C CA . LYS A 1 732 ? 93.957 -4.419 -31.967 1.00 33.47 732 LYS A CA 1
ATOM 5923 C C . LYS A 1 732 ? 92.677 -4.869 -31.250 1.00 33.47 732 LYS A C 1
ATOM 5925 O O . LYS A 1 732 ? 91.710 -5.262 -31.888 1.00 33.47 732 LYS A O 1
ATOM 5930 N N . ALA A 1 733 ? 92.717 -4.726 -29.922 1.00 31.83 733 ALA A N 1
ATOM 5931 C CA . ALA A 1 733 ? 91.629 -4.861 -28.946 1.00 31.83 733 ALA A CA 1
ATOM 5932 C C . ALA A 1 733 ? 90.950 -6.244 -28.824 1.00 31.83 733 ALA A C 1
ATOM 5934 O O . ALA A 1 733 ? 89.985 -6.564 -29.512 1.00 31.83 733 ALA A O 1
ATOM 5935 N N . GLY A 1 734 ? 91.396 -7.031 -27.839 1.00 38.34 734 GLY A N 1
ATOM 5936 C CA . GLY A 1 734 ? 90.636 -8.181 -27.346 1.00 38.34 734 GLY A CA 1
ATOM 5937 C C . GLY A 1 734 ? 89.461 -7.769 -26.447 1.00 38.34 734 GLY A C 1
ATOM 5938 O O . GLY A 1 734 ? 89.502 -6.736 -25.777 1.00 38.34 734 GLY A O 1
ATOM 5939 N N . LYS A 1 735 ? 88.435 -8.625 -26.375 1.00 37.12 735 LYS A N 1
ATOM 5940 C CA . LYS A 1 735 ? 87.423 -8.635 -25.306 1.00 37.12 735 LYS A CA 1
ATOM 5941 C C . LYS A 1 735 ? 87.219 -10.066 -24.796 1.00 37.12 735 LYS A C 1
ATOM 5943 O O . LYS A 1 735 ? 87.489 -11.036 -25.499 1.00 37.12 735 LYS A O 1
ATOM 5948 N N . LYS A 1 736 ? 86.817 -10.165 -23.528 1.00 36.16 736 LYS A N 1
ATOM 5949 C CA . LYS A 1 736 ? 86.796 -11.392 -22.716 1.00 36.16 736 LYS A CA 1
ATOM 5950 C C . LYS A 1 736 ? 85.831 -12.449 -23.280 1.00 36.16 736 LYS A C 1
ATOM 5952 O O . LYS A 1 736 ? 84.709 -12.118 -23.651 1.00 36.16 736 LYS A O 1
ATOM 5957 N N . LYS A 1 737 ? 86.242 -13.723 -23.264 1.00 42.19 737 LYS A N 1
ATOM 5958 C CA . LYS A 1 737 ? 85.356 -14.882 -23.464 1.00 42.19 737 LYS A CA 1
ATOM 5959 C C . LYS A 1 737 ? 84.674 -15.236 -22.135 1.00 42.19 737 LYS A C 1
ATOM 5961 O O . LYS A 1 737 ? 85.386 -15.696 -21.253 1.00 42.19 737 LYS A O 1
ATOM 5966 N N . SER A 1 738 ? 83.349 -15.071 -22.023 1.00 45.19 738 SER A N 1
ATOM 5967 C CA . SER A 1 738 ? 82.480 -15.817 -21.077 1.00 45.19 738 SER A CA 1
ATOM 5968 C C . SER A 1 738 ? 81.006 -15.351 -21.126 1.00 45.19 738 SER A C 1
ATOM 5970 O O . SER A 1 738 ? 80.543 -14.736 -20.168 1.00 45.19 738 SER A O 1
ATOM 5972 N N . LEU A 1 739 ? 80.256 -15.597 -22.216 1.00 44.41 739 LEU A N 1
ATOM 5973 C CA . LEU A 1 739 ? 78.772 -15.527 -22.176 1.00 44.41 739 LEU A CA 1
ATOM 5974 C C . LEU A 1 739 ? 78.033 -16.210 -23.357 1.00 44.41 739 LEU A C 1
ATOM 5976 O O . LEU A 1 739 ? 76.970 -15.751 -23.766 1.00 44.41 739 LEU A O 1
ATOM 5980 N N . VAL A 1 740 ? 78.573 -17.282 -23.950 1.00 49.03 740 VAL A N 1
ATOM 5981 C CA . VAL A 1 740 ? 77.957 -17.899 -25.153 1.00 49.03 740 VAL A CA 1
ATOM 5982 C C . VAL A 1 740 ? 76.836 -18.899 -24.809 1.00 49.03 740 VAL A C 1
ATOM 5984 O O . VAL A 1 740 ? 75.880 -19.033 -25.568 1.00 49.03 740 VAL A O 1
ATOM 5987 N N . GLU A 1 741 ? 76.876 -19.541 -23.639 1.00 48.00 741 GLU A N 1
ATOM 5988 C CA . GLU A 1 741 ? 75.924 -20.613 -23.287 1.00 48.00 741 GLU A CA 1
ATOM 5989 C C . GLU A 1 741 ? 74.520 -20.103 -22.909 1.00 48.00 741 GLU A C 1
ATOM 5991 O O . GLU A 1 741 ? 73.521 -20.745 -23.233 1.00 48.00 741 GLU A O 1
ATOM 5996 N N . HIS A 1 742 ? 74.401 -18.900 -22.333 1.00 47.19 742 HIS A N 1
ATOM 5997 C CA . HIS A 1 742 ? 73.093 -18.322 -21.983 1.00 47.19 742 HIS A CA 1
ATOM 5998 C C . HIS A 1 742 ? 72.274 -17.818 -23.183 1.00 47.19 742 HIS A C 1
ATOM 6000 O O . HIS A 1 742 ? 71.069 -17.613 -23.048 1.00 47.19 742 HIS A O 1
ATOM 6006 N N . HIS A 1 743 ? 72.886 -17.634 -24.359 1.00 44.19 743 HIS A N 1
ATOM 6007 C CA . HIS A 1 743 ? 72.166 -17.173 -25.552 1.00 44.19 743 HIS A CA 1
ATOM 6008 C C . HIS A 1 743 ? 71.546 -18.338 -26.348 1.00 44.19 743 HIS A C 1
ATOM 6010 O O . HIS A 1 743 ? 70.474 -18.187 -26.931 1.00 44.19 743 HIS A O 1
ATOM 6016 N N . SER A 1 744 ? 72.163 -19.527 -26.307 1.00 49.34 744 SER A N 1
ATOM 6017 C CA . SER A 1 744 ? 71.647 -20.725 -26.988 1.00 49.34 744 SER A CA 1
ATOM 6018 C C . SER A 1 744 ? 70.323 -21.213 -26.387 1.00 49.34 744 SER A C 1
ATOM 6020 O O . SER A 1 744 ? 69.384 -21.510 -27.122 1.00 49.34 744 SER A O 1
ATOM 6022 N N . LEU A 1 745 ? 70.219 -21.249 -25.054 1.00 49.88 745 LEU A N 1
ATOM 6023 C CA . LEU A 1 745 ? 69.006 -21.697 -24.352 1.00 49.88 745 LEU A CA 1
ATOM 6024 C C . LEU A 1 745 ? 67.821 -20.732 -24.531 1.00 49.88 745 LEU A C 1
ATOM 6026 O O . LEU A 1 745 ? 66.676 -21.172 -24.600 1.00 49.88 745 LEU A O 1
ATOM 6030 N N . CYS A 1 746 ? 68.086 -19.427 -24.663 1.00 41.56 746 CYS A N 1
ATOM 6031 C CA . CYS A 1 746 ? 67.045 -18.440 -24.955 1.00 41.56 746 CYS A CA 1
ATOM 6032 C C . CYS A 1 746 ? 66.480 -18.635 -26.373 1.00 41.56 746 CYS A C 1
ATOM 6034 O O . CYS A 1 746 ? 65.266 -18.712 -26.556 1.00 41.56 746 CYS A O 1
ATOM 6036 N N . ASN A 1 747 ? 67.359 -18.812 -27.365 1.00 54.34 747 ASN A N 1
ATOM 6037 C CA . ASN A 1 747 ? 66.948 -19.004 -28.757 1.00 54.34 747 ASN A CA 1
ATOM 6038 C C . ASN A 1 747 ? 66.230 -20.342 -28.988 1.00 54.34 747 ASN A C 1
ATOM 6040 O O . ASN A 1 747 ? 65.330 -20.397 -29.824 1.00 54.34 747 ASN A O 1
ATOM 6044 N N . GLN A 1 748 ? 66.559 -21.394 -28.229 1.00 55.72 748 GLN A N 1
ATOM 6045 C CA . GLN A 1 748 ? 65.809 -22.651 -28.279 1.00 55.72 748 GLN A CA 1
ATOM 6046 C C . GLN A 1 748 ? 64.376 -22.471 -27.744 1.00 55.72 748 GLN A C 1
ATOM 6048 O O . GLN A 1 748 ? 63.426 -22.832 -28.428 1.00 55.72 748 GLN A O 1
ATOM 6053 N N . SER A 1 749 ? 64.208 -21.797 -26.599 1.00 52.31 749 SER A N 1
ATOM 6054 C CA . SER A 1 749 ? 62.884 -21.491 -26.028 1.00 52.31 749 SER A CA 1
ATOM 6055 C C . SER A 1 749 ? 62.024 -20.606 -26.950 1.00 52.31 749 SER A C 1
ATOM 6057 O O . SER A 1 749 ? 60.836 -20.861 -27.139 1.00 52.31 749 SER A O 1
ATOM 6059 N N . VAL A 1 750 ? 62.625 -19.606 -27.608 1.00 51.88 750 VAL A N 1
ATOM 6060 C CA . VAL A 1 750 ? 61.932 -18.772 -28.611 1.00 51.88 750 VAL A CA 1
ATOM 6061 C C . VAL A 1 750 ? 61.526 -19.585 -29.847 1.00 51.88 750 VAL A C 1
ATOM 6063 O O . VAL A 1 750 ? 60.439 -19.377 -30.384 1.00 51.88 750 VAL A O 1
ATOM 6066 N N . LYS A 1 751 ? 62.354 -20.541 -30.287 1.00 61.28 751 LYS A N 1
ATOM 6067 C CA . LYS A 1 751 ? 62.044 -21.408 -31.432 1.00 61.28 751 LYS A CA 1
ATOM 6068 C C . LYS A 1 751 ? 60.926 -22.407 -31.118 1.00 61.28 751 LYS A C 1
ATOM 6070 O O . LYS A 1 751 ? 60.040 -22.594 -31.949 1.00 61.28 751 LYS A O 1
ATOM 6075 N N . ASP A 1 752 ? 60.918 -22.968 -29.913 1.00 50.31 752 ASP A N 1
ATOM 6076 C CA . ASP A 1 752 ? 59.873 -23.890 -29.459 1.00 50.31 752 ASP A CA 1
ATOM 6077 C C . ASP A 1 752 ? 58.525 -23.159 -29.249 1.00 50.31 752 ASP A C 1
ATOM 6079 O O . ASP A 1 752 ? 57.464 -23.719 -29.526 1.00 50.31 752 ASP A O 1
ATOM 6083 N N . MET A 1 753 ? 58.551 -21.870 -28.879 1.00 45.69 753 MET A N 1
ATOM 6084 C CA . MET A 1 753 ? 57.362 -21.000 -28.840 1.00 45.69 753 MET A CA 1
ATOM 6085 C C . MET A 1 753 ? 56.888 -20.536 -30.232 1.00 45.69 753 MET A C 1
ATOM 6087 O O . MET A 1 753 ? 55.688 -20.331 -30.430 1.00 45.69 753 MET A O 1
ATOM 6091 N N . SER A 1 754 ? 57.784 -20.419 -31.221 1.00 51.81 754 SER A N 1
ATOM 6092 C CA . SER A 1 754 ? 57.436 -20.023 -32.598 1.00 51.81 754 SER A CA 1
ATOM 6093 C C . SER A 1 754 ? 56.454 -20.996 -33.263 1.00 51.81 754 SER A C 1
ATOM 6095 O O . SER A 1 754 ? 55.563 -20.568 -33.991 1.00 51.81 754 SER A O 1
ATOM 6097 N N . GLY A 1 755 ? 56.569 -22.299 -32.979 1.00 52.53 755 GLY A N 1
ATOM 6098 C CA . GLY A 1 755 ? 55.739 -23.352 -33.582 1.00 52.53 755 GLY A CA 1
ATOM 6099 C C . GLY A 1 755 ? 54.289 -23.431 -33.079 1.00 52.53 755 GLY A C 1
ATOM 6100 O O . GLY A 1 755 ? 53.579 -24.367 -33.441 1.00 52.53 755 GLY A O 1
ATOM 6101 N N . THR A 1 756 ? 53.852 -22.491 -32.231 1.00 52.28 756 THR A N 1
ATOM 6102 C CA . THR A 1 756 ? 52.475 -22.423 -31.692 1.00 52.28 756 THR A CA 1
ATOM 6103 C C . THR A 1 756 ? 51.697 -21.169 -32.103 1.00 52.28 756 THR A C 1
ATOM 6105 O O . THR A 1 756 ? 50.524 -21.042 -31.756 1.00 52.28 756 THR A O 1
ATOM 6108 N N . LEU A 1 757 ? 52.319 -20.257 -32.861 1.00 48.53 757 LEU A N 1
ATOM 6109 C CA . LEU A 1 757 ? 51.727 -18.976 -33.272 1.00 48.53 757 LEU A CA 1
ATOM 6110 C C . LEU A 1 757 ? 51.382 -18.881 -34.770 1.00 48.53 757 LEU A C 1
ATOM 6112 O O . LEU A 1 757 ? 50.713 -17.933 -35.174 1.00 48.53 757 LEU A O 1
ATOM 6116 N N . GLU A 1 758 ? 51.756 -19.868 -35.588 1.00 48.12 758 GLU A N 1
ATOM 6117 C CA . GLU A 1 758 ? 51.591 -19.833 -37.056 1.00 48.12 758 GLU A CA 1
ATOM 6118 C C . GLU A 1 758 ? 50.180 -20.229 -37.557 1.00 48.12 758 GLU A C 1
ATOM 6120 O O . GLU A 1 758 ? 49.961 -20.420 -38.747 1.00 48.12 758 GLU A O 1
ATOM 6125 N N . ASN A 1 759 ? 49.185 -20.289 -36.664 1.00 47.47 759 ASN A N 1
ATOM 6126 C CA . ASN A 1 759 ? 47.782 -20.549 -37.017 1.00 47.47 759 ASN A CA 1
ATOM 6127 C C . ASN A 1 759 ? 46.862 -19.317 -36.823 1.00 47.47 759 ASN A C 1
ATOM 6129 O O . ASN A 1 759 ? 45.649 -19.431 -36.972 1.00 47.47 759 ASN A O 1
ATOM 6133 N N . PHE A 1 760 ? 47.407 -18.121 -36.528 1.00 43.59 760 PHE A N 1
ATOM 6134 C CA . PHE A 1 760 ? 46.616 -16.892 -36.298 1.00 43.59 760 PHE A CA 1
ATOM 6135 C C . PHE A 1 760 ? 46.919 -15.747 -37.253 1.00 43.59 760 PHE A C 1
ATOM 6137 O O . PHE A 1 760 ? 47.339 -14.662 -36.860 1.00 43.59 760 PHE A O 1
ATOM 6144 N N . SER A 1 761 ? 46.642 -15.972 -38.535 1.00 50.78 761 SER A N 1
ATOM 6145 C CA . SER A 1 761 ? 46.627 -14.906 -39.547 1.00 50.78 761 SER A CA 1
ATOM 6146 C C . SER A 1 761 ? 45.501 -15.080 -40.571 1.00 50.78 761 SER A C 1
ATOM 6148 O O . SER A 1 761 ? 45.689 -14.820 -41.758 1.00 50.78 761 SER A O 1
ATOM 6150 N N . LYS A 1 762 ? 44.311 -15.525 -40.125 1.00 49.62 762 LYS A N 1
ATOM 6151 C CA . LYS A 1 762 ? 43.104 -15.518 -40.969 1.00 49.62 762 LYS A CA 1
ATOM 6152 C C . LYS A 1 762 ? 41.770 -15.407 -40.216 1.00 49.62 762 LYS A C 1
ATOM 6154 O O . LYS A 1 762 ? 40.885 -16.238 -40.352 1.00 49.62 762 LYS A O 1
ATOM 6159 N N . ASP A 1 763 ? 41.627 -14.307 -39.487 1.00 43.38 763 ASP A N 1
ATOM 6160 C CA . ASP A 1 763 ? 40.342 -13.671 -39.181 1.00 43.38 763 ASP A CA 1
ATOM 6161 C C . ASP A 1 763 ? 40.541 -12.168 -39.439 1.00 43.38 763 ASP A C 1
ATOM 6163 O O . ASP A 1 763 ? 41.505 -11.589 -38.950 1.00 43.38 763 ASP A O 1
ATOM 6167 N N . GLY A 1 764 ? 39.731 -11.472 -40.229 1.00 47.38 764 GLY A N 1
ATOM 6168 C CA . GLY A 1 764 ? 38.299 -11.690 -40.448 1.00 47.38 764 GLY A CA 1
ATOM 6169 C C . GLY A 1 764 ? 37.513 -10.480 -39.933 1.00 47.38 764 GLY A C 1
ATOM 6170 O O . GLY A 1 764 ? 36.532 -10.653 -39.215 1.00 47.38 764 GLY A O 1
ATOM 6171 N N . TRP A 1 765 ? 38.007 -9.276 -40.248 1.00 39.09 765 TRP A N 1
ATOM 6172 C CA . TRP A 1 765 ? 37.444 -7.977 -39.882 1.00 39.09 765 TRP A CA 1
ATOM 6173 C C . TRP A 1 765 ? 37.467 -7.072 -41.117 1.00 39.09 765 TRP A C 1
ATOM 6175 O O . TRP A 1 765 ? 38.453 -6.385 -41.366 1.00 39.09 765 TRP A O 1
ATOM 6185 N N . GLU A 1 766 ? 36.378 -7.092 -41.879 1.00 38.41 766 GLU A N 1
ATOM 6186 C CA . GLU A 1 766 ? 36.036 -6.046 -42.846 1.00 38.41 766 GLU A CA 1
ATOM 6187 C C . GLU A 1 766 ? 34.676 -5.450 -42.462 1.00 38.41 766 GLU A C 1
ATOM 6189 O O . GLU A 1 766 ? 33.882 -6.082 -41.758 1.00 38.41 766 GLU A O 1
ATOM 6194 N N . ASP A 1 767 ? 34.459 -4.199 -42.865 1.00 37.09 767 ASP A N 1
ATOM 6195 C CA . ASP A 1 767 ? 33.320 -3.374 -42.464 1.00 37.09 767 ASP A CA 1
ATOM 6196 C C . ASP A 1 767 ? 31.962 -3.983 -42.832 1.00 37.09 767 ASP A C 1
ATOM 6198 O O . ASP A 1 767 ? 31.694 -4.315 -43.985 1.00 37.09 767 ASP A O 1
ATOM 6202 N N . MET A 1 768 ? 31.041 -3.984 -41.867 1.00 29.06 768 MET A N 1
ATOM 6203 C CA . MET A 1 768 ? 29.608 -4.123 -42.133 1.00 29.06 768 MET A CA 1
ATOM 6204 C C . MET A 1 768 ? 28.985 -2.726 -42.218 1.00 29.06 768 MET A C 1
ATOM 6206 O O . MET A 1 768 ? 28.365 -2.256 -41.265 1.00 29.06 768 MET A O 1
ATOM 6210 N N . SER A 1 769 ? 29.166 -2.062 -43.363 1.00 33.75 769 SER A N 1
ATOM 6211 C CA . SER A 1 769 ? 28.392 -0.868 -43.731 1.00 33.75 769 SER A CA 1
ATOM 6212 C C . SER A 1 769 ? 27.237 -1.254 -44.652 1.00 33.75 769 SER A C 1
ATOM 6214 O O . SER A 1 769 ? 27.435 -1.909 -45.672 1.00 33.75 769 SER A O 1
ATOM 6216 N N . GLU A 1 770 ? 26.024 -0.837 -44.297 1.00 35.19 770 GLU A N 1
ATOM 6217 C CA . GLU A 1 770 ? 24.828 -1.030 -45.116 1.00 35.19 770 GLU A CA 1
ATOM 6218 C C . GLU A 1 770 ? 24.878 -0.165 -46.385 1.00 35.19 770 GLU A C 1
ATOM 6220 O O . GLU A 1 770 ? 25.052 1.050 -46.313 1.00 35.19 770 GLU A O 1
ATOM 6225 N N . SER A 1 771 ? 24.612 -0.758 -47.547 1.00 28.45 771 SER A N 1
ATOM 6226 C CA . SER A 1 771 ? 23.739 -0.143 -48.559 1.00 28.45 771 SER A CA 1
ATOM 6227 C C . SER A 1 771 ? 23.284 -1.181 -49.583 1.00 28.45 771 SER A C 1
ATOM 6229 O O . SER A 1 771 ? 24.016 -2.097 -49.947 1.00 28.45 771 SER A O 1
ATOM 6231 N N . SER A 1 772 ? 22.026 -1.056 -50.004 1.00 39.84 772 SER A N 1
ATOM 6232 C CA . SER A 1 772 ? 21.503 -1.767 -51.171 1.00 39.84 772 SER A CA 1
ATOM 6233 C C . SER A 1 772 ? 22.017 -1.095 -52.438 1.00 39.84 772 SER A C 1
ATOM 6235 O O . SER A 1 772 ? 22.061 0.129 -52.467 1.00 39.84 772 SER A O 1
ATOM 6237 N N . ASP A 1 773 ? 22.290 -1.869 -53.486 1.00 30.38 773 ASP A N 1
ATOM 6238 C CA . ASP A 1 773 ? 21.617 -1.650 -54.769 1.00 30.38 773 ASP A CA 1
ATOM 6239 C C . ASP A 1 773 ? 21.739 -2.876 -55.688 1.00 30.38 773 ASP A C 1
ATOM 6241 O O . ASP A 1 773 ? 22.284 -3.913 -55.302 1.00 30.38 773 ASP A O 1
ATOM 6245 N N . SER A 1 774 ? 21.069 -2.805 -56.836 1.00 33.53 774 SER A N 1
ATOM 6246 C CA . SER A 1 774 ? 20.601 -3.963 -57.601 1.00 33.53 774 SER A CA 1
ATOM 6247 C C . SER A 1 774 ? 21.441 -4.277 -58.850 1.00 33.53 774 SER A C 1
ATOM 6249 O O . SER A 1 774 ? 22.222 -3.455 -59.310 1.00 33.53 774 SER A O 1
ATOM 6251 N N . GLU A 1 775 ? 21.133 -5.441 -59.439 1.00 31.08 775 GLU A N 1
ATOM 6252 C CA . GLU A 1 775 ? 21.187 -5.778 -60.880 1.00 31.08 775 GLU A CA 1
ATOM 6253 C C . GLU A 1 775 ? 22.181 -6.854 -61.388 1.00 31.08 775 GLU A C 1
ATOM 6255 O O . GLU A 1 775 ? 23.377 -6.656 -61.547 1.00 31.08 775 GLU A O 1
ATOM 6260 N N . ILE A 1 776 ? 21.581 -8.019 -61.685 1.00 28.62 776 ILE A N 1
ATOM 6261 C CA . ILE A 1 776 ? 21.671 -8.849 -62.907 1.00 28.62 776 ILE A CA 1
ATOM 6262 C C . ILE A 1 776 ? 22.990 -8.870 -63.725 1.00 28.62 776 ILE A C 1
ATOM 6264 O O . ILE A 1 776 ? 23.314 -7.902 -64.402 1.00 28.62 776 ILE A O 1
ATOM 6268 N N . LEU A 1 777 ? 23.611 -10.056 -63.864 1.00 27.03 777 LEU A N 1
ATOM 6269 C CA . LEU A 1 777 ? 23.602 -10.890 -65.098 1.00 27.03 777 LEU A CA 1
ATOM 6270 C C . LEU A 1 777 ? 24.679 -11.996 -65.084 1.00 27.03 777 LEU A C 1
ATOM 6272 O O . LEU A 1 777 ? 25.851 -11.686 -64.940 1.00 27.03 777 LEU A O 1
ATOM 6276 N N . ASN A 1 778 ? 24.250 -13.227 -65.420 1.00 24.31 778 ASN A N 1
ATOM 6277 C CA . ASN A 1 778 ? 24.986 -14.266 -66.177 1.00 24.31 778 ASN A CA 1
ATOM 6278 C C . ASN A 1 778 ? 26.315 -14.824 -65.584 1.00 24.31 778 ASN A C 1
ATOM 6280 O O . ASN A 1 778 ? 27.027 -14.157 -64.853 1.00 24.31 778 ASN A O 1
ATOM 6284 N N . SER A 1 779 ? 26.739 -16.070 -65.827 1.00 27.48 779 SER A N 1
ATOM 6285 C CA . SER A 1 779 ? 26.238 -17.190 -66.653 1.00 27.48 779 SER A CA 1
ATOM 6286 C C . SER A 1 779 ? 26.814 -18.527 -66.133 1.00 27.48 779 SER A C 1
ATOM 6288 O O . SER A 1 779 ? 27.788 -18.506 -65.393 1.00 27.48 779 SER A O 1
ATOM 6290 N N . GLU A 1 780 ? 26.208 -19.655 -66.538 1.00 27.88 780 GLU A N 1
ATOM 6291 C CA . GLU A 1 780 ? 26.833 -20.918 -67.023 1.00 27.88 780 GLU A CA 1
ATOM 6292 C C . GLU A 1 780 ? 28.257 -21.323 -66.537 1.00 27.88 780 GLU A C 1
ATOM 6294 O O . GLU A 1 780 ? 29.181 -20.523 -66.553 1.00 27.88 780 GLU A O 1
ATOM 6299 N N . ASN A 1 781 ? 28.591 -22.588 -66.236 1.00 30.22 781 ASN A N 1
ATOM 6300 C CA . ASN A 1 781 ? 28.013 -23.880 -66.649 1.00 30.22 781 ASN A CA 1
ATOM 6301 C C . ASN A 1 781 ? 28.672 -25.040 -65.847 1.00 30.22 781 ASN A C 1
ATOM 6303 O O . ASN A 1 781 ? 29.845 -24.899 -65.525 1.00 30.22 781 ASN A O 1
ATOM 6307 N N . LEU A 1 782 ? 27.978 -26.188 -65.686 1.00 29.97 782 LEU A N 1
ATOM 6308 C CA . LEU A 1 782 ? 28.520 -27.581 -65.603 1.00 29.97 782 LEU A CA 1
ATOM 6309 C C . LEU A 1 782 ? 29.556 -27.925 -64.468 1.00 29.97 782 LEU A C 1
ATOM 6311 O O . LEU A 1 782 ? 30.300 -27.082 -63.996 1.00 29.97 782 LEU A O 1
ATOM 6315 N N . ASP A 1 783 ? 29.705 -29.148 -63.931 1.00 25.47 783 ASP A N 1
ATOM 6316 C CA . ASP A 1 783 ? 29.014 -30.425 -64.154 1.00 25.47 783 ASP A CA 1
ATOM 6317 C C . ASP A 1 783 ? 29.110 -31.399 -62.938 1.00 25.47 783 ASP A C 1
ATOM 6319 O O . ASP A 1 783 ? 29.924 -31.232 -62.033 1.00 25.47 783 ASP A O 1
ATOM 6323 N N . THR A 1 784 ? 28.258 -32.433 -62.959 1.00 28.41 784 THR A N 1
ATOM 6324 C CA . THR A 1 784 ? 28.471 -33.878 -62.632 1.00 28.41 784 THR A CA 1
ATOM 6325 C C . THR A 1 784 ? 29.873 -34.382 -62.148 1.00 28.41 784 THR A C 1
ATOM 6327 O O . THR A 1 784 ? 30.881 -33.883 -62.623 1.00 28.41 784 THR A O 1
ATOM 6330 N N . ARG A 1 785 ? 30.107 -35.475 -61.368 1.00 27.11 785 ARG A N 1
ATOM 6331 C CA . ARG A 1 785 ? 29.333 -36.536 -60.638 1.00 27.11 785 ARG A CA 1
ATOM 6332 C C . ARG A 1 785 ? 30.334 -37.597 -60.055 1.00 27.11 785 ARG A C 1
ATOM 6334 O O . ARG A 1 785 ? 31.481 -37.619 -60.476 1.00 27.11 785 ARG A O 1
ATOM 6341 N N . ALA A 1 786 ? 29.849 -38.545 -59.222 1.00 25.73 786 ALA A N 1
ATOM 6342 C CA . ALA A 1 786 ? 30.456 -39.831 -58.752 1.00 25.73 786 ALA A CA 1
ATOM 6343 C C . ALA A 1 786 ? 31.208 -39.786 -57.390 1.00 25.73 786 ALA A C 1
ATOM 6345 O O . ALA A 1 786 ? 31.956 -38.847 -57.165 1.00 25.73 786 ALA A O 1
ATOM 6346 N N . VAL A 1 787 ? 31.032 -40.658 -56.368 1.00 29.08 787 VAL A N 1
ATOM 6347 C CA . VAL A 1 787 ? 30.467 -42.030 -56.132 1.00 29.08 787 VAL A CA 1
ATOM 6348 C C . VAL A 1 787 ? 31.502 -43.187 -56.170 1.00 29.08 787 VAL A C 1
ATOM 6350 O O . VAL A 1 787 ? 32.326 -43.225 -57.075 1.00 29.08 787 VAL A O 1
ATOM 6353 N N . HIS A 1 788 ? 31.367 -44.148 -55.221 1.00 30.89 788 HIS A N 1
ATOM 6354 C CA . HIS A 1 7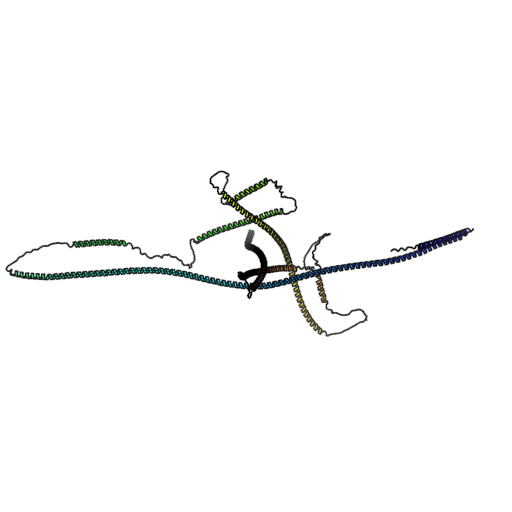88 ? 32.208 -45.348 -54.913 1.00 30.89 788 HIS A CA 1
ATOM 6355 C C . HIS A 1 788 ? 33.485 -45.062 -54.066 1.00 30.89 788 HIS A C 1
ATOM 6357 O O . HIS A 1 788 ? 33.956 -43.935 -54.095 1.00 30.89 788 HIS A O 1
ATOM 6363 N N . HIS A 1 789 ? 34.151 -45.955 -53.297 1.00 29.55 789 HIS A N 1
ATOM 6364 C CA . HIS A 1 789 ? 33.880 -47.239 -52.582 1.00 29.55 789 HIS A CA 1
ATOM 6365 C C . HIS A 1 789 ? 35.136 -47.605 -51.713 1.00 29.55 789 HIS A C 1
ATOM 6367 O O . HIS A 1 789 ? 36.206 -47.100 -52.024 1.00 29.55 789 HIS A O 1
ATOM 6373 N N . ILE A 1 790 ? 35.173 -48.492 -50.691 1.00 31.16 790 ILE A N 1
ATOM 6374 C CA . ILE A 1 790 ? 34.191 -49.079 -49.738 1.00 31.16 790 ILE A CA 1
ATOM 6375 C C . ILE A 1 790 ? 34.942 -49.895 -48.626 1.00 31.16 790 ILE A C 1
ATOM 6377 O O . ILE A 1 790 ? 36.044 -50.366 -48.869 1.00 31.16 790 ILE A O 1
ATOM 6381 N N . SER A 1 791 ? 34.306 -50.149 -47.465 1.00 28.89 791 SER A N 1
ATOM 6382 C CA . SER A 1 791 ? 34.552 -51.272 -46.509 1.00 28.89 791 SER A CA 1
ATOM 6383 C C . SER A 1 791 ? 35.806 -51.390 -45.593 1.00 28.89 791 SER A C 1
ATOM 6385 O O . SER A 1 791 ? 36.912 -51.664 -46.032 1.00 28.89 791 SER A O 1
ATOM 6387 N N . LEU A 1 792 ? 35.492 -51.494 -44.284 1.00 26.91 792 LEU A N 1
ATOM 6388 C CA . LEU A 1 792 ? 35.878 -52.550 -43.308 1.00 26.91 792 LEU A CA 1
ATOM 6389 C C . LEU A 1 792 ? 37.186 -52.519 -42.455 1.00 26.91 792 LEU A C 1
ATOM 6391 O O . LEU A 1 792 ? 38.296 -52.770 -42.905 1.00 26.91 792 LEU A O 1
ATOM 6395 N N . THR A 1 793 ? 36.922 -52.554 -41.133 1.00 26.53 793 THR A N 1
ATOM 6396 C CA . THR A 1 793 ? 37.490 -53.417 -40.055 1.00 26.53 793 THR A CA 1
ATOM 6397 C C . THR A 1 793 ? 38.622 -52.991 -39.089 1.00 26.53 793 THR A C 1
ATOM 6399 O O . THR A 1 793 ? 39.795 -52.994 -39.421 1.00 26.53 793 THR A O 1
ATOM 6402 N N . LYS A 1 794 ? 38.206 -52.971 -37.801 1.00 29.80 794 LYS A N 1
ATOM 6403 C CA . LYS A 1 794 ? 38.836 -53.523 -36.567 1.00 29.80 794 LYS A CA 1
ATOM 6404 C C . LYS A 1 794 ? 39.846 -52.701 -35.726 1.00 29.80 794 LYS A C 1
ATOM 6406 O O . LYS A 1 794 ? 41.042 -52.735 -35.951 1.00 29.80 794 LYS A O 1
ATOM 6411 N N . LYS A 1 795 ? 39.297 -52.278 -34.573 1.00 29.66 795 LYS A N 1
ATOM 6412 C CA . LYS A 1 795 ? 39.790 -52.397 -33.177 1.00 29.66 795 LYS A CA 1
ATOM 6413 C C . LYS A 1 795 ? 40.984 -51.566 -32.658 1.00 29.66 795 LYS A C 1
ATOM 6415 O O . LYS A 1 795 ? 42.132 -51.835 -32.962 1.00 29.66 795 LYS A O 1
ATOM 6420 N N . ASN A 1 796 ? 40.610 -50.772 -31.649 1.00 28.12 796 ASN A N 1
ATOM 6421 C CA . ASN A 1 796 ? 41.272 -50.477 -30.371 1.00 28.12 796 ASN A CA 1
ATOM 6422 C C . ASN A 1 796 ? 42.629 -49.753 -30.311 1.00 28.12 796 ASN A C 1
ATOM 6424 O O . ASN A 1 796 ? 43.687 -50.351 -30.434 1.00 28.12 796 ASN A O 1
ATOM 6428 N N . GLU A 1 797 ? 42.488 -48.526 -29.797 1.00 29.34 797 GLU A N 1
ATOM 6429 C CA . GLU A 1 797 ? 43.180 -47.985 -28.619 1.00 29.34 797 GLU A CA 1
ATOM 6430 C C . GLU A 1 797 ? 44.572 -47.354 -28.760 1.00 29.34 797 GLU A C 1
ATOM 6432 O O . GLU A 1 797 ? 45.492 -47.865 -29.379 1.00 29.34 797 GLU A O 1
ATOM 6437 N N . GLN A 1 798 ? 44.665 -46.248 -28.014 1.00 28.34 798 GLN A N 1
ATOM 6438 C CA . GLN A 1 798 ? 45.834 -45.471 -27.616 1.00 28.34 798 GLN A CA 1
ATOM 6439 C C . GLN A 1 798 ? 46.483 -44.520 -28.641 1.00 28.34 798 GLN A C 1
ATOM 6441 O O . GLN A 1 798 ? 47.239 -44.893 -29.526 1.00 28.34 798 GLN A O 1
ATOM 6446 N N . GLN A 1 799 ? 46.305 -43.242 -28.277 1.00 28.16 799 GLN A N 1
ATOM 6447 C CA . GLN A 1 799 ? 47.282 -42.153 -28.333 1.00 28.16 799 GLN A CA 1
ATOM 6448 C C . GLN A 1 799 ? 47.333 -41.267 -29.592 1.00 28.16 799 GLN A C 1
ATOM 6450 O O . GLN A 1 799 ? 47.081 -41.680 -30.713 1.00 28.16 799 GLN A O 1
ATOM 6455 N N . GLU A 1 800 ? 47.656 -39.998 -29.319 1.00 28.31 800 GLU A N 1
ATOM 6456 C CA . GLU A 1 800 ? 48.055 -38.942 -30.262 1.00 28.31 800 GLU A CA 1
ATOM 6457 C C . GLU A 1 800 ? 47.014 -38.420 -31.270 1.00 28.31 800 GLU A C 1
ATOM 6459 O O . GLU A 1 800 ? 47.133 -38.561 -32.482 1.00 28.31 800 GLU A O 1
ATOM 6464 N N . GLN A 1 801 ? 46.082 -37.607 -30.758 1.00 26.19 801 GLN A N 1
ATOM 6465 C CA . GLN A 1 801 ? 45.593 -36.439 -31.499 1.00 26.19 801 GLN A CA 1
ATOM 6466 C C . GLN A 1 801 ? 45.835 -35.166 -30.688 1.00 26.19 801 GLN A C 1
ATOM 6468 O O . GLN A 1 801 ? 45.080 -34.823 -29.784 1.00 26.19 801 GLN A O 1
ATOM 6473 N N . ASN A 1 802 ? 46.917 -34.467 -31.034 1.00 31.05 802 ASN A N 1
ATOM 6474 C CA . ASN A 1 802 ? 47.234 -33.127 -30.553 1.00 31.05 802 ASN A CA 1
ATOM 6475 C C . ASN A 1 802 ? 47.810 -32.319 -31.723 1.00 31.05 802 ASN A C 1
ATOM 6477 O O . ASN A 1 802 ? 49.026 -32.280 -31.897 1.00 31.05 802 ASN A O 1
ATOM 6481 N N . LYS A 1 803 ? 46.931 -31.727 -32.546 1.00 29.11 803 LYS A N 1
ATOM 6482 C CA . LYS A 1 803 ? 47.196 -30.551 -33.402 1.00 29.11 803 LYS A CA 1
ATOM 6483 C C . LYS A 1 803 ? 45.987 -30.236 -34.289 1.00 29.11 803 LYS A C 1
ATOM 6485 O O . LYS A 1 803 ? 45.741 -30.954 -35.249 1.00 29.11 803 LYS A O 1
ATOM 6490 N N . ILE A 1 804 ? 45.280 -29.148 -33.980 1.00 30.25 804 ILE A N 1
ATOM 6491 C CA . ILE A 1 804 ? 45.204 -27.918 -34.797 1.00 30.25 804 ILE A CA 1
ATOM 6492 C C . ILE A 1 804 ? 44.049 -27.032 -34.295 1.00 30.25 804 ILE A C 1
ATOM 6494 O O . ILE A 1 804 ? 42.972 -27.507 -33.956 1.00 30.25 804 ILE A O 1
ATOM 6498 N N . GLU A 1 805 ? 44.350 -25.738 -34.227 1.00 28.00 805 GLU A N 1
ATOM 6499 C CA . GLU A 1 805 ? 43.428 -24.601 -34.162 1.00 28.00 805 GLU A CA 1
ATOM 6500 C C . GLU A 1 805 ? 42.421 -24.456 -32.988 1.00 28.00 805 GLU A C 1
ATOM 6502 O O . GLU A 1 805 ? 41.222 -24.705 -33.081 1.00 28.00 805 GLU A O 1
ATOM 6507 N N . ASN A 1 806 ? 42.895 -23.754 -31.947 1.00 28.34 806 ASN A N 1
ATOM 6508 C CA . ASN A 1 806 ? 42.247 -22.478 -31.574 1.00 28.34 806 ASN A CA 1
ATOM 6509 C C . ASN A 1 806 ? 42.163 -21.562 -32.828 1.00 28.34 806 ASN A C 1
ATOM 6511 O O . ASN A 1 806 ? 42.769 -21.853 -33.839 1.00 28.34 806 ASN A O 1
ATOM 6515 N N . ASN A 1 807 ? 41.519 -20.409 -32.914 1.00 39.09 807 ASN A N 1
ATOM 6516 C CA . ASN A 1 807 ? 40.897 -19.489 -31.982 1.00 39.09 807 ASN A CA 1
ATOM 6517 C C . ASN A 1 807 ? 39.636 -18.977 -32.679 1.00 39.09 807 ASN A C 1
ATOM 6519 O O . ASN A 1 807 ? 39.561 -18.946 -33.903 1.00 39.09 807 ASN A O 1
ATOM 6523 N N . LYS A 1 808 ? 38.766 -18.353 -31.896 1.00 31.84 808 LYS A N 1
ATOM 6524 C CA . LYS A 1 808 ? 38.270 -17.027 -32.259 1.00 31.84 808 LYS A CA 1
ATOM 6525 C C . LYS A 1 808 ? 38.013 -16.287 -30.958 1.00 31.84 808 LYS A C 1
ATOM 6527 O O . LYS A 1 808 ? 37.120 -16.653 -30.196 1.00 31.84 808 LYS A O 1
ATOM 6532 N N . ILE A 1 809 ? 38.849 -15.299 -30.639 1.00 44.03 809 ILE A N 1
ATOM 6533 C CA . ILE A 1 809 ? 38.594 -14.447 -29.474 1.00 44.03 809 ILE A CA 1
ATOM 6534 C C . ILE A 1 809 ? 37.414 -13.555 -29.855 1.00 44.03 809 ILE A C 1
ATOM 6536 O O . ILE A 1 809 ? 37.545 -12.665 -30.691 1.00 44.03 809 ILE A O 1
ATOM 6540 N N . THR A 1 810 ? 36.241 -13.800 -29.271 1.00 37.00 810 THR A N 1
ATOM 6541 C CA . THR A 1 810 ? 35.056 -12.954 -29.480 1.00 37.00 810 THR A CA 1
ATOM 6542 C C . THR A 1 810 ? 34.340 -12.730 -28.140 1.00 37.00 810 THR A C 1
ATOM 6544 O O . THR A 1 810 ? 34.151 -13.678 -27.372 1.00 37.00 810 THR A O 1
ATOM 6547 N N . PRO A 1 811 ? 33.985 -11.480 -27.781 1.00 43.16 811 PRO A N 1
ATOM 6548 C CA . PRO A 1 811 ? 33.860 -11.075 -26.377 1.00 43.16 811 PRO A CA 1
ATOM 6549 C C . PRO A 1 811 ? 32.469 -11.340 -25.766 1.00 43.16 811 PRO A C 1
ATOM 6551 O O . PRO A 1 811 ? 31.843 -10.451 -25.190 1.00 43.16 811 PRO A O 1
ATOM 6554 N N . SER A 1 812 ? 31.968 -12.577 -25.841 1.00 48.22 812 SER A N 1
ATOM 6555 C CA . SER A 1 812 ? 30.608 -12.898 -25.372 1.00 48.22 812 SER A CA 1
ATOM 6556 C C . SER A 1 812 ? 30.483 -13.070 -23.848 1.00 48.22 812 SER A C 1
ATOM 6558 O O . SER A 1 812 ? 29.403 -12.849 -23.297 1.00 48.22 812 SER A O 1
ATOM 6560 N N . SER A 1 813 ? 31.572 -13.420 -23.145 1.00 37.81 813 SER A N 1
ATOM 6561 C CA . SER A 1 813 ? 31.561 -13.626 -21.683 1.00 37.81 813 SER A CA 1
ATOM 6562 C C . SER A 1 813 ? 31.217 -12.351 -20.908 1.00 37.81 813 SER A C 1
ATOM 6564 O O . SER A 1 813 ? 30.526 -12.421 -19.894 1.00 37.81 813 SER A O 1
ATOM 6566 N N . MET A 1 814 ? 31.674 -11.184 -21.375 1.00 43.38 814 MET A N 1
ATOM 6567 C CA . MET A 1 814 ? 31.321 -9.917 -20.732 1.00 43.38 814 MET A CA 1
ATOM 6568 C C . MET A 1 814 ? 29.879 -9.510 -21.028 1.00 43.38 814 MET A C 1
ATOM 6570 O O . MET A 1 814 ? 29.248 -8.915 -20.164 1.00 43.38 814 MET A O 1
ATOM 6574 N N . CYS A 1 815 ? 29.330 -9.830 -22.205 1.00 44.94 815 CYS A N 1
ATOM 6575 C CA . CYS A 1 815 ? 28.008 -9.343 -22.598 1.00 44.94 815 CYS A CA 1
ATOM 6576 C C . CYS A 1 815 ? 26.890 -9.929 -21.721 1.00 44.94 815 CYS A C 1
ATOM 6578 O O . CYS A 1 815 ? 26.155 -9.169 -21.102 1.00 44.94 815 CYS A O 1
ATOM 6580 N N . LEU A 1 816 ? 26.831 -11.254 -21.540 1.00 48.59 816 LEU A N 1
ATOM 6581 C CA . LEU A 1 816 ? 25.782 -11.901 -20.732 1.00 48.59 816 LEU A CA 1
ATOM 6582 C C . LEU A 1 816 ? 25.884 -11.578 -19.234 1.00 48.59 816 LEU A C 1
ATOM 6584 O O . LEU A 1 816 ? 24.868 -11.410 -18.551 1.00 48.59 816 LEU A O 1
ATOM 6588 N N . GLU A 1 817 ? 27.104 -11.456 -18.703 1.00 50.56 817 GLU A N 1
ATOM 6589 C CA . GLU A 1 817 ? 27.284 -11.041 -17.313 1.00 50.56 817 GLU A CA 1
ATOM 6590 C C . GLU A 1 817 ? 26.914 -9.561 -17.134 1.00 50.56 817 GLU A C 1
ATOM 6592 O O . GLU A 1 817 ? 26.230 -9.216 -16.168 1.00 50.56 817 GLU A O 1
ATOM 6597 N N . ASN A 1 818 ? 27.272 -8.697 -18.092 1.00 56.97 818 ASN A N 1
ATOM 6598 C CA . ASN A 1 818 ? 26.861 -7.296 -18.109 1.00 56.97 818 ASN A CA 1
ATOM 6599 C C . ASN A 1 818 ? 25.355 -7.137 -18.328 1.00 56.97 818 ASN A C 1
ATOM 6601 O O . ASN A 1 818 ? 24.782 -6.253 -17.710 1.00 56.97 818 ASN A O 1
ATOM 6605 N N . GLU A 1 819 ? 24.687 -7.978 -19.116 1.00 64.31 819 GLU A N 1
ATOM 6606 C CA . GLU A 1 819 ? 23.234 -7.961 -19.328 1.00 64.31 819 GLU A CA 1
ATOM 6607 C C . GLU A 1 819 ? 22.464 -8.429 -18.093 1.00 64.31 819 GLU A C 1
ATOM 6609 O O . GLU A 1 819 ? 21.469 -7.807 -17.719 1.00 64.31 819 GLU A O 1
ATOM 6614 N N . SER A 1 820 ? 22.942 -9.469 -17.405 1.00 60.28 820 SER A N 1
ATOM 6615 C CA . SER A 1 820 ? 22.374 -9.918 -16.130 1.00 60.28 820 SER A CA 1
ATOM 6616 C C . SER A 1 820 ? 22.578 -8.865 -15.034 1.00 60.28 820 SER A C 1
ATOM 6618 O O . SER A 1 820 ? 21.619 -8.458 -14.366 1.00 60.28 820 SER A O 1
ATOM 6620 N N . LYS A 1 821 ? 23.797 -8.312 -14.924 1.00 65.75 821 LYS A N 1
ATOM 6621 C CA . LYS A 1 821 ? 24.108 -7.167 -14.050 1.00 65.75 821 LYS A CA 1
ATOM 6622 C C . LYS A 1 821 ? 23.291 -5.933 -14.442 1.00 65.75 821 LYS A C 1
ATOM 6624 O O . LYS A 1 821 ? 22.817 -5.231 -13.557 1.00 65.75 821 LYS A O 1
ATOM 6629 N N . LEU A 1 822 ? 23.047 -5.682 -15.729 1.00 71.94 822 LEU A N 1
ATOM 6630 C CA . LEU A 1 822 ? 22.224 -4.580 -16.236 1.00 71.94 822 LEU A CA 1
ATOM 6631 C C . LEU A 1 822 ? 20.741 -4.803 -15.940 1.00 71.94 822 LEU A C 1
ATOM 6633 O O . LEU A 1 822 ? 20.061 -3.841 -15.606 1.00 71.94 822 LEU A O 1
ATOM 6637 N N . CYS A 1 823 ? 20.230 -6.032 -15.997 1.00 63.75 823 CYS A N 1
ATOM 6638 C CA . CYS A 1 823 ? 18.851 -6.355 -15.634 1.00 63.75 823 CYS A CA 1
ATOM 6639 C C . CYS A 1 823 ? 18.632 -6.270 -14.118 1.00 63.75 823 CYS A C 1
ATOM 6641 O O . CYS A 1 823 ? 17.661 -5.648 -13.686 1.00 63.75 823 CYS A O 1
ATOM 6643 N N . GLN A 1 824 ? 19.562 -6.770 -13.296 1.00 71.19 824 GLN A N 1
ATOM 6644 C CA . GLN A 1 824 ? 19.539 -6.541 -11.846 1.00 71.19 824 GLN A CA 1
ATOM 6645 C C . GLN A 1 824 ? 19.692 -5.052 -11.502 1.00 71.19 824 GLN A C 1
ATOM 6647 O O . GLN A 1 824 ? 18.950 -4.547 -10.663 1.00 71.19 824 GLN A O 1
ATOM 6652 N N . LYS A 1 825 ? 20.577 -4.313 -12.183 1.00 78.12 825 LYS A N 1
ATOM 6653 C CA . LYS A 1 825 ? 20.755 -2.861 -12.006 1.00 78.12 825 LYS A CA 1
ATOM 6654 C C . LYS A 1 825 ? 19.514 -2.087 -12.456 1.00 78.12 825 LYS A C 1
ATOM 6656 O O . LYS A 1 825 ? 19.088 -1.199 -11.729 1.00 78.12 825 LYS A O 1
ATOM 6661 N N . LYS A 1 826 ? 18.868 -2.456 -13.569 1.00 77.69 826 LYS A N 1
ATOM 6662 C CA . LYS A 1 826 ? 17.576 -1.902 -14.022 1.00 77.69 826 LYS A CA 1
ATOM 6663 C C . LYS A 1 826 ? 16.467 -2.192 -13.007 1.00 77.69 826 LYS A C 1
ATOM 6665 O O . LYS A 1 826 ? 15.766 -1.264 -12.622 1.00 77.69 826 LYS A O 1
ATOM 6670 N N . LEU A 1 827 ? 16.346 -3.418 -12.492 1.00 76.00 827 LEU A N 1
ATOM 6671 C CA . LEU A 1 827 ? 15.371 -3.761 -11.446 1.00 76.00 827 LEU A CA 1
ATOM 6672 C C . LEU A 1 827 ? 15.640 -3.022 -10.128 1.00 76.00 827 LEU A C 1
ATOM 6674 O O . LEU A 1 827 ? 14.705 -2.507 -9.520 1.00 76.00 827 LEU A O 1
ATOM 6678 N N . ALA A 1 828 ? 16.899 -2.900 -9.706 1.00 83.62 828 ALA A N 1
ATOM 6679 C CA . ALA A 1 828 ? 17.287 -2.130 -8.527 1.00 83.62 828 ALA A CA 1
ATOM 6680 C C . ALA A 1 828 ? 17.020 -0.627 -8.714 1.00 83.62 828 ALA A C 1
ATOM 6682 O O . ALA A 1 828 ? 16.520 0.022 -7.797 1.00 83.62 828 ALA A O 1
ATOM 6683 N N . VAL A 1 829 ? 17.274 -0.077 -9.907 1.00 84.81 829 VAL A N 1
ATOM 6684 C CA . VAL A 1 829 ? 16.935 1.306 -10.276 1.00 84.81 829 VAL A CA 1
ATOM 6685 C C . VAL A 1 829 ? 15.421 1.512 -10.309 1.00 84.81 829 VAL A C 1
ATOM 6687 O O . VAL A 1 829 ? 14.965 2.517 -9.782 1.00 84.81 829 VAL A O 1
ATOM 6690 N N . VAL A 1 830 ? 14.629 0.563 -10.819 1.00 79.94 830 VAL A N 1
ATOM 6691 C CA . VAL A 1 830 ? 13.153 0.623 -10.816 1.00 79.94 830 VAL A CA 1
ATOM 6692 C C . VAL A 1 830 ? 12.577 0.474 -9.403 1.00 79.94 830 VAL A C 1
ATOM 6694 O O . VAL A 1 830 ? 11.630 1.169 -9.041 1.00 79.94 830 VAL A O 1
ATOM 6697 N N . GLN A 1 831 ? 13.154 -0.371 -8.545 1.00 79.88 831 GLN A N 1
ATOM 6698 C CA . GLN A 1 831 ? 12.750 -0.445 -7.138 1.00 79.88 831 GLN A CA 1
ATOM 6699 C C . GLN A 1 831 ? 13.161 0.808 -6.357 1.00 79.88 831 GLN A C 1
ATOM 6701 O O . GLN A 1 831 ? 12.378 1.297 -5.540 1.00 79.88 831 GLN A O 1
ATOM 6706 N N . LYS A 1 832 ? 14.354 1.361 -6.612 1.00 83.62 832 LYS A N 1
ATOM 6707 C CA . LYS A 1 832 ? 14.811 2.621 -6.014 1.00 83.62 832 LYS A CA 1
ATOM 6708 C C . LYS A 1 832 ? 13.951 3.785 -6.498 1.00 83.62 832 LYS A C 1
ATOM 6710 O O . LYS A 1 832 ? 13.476 4.541 -5.662 1.00 83.62 832 LYS A O 1
ATOM 6715 N N . SER A 1 833 ? 13.658 3.887 -7.795 1.00 77.31 833 SER A N 1
ATOM 6716 C CA . SER A 1 833 ? 12.780 4.922 -8.346 1.00 77.31 833 SER A CA 1
ATOM 6717 C C . SER A 1 833 ? 11.349 4.773 -7.834 1.00 77.31 833 SER A C 1
ATOM 6719 O O . SER A 1 833 ? 10.763 5.779 -7.463 1.00 77.31 833 SER A O 1
ATOM 6721 N N . LYS A 1 834 ? 10.816 3.552 -7.665 1.00 83.88 834 LYS A N 1
ATOM 6722 C CA . LYS A 1 834 ? 9.530 3.310 -6.985 1.00 83.88 834 LYS A CA 1
ATOM 6723 C C . LYS A 1 834 ? 9.550 3.799 -5.532 1.00 83.88 834 LYS A C 1
ATOM 6725 O O . LYS A 1 834 ? 8.619 4.483 -5.117 1.00 83.88 834 LYS A O 1
ATOM 6730 N N . ARG A 1 835 ? 10.598 3.497 -4.754 1.00 87.75 835 ARG A N 1
ATOM 6731 C CA . ARG A 1 835 ? 10.736 3.971 -3.359 1.00 87.75 835 ARG A CA 1
ATOM 6732 C C . ARG A 1 835 ? 10.879 5.497 -3.286 1.00 87.75 835 ARG A C 1
ATOM 6734 O O . ARG A 1 835 ? 10.205 6.117 -2.470 1.00 87.75 835 ARG A O 1
ATOM 6741 N N . THR A 1 836 ? 11.680 6.100 -4.166 1.00 84.75 836 THR A N 1
ATOM 6742 C CA . THR A 1 836 ? 11.842 7.560 -4.291 1.00 84.75 836 THR A CA 1
ATOM 6743 C C . THR A 1 836 ? 10.559 8.239 -4.769 1.00 84.75 836 THR A C 1
ATOM 6745 O O . THR A 1 836 ? 10.200 9.290 -4.252 1.00 84.75 836 THR A O 1
ATOM 6748 N N . ALA A 1 837 ? 9.818 7.638 -5.700 1.00 78.75 837 ALA A N 1
ATOM 6749 C CA . ALA A 1 837 ? 8.526 8.141 -6.153 1.00 78.75 837 ALA A CA 1
ATOM 6750 C C . ALA A 1 837 ? 7.501 8.100 -5.016 1.00 78.75 837 ALA A C 1
ATOM 6752 O O . ALA A 1 837 ? 6.833 9.097 -4.786 1.00 78.75 837 ALA A O 1
ATOM 6753 N N . VAL A 1 838 ? 7.426 7.005 -4.248 1.00 83.00 838 VAL A N 1
ATOM 6754 C CA . VAL A 1 838 ? 6.533 6.885 -3.080 1.00 83.00 838 VAL A CA 1
ATOM 6755 C C . VAL A 1 838 ? 6.911 7.865 -1.964 1.00 83.00 838 VAL A C 1
ATOM 6757 O O . VAL A 1 838 ? 6.021 8.501 -1.396 1.00 83.00 838 VAL A O 1
ATOM 6760 N N . SER A 1 839 ? 8.200 8.047 -1.659 1.00 82.56 839 SER A N 1
ATOM 6761 C CA . SER A 1 839 ? 8.630 9.027 -0.652 1.00 82.56 839 SER A CA 1
ATOM 6762 C C . SER A 1 839 ? 8.428 10.469 -1.130 1.00 82.56 839 SER A C 1
ATOM 6764 O O . SER A 1 839 ? 7.996 11.305 -0.341 1.00 82.56 839 SER A O 1
ATOM 6766 N N . SER A 1 840 ? 8.623 10.752 -2.422 1.00 77.94 840 SER A N 1
ATOM 6767 C CA . SER A 1 840 ? 8.280 12.033 -3.054 1.00 77.94 840 SER A CA 1
ATOM 6768 C C . SER A 1 840 ? 6.771 12.299 -3.023 1.00 77.94 840 SER A C 1
ATOM 6770 O O . SER A 1 840 ? 6.348 13.389 -2.648 1.00 77.94 840 SER A O 1
ATOM 6772 N N . LEU A 1 841 ? 5.933 11.289 -3.289 1.00 82.56 841 LEU A N 1
ATOM 6773 C CA . LEU A 1 841 ? 4.472 11.381 -3.166 1.00 82.56 841 LEU A CA 1
ATOM 6774 C C . LEU A 1 841 ? 4.051 11.659 -1.716 1.00 82.56 841 LEU A C 1
ATOM 6776 O O . LEU A 1 841 ? 3.155 12.469 -1.484 1.00 82.56 841 LEU A O 1
ATOM 6780 N N . LYS A 1 842 ? 4.721 11.044 -0.730 1.00 85.50 842 LYS A N 1
ATOM 6781 C CA . LYS A 1 842 ? 4.497 11.319 0.698 1.00 85.50 842 LYS A CA 1
ATOM 6782 C C . LYS A 1 842 ? 4.909 12.753 1.065 1.00 85.50 842 LYS A C 1
ATOM 6784 O O . LYS A 1 842 ? 4.073 13.482 1.597 1.00 85.50 842 LYS A O 1
ATOM 6789 N N . LYS A 1 843 ? 6.121 13.190 0.688 1.00 86.31 843 LYS A N 1
ATOM 6790 C CA . LYS A 1 843 ? 6.604 14.578 0.852 1.00 86.31 843 LYS A CA 1
ATOM 6791 C C . LYS A 1 843 ? 5.646 15.585 0.202 1.00 86.31 843 LYS A C 1
ATOM 6793 O O . LYS A 1 843 ? 5.266 16.560 0.837 1.00 86.31 843 LYS A O 1
ATOM 6798 N N . SER A 1 844 ? 5.198 15.328 -1.028 1.00 74.44 844 SER A N 1
ATOM 6799 C CA . SER A 1 844 ? 4.239 16.166 -1.762 1.00 74.44 844 SER A CA 1
ATOM 6800 C C . SER A 1 844 ? 2.862 16.199 -1.089 1.00 74.44 844 SER A C 1
ATOM 6802 O O . SER A 1 844 ? 2.238 17.254 -0.996 1.00 74.44 844 SER A O 1
ATOM 6804 N N . ARG A 1 845 ? 2.386 15.076 -0.539 1.00 83.06 845 ARG A N 1
ATOM 6805 C CA . ARG A 1 845 ? 1.128 15.017 0.224 1.00 83.06 845 ARG A CA 1
ATOM 6806 C C . ARG A 1 845 ? 1.214 15.786 1.545 1.00 83.06 845 ARG A C 1
ATOM 6808 O O . ARG A 1 845 ? 0.234 16.406 1.950 1.00 83.06 845 ARG A O 1
ATOM 6815 N N . GLU A 1 846 ? 2.365 15.769 2.208 1.00 88.00 846 GLU A N 1
ATOM 6816 C CA . GLU A 1 846 ? 2.629 16.544 3.426 1.00 88.00 846 GLU A CA 1
ATOM 6817 C C . GLU A 1 846 ? 2.819 18.038 3.128 1.00 88.00 846 GLU A C 1
ATOM 6819 O O . GLU A 1 846 ? 2.245 18.872 3.827 1.00 88.00 846 GLU A O 1
ATOM 6824 N N . ALA A 1 847 ? 3.513 18.387 2.042 1.00 85.62 847 ALA A N 1
ATOM 6825 C CA . ALA A 1 847 ? 3.604 19.754 1.535 1.00 85.62 847 ALA A CA 1
ATOM 6826 C C . ALA A 1 847 ? 2.219 20.309 1.162 1.00 85.62 847 ALA A C 1
ATOM 6828 O O . ALA A 1 847 ? 1.873 21.401 1.595 1.00 85.62 847 ALA A O 1
ATOM 6829 N N . ASN A 1 848 ? 1.376 19.533 0.472 1.00 79.44 848 ASN A N 1
ATOM 6830 C CA . ASN A 1 848 ? -0.008 19.915 0.175 1.00 79.44 848 ASN A CA 1
ATOM 6831 C C . ASN A 1 848 ? -0.848 20.130 1.445 1.00 79.44 848 ASN A C 1
ATOM 6833 O O . ASN A 1 848 ? -1.615 21.089 1.508 1.00 79.44 848 ASN A O 1
ATOM 6837 N N . LYS A 1 849 ? -0.685 19.300 2.489 1.00 86.44 849 LYS A N 1
ATOM 6838 C CA . LYS A 1 849 ? -1.320 19.556 3.796 1.00 86.44 849 LYS A CA 1
ATOM 6839 C C . LYS A 1 849 ? -0.854 20.890 4.392 1.00 86.44 849 LYS A C 1
ATOM 6841 O O . LYS A 1 849 ? -1.698 21.686 4.788 1.00 86.44 849 LYS A O 1
ATOM 6846 N N . ARG A 1 850 ? 0.459 21.160 4.402 1.00 88.25 850 ARG A N 1
ATOM 6847 C CA . ARG A 1 850 ? 1.032 22.426 4.904 1.00 88.25 850 ARG A CA 1
ATOM 6848 C C . ARG A 1 850 ? 0.533 23.638 4.110 1.00 88.25 850 ARG A C 1
ATOM 6850 O O . ARG A 1 850 ? 0.107 24.609 4.723 1.00 88.25 850 ARG A O 1
ATOM 6857 N N . LEU A 1 851 ? 0.506 23.556 2.779 1.00 87.94 851 LEU A N 1
ATOM 6858 C CA . LEU A 1 851 ? -0.045 24.593 1.899 1.00 87.94 851 LEU A CA 1
ATOM 6859 C C . LEU A 1 851 ? -1.543 24.813 2.142 1.00 87.94 851 LEU A C 1
ATOM 6861 O O . LEU A 1 851 ? -1.986 25.953 2.166 1.00 87.94 851 LEU A O 1
ATOM 6865 N N . THR A 1 852 ? -2.319 23.755 2.403 1.00 81.06 852 THR A N 1
ATOM 6866 C CA . THR A 1 852 ? -3.747 23.882 2.754 1.00 81.06 852 THR A CA 1
ATOM 6867 C C . THR A 1 852 ? -3.929 24.605 4.095 1.00 81.06 852 THR A C 1
ATOM 6869 O O . THR A 1 852 ? -4.778 25.485 4.215 1.00 81.06 852 THR A O 1
ATOM 6872 N N . SER A 1 853 ? -3.101 24.290 5.098 1.00 86.12 853 SER A N 1
ATOM 6873 C CA . SER A 1 853 ? -3.092 24.997 6.387 1.00 86.12 853 SER A CA 1
ATOM 6874 C C . SER A 1 853 ? -2.653 26.462 6.256 1.00 86.12 853 SER A C 1
ATOM 6876 O O . SER A 1 853 ? -3.266 27.334 6.867 1.00 86.12 853 SER A O 1
ATOM 6878 N N . GLN A 1 854 ? -1.648 26.758 5.425 1.00 84.94 854 GLN A N 1
ATOM 6879 C CA . GLN A 1 854 ? -1.228 28.132 5.122 1.00 84.94 854 GLN A CA 1
ATOM 6880 C C . GLN A 1 854 ? -2.305 28.911 4.355 1.00 84.94 854 GLN A C 1
ATOM 6882 O O . GLN A 1 854 ? -2.570 30.063 4.689 1.00 84.94 854 GLN A O 1
ATOM 6887 N N . LEU A 1 855 ? -2.979 28.291 3.381 1.00 86.69 855 LEU A N 1
ATOM 6888 C CA . LEU A 1 855 ? -4.107 28.885 2.656 1.00 86.69 855 LEU A CA 1
ATOM 6889 C C . LEU A 1 855 ? -5.253 29.249 3.613 1.00 86.69 855 LEU A C 1
ATOM 6891 O O . LEU A 1 855 ? -5.836 30.323 3.505 1.00 86.69 855 LEU A O 1
ATOM 6895 N N . HIS A 1 856 ? -5.554 28.382 4.584 1.00 84.94 856 HIS A N 1
ATOM 6896 C CA . HIS A 1 856 ? -6.556 28.673 5.608 1.00 84.94 856 HIS A CA 1
ATOM 6897 C C . HIS A 1 856 ? -6.139 29.856 6.498 1.00 84.94 856 HIS A C 1
ATOM 6899 O O . HIS A 1 856 ? -6.937 30.764 6.727 1.00 84.94 856 HIS A O 1
ATOM 6905 N N . LEU A 1 857 ? -4.885 29.877 6.967 1.00 89.50 857 LEU A N 1
ATOM 6906 C CA . LEU A 1 857 ? -4.358 30.954 7.809 1.00 89.50 857 LEU A CA 1
ATOM 6907 C C . LEU A 1 857 ? -4.330 32.304 7.074 1.00 89.50 857 LEU A C 1
ATOM 6909 O O . LEU A 1 857 ? -4.802 33.303 7.607 1.00 89.50 857 LEU A O 1
ATOM 6913 N N . THR A 1 858 ? -3.843 32.332 5.833 1.00 85.62 858 THR A N 1
ATOM 6914 C CA . THR A 1 858 ? -3.808 33.549 5.001 1.00 85.62 858 THR A CA 1
ATOM 6915 C C . THR A 1 858 ? -5.210 34.044 4.652 1.00 85.62 858 THR A C 1
ATOM 6917 O O . THR A 1 858 ? -5.452 35.248 4.687 1.00 85.62 858 THR A O 1
ATOM 6920 N N . LYS A 1 859 ? -6.174 33.145 4.409 1.00 83.56 859 LYS A N 1
ATOM 6921 C CA . LYS A 1 859 ? -7.587 33.513 4.223 1.00 83.56 859 LYS A CA 1
ATOM 6922 C C . LYS A 1 859 ? -8.190 34.136 5.487 1.00 83.56 859 LYS A C 1
ATOM 6924 O O . LYS A 1 859 ? -8.901 35.134 5.386 1.00 83.56 859 LYS A O 1
ATOM 6929 N N . GLN A 1 860 ? -7.873 33.599 6.666 1.00 86.31 860 GLN A N 1
ATOM 6930 C CA . GLN A 1 860 ? -8.294 34.162 7.953 1.00 86.31 860 GLN A CA 1
ATOM 6931 C C . GLN A 1 860 ? -7.660 35.542 8.210 1.00 86.31 860 GLN A C 1
ATOM 6933 O O . GLN A 1 860 ? -8.362 36.473 8.601 1.00 86.31 860 GLN A O 1
ATOM 6938 N N . GLN A 1 861 ? -6.363 35.703 7.927 1.00 85.00 861 GLN A N 1
ATOM 6939 C CA . GLN A 1 861 ? -5.655 36.986 8.026 1.00 85.00 861 GLN A CA 1
ATOM 6940 C C . GLN A 1 861 ? -6.216 38.034 7.053 1.00 85.00 861 GLN A C 1
ATOM 6942 O O . GLN A 1 861 ? -6.444 39.173 7.453 1.00 85.00 861 GLN A O 1
ATOM 6947 N N . LEU A 1 862 ? -6.501 37.653 5.804 1.00 85.06 862 LEU A N 1
ATOM 6948 C CA . LEU A 1 862 ? -7.122 38.532 4.810 1.00 85.06 862 LEU A CA 1
ATOM 6949 C C . LEU A 1 862 ? -8.533 38.960 5.236 1.00 85.06 862 LEU A C 1
ATOM 6951 O O . LEU A 1 862 ? -8.896 40.121 5.071 1.00 85.06 862 LEU A O 1
ATOM 6955 N N . GLN A 1 863 ? -9.321 38.050 5.816 1.00 83.06 863 GLN A N 1
ATOM 6956 C CA . GLN A 1 863 ? -10.654 38.368 6.328 1.00 83.06 863 GLN A CA 1
ATOM 6957 C C . GLN A 1 863 ? -10.596 39.341 7.516 1.00 83.06 863 GLN A C 1
ATOM 6959 O O . GLN A 1 863 ? -11.351 40.313 7.529 1.00 83.06 863 GLN A O 1
ATOM 6964 N N . ALA A 1 864 ? -9.677 39.128 8.463 1.00 81.75 864 ALA A N 1
ATOM 6965 C CA . ALA A 1 864 ? -9.445 40.052 9.572 1.00 81.75 864 ALA A CA 1
ATOM 6966 C C . ALA A 1 864 ? -8.979 41.430 9.066 1.00 81.75 864 ALA A C 1
ATOM 6968 O O . ALA A 1 864 ? -9.574 42.446 9.411 1.00 81.75 864 ALA A O 1
ATOM 6969 N N . SER A 1 865 ? -7.993 41.467 8.163 1.00 78.94 865 SER A N 1
ATOM 6970 C CA . SER A 1 865 ? -7.502 42.702 7.538 1.00 78.94 865 SER A CA 1
ATOM 6971 C C . SER A 1 865 ? -8.609 43.458 6.792 1.00 78.94 865 SER A C 1
ATOM 6973 O O . SER A 1 865 ? -8.745 44.668 6.968 1.00 78.94 865 SER A O 1
ATOM 6975 N N . LYS A 1 866 ? -9.466 42.755 6.035 1.00 81.44 866 LYS A N 1
ATOM 6976 C CA . LYS A 1 866 ? -10.632 43.347 5.358 1.00 81.44 866 LYS A CA 1
ATOM 6977 C C . LYS A 1 866 ? -11.602 43.985 6.355 1.00 81.44 866 LYS A C 1
ATOM 6979 O O . LYS A 1 866 ? -12.070 45.089 6.097 1.00 81.44 866 LYS A O 1
ATOM 6984 N N . GLN A 1 867 ? -11.871 43.335 7.490 1.00 79.12 867 GLN A N 1
ATOM 6985 C CA . GLN A 1 867 ? -12.714 43.895 8.554 1.00 79.12 867 GLN A CA 1
ATOM 6986 C C . GLN A 1 867 ? -12.078 45.132 9.203 1.00 79.12 867 GLN A C 1
ATOM 6988 O O . GLN A 1 867 ? -12.758 46.147 9.347 1.00 79.12 867 GLN A O 1
ATOM 6993 N N . THR A 1 868 ? -10.780 45.089 9.523 1.00 79.12 868 THR A N 1
ATOM 6994 C CA . THR A 1 868 ? -10.052 46.235 10.088 1.00 79.12 868 THR A CA 1
ATOM 6995 C C . THR A 1 868 ? -10.081 47.433 9.142 1.00 79.12 868 THR A C 1
ATOM 6997 O O . THR A 1 868 ? -10.508 48.508 9.552 1.00 79.12 868 THR A O 1
ATOM 7000 N N . VAL A 1 869 ? -9.708 47.246 7.869 1.00 76.88 869 VAL A N 1
ATOM 7001 C CA . VAL A 1 869 ? -9.703 48.312 6.849 1.00 76.88 869 VAL A CA 1
ATOM 7002 C C . VAL A 1 869 ? -11.113 48.858 6.612 1.00 76.88 869 VAL A C 1
ATOM 7004 O O . VAL A 1 869 ? -11.291 50.069 6.499 1.00 76.88 869 VAL A O 1
ATOM 7007 N N . GLN A 1 870 ? -12.135 47.996 6.593 1.00 74.00 870 GLN A N 1
ATOM 7008 C CA . GLN A 1 870 ? -13.528 48.428 6.473 1.00 74.00 870 GLN A CA 1
ATOM 7009 C C . GLN A 1 870 ? -13.964 49.287 7.672 1.00 74.00 870 GLN A C 1
ATOM 7011 O O . GLN A 1 870 ? -14.625 50.306 7.468 1.00 74.00 870 GLN A O 1
ATOM 7016 N N . GLN A 1 871 ? -13.562 48.943 8.902 1.00 73.00 871 GLN A N 1
ATOM 7017 C CA . GLN A 1 871 ? -13.800 49.782 10.083 1.00 73.00 871 GLN A CA 1
ATOM 7018 C C . GLN A 1 871 ? -13.050 51.118 10.010 1.00 73.00 871 GLN A C 1
ATOM 7020 O O . GLN A 1 871 ? -13.670 52.152 10.253 1.00 73.00 871 GLN A O 1
ATOM 7025 N N . THR A 1 872 ? -11.765 51.133 9.627 1.00 77.62 872 THR A N 1
ATOM 7026 C CA . THR A 1 872 ? -10.984 52.387 9.558 1.00 77.62 872 THR A CA 1
ATOM 7027 C C . THR A 1 872 ? -11.567 53.343 8.521 1.00 77.62 872 THR A C 1
ATOM 7029 O O . THR A 1 872 ? -11.828 54.501 8.832 1.00 77.62 872 THR A O 1
ATOM 7032 N N . LEU A 1 873 ? -11.855 52.843 7.313 1.00 75.81 873 LEU A N 1
ATOM 7033 C CA . LEU A 1 873 ? -12.462 53.642 6.247 1.00 75.81 873 LEU A CA 1
ATOM 7034 C C . LEU A 1 873 ? -13.856 54.157 6.628 1.00 75.81 873 LEU A C 1
ATOM 7036 O O . LEU A 1 873 ? -14.196 55.283 6.276 1.00 75.81 873 LEU A O 1
ATOM 7040 N N . THR A 1 874 ? -14.649 53.372 7.366 1.00 77.44 874 THR A N 1
ATOM 7041 C CA . THR A 1 874 ? -15.964 53.824 7.849 1.00 77.44 874 THR A CA 1
ATOM 7042 C C . THR A 1 874 ? -15.818 54.928 8.903 1.00 77.44 874 THR A C 1
ATOM 7044 O O . THR A 1 874 ? -16.518 55.933 8.806 1.00 77.44 874 THR A O 1
ATOM 7047 N N . SER A 1 875 ? -14.879 54.802 9.854 1.00 78.12 875 SER A N 1
ATOM 7048 C CA . SER A 1 875 ? -14.612 55.846 10.862 1.00 78.12 875 SER A CA 1
ATOM 7049 C C . SER A 1 875 ? -14.191 57.158 10.201 1.00 78.12 875 SER A C 1
ATOM 7051 O O . SER A 1 875 ? -14.874 58.171 10.360 1.00 78.12 875 SER A O 1
ATOM 7053 N N . SER A 1 876 ? -13.151 57.124 9.361 1.00 76.38 876 SER A N 1
ATOM 7054 C CA . SER A 1 876 ? -12.631 58.323 8.695 1.00 76.38 876 SER A CA 1
ATOM 7055 C C . SER A 1 876 ? -13.640 58.958 7.732 1.00 76.38 876 SER A C 1
ATOM 7057 O O . SER A 1 876 ? -13.667 60.180 7.599 1.00 76.38 876 SER A O 1
ATOM 7059 N N . LEU A 1 877 ? -14.524 58.170 7.102 1.00 76.75 877 LEU A N 1
ATOM 7060 C CA . LEU A 1 877 ? -15.645 58.720 6.335 1.00 76.75 877 LEU A CA 1
ATOM 7061 C C . LEU A 1 877 ? -16.599 59.509 7.247 1.00 76.75 877 LEU A C 1
ATOM 7063 O O . LEU A 1 877 ? -16.947 60.640 6.919 1.00 76.75 877 LEU A O 1
ATOM 7067 N N . THR A 1 878 ? -16.994 58.954 8.401 1.00 77.12 878 THR A N 1
ATOM 7068 C CA . THR A 1 878 ? -17.892 59.655 9.339 1.00 77.12 878 THR A CA 1
ATOM 7069 C C . THR A 1 878 ? -17.262 60.894 9.979 1.00 77.12 878 THR A C 1
ATOM 7071 O O . THR A 1 878 ? -17.973 61.858 10.253 1.00 77.12 878 THR A O 1
ATOM 7074 N N . GLU A 1 879 ? -15.943 60.905 10.179 1.00 78.31 879 GLU A N 1
ATOM 7075 C CA . GLU A 1 879 ? -15.188 62.066 10.666 1.00 78.31 879 GLU A CA 1
ATOM 7076 C C . GLU A 1 879 ? -15.156 63.188 9.621 1.00 78.31 879 GLU A C 1
ATOM 7078 O O . GLU A 1 879 ? -15.625 64.289 9.903 1.00 78.31 879 GLU A O 1
ATOM 7083 N N . LEU A 1 880 ? -14.734 62.901 8.384 1.00 74.81 880 LEU A N 1
ATOM 7084 C CA . LEU A 1 880 ? -14.716 63.886 7.291 1.00 74.81 880 LEU A CA 1
ATOM 7085 C C . LEU A 1 880 ? -16.116 64.428 6.962 1.00 74.81 880 LEU A C 1
ATOM 7087 O O . LEU A 1 880 ? -16.280 65.590 6.586 1.00 74.81 880 LEU A O 1
ATOM 7091 N N . GLN A 1 881 ? -17.152 63.602 7.115 1.00 70.69 881 GLN A N 1
ATOM 7092 C CA . GLN A 1 881 ? -18.540 64.002 6.887 1.00 70.69 881 GLN A CA 1
ATOM 7093 C C . GLN A 1 881 ? -19.082 64.895 8.023 1.00 70.69 881 GLN A C 1
ATOM 7095 O O . GLN A 1 881 ? -19.923 65.763 7.767 1.00 70.69 881 GLN A O 1
ATOM 7100 N N . ARG A 1 882 ? -18.543 64.759 9.244 1.00 75.44 882 ARG A N 1
ATOM 7101 C CA . ARG A 1 882 ? -18.764 65.682 10.369 1.00 75.44 882 ARG A CA 1
ATOM 7102 C C . ARG A 1 882 ? -18.034 67.008 10.143 1.00 75.44 882 ARG A C 1
ATOM 7104 O O . ARG A 1 882 ? -18.686 68.045 10.144 1.00 75.44 882 ARG A O 1
ATOM 7111 N N . GLU A 1 883 ? -16.738 66.979 9.821 1.00 76.12 883 GLU A N 1
ATOM 7112 C CA . GLU A 1 883 ? -15.949 68.190 9.525 1.00 76.12 883 GLU A CA 1
ATOM 7113 C C . GLU A 1 883 ? -16.543 69.011 8.374 1.00 76.12 883 GLU A C 1
ATOM 7115 O O . GLU A 1 883 ? -16.641 70.235 8.463 1.00 76.12 883 GLU A O 1
ATOM 7120 N N . LYS A 1 884 ? -17.009 68.346 7.306 1.00 72.50 884 LYS A N 1
ATOM 7121 C CA . LYS A 1 884 ? -17.724 69.009 6.208 1.00 72.50 884 LYS A CA 1
ATOM 7122 C C . LYS A 1 884 ? -18.983 69.729 6.701 1.00 72.50 884 LYS A C 1
ATOM 7124 O O . LYS A 1 884 ? -19.255 70.837 6.247 1.00 72.50 884 LYS A O 1
ATOM 7129 N N . SER A 1 885 ? -19.741 69.108 7.603 1.00 74.81 885 SER A N 1
ATOM 7130 C CA . SER A 1 885 ? -20.972 69.683 8.160 1.00 74.81 885 SER A CA 1
ATOM 7131 C C . SER A 1 885 ? -20.669 70.890 9.056 1.00 74.81 885 SER A C 1
ATOM 7133 O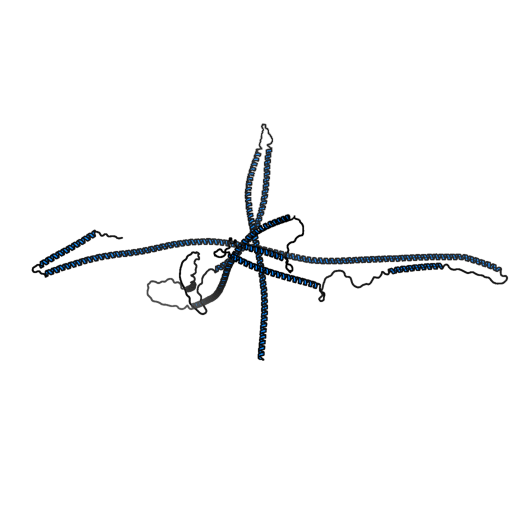 O . SER A 1 885 ? -21.324 71.921 8.928 1.00 74.81 885 SER A O 1
ATOM 7135 N N . ASP A 1 886 ? -19.617 70.814 9.876 1.00 77.88 886 ASP A N 1
ATOM 7136 C CA . ASP A 1 886 ? -19.167 71.921 10.730 1.00 77.88 886 ASP A CA 1
ATOM 7137 C C . ASP A 1 886 ? -18.638 73.112 9.915 1.00 77.88 886 ASP A C 1
ATOM 7139 O O . ASP A 1 886 ? -18.906 74.268 10.245 1.00 77.88 886 ASP A O 1
ATOM 7143 N N . LEU A 1 887 ? -17.882 72.857 8.840 1.00 75.19 887 LEU A N 1
ATOM 7144 C CA . LEU A 1 887 ? -17.386 73.905 7.942 1.00 75.19 887 LEU A CA 1
ATOM 7145 C C . LEU A 1 887 ? -18.515 74.546 7.125 1.00 75.19 887 LEU A C 1
ATOM 7147 O O . LEU A 1 887 ? -18.506 75.763 6.945 1.00 75.19 887 LEU A O 1
ATOM 7151 N N . GLN A 1 888 ? -19.500 73.756 6.686 1.00 72.69 888 GLN A N 1
ATOM 7152 C CA . GLN A 1 888 ? -20.706 74.262 6.029 1.00 72.69 888 GLN A CA 1
ATOM 7153 C C . GLN A 1 888 ? -21.511 75.157 6.984 1.00 72.69 888 GLN A C 1
ATOM 7155 O O . GLN A 1 888 ? -21.789 76.303 6.644 1.00 72.69 888 GLN A O 1
ATOM 7160 N N . GLY A 1 889 ? -21.773 74.703 8.215 1.00 73.50 889 GLY A N 1
ATOM 7161 C CA . GLY A 1 889 ? -22.480 75.497 9.226 1.00 73.50 889 GLY A CA 1
ATOM 7162 C C . GLY A 1 889 ? -21.766 76.807 9.586 1.00 73.50 889 GLY A C 1
ATOM 7163 O O . GLY A 1 889 ? -22.416 77.838 9.744 1.00 73.50 889 GLY A O 1
ATOM 7164 N N . LYS A 1 890 ? -20.426 76.810 9.646 1.00 76.88 890 LYS A N 1
ATOM 7165 C CA . LYS A 1 890 ? -19.625 78.036 9.841 1.00 76.88 890 LYS A CA 1
ATOM 7166 C C . LYS A 1 890 ? -19.740 79.007 8.663 1.00 76.88 890 LYS A C 1
ATOM 7168 O O . LYS A 1 890 ? -19.813 80.214 8.886 1.00 76.88 890 LYS A O 1
ATOM 7173 N N . LEU A 1 891 ? -19.764 78.500 7.428 1.00 71.94 891 LEU A N 1
ATOM 7174 C CA . LEU A 1 891 ? -19.949 79.318 6.227 1.00 71.94 891 LEU A CA 1
ATOM 7175 C C . LEU A 1 891 ? -21.361 79.918 6.171 1.00 71.94 891 LEU A C 1
ATOM 7177 O O . LEU A 1 891 ? -21.502 81.118 5.942 1.00 71.94 891 LEU A O 1
ATOM 7181 N N . ASP A 1 892 ? -22.387 79.113 6.446 1.00 71.69 892 ASP A N 1
ATOM 7182 C CA . ASP A 1 892 ? -23.782 79.556 6.453 1.00 71.69 892 ASP A CA 1
ATOM 7183 C C . ASP A 1 892 ? -24.035 80.592 7.562 1.00 71.69 892 ASP A C 1
ATOM 7185 O O . ASP A 1 892 ? -24.655 81.624 7.304 1.00 71.69 892 ASP A O 1
ATOM 7189 N N . HIS A 1 893 ? -23.453 80.408 8.755 1.00 70.12 893 HIS A N 1
ATOM 7190 C CA . HIS A 1 893 ? -23.468 81.410 9.827 1.00 70.12 893 HIS A CA 1
ATOM 7191 C C . HIS A 1 893 ? -22.825 82.739 9.387 1.00 70.12 893 HIS A C 1
ATOM 7193 O O . HIS A 1 893 ? -23.381 83.808 9.638 1.00 70.12 893 HIS A O 1
ATOM 7199 N N . LEU A 1 894 ? -21.682 82.705 8.691 1.00 66.38 894 LEU A N 1
ATOM 7200 C CA . LEU A 1 894 ? -21.021 83.907 8.159 1.00 66.38 894 LEU A CA 1
ATOM 7201 C C . LEU A 1 894 ? -21.882 84.630 7.106 1.00 66.38 894 LEU A C 1
ATOM 7203 O O . LEU A 1 894 ? -22.042 85.854 7.173 1.00 66.38 894 LEU A O 1
ATOM 7207 N N . ILE A 1 895 ? -22.513 83.880 6.197 1.00 66.75 895 ILE A N 1
ATOM 7208 C CA . ILE A 1 895 ? -23.481 84.398 5.210 1.00 66.75 895 ILE A CA 1
ATOM 7209 C C . ILE A 1 895 ? -24.710 85.011 5.907 1.00 66.75 895 ILE A C 1
ATOM 7211 O O . ILE A 1 895 ? -25.267 86.009 5.447 1.00 66.75 895 ILE A O 1
ATOM 7215 N N . GLN A 1 896 ? -25.134 84.451 7.039 1.00 62.00 896 GLN A N 1
ATOM 7216 C CA . GLN A 1 896 ? -26.271 84.958 7.803 1.00 62.00 896 GLN A CA 1
ATOM 7217 C C . GLN A 1 896 ? -25.912 86.224 8.600 1.00 62.00 896 GLN A C 1
ATOM 7219 O O . GLN A 1 896 ? -26.702 87.167 8.621 1.00 62.00 896 GLN A O 1
ATOM 7224 N N . THR A 1 897 ? -24.694 86.320 9.152 1.00 56.25 897 THR A N 1
ATOM 7225 C CA . THR A 1 897 ? -24.197 87.553 9.802 1.00 56.25 897 THR A CA 1
ATOM 7226 C C . THR A 1 897 ? -23.964 88.715 8.833 1.00 56.25 897 THR A C 1
ATOM 7228 O O . THR A 1 897 ? -24.099 89.868 9.233 1.00 56.25 897 THR A O 1
ATOM 7231 N N . THR A 1 898 ? -23.668 88.444 7.556 1.00 53.59 898 THR A N 1
ATOM 7232 C CA . THR A 1 898 ? -23.606 89.488 6.515 1.00 53.59 898 THR A CA 1
ATOM 7233 C C . THR A 1 898 ? -25.006 89.935 6.094 1.00 53.59 898 THR A C 1
ATOM 7235 O O . THR A 1 898 ? -25.296 91.129 6.139 1.00 53.59 898 THR A O 1
ATOM 7238 N N . LYS A 1 899 ? -25.925 88.997 5.819 1.00 53.38 899 LYS A N 1
ATOM 7239 C CA . LYS A 1 899 ? -27.331 89.320 5.495 1.00 53.38 899 LYS A CA 1
ATOM 7240 C C . LYS A 1 899 ? -28.076 90.045 6.622 1.00 53.38 899 LYS A C 1
ATOM 7242 O O . LYS A 1 899 ? -28.936 90.872 6.343 1.00 53.38 899 LYS A O 1
ATOM 7247 N N . GLY A 1 900 ? -27.719 89.795 7.883 1.00 50.38 900 GLY A N 1
ATOM 7248 C CA . GLY A 1 900 ? -28.264 90.510 9.044 1.00 50.38 900 GLY A CA 1
ATOM 7249 C C . GLY A 1 900 ? -27.874 91.992 9.139 1.00 50.38 900 GLY A C 1
ATOM 7250 O O . GLY A 1 900 ? -28.403 92.689 10.000 1.00 50.38 900 GLY A O 1
ATOM 7251 N N . ARG A 1 901 ? -26.966 92.488 8.282 1.00 47.09 901 ARG A N 1
ATOM 7252 C CA . ARG A 1 901 ? -26.485 93.882 8.294 1.00 47.09 901 ARG A CA 1
ATOM 7253 C C . ARG A 1 901 ? -26.960 94.728 7.104 1.00 47.09 901 ARG A C 1
ATOM 7255 O O . ARG A 1 901 ? -26.730 95.932 7.102 1.00 47.09 901 ARG A O 1
ATOM 7262 N N . GLU A 1 902 ? -27.630 94.129 6.119 1.00 40.66 902 GLU A N 1
ATOM 7263 C CA . GLU A 1 902 ? -28.058 94.796 4.872 1.00 40.66 902 GLU A CA 1
ATOM 7264 C C . GLU A 1 902 ? -29.578 95.043 4.788 1.00 40.66 902 GLU A C 1
ATOM 7266 O O . GLU A 1 902 ? -30.112 95.346 3.724 1.00 40.66 902 GLU A O 1
ATOM 7271 N N . GLY A 1 903 ? -30.292 94.944 5.912 1.00 42.00 903 GLY A N 1
ATOM 7272 C CA . GLY A 1 903 ? -31.725 95.219 5.992 1.00 42.00 903 GLY A CA 1
ATOM 7273 C C . GLY A 1 903 ? -32.062 96.322 6.989 1.00 42.00 903 GLY A C 1
ATOM 7274 O O . GLY A 1 903 ? -32.384 95.989 8.122 1.00 42.00 903 GLY A O 1
ATOM 7275 N N . LEU A 1 904 ? -32.002 97.595 6.561 1.00 37.41 904 LEU A N 1
ATOM 7276 C CA . LEU A 1 904 ? -32.854 98.723 7.007 1.00 37.41 904 LEU A CA 1
ATOM 7277 C C . LEU A 1 904 ? -32.472 100.046 6.290 1.00 37.41 904 LEU A C 1
ATOM 7279 O O . LEU A 1 904 ? -31.474 100.678 6.612 1.00 37.41 904 LEU A O 1
ATOM 7283 N N . SER A 1 905 ? -33.307 100.420 5.316 1.00 34.97 905 SER A N 1
ATOM 7284 C CA . SER A 1 905 ? -33.748 101.767 4.882 1.00 34.97 905 SER A CA 1
ATOM 7285 C C . SER A 1 905 ? -32.825 103.013 4.857 1.00 34.97 905 SER A C 1
ATOM 7287 O O . SER A 1 905 ? -32.256 103.438 5.855 1.00 34.97 905 SER A O 1
ATOM 7289 N N . LEU A 1 906 ? -32.889 103.705 3.706 1.00 34.50 906 LEU A N 1
ATOM 7290 C CA . LEU A 1 906 ? -32.655 105.145 3.430 1.00 34.50 906 LEU A CA 1
ATOM 7291 C C . LEU A 1 906 ? -33.341 106.124 4.438 1.00 34.50 906 LEU A C 1
ATOM 7293 O O . LEU A 1 906 ? -34.230 105.659 5.154 1.00 34.50 906 LEU A O 1
ATOM 7297 N N . PRO A 1 907 ? -33.066 107.465 4.449 1.00 42.34 907 PRO A N 1
ATOM 7298 C CA . PRO A 1 907 ? -32.506 108.305 3.365 1.00 42.34 907 PRO A CA 1
ATOM 7299 C C . PRO A 1 907 ? -31.408 109.332 3.759 1.00 42.34 907 PRO A C 1
ATOM 7301 O O . PRO A 1 907 ? -30.909 109.368 4.878 1.00 42.34 907 PRO A O 1
ATOM 7304 N N . ALA A 1 908 ? -31.018 110.166 2.787 1.00 30.84 908 ALA A N 1
ATOM 7305 C CA . ALA A 1 908 ? -29.917 111.129 2.853 1.00 30.84 908 ALA A CA 1
ATOM 7306 C C . ALA A 1 908 ? -30.244 112.481 3.527 1.00 30.84 908 ALA A C 1
ATOM 7308 O O . ALA A 1 908 ? -31.319 113.040 3.325 1.00 30.84 908 ALA A O 1
ATOM 7309 N N . SER A 1 909 ? -29.239 113.069 4.187 1.00 30.73 909 SER A N 1
ATOM 7310 C CA . SER A 1 909 ? -28.923 114.510 4.163 1.00 30.73 909 SER A CA 1
ATOM 7311 C C . SER A 1 909 ? -27.461 114.717 4.608 1.00 30.73 909 SER A C 1
ATOM 7313 O O . SER A 1 909 ? -26.855 113.800 5.161 1.00 30.73 909 SER A O 1
ATOM 7315 N N . GLY A 1 910 ? -26.851 115.859 4.279 1.00 31.59 910 GLY A N 1
ATOM 7316 C CA . GLY A 1 910 ? -25.391 116.044 4.324 1.00 31.59 910 GLY A CA 1
ATOM 7317 C C . GLY A 1 910 ? -24.792 116.662 5.600 1.00 31.59 910 GLY A C 1
ATOM 7318 O O . GLY A 1 910 ? -25.486 116.933 6.571 1.00 31.59 910 GLY A O 1
ATOM 7319 N N . HIS A 1 911 ? -23.487 116.963 5.487 1.00 31.03 911 HIS A N 1
ATOM 7320 C CA . HIS A 1 911 ? -22.580 117.681 6.410 1.00 31.03 911 HIS A CA 1
ATOM 7321 C C . HIS A 1 911 ? -21.806 116.894 7.502 1.00 31.03 911 HIS A C 1
ATOM 7323 O O . HIS A 1 911 ? -22.193 116.808 8.658 1.00 31.03 911 HIS A O 1
ATOM 7329 N N . THR A 1 912 ? -20.606 116.454 7.090 1.00 31.52 912 THR A N 1
ATOM 7330 C CA . THR A 1 912 ? -19.292 116.769 7.708 1.00 31.52 912 THR A CA 1
ATOM 7331 C C . THR A 1 912 ? -18.988 116.345 9.159 1.00 31.52 912 THR A C 1
ATOM 7333 O O . THR A 1 912 ? -19.381 117.025 10.099 1.00 31.52 912 THR A O 1
ATOM 7336 N N . GLY A 1 913 ? -18.088 115.357 9.342 1.00 30.62 913 GLY A N 1
ATOM 7337 C CA . GLY A 1 913 ? -17.311 115.233 10.595 1.00 30.62 913 GLY A CA 1
ATOM 7338 C C . GLY A 1 913 ? -16.710 113.859 10.960 1.00 30.62 913 GLY A C 1
ATOM 7339 O O . GLY A 1 913 ? -17.343 113.087 11.660 1.00 30.62 913 GLY A O 1
ATOM 7340 N N . MET A 1 914 ? -15.439 113.632 10.595 1.00 31.75 914 MET A N 1
ATOM 7341 C CA . MET A 1 914 ? -14.424 112.803 11.300 1.00 31.75 914 MET A CA 1
ATOM 7342 C C . MET A 1 914 ? -14.594 111.268 11.532 1.00 31.75 914 MET A C 1
ATOM 7344 O O . MET A 1 914 ? -15.258 110.819 12.457 1.00 31.75 914 MET A O 1
ATOM 7348 N N . ALA A 1 915 ? -13.707 110.512 10.854 1.00 34.28 915 ALA A N 1
ATOM 7349 C CA . ALA A 1 915 ? -13.051 109.252 11.287 1.00 34.28 915 ALA A CA 1
ATOM 7350 C C . ALA A 1 915 ? -13.887 107.930 11.339 1.00 34.28 915 ALA A C 1
ATOM 7352 O O . ALA A 1 915 ? -15.094 107.939 11.132 1.00 34.28 915 ALA A O 1
ATOM 7353 N N . PRO A 1 916 ? -13.241 106.740 11.408 1.00 49.03 916 PRO A N 1
ATOM 7354 C CA . PRO A 1 916 ? -12.646 106.106 10.228 1.00 49.03 916 PRO A CA 1
ATOM 7355 C C . PRO A 1 916 ? -13.262 104.731 9.879 1.00 49.03 916 PRO A C 1
ATOM 7357 O O . PRO A 1 916 ? -13.548 103.902 10.741 1.00 49.03 916 PRO A O 1
ATOM 7360 N N . ALA A 1 917 ? -13.399 104.436 8.581 1.00 41.12 917 ALA A N 1
ATOM 7361 C CA . ALA A 1 917 ? -14.038 103.210 8.096 1.00 41.12 917 ALA A CA 1
ATOM 7362 C C . ALA A 1 917 ? -13.061 102.024 7.914 1.00 41.12 917 ALA A C 1
ATOM 7364 O O . ALA A 1 917 ? -12.552 101.785 6.817 1.00 41.12 917 ALA A O 1
ATOM 7365 N N . THR A 1 918 ? -12.864 101.220 8.964 1.00 54.16 918 THR A N 1
ATOM 7366 C CA . THR A 1 918 ? -12.177 99.910 8.883 1.00 54.16 918 THR A CA 1
ATOM 7367 C C . THR A 1 918 ? -12.900 98.796 9.656 1.00 54.16 918 THR A C 1
ATOM 7369 O O . THR A 1 918 ? -12.520 98.482 10.782 1.00 54.16 918 THR A O 1
ATOM 7372 N N . PRO A 1 919 ? -13.927 98.161 9.053 1.00 53.06 919 PRO A N 1
ATOM 7373 C CA . PRO A 1 919 ? -14.199 96.745 9.356 1.00 53.06 919 PRO A CA 1
ATOM 7374 C C . PRO A 1 919 ? -14.403 95.845 8.119 1.00 53.06 919 PRO A C 1
ATOM 7376 O O . PRO A 1 919 ? -14.226 94.635 8.210 1.00 53.06 919 PRO A O 1
ATOM 7379 N N . VAL A 1 920 ? -14.765 96.398 6.953 1.00 56.41 920 VAL A N 1
ATOM 7380 C CA . VAL A 1 920 ? -15.220 95.592 5.795 1.00 56.41 920 VAL A CA 1
ATOM 7381 C C . VAL A 1 920 ? -14.070 94.837 5.115 1.00 56.41 920 VAL A C 1
ATOM 7383 O O . VAL A 1 920 ? -14.212 93.663 4.790 1.00 56.41 920 VAL A O 1
ATOM 7386 N N . LYS A 1 921 ? -12.900 95.472 4.950 1.00 60.41 921 LYS A N 1
ATOM 7387 C CA . LYS A 1 921 ? -11.747 94.865 4.254 1.00 60.41 921 LYS A CA 1
ATOM 7388 C C . LYS A 1 921 ? -11.188 93.623 4.963 1.00 60.41 921 LYS A C 1
ATOM 7390 O O . LYS A 1 921 ? -10.649 92.749 4.292 1.00 60.41 921 LYS A O 1
ATOM 7395 N N . THR A 1 922 ? -11.323 93.531 6.287 1.00 59.28 922 THR A N 1
ATOM 7396 C CA . THR A 1 922 ? -10.840 92.387 7.080 1.00 59.28 922 THR A CA 1
ATOM 7397 C C . THR A 1 922 ? -11.696 91.147 6.829 1.00 59.28 922 THR A C 1
ATOM 7399 O O . THR A 1 922 ? -11.161 90.099 6.480 1.00 59.28 922 THR A O 1
ATOM 7402 N N . VAL A 1 923 ? -13.025 91.292 6.890 1.00 64.06 923 VAL A N 1
ATOM 7403 C CA . VAL A 1 923 ? -13.982 90.209 6.590 1.00 64.06 923 VAL A CA 1
ATOM 7404 C C . VAL A 1 923 ? -13.843 89.739 5.139 1.00 64.06 923 VAL A C 1
ATOM 7406 O O . VAL A 1 923 ? -13.887 88.546 4.858 1.00 64.06 923 VAL A O 1
ATOM 7409 N N . ASP A 1 924 ? -13.598 90.665 4.214 1.00 67.75 924 ASP A N 1
ATOM 7410 C CA . ASP A 1 924 ? -13.419 90.364 2.794 1.00 67.75 924 ASP A CA 1
ATOM 7411 C C . ASP A 1 924 ? -12.106 89.591 2.509 1.00 67.75 924 ASP A C 1
ATOM 7413 O O . ASP A 1 924 ? -12.060 88.708 1.647 1.00 67.75 924 ASP A O 1
ATOM 7417 N N . LEU A 1 925 ? -11.040 89.865 3.275 1.00 74.50 925 LEU A N 1
ATOM 7418 C CA . LEU A 1 925 ? -9.787 89.096 3.259 1.00 74.50 925 LEU A CA 1
ATOM 7419 C C . LEU A 1 925 ? -9.961 87.699 3.870 1.00 74.50 925 LEU A C 1
ATOM 7421 O O . LEU A 1 925 ? -9.472 86.725 3.295 1.00 74.50 925 LEU A O 1
ATOM 7425 N N . GLU A 1 926 ? -10.684 87.576 4.985 1.00 73.62 926 GLU A N 1
ATOM 7426 C CA . GLU A 1 926 ? -11.013 86.283 5.599 1.00 73.62 926 GLU A CA 1
ATOM 7427 C C . GLU A 1 926 ? -11.895 85.426 4.683 1.00 73.62 926 GLU A C 1
ATOM 7429 O O . GLU A 1 926 ? -11.606 84.244 4.486 1.00 73.62 926 GLU A O 1
ATOM 7434 N N . MET A 1 927 ? -12.899 86.020 4.030 1.00 73.81 927 MET A N 1
ATOM 7435 C CA . MET A 1 927 ? -13.739 85.343 3.039 1.00 73.81 927 MET A CA 1
ATOM 7436 C C . MET A 1 927 ? -12.903 84.821 1.864 1.00 73.81 927 MET A C 1
ATOM 7438 O O . MET A 1 927 ? -13.021 83.650 1.502 1.00 73.81 927 MET A O 1
ATOM 7442 N N . LYS A 1 928 ? -11.994 85.637 1.311 1.00 80.00 928 LYS A N 1
ATOM 7443 C CA . LYS A 1 928 ? -11.059 85.206 0.253 1.00 80.00 928 LYS A CA 1
ATOM 7444 C C . LYS A 1 928 ? -10.103 84.113 0.741 1.00 80.00 928 LYS A C 1
ATOM 7446 O O . LYS A 1 928 ? -9.835 83.164 0.005 1.00 80.00 928 LYS A O 1
ATOM 7451 N N . GLN A 1 929 ? -9.628 84.182 1.987 1.00 80.19 929 GLN A N 1
ATOM 7452 C CA . GLN A 1 929 ? -8.771 83.145 2.567 1.00 80.19 929 GLN A CA 1
ATOM 7453 C C . GLN A 1 929 ? -9.524 81.816 2.750 1.00 80.19 929 GLN A C 1
ATOM 7455 O O . GLN A 1 929 ? -8.983 80.758 2.419 1.00 80.19 929 GLN A O 1
ATOM 7460 N N . LEU A 1 930 ? -10.771 81.852 3.228 1.00 76.81 930 LEU A N 1
ATOM 7461 C CA . LEU A 1 930 ? -11.645 80.681 3.340 1.00 76.81 930 LEU A CA 1
ATOM 7462 C C . LEU A 1 930 ? -11.999 80.110 1.962 1.00 76.81 930 LEU A C 1
ATOM 7464 O O . LEU A 1 930 ? -11.943 78.897 1.782 1.00 76.81 930 LEU A O 1
ATOM 7468 N N . GLN A 1 931 ? -12.260 80.956 0.964 1.00 76.00 931 GLN A N 1
ATOM 7469 C CA . GLN A 1 931 ? -12.531 80.535 -0.412 1.00 76.00 931 GLN A CA 1
ATOM 7470 C C . GLN A 1 931 ? -11.304 79.868 -1.064 1.00 76.00 931 GLN A C 1
ATOM 7472 O O . GLN A 1 931 ? -11.441 78.838 -1.725 1.00 76.00 931 GLN A O 1
ATOM 7477 N N . CYS A 1 932 ? -10.091 80.378 -0.820 1.00 78.88 932 CYS A N 1
ATOM 7478 C CA . CYS A 1 932 ? -8.843 79.725 -1.230 1.00 78.88 932 CYS A CA 1
ATOM 7479 C C . CYS A 1 932 ? -8.611 78.390 -0.504 1.00 78.88 932 CYS A C 1
ATOM 7481 O O . CYS A 1 932 ? -8.260 77.401 -1.149 1.0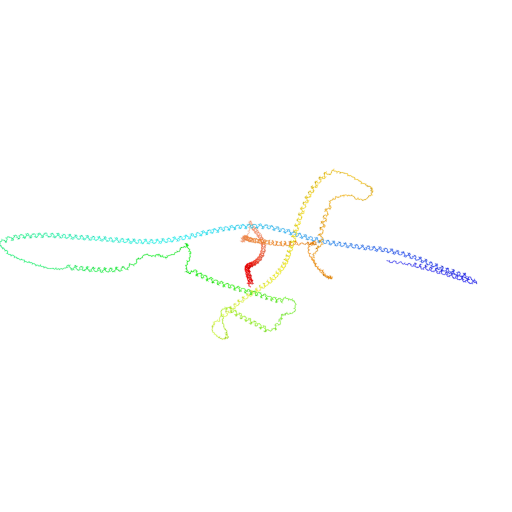0 78.88 932 CYS A O 1
ATOM 7483 N N . LYS A 1 933 ? -8.855 78.319 0.814 1.00 84.31 933 LYS A N 1
ATOM 7484 C CA . LYS A 1 933 ? -8.788 77.061 1.584 1.00 84.31 933 LYS A CA 1
ATOM 7485 C C . LYS A 1 933 ? -9.790 76.029 1.051 1.00 84.31 933 LYS A C 1
ATOM 7487 O O . LYS A 1 933 ? -9.409 74.883 0.830 1.00 84.31 933 LYS A O 1
ATOM 7492 N N . LEU A 1 934 ? -11.025 76.443 0.756 1.00 78.62 934 LEU A N 1
ATOM 7493 C CA . LEU A 1 934 ? -12.067 75.598 0.167 1.00 78.62 934 LEU A CA 1
ATOM 7494 C C . LEU A 1 934 ? -11.680 75.109 -1.237 1.00 78.62 934 LEU A C 1
ATOM 7496 O O . LEU A 1 934 ? -11.848 73.931 -1.539 1.00 78.62 934 LEU A O 1
ATOM 7500 N N . LYS A 1 935 ? -11.103 75.975 -2.081 1.00 86.94 935 LYS A N 1
ATOM 7501 C CA . LYS A 1 935 ? -10.603 75.599 -3.414 1.00 86.94 935 LYS A CA 1
ATOM 7502 C C . LYS A 1 935 ? -9.469 74.572 -3.332 1.00 86.94 935 LYS A C 1
ATOM 7504 O O . LYS A 1 935 ? -9.489 73.592 -4.071 1.00 86.94 935 LYS A O 1
ATOM 7509 N N . ASN A 1 936 ? -8.527 74.751 -2.407 1.00 81.62 936 ASN A N 1
ATOM 7510 C CA . ASN A 1 936 ? -7.437 73.799 -2.186 1.00 81.62 936 ASN A CA 1
ATOM 7511 C C . ASN A 1 936 ? -7.956 72.455 -1.648 1.00 81.62 936 ASN A C 1
ATOM 7513 O O . ASN A 1 936 ? -7.583 71.409 -2.175 1.00 81.62 936 ASN A O 1
ATOM 7517 N N . ALA A 1 937 ? -8.877 72.474 -0.679 1.00 76.75 937 ALA A N 1
ATOM 7518 C CA . ALA A 1 937 ? -9.540 71.267 -0.189 1.00 76.75 937 ALA A CA 1
ATOM 7519 C C . ALA A 1 937 ? -10.306 70.542 -1.312 1.00 76.75 937 ALA A C 1
ATOM 7521 O O . ALA A 1 937 ? -10.213 69.326 -1.434 1.00 76.75 937 ALA A O 1
ATOM 7522 N N . ASN A 1 938 ? -10.999 71.275 -2.189 1.00 82.00 938 ASN A N 1
ATOM 7523 C CA . ASN A 1 938 ? -11.722 70.695 -3.323 1.00 82.00 938 ASN A CA 1
ATOM 7524 C C . ASN A 1 938 ? -10.781 70.087 -4.386 1.00 82.00 938 ASN A C 1
ATOM 7526 O O . ASN A 1 938 ? -11.095 69.050 -4.974 1.00 82.00 938 ASN A O 1
ATOM 7530 N N . ASN A 1 939 ? -9.603 70.681 -4.601 1.00 86.25 939 ASN A N 1
ATOM 7531 C CA . ASN A 1 939 ? -8.563 70.114 -5.464 1.00 86.25 939 ASN A CA 1
ATOM 7532 C C . ASN A 1 939 ? -8.011 68.798 -4.885 1.00 86.25 939 ASN A C 1
ATOM 7534 O O . ASN A 1 939 ? -7.923 67.806 -5.610 1.00 86.25 939 ASN A O 1
ATOM 7538 N N . GLU A 1 940 ? -7.708 68.745 -3.583 1.00 83.81 940 GLU A N 1
ATOM 7539 C CA . GLU A 1 940 ? -7.261 67.505 -2.929 1.00 83.81 940 GLU A CA 1
ATOM 7540 C C . GLU A 1 940 ? -8.378 66.445 -2.872 1.00 83.81 940 GLU A C 1
ATOM 7542 O O . GLU A 1 940 ? -8.119 65.277 -3.151 1.00 83.81 940 GLU A O 1
ATOM 7547 N N . VAL A 1 941 ? -9.645 66.825 -2.664 1.00 80.25 941 VAL A N 1
ATOM 7548 C CA . VAL A 1 941 ? -10.800 65.914 -2.812 1.00 80.25 941 VAL A CA 1
ATOM 7549 C C . VAL A 1 941 ? -10.902 65.362 -4.238 1.00 80.25 941 VAL A C 1
ATOM 7551 O O . VAL A 1 941 ? -11.159 64.172 -4.419 1.00 80.25 941 VAL A O 1
ATOM 7554 N N . THR A 1 942 ? -10.651 66.180 -5.263 1.00 83.94 942 THR A N 1
ATOM 7555 C CA . THR A 1 942 ? -10.654 65.737 -6.671 1.00 83.94 942 THR A CA 1
ATOM 7556 C C . THR A 1 942 ? -9.509 64.755 -6.948 1.00 83.94 942 THR A C 1
ATOM 7558 O O . THR A 1 942 ? -9.715 63.712 -7.575 1.00 83.94 942 THR A O 1
ATOM 7561 N N . LYS A 1 943 ? -8.318 65.030 -6.408 1.00 88.44 943 LYS A N 1
ATOM 7562 C CA . LYS A 1 943 ? -7.137 64.159 -6.474 1.00 88.44 943 LYS A CA 1
ATOM 7563 C C . LYS A 1 943 ? -7.380 62.831 -5.754 1.00 88.44 943 LYS A C 1
ATOM 7565 O O . LYS A 1 943 ? -7.218 61.782 -6.375 1.00 88.44 943 LYS A O 1
ATOM 7570 N N . HIS A 1 944 ? -7.897 62.845 -4.525 1.00 83.50 944 HIS A N 1
ATOM 7571 C CA . HIS A 1 944 ? -8.318 61.634 -3.817 1.00 83.50 944 HIS A CA 1
ATOM 7572 C C . HIS A 1 944 ? -9.426 60.877 -4.564 1.00 83.50 944 HIS A C 1
ATOM 7574 O O . HIS A 1 944 ? -9.356 59.656 -4.653 1.00 83.50 944 HIS A O 1
ATOM 7580 N N . SER A 1 945 ? -10.395 61.563 -5.182 1.00 83.44 945 SER A N 1
ATOM 7581 C CA . SER A 1 945 ? -11.426 60.928 -6.018 1.00 83.44 945 SER A CA 1
ATOM 7582 C C . SER A 1 945 ? -10.825 60.189 -7.220 1.00 83.44 945 SER A C 1
ATOM 7584 O O . SER A 1 945 ? -11.217 59.057 -7.507 1.00 83.44 945 SER A O 1
ATOM 7586 N N . SER A 1 946 ? -9.830 60.777 -7.896 1.00 86.94 946 SER A N 1
ATOM 7587 C CA . SER A 1 946 ? -9.112 60.113 -8.993 1.00 86.94 946 SER A CA 1
ATOM 7588 C C . SER A 1 946 ? -8.300 58.899 -8.514 1.00 86.94 946 SER A C 1
ATOM 7590 O O . SER A 1 946 ? -8.380 57.831 -9.124 1.00 86.94 946 SER A O 1
ATOM 7592 N N . THR A 1 947 ? -7.625 59.006 -7.363 1.00 86.62 947 THR A N 1
ATOM 7593 C CA . THR A 1 947 ? -6.901 57.892 -6.732 1.00 86.62 947 THR A CA 1
ATOM 7594 C C . THR A 1 947 ? -7.849 56.762 -6.327 1.00 86.62 947 THR A C 1
ATOM 7596 O O . THR A 1 947 ? -7.580 55.604 -6.629 1.00 86.62 947 THR A O 1
ATOM 7599 N N . ILE A 1 948 ? -8.997 57.079 -5.720 1.00 83.12 948 ILE A N 1
ATOM 7600 C CA . ILE A 1 948 ? -10.033 56.105 -5.340 1.00 83.12 948 ILE A CA 1
ATOM 7601 C C . ILE A 1 948 ? -10.605 55.402 -6.577 1.00 83.12 948 ILE A C 1
ATOM 7603 O O . ILE A 1 948 ? -10.796 54.189 -6.544 1.00 83.12 948 ILE A O 1
ATOM 7607 N N . LYS A 1 949 ? -10.838 56.119 -7.688 1.00 90.19 949 LYS A N 1
ATOM 7608 C CA . LYS A 1 949 ? -11.261 55.499 -8.958 1.00 90.19 949 LYS A CA 1
ATOM 7609 C C . LYS A 1 949 ? -10.208 54.519 -9.484 1.00 90.19 949 LYS A C 1
ATOM 7611 O O . LYS A 1 949 ? -10.567 53.401 -9.836 1.00 90.19 949 LYS A O 1
ATOM 7616 N N . SER A 1 950 ? -8.929 54.904 -9.480 1.00 88.56 950 SER A N 1
ATOM 7617 C CA . SER A 1 950 ? -7.819 54.030 -9.891 1.00 88.56 950 SER A CA 1
ATOM 7618 C C . SER A 1 950 ? -7.727 52.767 -9.021 1.00 88.56 950 SER A C 1
ATOM 7620 O O . SER A 1 950 ? -7.755 51.648 -9.535 1.00 88.56 950 SER A O 1
ATOM 7622 N N . LEU A 1 951 ? -7.747 52.930 -7.692 1.00 87.75 951 LEU A N 1
ATOM 7623 C CA . LEU A 1 951 ? -7.755 51.816 -6.741 1.00 87.75 951 LEU A CA 1
ATOM 7624 C C . LEU A 1 951 ? -8.982 50.911 -6.915 1.00 87.75 951 LEU A C 1
ATOM 7626 O O . LEU A 1 951 ? -8.855 49.696 -6.804 1.00 87.75 951 LEU A O 1
ATOM 7630 N N . LYS A 1 952 ? -10.158 51.467 -7.236 1.00 87.88 952 LYS A N 1
ATOM 7631 C CA . LYS A 1 952 ? -11.372 50.683 -7.501 1.00 87.88 952 LYS A CA 1
ATOM 7632 C C . LYS A 1 952 ? -11.237 49.808 -8.753 1.00 87.88 952 LYS A C 1
ATOM 7634 O O . LYS A 1 952 ? -11.658 48.656 -8.709 1.00 87.88 952 LYS A O 1
ATOM 7639 N N . PHE A 1 953 ? -10.630 50.315 -9.830 1.00 89.44 953 PHE A N 1
ATOM 7640 C CA . PHE A 1 953 ? -10.344 49.509 -11.023 1.00 89.44 953 PHE A CA 1
ATOM 7641 C C . PHE A 1 953 ? -9.329 48.395 -10.743 1.00 89.44 953 PHE A C 1
ATOM 7643 O O . PHE A 1 953 ? -9.530 47.269 -11.192 1.00 89.44 953 PHE A O 1
ATOM 7650 N N . GLU A 1 954 ? -8.272 48.667 -9.973 1.00 88.06 954 GLU A N 1
ATOM 7651 C CA . GLU A 1 954 ? -7.293 47.627 -9.637 1.00 88.06 954 GLU A CA 1
ATOM 7652 C C . GLU A 1 954 ? -7.885 46.575 -8.684 1.00 88.06 954 GLU A C 1
ATOM 7654 O O . GLU A 1 954 ? -7.681 45.383 -8.897 1.00 88.06 954 GLU A O 1
ATOM 7659 N N . VAL A 1 955 ? -8.706 46.974 -7.702 1.00 86.19 955 VAL A N 1
ATOM 7660 C CA . VAL A 1 955 ? -9.477 46.032 -6.867 1.00 86.19 955 VAL A CA 1
ATOM 7661 C C . VAL A 1 955 ? -10.406 45.174 -7.725 1.00 86.19 955 VAL A C 1
ATOM 7663 O O . VAL A 1 955 ? -10.403 43.958 -7.560 1.00 86.19 955 VAL A O 1
ATOM 7666 N N . GLN A 1 956 ? -11.138 45.761 -8.678 1.00 88.38 956 GLN A N 1
ATOM 7667 C CA . GLN A 1 956 ? -12.002 45.001 -9.586 1.00 88.38 956 GLN A CA 1
ATOM 7668 C C . GLN A 1 956 ? -11.202 43.983 -10.416 1.00 88.38 956 GLN A C 1
ATOM 7670 O O . GLN A 1 956 ? -11.566 42.809 -10.447 1.00 88.38 956 GLN A O 1
ATOM 7675 N N . ARG A 1 957 ? -10.066 44.385 -11.003 1.00 87.38 957 ARG A N 1
ATOM 7676 C CA . ARG A 1 957 ? -9.159 43.471 -11.720 1.00 87.38 957 ARG A CA 1
ATOM 7677 C C . ARG A 1 957 ? -8.670 42.328 -10.819 1.00 87.38 957 ARG A C 1
ATOM 7679 O O . ARG A 1 957 ? -8.552 41.193 -11.277 1.00 87.38 957 ARG A O 1
ATOM 7686 N N . LYS A 1 958 ? -8.377 42.596 -9.540 1.00 87.19 958 LYS A N 1
ATOM 7687 C CA . LYS A 1 958 ? -7.990 41.555 -8.569 1.00 87.19 958 LYS A CA 1
ATOM 7688 C C . LYS A 1 958 ? -9.153 40.641 -8.188 1.00 87.19 958 LYS A C 1
ATOM 7690 O O . LYS A 1 958 ? -8.923 39.450 -8.005 1.00 87.19 958 LYS A O 1
ATOM 7695 N N . GLU A 1 959 ? -10.375 41.160 -8.100 1.00 84.81 959 GLU A N 1
ATOM 7696 C CA . GLU A 1 959 ? -11.595 40.375 -7.872 1.00 84.81 959 GLU A CA 1
ATOM 7697 C C . GLU A 1 959 ? -11.852 39.420 -9.057 1.00 84.81 959 GLU A C 1
ATOM 7699 O O . GLU A 1 959 ? -12.088 38.232 -8.846 1.00 84.81 959 GLU A O 1
ATOM 7704 N N . GLU A 1 960 ? -11.700 39.896 -10.297 1.00 89.75 960 GLU A N 1
ATOM 7705 C CA . GLU A 1 960 ? -11.798 39.094 -11.530 1.00 89.75 960 GLU A CA 1
ATOM 7706 C C . GLU A 1 960 ? -10.720 37.990 -11.580 1.00 89.75 960 GLU A C 1
ATOM 7708 O O . GLU A 1 960 ? -11.044 36.814 -11.762 1.00 89.75 960 GLU A O 1
ATOM 7713 N N . GLN A 1 961 ? -9.451 38.323 -11.299 1.00 89.25 961 GLN A N 1
ATOM 7714 C CA . GLN A 1 961 ? -8.365 37.333 -11.170 1.00 89.25 961 GLN A CA 1
ATOM 7715 C C . GLN A 1 961 ? -8.639 36.302 -10.058 1.00 89.25 961 GLN A C 1
ATOM 7717 O O . GLN A 1 961 ? -8.310 35.122 -10.197 1.00 89.25 961 GLN A O 1
ATOM 7722 N N . MET A 1 962 ? -9.251 36.723 -8.947 1.00 86.06 962 MET A N 1
ATOM 7723 C CA . MET A 1 962 ? -9.624 35.827 -7.852 1.00 86.06 962 MET A CA 1
ATOM 7724 C C . MET A 1 962 ? -10.754 34.876 -8.260 1.00 86.06 962 MET A C 1
ATOM 7726 O O . MET A 1 962 ? -10.693 33.695 -7.919 1.00 86.06 962 MET A O 1
ATOM 7730 N N . GLN A 1 963 ? -11.747 35.350 -9.018 1.00 86.69 963 GLN A N 1
ATOM 7731 C CA . GLN A 1 963 ? -12.830 34.519 -9.551 1.00 86.69 963 GLN A CA 1
ATOM 7732 C C . GLN A 1 963 ? -12.308 33.468 -10.540 1.00 86.69 963 GLN A C 1
ATOM 7734 O O . GLN A 1 963 ? -12.664 32.296 -10.411 1.00 86.69 963 GLN A O 1
ATOM 7739 N N . GLU A 1 964 ? -11.405 33.835 -11.454 1.00 89.00 964 GLU A N 1
ATOM 7740 C CA . GLU A 1 964 ? -10.781 32.885 -12.387 1.00 89.00 964 GLU A CA 1
ATOM 7741 C C . GLU A 1 964 ? -10.001 31.783 -11.639 1.00 89.00 964 GLU A C 1
ATOM 7743 O O . GLU A 1 964 ? -10.156 30.586 -11.910 1.00 89.00 964 GLU A O 1
ATOM 7748 N N . LEU A 1 965 ? -9.210 32.162 -10.626 1.00 89.44 965 LEU A N 1
ATOM 7749 C CA . LEU A 1 965 ? -8.495 31.209 -9.771 1.00 89.44 965 LEU A CA 1
ATOM 7750 C C . LEU A 1 965 ? -9.452 30.319 -8.961 1.00 89.44 965 LEU A C 1
ATOM 7752 O O . LEU A 1 965 ? -9.223 29.111 -8.862 1.00 89.44 965 LEU A O 1
ATOM 7756 N N . GLN A 1 966 ? -10.537 30.877 -8.422 1.00 84.69 966 GLN A N 1
ATOM 7757 C CA . GLN A 1 966 ? -11.579 30.138 -7.704 1.00 84.69 966 GLN A CA 1
ATOM 7758 C C . GLN A 1 966 ? -12.269 29.112 -8.621 1.00 84.69 966 GLN A C 1
ATOM 7760 O O . GLN A 1 966 ? -12.533 27.977 -8.209 1.00 84.69 966 GLN A O 1
ATOM 7765 N N . GLU A 1 967 ? -12.522 29.464 -9.882 1.00 89.75 967 GLU A N 1
ATOM 7766 C CA . GLU A 1 967 ? -13.107 28.550 -10.860 1.00 89.75 967 GLU A CA 1
ATOM 7767 C C . GLU A 1 967 ? -12.121 27.445 -11.271 1.00 89.75 967 GLU A C 1
ATOM 7769 O O . GLU A 1 967 ? -12.495 26.270 -11.349 1.00 89.75 967 GLU A O 1
ATOM 7774 N N . LYS A 1 968 ? -10.838 27.784 -11.445 1.00 93.00 968 LYS A N 1
ATOM 7775 C CA . LYS A 1 968 ? -9.761 26.815 -11.695 1.00 93.00 968 LYS A CA 1
ATOM 7776 C C . LYS A 1 968 ? -9.607 25.823 -10.539 1.00 93.00 968 LYS A C 1
ATOM 7778 O O . LYS A 1 968 ? -9.506 24.621 -10.784 1.00 93.00 968 LYS A O 1
ATOM 7783 N N . ILE A 1 969 ? -9.675 26.291 -9.290 1.00 87.25 969 ILE A N 1
ATOM 7784 C CA . ILE A 1 969 ? -9.735 25.431 -8.096 1.00 87.25 969 ILE A CA 1
ATOM 7785 C C . ILE A 1 969 ? -10.978 24.534 -8.153 1.00 87.25 969 ILE A C 1
ATOM 7787 O O . ILE A 1 969 ? -10.856 23.321 -8.024 1.00 87.25 969 ILE A O 1
ATOM 7791 N N . SER A 1 970 ? -12.154 25.088 -8.459 1.00 88.06 970 SER A N 1
ATOM 7792 C CA . SER A 1 970 ? -13.417 24.333 -8.563 1.00 88.06 970 SER A CA 1
ATOM 7793 C C . SER A 1 970 ? -13.425 23.285 -9.692 1.00 88.06 970 SER A C 1
ATOM 7795 O O . SER A 1 970 ? -14.166 22.299 -9.638 1.00 88.06 970 SER A O 1
ATOM 7797 N N . ARG A 1 971 ? -12.618 23.476 -10.743 1.00 88.25 971 ARG A N 1
ATOM 7798 C CA . ARG A 1 971 ? -12.354 22.474 -11.792 1.00 88.25 971 ARG A CA 1
ATOM 7799 C C . ARG A 1 971 ? -11.435 21.370 -11.252 1.00 88.25 971 ARG A C 1
ATOM 7801 O O . ARG A 1 971 ? -11.861 20.218 -11.216 1.00 88.25 971 ARG A O 1
ATOM 7808 N N . MET A 1 972 ? -10.280 21.722 -10.680 1.00 89.00 972 MET A N 1
ATOM 7809 C CA . MET A 1 972 ? -9.361 20.750 -10.061 1.00 89.00 972 MET A CA 1
ATOM 7810 C C . MET A 1 972 ? -10.014 19.931 -8.932 1.00 89.00 972 MET A C 1
ATOM 7812 O O . MET A 1 972 ? -9.745 18.742 -8.796 1.00 89.00 972 MET A O 1
ATOM 7816 N N . GLU A 1 973 ? -10.903 20.519 -8.128 1.00 87.50 973 GLU A N 1
ATOM 7817 C CA . GLU A 1 973 ? -11.650 19.795 -7.092 1.00 87.50 973 GLU A CA 1
ATOM 7818 C C . GLU A 1 973 ? -12.623 18.757 -7.664 1.00 87.50 973 GLU A C 1
ATOM 7820 O O . GLU A 1 973 ? -12.818 17.702 -7.052 1.00 87.50 973 GLU A O 1
ATOM 7825 N N . ARG A 1 974 ? -13.234 19.030 -8.826 1.00 89.94 974 ARG A N 1
ATOM 7826 C CA . ARG A 1 974 ? -14.069 18.053 -9.542 1.00 89.94 974 ARG A CA 1
ATOM 7827 C C . ARG A 1 974 ? -13.216 16.915 -10.091 1.00 89.94 974 ARG A C 1
ATOM 7829 O O . ARG A 1 974 ? -13.558 15.759 -9.849 1.00 89.94 974 ARG A O 1
ATOM 7836 N N . ASP A 1 975 ? -12.073 17.227 -10.695 1.00 90.44 975 ASP A N 1
ATOM 7837 C CA . ASP A 1 975 ? -11.135 16.216 -11.193 1.00 90.44 975 ASP A CA 1
ATOM 7838 C C . ASP A 1 975 ? -10.614 15.335 -10.045 1.00 90.44 975 ASP A C 1
ATOM 7840 O O . ASP A 1 975 ? -10.620 14.110 -10.138 1.00 90.44 975 ASP A O 1
ATOM 7844 N N . ILE A 1 976 ? -10.244 15.929 -8.904 1.00 89.12 976 ILE A N 1
ATOM 7845 C CA . ILE A 1 976 ? -9.823 15.195 -7.699 1.00 89.12 976 ILE A CA 1
ATOM 7846 C C . ILE A 1 976 ? -10.957 14.312 -7.150 1.00 89.12 976 ILE A C 1
ATOM 7848 O O . ILE A 1 976 ? -10.684 13.212 -6.660 1.00 89.12 976 ILE A O 1
ATOM 7852 N N . LYS A 1 977 ? -12.223 14.751 -7.212 1.00 88.56 977 LYS A N 1
ATOM 7853 C CA . LYS A 1 977 ? -13.381 13.926 -6.822 1.00 88.56 977 LYS A CA 1
ATOM 7854 C C . LYS A 1 977 ? -13.563 12.731 -7.762 1.00 88.56 977 LYS A C 1
ATOM 7856 O O . LYS A 1 977 ? -13.742 11.623 -7.261 1.00 88.56 977 LYS A O 1
ATOM 7861 N N . ASP A 1 978 ? -13.445 12.920 -9.076 1.00 90.50 978 ASP A N 1
ATOM 7862 C CA . ASP A 1 978 ? -13.512 11.821 -10.049 1.00 90.50 978 ASP A CA 1
ATOM 7863 C C . ASP A 1 978 ? -12.332 10.844 -9.882 1.00 90.50 978 ASP A C 1
ATOM 7865 O O . ASP A 1 978 ? -12.534 9.639 -9.741 1.00 90.50 978 ASP A O 1
ATOM 7869 N N . TRP A 1 979 ? -11.099 11.338 -9.731 1.00 87.25 979 TRP A N 1
ATOM 7870 C CA . TRP A 1 979 ? -9.936 10.498 -9.416 1.00 87.25 979 TRP A CA 1
ATOM 7871 C C . TRP A 1 979 ? -10.113 9.682 -8.128 1.00 87.25 979 TRP A C 1
ATOM 7873 O O . TRP A 1 979 ? -9.743 8.507 -8.092 1.00 87.25 979 TRP A O 1
ATOM 7883 N N . ARG A 1 980 ? -10.715 10.258 -7.076 1.00 90.19 980 ARG A N 1
ATOM 7884 C CA . ARG A 1 980 ? -11.057 9.521 -5.844 1.00 90.19 980 ARG A CA 1
ATOM 7885 C C . ARG A 1 980 ? -12.129 8.461 -6.084 1.00 90.1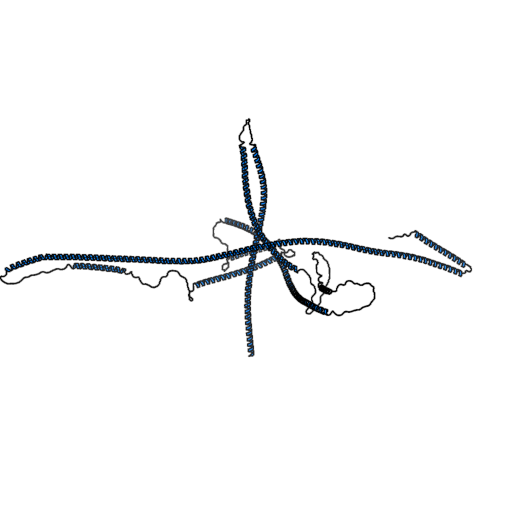9 980 ARG A C 1
ATOM 7887 O O . ARG A 1 980 ? -12.000 7.366 -5.541 1.00 90.19 980 ARG A O 1
ATOM 7894 N N . LEU A 1 981 ? -13.155 8.756 -6.885 1.00 91.69 981 LEU A N 1
ATOM 7895 C CA . LEU A 1 981 ? -14.198 7.792 -7.237 1.00 91.69 981 LEU A CA 1
ATOM 7896 C C . LEU A 1 981 ? -13.606 6.618 -8.028 1.00 91.69 981 LEU A C 1
ATOM 7898 O O . LEU A 1 981 ? -13.778 5.468 -7.628 1.00 91.69 981 LEU A O 1
ATOM 7902 N N . ARG A 1 982 ? -12.814 6.899 -9.070 1.00 91.25 982 ARG A N 1
ATOM 7903 C CA . ARG A 1 982 ? -12.076 5.888 -9.843 1.00 91.25 982 ARG A CA 1
ATOM 7904 C C . ARG A 1 982 ? -11.192 5.034 -8.933 1.00 91.25 982 ARG A C 1
ATOM 7906 O O . ARG A 1 982 ? -11.307 3.811 -8.965 1.00 91.25 982 ARG A O 1
ATOM 7913 N N . MET A 1 983 ? -10.388 5.651 -8.060 1.00 89.56 983 MET A N 1
ATOM 7914 C CA . MET A 1 983 ? -9.546 4.929 -7.096 1.00 89.56 983 MET A CA 1
ATOM 7915 C C . MET A 1 983 ? -10.368 4.026 -6.162 1.00 89.56 983 MET A C 1
ATOM 7917 O O . MET A 1 983 ? -9.974 2.887 -5.919 1.00 89.56 983 MET A O 1
ATOM 7921 N N . LYS A 1 984 ? -11.536 4.486 -5.691 1.00 91.94 984 LYS A N 1
ATOM 7922 C CA . LYS A 1 984 ? -12.449 3.666 -4.882 1.00 91.94 984 LYS A CA 1
ATOM 7923 C C . LYS A 1 984 ? -12.956 2.451 -5.665 1.00 91.94 984 LYS A C 1
ATOM 7925 O O . LYS A 1 984 ? -12.888 1.344 -5.143 1.00 91.94 984 LYS A O 1
ATOM 7930 N N . THR A 1 985 ? -13.365 2.622 -6.927 1.00 89.44 985 THR A N 1
ATOM 7931 C CA . THR A 1 985 ? -13.802 1.485 -7.761 1.00 89.44 985 THR A CA 1
ATOM 7932 C C . THR A 1 985 ? -12.675 0.489 -8.050 1.00 89.44 985 THR A C 1
ATOM 7934 O O . THR A 1 985 ? -12.934 -0.709 -8.132 1.00 89.44 985 THR A O 1
ATOM 7937 N N . TYR A 1 986 ? -11.420 0.941 -8.166 1.00 88.81 986 TYR A N 1
ATOM 7938 C CA . TYR A 1 986 ? -10.271 0.035 -8.268 1.00 88.81 986 TYR A CA 1
ATOM 7939 C C . TYR A 1 986 ? -10.039 -0.734 -6.966 1.00 88.81 986 TYR A C 1
ATOM 7941 O O . TYR A 1 986 ? -9.836 -1.942 -7.019 1.00 88.81 986 TYR A O 1
ATOM 7949 N N . GLN A 1 987 ? -10.149 -0.076 -5.810 1.00 91.81 987 GLN A N 1
ATOM 7950 C CA . GLN A 1 987 ? -10.014 -0.726 -4.505 1.00 91.81 987 GLN A CA 1
ATOM 7951 C C . GLN A 1 987 ? -11.152 -1.727 -4.223 1.00 91.81 987 GLN A C 1
ATOM 7953 O O . GLN A 1 987 ? -10.925 -2.774 -3.625 1.00 91.81 987 GLN A O 1
ATOM 7958 N N . GLU A 1 988 ? -12.378 -1.437 -4.660 1.00 90.88 988 GLU A N 1
ATOM 7959 C CA . GLU A 1 988 ? -13.516 -2.365 -4.580 1.00 90.88 988 GLU A CA 1
ATOM 7960 C C . GLU A 1 988 ? -13.319 -3.579 -5.502 1.00 90.88 988 GLU A C 1
ATOM 7962 O O . GLU A 1 988 ? -13.545 -4.713 -5.079 1.00 90.88 988 GLU A O 1
ATOM 7967 N N . LYS A 1 989 ? -12.800 -3.371 -6.721 1.00 91.56 989 LYS A N 1
ATOM 7968 C CA . LYS A 1 989 ? -12.405 -4.467 -7.622 1.00 91.56 989 LYS A CA 1
ATOM 7969 C C . LYS A 1 989 ? -11.283 -5.321 -7.027 1.00 91.56 989 LYS A C 1
ATOM 7971 O O . LYS A 1 989 ? -11.396 -6.542 -7.039 1.00 91.56 989 LYS A O 1
ATOM 7976 N N . GLU A 1 990 ? -10.245 -4.702 -6.466 1.00 90.69 990 GLU A N 1
ATOM 7977 C CA . GLU A 1 990 ? -9.127 -5.388 -5.802 1.00 90.69 990 GLU A CA 1
ATOM 7978 C C . GLU A 1 990 ? -9.607 -6.242 -4.618 1.00 90.69 990 GLU A C 1
ATOM 7980 O O . GLU A 1 990 ? -9.224 -7.405 -4.511 1.00 90.69 990 GLU A O 1
ATOM 7985 N N . LYS A 1 991 ? -10.519 -5.718 -3.786 1.00 93.31 991 LYS A N 1
ATOM 7986 C CA . LYS A 1 991 ? -11.180 -6.498 -2.725 1.00 93.31 991 LYS A CA 1
ATOM 7987 C C . LYS A 1 991 ? -11.933 -7.702 -3.282 1.00 93.31 991 LYS A C 1
ATOM 7989 O O . LYS A 1 991 ? -11.657 -8.815 -2.853 1.00 93.31 991 LYS A O 1
ATOM 7994 N N . SER A 1 992 ? -12.795 -7.503 -4.283 1.00 92.25 992 SER A N 1
ATOM 7995 C CA . SER A 1 992 ? -13.548 -8.610 -4.890 1.00 92.25 992 SER A CA 1
ATOM 7996 C C . SER A 1 992 ? -12.633 -9.677 -5.508 1.00 92.25 992 SER A C 1
ATOM 7998 O O . SER A 1 992 ? -12.914 -10.868 -5.416 1.00 92.25 992 SER A O 1
ATOM 8000 N N . PHE A 1 993 ? -11.491 -9.273 -6.078 1.00 90.50 993 PHE A N 1
ATOM 8001 C CA . PHE A 1 993 ? -10.498 -10.204 -6.603 1.00 90.50 993 PHE A CA 1
ATOM 8002 C C . PHE A 1 993 ? -9.825 -11.000 -5.478 1.00 90.50 993 PHE A C 1
ATOM 8004 O O . PHE A 1 993 ? -9.760 -12.226 -5.562 1.00 90.50 993 PHE A O 1
ATOM 8011 N N . ASN A 1 994 ? -9.413 -10.339 -4.393 1.00 90.88 994 ASN A N 1
ATOM 8012 C CA . ASN A 1 994 ? -8.836 -10.999 -3.219 1.00 90.88 994 ASN A CA 1
ATOM 8013 C C . ASN A 1 994 ? -9.828 -11.966 -2.547 1.00 90.88 994 ASN A C 1
ATOM 8015 O O . ASN A 1 994 ? -9.439 -13.072 -2.188 1.00 90.88 994 ASN A O 1
ATOM 8019 N N . GLU A 1 995 ? -11.112 -11.609 -2.455 1.00 93.69 995 GLU A N 1
ATOM 8020 C CA . GLU A 1 995 ? -12.182 -12.500 -1.977 1.00 93.69 995 GLU A CA 1
ATOM 8021 C C . GLU A 1 995 ? -12.333 -13.738 -2.883 1.00 93.69 995 GLU A C 1
ATOM 8023 O O . GLU A 1 995 ? -12.421 -14.867 -2.394 1.00 93.69 995 GLU A O 1
ATOM 8028 N N . THR A 1 996 ? -12.288 -13.568 -4.214 1.00 91.56 996 THR A N 1
ATOM 8029 C CA . THR A 1 996 ? -12.307 -14.719 -5.136 1.00 91.56 996 THR A CA 1
ATOM 8030 C C . THR A 1 996 ? -11.046 -15.579 -5.049 1.00 91.56 996 THR A C 1
ATOM 8032 O O . THR A 1 996 ? -11.158 -16.802 -5.126 1.00 91.56 996 THR A O 1
ATOM 8035 N N . LEU A 1 997 ? -9.867 -14.981 -4.840 1.00 91.00 997 LEU A N 1
ATOM 8036 C CA . LEU A 1 997 ? -8.618 -15.713 -4.619 1.00 91.00 997 LEU A CA 1
ATOM 8037 C C . LEU A 1 997 ? -8.668 -16.522 -3.322 1.00 91.00 997 LEU A C 1
ATOM 8039 O O . LEU A 1 997 ? -8.343 -17.705 -3.353 1.00 91.00 997 LEU A O 1
ATOM 8043 N N . GLN A 1 998 ? -9.140 -15.934 -2.220 1.00 94.62 998 GLN A N 1
ATOM 8044 C CA . GLN A 1 998 ? -9.303 -16.642 -0.951 1.00 94.62 998 GLN A CA 1
ATOM 8045 C C . GLN A 1 998 ? -10.263 -17.834 -1.103 1.00 94.62 998 GLN A C 1
ATOM 8047 O O . GLN A 1 998 ? -9.935 -18.944 -0.691 1.00 94.62 998 GLN A O 1
ATOM 8052 N N . CYS A 1 999 ? -11.399 -17.654 -1.785 1.00 93.25 999 CYS A N 1
ATOM 8053 C CA . CYS A 1 999 ? -12.335 -18.748 -2.062 1.00 93.25 999 CYS A CA 1
ATOM 8054 C C . CYS A 1 999 ? -11.711 -19.869 -2.924 1.00 93.25 999 CYS A C 1
ATOM 8056 O O . CYS A 1 999 ? -12.057 -21.044 -2.772 1.00 93.25 999 CYS A O 1
ATOM 8058 N N . LEU A 1 1000 ? -10.798 -19.536 -3.844 1.00 92.44 1000 LEU A N 1
ATOM 8059 C CA . LEU A 1 1000 ? -10.041 -20.526 -4.620 1.00 92.44 1000 LEU A CA 1
ATOM 8060 C C . LEU A 1 1000 ? -8.964 -21.223 -3.775 1.00 92.44 1000 LEU A C 1
ATOM 8062 O O . LEU A 1 1000 ? -8.776 -22.428 -3.925 1.00 92.44 1000 LEU A O 1
ATOM 8066 N N . GLU A 1 1001 ? -8.304 -20.508 -2.865 1.00 94.44 1001 GLU A N 1
ATOM 8067 C CA . GLU A 1 1001 ? -7.318 -21.065 -1.934 1.00 94.44 1001 GLU A CA 1
ATOM 8068 C C . GLU A 1 1001 ? -7.968 -22.032 -0.930 1.00 94.44 1001 GLU A C 1
ATOM 8070 O O . GLU A 1 1001 ? -7.464 -23.133 -0.711 1.00 94.44 1001 GLU A O 1
ATOM 8075 N N . GLU A 1 1002 ? -9.128 -21.675 -0.374 1.00 95.94 1002 GLU A N 1
ATOM 8076 C CA . GLU A 1 1002 ? -9.935 -22.540 0.496 1.00 95.94 1002 GLU A CA 1
ATOM 8077 C C . GLU A 1 1002 ? -10.380 -23.816 -0.237 1.00 95.94 1002 GLU A C 1
ATOM 8079 O O . GLU A 1 1002 ? -10.256 -24.918 0.300 1.00 95.94 1002 GLU A O 1
ATOM 8084 N N . LYS A 1 1003 ? -10.802 -23.704 -1.506 1.00 96.12 1003 LYS A N 1
ATOM 8085 C CA . LYS A 1 1003 ? -11.101 -24.871 -2.357 1.00 96.12 1003 LYS A CA 1
ATOM 8086 C C . LYS A 1 1003 ? -9.866 -25.724 -2.640 1.00 96.12 1003 LYS A C 1
ATOM 8088 O O . LYS A 1 1003 ? -9.973 -26.947 -2.637 1.00 96.12 1003 LYS A O 1
ATOM 8093 N N . ALA A 1 1004 ? -8.704 -25.116 -2.871 1.00 91.06 1004 ALA A N 1
ATOM 8094 C CA . ALA A 1 1004 ? -7.455 -25.846 -3.078 1.00 91.06 1004 ALA A CA 1
ATOM 8095 C C . ALA A 1 1004 ? -7.019 -26.599 -1.808 1.00 91.06 1004 ALA A C 1
ATOM 8097 O O . ALA A 1 1004 ? -6.594 -27.751 -1.897 1.00 91.06 1004 ALA A O 1
ATOM 8098 N N . LYS A 1 1005 ? -7.192 -25.992 -0.626 1.00 95.69 1005 LYS A N 1
ATOM 8099 C CA . LYS A 1 1005 ? -6.972 -26.635 0.679 1.00 95.69 1005 LYS A CA 1
ATOM 8100 C C . LYS A 1 1005 ? -7.908 -27.831 0.874 1.00 95.69 1005 LYS A C 1
ATOM 8102 O O . LYS A 1 1005 ? -7.412 -28.932 1.090 1.00 95.69 1005 LYS A O 1
ATOM 8107 N N . ALA A 1 1006 ? -9.215 -27.651 0.674 1.00 94.31 1006 ALA A N 1
ATOM 8108 C CA . ALA A 1 1006 ? -10.198 -28.735 0.770 1.00 94.31 1006 ALA A CA 1
ATOM 8109 C C . ALA A 1 1006 ? -9.907 -29.888 -0.213 1.00 94.31 1006 ALA A C 1
ATOM 8111 O O . ALA A 1 1006 ? -9.930 -31.052 0.173 1.00 94.31 1006 ALA A O 1
ATOM 8112 N N . LEU A 1 1007 ? -9.548 -29.586 -1.468 1.00 93.75 1007 LEU A N 1
ATOM 8113 C CA . LEU A 1 1007 ? -9.153 -30.608 -2.448 1.00 93.75 1007 LEU A CA 1
ATOM 8114 C C . LEU A 1 1007 ? -7.851 -31.331 -2.068 1.00 93.75 1007 LEU A C 1
ATOM 8116 O O . LEU A 1 1007 ? -7.707 -32.520 -2.354 1.00 93.75 1007 LEU A O 1
ATOM 8120 N N . THR A 1 1008 ? -6.907 -30.640 -1.425 1.00 94.50 1008 THR A N 1
ATOM 8121 C CA . THR A 1 1008 ? -5.657 -31.240 -0.929 1.00 94.50 1008 THR A CA 1
ATOM 8122 C C . THR A 1 1008 ? -5.934 -32.186 0.240 1.00 94.50 1008 THR A C 1
ATOM 8124 O O . THR A 1 1008 ? -5.415 -33.303 0.263 1.00 94.50 1008 THR A O 1
ATOM 8127 N N . GLU A 1 1009 ? -6.806 -31.781 1.166 1.00 95.75 1009 GLU A N 1
ATOM 8128 C CA . GLU A 1 1009 ? -7.276 -32.610 2.276 1.00 95.75 1009 GLU A CA 1
ATOM 8129 C C . GLU A 1 1009 ? -8.014 -33.859 1.764 1.00 95.75 1009 GLU A C 1
ATOM 8131 O O . GLU A 1 1009 ? -7.626 -34.977 2.104 1.00 95.75 1009 GLU A O 1
ATOM 8136 N N . ASP A 1 1010 ? -8.960 -33.701 0.833 1.00 94.81 1010 ASP A N 1
ATOM 8137 C CA . ASP A 1 1010 ? -9.637 -34.799 0.128 1.00 94.81 1010 ASP A CA 1
ATOM 8138 C C . ASP A 1 1010 ? -8.654 -35.775 -0.538 1.00 94.81 1010 ASP A C 1
ATOM 8140 O O . ASP A 1 1010 ? -8.845 -36.994 -0.489 1.00 94.81 1010 ASP A O 1
ATOM 8144 N N . CYS A 1 1011 ? -7.594 -35.265 -1.172 1.00 92.94 1011 CYS A N 1
ATOM 8145 C CA . CYS A 1 1011 ? -6.558 -36.105 -1.775 1.00 92.94 1011 CYS A CA 1
ATOM 8146 C C . CYS A 1 1011 ? -5.750 -36.867 -0.715 1.00 92.94 1011 CYS A C 1
ATOM 8148 O O . CYS A 1 1011 ? -5.427 -38.039 -0.926 1.00 92.94 1011 CYS A O 1
ATOM 8150 N N . SER A 1 1012 ? -5.464 -36.250 0.435 1.00 94.75 1012 SER A N 1
ATOM 8151 C CA . SER A 1 1012 ? -4.792 -36.919 1.555 1.00 94.75 1012 SER A CA 1
ATOM 8152 C C . SER A 1 1012 ? -5.666 -38.017 2.179 1.00 94.75 1012 SER A C 1
ATOM 8154 O O . SER A 1 1012 ? -5.198 -39.142 2.361 1.00 94.75 1012 SER A O 1
ATOM 8156 N N . ASN A 1 1013 ? -6.964 -37.758 2.360 1.00 95.38 1013 ASN A N 1
ATOM 8157 C CA . ASN A 1 1013 ? -7.944 -38.724 2.858 1.00 95.38 1013 ASN A CA 1
ATOM 8158 C C . ASN A 1 1013 ? -8.104 -39.913 1.895 1.00 95.38 1013 ASN A C 1
ATOM 8160 O O . ASN A 1 1013 ? -8.081 -41.074 2.314 1.00 95.38 1013 ASN A O 1
ATOM 8164 N N . LYS A 1 1014 ? -8.170 -39.651 0.581 1.00 96.12 1014 LYS A N 1
ATOM 8165 C CA . LYS A 1 1014 ? -8.164 -40.700 -0.456 1.00 96.12 1014 LYS A CA 1
ATOM 8166 C C . LYS A 1 1014 ? -6.875 -41.519 -0.436 1.00 96.12 1014 LYS A C 1
ATOM 8168 O O . LYS A 1 1014 ? -6.948 -42.740 -0.551 1.00 96.12 1014 LYS A O 1
ATOM 8173 N N . LYS A 1 1015 ? -5.710 -40.891 -0.237 1.00 97.06 1015 LYS A N 1
ATOM 8174 C CA . LYS A 1 1015 ? -4.428 -41.601 -0.100 1.00 97.06 1015 LYS A CA 1
ATOM 8175 C C . LYS A 1 1015 ? -4.433 -42.550 1.104 1.00 97.06 1015 LYS A C 1
ATOM 8177 O O . LYS A 1 1015 ? -4.107 -43.719 0.934 1.00 97.06 1015 LYS A O 1
ATOM 8182 N N . ILE A 1 1016 ? -4.880 -42.089 2.275 1.00 96.38 1016 ILE A N 1
ATOM 8183 C CA . ILE A 1 1016 ? -5.005 -42.922 3.487 1.00 96.38 1016 ILE A CA 1
ATOM 8184 C C . ILE A 1 1016 ? -5.947 -44.115 3.237 1.00 96.38 1016 ILE A C 1
ATOM 8186 O O . ILE A 1 1016 ? -5.622 -45.250 3.590 1.00 96.38 1016 ILE A O 1
ATOM 8190 N N . SER A 1 1017 ? -7.082 -43.889 2.567 1.00 93.50 1017 SER A N 1
ATOM 8191 C CA . SER A 1 1017 ? -8.020 -44.955 2.188 1.00 93.50 1017 SER A CA 1
ATOM 8192 C C . SER A 1 1017 ? -7.395 -45.985 1.232 1.00 93.50 1017 SER A C 1
ATOM 8194 O O . SER A 1 1017 ? -7.520 -47.192 1.448 1.00 93.50 1017 SER A O 1
ATOM 8196 N N . ILE A 1 1018 ? -6.654 -45.522 0.219 1.00 95.81 1018 ILE A N 1
ATOM 8197 C CA . ILE A 1 1018 ? -5.916 -46.371 -0.727 1.00 95.81 1018 ILE A CA 1
ATOM 8198 C C . ILE A 1 1018 ? -4.837 -47.189 -0.008 1.00 95.81 1018 ILE A C 1
ATOM 8200 O O . ILE A 1 1018 ? -4.709 -48.384 -0.268 1.00 95.81 1018 ILE A O 1
ATOM 8204 N N . ASP A 1 1019 ? -4.077 -46.590 0.906 1.00 96.06 1019 ASP A N 1
ATOM 8205 C CA . ASP A 1 1019 ? -3.010 -47.292 1.622 1.00 96.06 1019 ASP A CA 1
ATOM 8206 C C . ASP A 1 1019 ? -3.583 -48.316 2.631 1.00 96.06 1019 ASP A C 1
ATOM 8208 O O . ASP A 1 1019 ? -3.068 -49.431 2.730 1.00 96.06 1019 ASP A O 1
ATOM 8212 N N . SER A 1 1020 ? -4.739 -48.035 3.252 1.00 96.31 1020 SER A N 1
ATOM 8213 C CA . SER A 1 1020 ? -5.526 -49.022 4.018 1.00 96.31 1020 SER A CA 1
ATOM 8214 C C . SER A 1 1020 ? -6.036 -50.188 3.152 1.00 96.31 1020 SER A C 1
ATOM 8216 O O . SER A 1 1020 ? -6.018 -51.348 3.579 1.00 96.31 1020 SER A O 1
ATOM 8218 N N . LEU A 1 1021 ? -6.481 -49.916 1.920 1.00 96.69 1021 LEU A N 1
ATOM 8219 C CA . LEU A 1 1021 ? -6.884 -50.955 0.965 1.00 96.69 1021 LEU A CA 1
ATOM 8220 C C . LEU A 1 1021 ? -5.690 -51.812 0.521 1.00 96.69 1021 LEU A C 1
ATOM 8222 O O . LEU A 1 1021 ? -5.808 -53.036 0.512 1.00 96.69 1021 LEU A O 1
ATOM 8226 N N . LYS A 1 1022 ? -4.526 -51.209 0.242 1.00 96.44 1022 LYS A N 1
ATOM 8227 C CA . LYS A 1 1022 ? -3.280 -51.945 -0.045 1.00 96.44 1022 LYS A CA 1
ATOM 8228 C C . LYS A 1 1022 ? -2.859 -52.832 1.126 1.00 96.44 1022 LYS A C 1
ATOM 8230 O O . LYS A 1 1022 ? -2.457 -53.969 0.907 1.00 96.44 1022 LYS A O 1
ATOM 8235 N N . GLN A 1 1023 ? -2.970 -52.349 2.366 1.00 95.88 1023 GLN A N 1
ATOM 8236 C CA . GLN A 1 1023 ? -2.650 -53.151 3.548 1.00 95.88 1023 GLN A CA 1
ATOM 8237 C C . GLN A 1 1023 ? -3.569 -54.376 3.658 1.00 95.88 1023 GLN A C 1
ATOM 8239 O O . GLN A 1 1023 ? -3.072 -55.486 3.844 1.00 95.88 1023 GLN A O 1
ATOM 8244 N N . ARG A 1 1024 ? -4.886 -54.204 3.469 1.00 96.19 1024 ARG A N 1
ATOM 8245 C CA . ARG A 1 1024 ? -5.845 -55.323 3.438 1.00 96.19 1024 ARG A CA 1
ATOM 8246 C C . ARG A 1 1024 ? -5.573 -56.298 2.289 1.00 96.19 1024 ARG A C 1
ATOM 8248 O O . ARG A 1 1024 ? -5.585 -57.503 2.513 1.00 96.19 1024 ARG A O 1
ATOM 8255 N N . LEU A 1 1025 ? -5.252 -55.796 1.095 1.00 94.50 1025 LEU A N 1
ATOM 8256 C CA . LEU A 1 1025 ? -4.869 -56.622 -0.054 1.00 94.50 1025 LEU A CA 1
ATOM 8257 C C . LEU A 1 1025 ? -3.597 -57.440 0.225 1.00 94.50 1025 LEU A C 1
ATOM 8259 O O . LEU A 1 1025 ? -3.546 -58.621 -0.105 1.00 94.50 1025 LEU A O 1
ATOM 8263 N N . ASN A 1 1026 ? -2.594 -56.850 0.881 1.00 95.88 1026 ASN A N 1
ATOM 8264 C CA . ASN A 1 1026 ? -1.369 -57.551 1.273 1.00 95.88 1026 ASN A CA 1
ATOM 8265 C C . ASN A 1 1026 ? -1.630 -58.656 2.311 1.00 95.88 1026 ASN A C 1
ATOM 8267 O O . ASN A 1 1026 ? -0.989 -59.703 2.245 1.00 95.88 1026 ASN A O 1
ATOM 8271 N N . VAL A 1 1027 ? -2.562 -58.450 3.250 1.00 96.62 1027 VAL A N 1
ATOM 8272 C CA . VAL A 1 1027 ? -2.989 -59.492 4.204 1.00 96.62 1027 VAL A CA 1
ATOM 8273 C C . VAL A 1 1027 ? -3.693 -60.631 3.465 1.00 96.62 1027 VAL A C 1
ATOM 8275 O O . VAL A 1 1027 ? -3.224 -61.763 3.539 1.00 96.62 1027 VAL A O 1
ATOM 8278 N N . ALA A 1 1028 ? -4.706 -60.328 2.648 1.00 95.19 1028 ALA A N 1
ATOM 8279 C CA . ALA A 1 1028 ? -5.420 -61.332 1.854 1.00 95.19 1028 ALA A CA 1
ATOM 8280 C C . ALA A 1 1028 ? -4.494 -62.101 0.887 1.00 95.19 1028 ALA A C 1
ATOM 8282 O O . ALA A 1 1028 ? -4.670 -63.296 0.661 1.00 95.19 1028 ALA A O 1
ATOM 8283 N N . THR A 1 1029 ? -3.463 -61.444 0.344 1.00 94.81 1029 THR A N 1
ATOM 8284 C CA . THR A 1 1029 ? -2.444 -62.096 -0.498 1.00 94.81 1029 THR A CA 1
ATOM 8285 C C . THR A 1 1029 ? -1.587 -63.071 0.315 1.00 94.81 1029 THR A C 1
ATOM 8287 O O . THR A 1 1029 ? -1.327 -64.179 -0.147 1.00 94.81 1029 THR A O 1
ATOM 8290 N N . LYS A 1 1030 ? -1.190 -62.709 1.545 1.00 96.19 1030 LYS A N 1
ATOM 8291 C CA . LYS A 1 1030 ? -0.462 -63.613 2.452 1.00 96.19 1030 LYS A CA 1
ATOM 8292 C C . LYS A 1 1030 ? -1.313 -64.814 2.861 1.00 96.19 1030 LYS A C 1
ATOM 8294 O O . LYS A 1 1030 ? -0.827 -65.939 2.773 1.00 96.19 1030 LYS A O 1
ATOM 8299 N N . GLU A 1 1031 ? -2.569 -64.592 3.239 1.00 95.88 1031 GLU A N 1
ATOM 8300 C CA . GLU A 1 1031 ? -3.528 -65.658 3.561 1.00 95.88 1031 GLU A CA 1
ATOM 8301 C C . GLU A 1 1031 ? -3.718 -66.600 2.366 1.00 95.88 1031 GLU A C 1
ATOM 8303 O O . GLU A 1 1031 ? -3.570 -67.812 2.508 1.00 95.88 1031 GLU A O 1
ATOM 8308 N N . LYS A 1 1032 ? -3.916 -66.055 1.156 1.00 95.94 1032 LYS A N 1
ATOM 8309 C CA . LYS A 1 1032 ? -3.966 -66.846 -0.081 1.00 95.94 1032 LYS A CA 1
ATOM 8310 C C . LYS A 1 1032 ? -2.714 -67.715 -0.255 1.00 95.94 1032 LYS A C 1
ATOM 8312 O O . LYS A 1 1032 ? -2.854 -68.917 -0.461 1.00 95.94 1032 LYS A O 1
ATOM 8317 N N . THR A 1 1033 ? -1.508 -67.153 -0.122 1.00 94.69 1033 THR A N 1
ATOM 8318 C CA . THR A 1 1033 ? -0.271 -67.949 -0.262 1.00 94.69 1033 THR A CA 1
ATOM 8319 C C . THR A 1 1033 ? -0.114 -69.014 0.829 1.00 94.69 1033 THR A C 1
ATOM 8321 O O . THR A 1 1033 ? 0.444 -70.075 0.562 1.00 94.69 1033 THR A O 1
ATOM 8324 N N . GLN A 1 1034 ? -0.637 -68.788 2.040 1.00 95.38 1034 GLN A N 1
ATOM 8325 C CA . GLN A 1 1034 ? -0.678 -69.810 3.093 1.00 95.38 1034 GLN A CA 1
ATOM 8326 C C . GLN A 1 1034 ? -1.636 -70.952 2.727 1.00 95.38 1034 GLN A C 1
ATOM 8328 O O . GLN A 1 1034 ? -1.269 -72.117 2.873 1.00 95.38 1034 GLN A O 1
ATOM 8333 N N . TYR A 1 1035 ? -2.826 -70.646 2.200 1.00 95.94 1035 TYR A N 1
ATOM 8334 C CA . TYR A 1 1035 ? -3.758 -71.669 1.717 1.00 95.94 1035 TYR A CA 1
ATOM 8335 C C . TYR A 1 1035 ? -3.201 -72.446 0.516 1.00 95.94 1035 TYR A C 1
ATOM 8337 O O . TYR A 1 1035 ? -3.325 -73.667 0.487 1.00 95.94 1035 TYR A O 1
ATOM 8345 N N . GLU A 1 1036 ? -2.521 -71.785 -0.426 1.00 95.56 1036 GLU A N 1
ATOM 8346 C CA . GLU A 1 1036 ? -1.831 -72.445 -1.546 1.00 95.56 1036 GLU A CA 1
ATOM 8347 C C . GLU A 1 1036 ? -0.713 -73.384 -1.054 1.00 95.56 1036 GLU A C 1
ATOM 8349 O O . GLU A 1 1036 ? -0.619 -74.519 -1.521 1.00 95.56 1036 GLU A O 1
ATOM 8354 N N . GLN A 1 1037 ? 0.079 -72.979 -0.053 1.00 95.38 1037 GLN A N 1
ATOM 8355 C CA . GLN A 1 1037 ? 1.084 -73.850 0.574 1.00 95.38 1037 GLN A CA 1
ATOM 8356 C C . GLN A 1 1037 ? 0.459 -75.047 1.306 1.00 95.38 1037 GLN A C 1
ATOM 8358 O O . GLN A 1 1037 ? 0.969 -76.162 1.208 1.00 95.38 1037 GLN A O 1
ATOM 8363 N N . MET A 1 1038 ? -0.646 -74.847 2.031 1.00 94.56 1038 MET A N 1
ATOM 8364 C CA . MET A 1 1038 ? -1.369 -75.933 2.706 1.00 94.56 1038 MET A CA 1
ATOM 8365 C C . MET A 1 1038 ? -1.986 -76.915 1.700 1.00 94.56 1038 MET A C 1
ATOM 8367 O O . MET A 1 1038 ? -1.904 -78.130 1.892 1.00 94.56 1038 MET A O 1
ATOM 8371 N N . TYR A 1 1039 ? -2.547 -76.409 0.601 1.00 94.62 1039 TYR A N 1
ATOM 8372 C CA . TYR A 1 1039 ? -3.051 -77.223 -0.505 1.00 94.62 1039 TYR A CA 1
ATOM 8373 C C . TYR A 1 1039 ? -1.929 -78.035 -1.168 1.00 94.62 1039 TYR A C 1
ATOM 8375 O O . TYR A 1 1039 ? -2.075 -79.237 -1.374 1.00 94.62 1039 TYR A O 1
ATOM 8383 N N . GLN A 1 1040 ? -0.775 -77.419 -1.432 1.00 94.38 1040 GLN A N 1
ATOM 8384 C CA . GLN A 1 1040 ? 0.362 -78.112 -2.034 1.00 94.38 1040 GLN A CA 1
ATOM 8385 C C . GLN A 1 1040 ? 0.926 -79.211 -1.111 1.00 94.38 1040 GLN A C 1
ATOM 8387 O O . GLN A 1 1040 ? 1.151 -80.327 -1.570 1.00 94.38 1040 GLN A O 1
ATOM 8392 N N . ARG A 1 1041 ? 1.049 -78.957 0.202 1.00 95.44 1041 ARG A N 1
ATOM 8393 C CA . ARG A 1 1041 ? 1.453 -79.985 1.186 1.00 95.44 1041 ARG A CA 1
ATOM 8394 C C . ARG A 1 1041 ? 0.461 -81.144 1.269 1.00 95.44 1041 ARG A C 1
ATOM 8396 O O . ARG A 1 1041 ? 0.866 -82.301 1.245 1.00 95.44 1041 ARG A O 1
ATOM 8403 N N . THR A 1 1042 ? -0.838 -80.849 1.356 1.00 95.19 1042 THR A N 1
ATOM 8404 C CA . THR A 1 1042 ? -1.867 -81.902 1.426 1.00 95.19 1042 THR A CA 1
ATOM 8405 C C . THR A 1 1042 ? -1.923 -82.722 0.140 1.00 95.19 1042 THR A C 1
ATOM 8407 O O . THR A 1 1042 ? -2.069 -83.939 0.221 1.00 95.19 1042 THR A O 1
ATOM 8410 N N . LYS A 1 1043 ? -1.715 -82.096 -1.026 1.00 95.75 1043 LYS A N 1
ATOM 8411 C CA . LYS A 1 1043 ? -1.532 -82.788 -2.306 1.00 95.75 1043 LYS A CA 1
ATOM 8412 C C . LYS A 1 1043 ? -0.311 -83.716 -2.282 1.00 95.75 1043 LYS A C 1
ATOM 8414 O O . LYS A 1 1043 ? -0.458 -84.889 -2.605 1.00 95.75 1043 LYS A O 1
ATOM 8419 N N . GLU A 1 1044 ? 0.856 -83.234 -1.855 1.00 95.38 1044 GLU A N 1
ATOM 8420 C CA . GLU A 1 1044 ? 2.083 -84.043 -1.749 1.00 95.38 1044 GLU A CA 1
ATOM 8421 C C . GLU A 1 1044 ? 1.925 -85.233 -0.794 1.00 95.38 1044 GLU A C 1
ATOM 8423 O O . GLU A 1 1044 ? 2.380 -86.333 -1.095 1.00 95.38 1044 GLU A O 1
ATOM 8428 N N . ASP A 1 1045 ? 1.263 -85.058 0.351 1.00 94.31 1045 ASP A N 1
ATOM 8429 C CA . ASP A 1 1045 ? 1.015 -86.157 1.291 1.00 94.31 1045 ASP A CA 1
ATOM 8430 C C . ASP A 1 1045 ? -0.005 -87.172 0.756 1.00 94.31 1045 ASP A C 1
ATOM 8432 O O . ASP A 1 1045 ? 0.095 -88.369 1.039 1.00 94.31 1045 ASP A O 1
ATOM 8436 N N . LEU A 1 1046 ? -0.965 -86.724 -0.056 1.00 92.31 1046 LEU A N 1
ATOM 8437 C CA . LEU A 1 1046 ? -1.913 -87.594 -0.750 1.00 92.31 1046 LEU A CA 1
ATOM 8438 C C . LEU A 1 1046 ? -1.208 -88.370 -1.877 1.00 92.31 1046 LEU A C 1
ATOM 8440 O O . LEU A 1 1046 ? -1.398 -89.579 -1.989 1.00 92.31 1046 LEU A O 1
ATOM 8444 N N . GLU A 1 1047 ? -0.307 -87.728 -2.624 1.00 92.94 1047 GLU A N 1
ATOM 8445 C CA . GLU A 1 1047 ? 0.572 -88.385 -3.599 1.00 92.94 1047 GLU A CA 1
ATOM 8446 C C . GLU A 1 1047 ? 1.506 -89.406 -2.929 1.00 92.94 1047 GLU A C 1
ATOM 8448 O O . GLU A 1 1047 ? 1.596 -90.534 -3.412 1.00 92.94 1047 GLU A O 1
ATOM 8453 N N . LYS A 1 1048 ? 2.140 -89.088 -1.789 1.00 93.25 1048 LYS A N 1
ATOM 8454 C CA . LYS A 1 1048 ? 2.948 -90.049 -1.004 1.00 93.25 1048 LYS A CA 1
ATOM 8455 C C . LYS A 1 1048 ? 2.120 -91.252 -0.554 1.00 93.25 1048 LYS A C 1
ATOM 8457 O O . LYS A 1 1048 ? 2.583 -92.384 -0.675 1.00 93.25 1048 LYS A O 1
ATOM 8462 N N . LYS A 1 1049 ? 0.885 -91.037 -0.079 1.00 92.12 1049 LYS A N 1
ATOM 8463 C CA . LYS A 1 1049 ? -0.038 -92.131 0.267 1.00 92.12 1049 LYS A CA 1
ATOM 8464 C C . LYS A 1 1049 ? -0.376 -92.987 -0.951 1.00 92.12 1049 LYS A C 1
ATOM 8466 O O . LYS A 1 1049 ? -0.299 -94.204 -0.851 1.00 92.12 1049 LYS A O 1
ATOM 8471 N N . VAL A 1 1050 ? -0.677 -92.387 -2.104 1.00 87.75 1050 VAL A N 1
ATOM 8472 C CA . VAL A 1 1050 ? -0.926 -93.125 -3.358 1.00 87.75 1050 VAL A CA 1
ATOM 8473 C C . VAL A 1 1050 ? 0.301 -93.936 -3.794 1.00 87.75 1050 VAL A C 1
ATOM 8475 O O . VAL A 1 1050 ? 0.145 -95.086 -4.197 1.00 87.75 1050 VAL A O 1
ATOM 8478 N N . HIS A 1 1051 ? 1.518 -93.399 -3.664 1.00 85.19 1051 HIS A N 1
ATOM 8479 C CA . HIS A 1 1051 ? 2.749 -94.155 -3.926 1.00 85.19 1051 HIS A CA 1
ATOM 8480 C C . HIS A 1 1051 ? 2.949 -95.299 -2.925 1.00 85.19 1051 HIS A C 1
ATOM 8482 O O . HIS A 1 1051 ? 3.303 -96.399 -3.334 1.00 85.19 1051 HIS A O 1
ATOM 8488 N N . SER A 1 1052 ? 2.664 -95.081 -1.638 1.00 82.38 1052 SER A N 1
ATOM 8489 C CA . SER A 1 1052 ? 2.721 -96.134 -0.620 1.00 82.38 1052 SER A CA 1
ATOM 8490 C C . SER A 1 1052 ? 1.705 -97.248 -0.897 1.00 82.38 1052 SER A C 1
ATOM 8492 O O . SER A 1 1052 ? 2.074 -98.417 -0.843 1.00 82.38 1052 SER A O 1
ATOM 8494 N N . TYR A 1 1053 ? 0.467 -96.917 -1.276 1.00 82.12 1053 TYR A N 1
ATOM 8495 C CA . TYR A 1 1053 ? -0.539 -97.910 -1.669 1.00 82.12 1053 TYR A CA 1
ATOM 8496 C C . TYR A 1 1053 ? -0.172 -98.669 -2.956 1.00 82.12 1053 TYR A C 1
ATOM 8498 O O . TYR A 1 1053 ? -0.536 -99.830 -3.070 1.00 82.12 1053 TYR A O 1
ATOM 8506 N N . ARG A 1 1054 ? 0.585 -98.067 -3.888 1.00 78.19 1054 ARG A N 1
ATOM 8507 C CA . ARG A 1 1054 ? 1.167 -98.766 -5.057 1.00 78.19 1054 ARG A CA 1
ATOM 8508 C C . ARG A 1 1054 ? 2.404 -99.620 -4.748 1.00 78.19 1054 ARG A C 1
ATOM 8510 O O . ARG A 1 1054 ? 2.903 -100.280 -5.650 1.00 78.19 1054 ARG A O 1
ATOM 8517 N N . TYR A 1 1055 ? 2.959 -99.526 -3.541 1.00 72.56 1055 TYR A N 1
ATOM 8518 C CA . TYR A 1 1055 ? 4.153 -100.275 -3.130 1.00 72.56 1055 TYR A CA 1
ATOM 8519 C C . TYR A 1 1055 ? 3.815 -101.422 -2.161 1.00 72.56 1055 TYR A C 1
ATOM 8521 O O . TYR A 1 1055 ? 4.594 -102.358 -2.017 1.00 72.56 1055 TYR A O 1
ATOM 8529 N N . TYR A 1 1056 ? 2.655 -101.348 -1.499 1.00 62.69 1056 TYR A N 1
ATOM 8530 C CA . TYR A 1 1056 ? 2.124 -102.376 -0.592 1.00 62.69 1056 TYR A CA 1
ATOM 8531 C C . TYR A 1 1056 ? 0.932 -103.166 -1.165 1.00 62.69 1056 TYR A C 1
ATOM 8533 O O . TYR A 1 1056 ? 0.368 -103.998 -0.454 1.00 62.69 1056 TYR A O 1
ATOM 8541 N N . GLY A 1 1057 ? 0.544 -102.900 -2.415 1.00 46.69 1057 GLY A N 1
ATOM 8542 C CA . GLY A 1 1057 ? -0.408 -103.686 -3.205 1.00 46.69 1057 GLY A CA 1
ATOM 8543 C C . GLY A 1 1057 ? 0.228 -104.096 -4.523 1.00 46.69 1057 GLY A C 1
ATOM 8544 O O . GLY A 1 1057 ? -0.074 -105.222 -4.967 1.00 46.69 1057 GLY A O 1
#

Radius of gyration: 100.25 Å; chains: 1; bounding box: 247×221×363 Å

Secondary structure (DSSP, 8-state):
-----PPPHHHHHHHHHHHHHHHHHHHHHHHHHHHHHHHHHHHHHHHHTSSS--HHHHHHHHHHHHHHHHHHHHHHHHHHHHHHHHHHHHHHHHHHHHHHHHHHHHHHHHHHHHHHHHHHHHHHHHHHHHHHHHHHHHHHHHHHHHHHHHHHHHHHHHHHHHHHHHHHHHHHHHHHHHHHHHHHHHHHHHHHHHHHHHHHHHHHHHHHHHHHHHHHHHHHHHHHHHHHHHHHHHHHHHHHHHHHHHHHHHHHHHHHHHHHHHHHHHHHHHHHHHHHHHHHHHHHHHHHHHHHHHHHHHHHHHHHHHHHHHHHHHHHHHHHHHHHHHHHHHHHHHHHHHHHHTT--SS------------------SHHHHHHHHHHHHHHHHHHHHHHHHHHHHHHHTTSSS---------S--------------------------HHHHHHHHHHHHHHHHHHHHHHHHHHHHHHHHHHHHHHHHHHHHHHHHHHHHHHHHHHHHTT--------S-----TTGGGSS-HHHHHHHHHHHHHHHHHHHHHHHHHHHHTS---S----------------------TTSHHHHHHHHHHHHHHHHHHHHHHHHHHHHHHHHHHHHHHHHHHHHHHHHHHHHHHHHHHHHHHHHHHHHHHHHHHHHHHHHHHHHHHHHHHHHHHHHHHHHHHHHHHHHHHHHHHHHHHHHHHHHHHHTT-----------------------------SHHHHHHHHHHHHHHTTSTT-S--------------------------------------------------HHHHHHHHHHHHHHHHHHHHHHHHHHHHHHHHHHHHHHHHHHHHHHHHHHHHHHHHHHHHHHHHHHHHHHHHHHHHHHHHHHHHHHHHTTS----------------SHHHHHHHHHHHHHHHHHHHHHHHHHHHHHHHHHHHHHHHHHHHHHHHHHHHHHHHHHHHHHHHHHHHHHHHHHHHHHHHHHHHHHHHHHHHHHHHHHHHHHHHHHHHHHHHHHHHHHHHHHHHHHHHHHHHHHHTT--

InterPro domains:
  IPR038810 Centlein [PTHR18957] (11-544)

Organism: Ophiophagus hannah (NCBI:txid8665)

pLDDT: mean 74.31, std 22.92, range [24.31, 98.12]

Sequence (1057 aa):
MASSKRKDPASAAASRIFVLEEEVRSLSEELNQCQADKEFVWSLWKRLQVANPDVTQAISLVVEREKQKAELKDRKVLEILQVKDNKIQTLEQRTSGQQEEINNLVQRKIAVDEENVALKNELCTLQNSQDIMQELKDTKECAERKEKQSRLVIKNLEEENEGLSARYADLLNDLEKLKKQDSQWRIEKSDIDAKIKTLESALREARGQVEVLHNRCDDLASQLGVKQTELTQKDLDVARAKKELQELQNLYKQNTEHAAQQAELIQQLQALNTDTQKVLRTQEDAHTAETISYQKLYNELTICFEKIKASEVQLRQNQVPLQDKLFEKEQRIGQLEKQLHEAFCSASSLPYQTYPELRKEEFQQHSLTELKYLVMSQKTEIELLQKKLKRTNRSLANHSLCSRDFLDCISTRAGKKYKKPPVKRSRSLSPKSFLKESEELKKLKIAEGKISNLEKTLQLKIQENDELRQAHEKRKKRLQTLQINYRAVKNQLKELEEGYGKPGNNKNGKERSDPQHLRHENSDAVWNELAYFKKEHKKLLIENTYTFRNTEFGGGTGSDEKVLHKLGEEDEVNHSTPKKNVKEISAQTLQKISQLERRIMVFEKESKKLKEMNKGLVKDKSELQQLLKKHTGAAEDREKELKILVEKITEAKKDKSKLQLIIDGLEKQVTSLKKQVAEGNLLKNENVDLQIQVKQLQSLLDKAKTVDSKATVEAACGQCRCKNTGANVKLKAGKKKSLVEHHSLCNQSVKDMSGTLENFSKDGWEDMSESSDSEILNSENLDTRAVHHISLTKKNEQQEQNKIENNKITPSSMCLENESKLCQKKLAVVQKSKRTAVSSLKKSREANKRLTSQLHLTKQQLQASKQTVQQTLTSSLTELQREKSDLQGKLDHLIQTTKGREGLSLPASGHTGMAPATPVKTVDLEMKQLQCKLKNANNEVTKHSSTIKSLKFEVQRKEEQMQELQEKISRMERDIKDWRLRMKTYQEKEKSFNETLQCLEEKAKALTEDCSNKKISIDSLKQRLNVATKEKTQYEQMYQRTKEDLEKKVHSYRYYG

Foldseek 3Di:
DDDDDDDDVVVVVVVVVVVVVVVVVVVVVVVVLVVVVVVLVVVLVVQVPPPDHDVVVSVVSVVVSVVVVVVVVVVVVVVVVVVVVVVVVVVVVVVVVVVVVVVVVVVVVVVVVVVVVVVVVVVVVVVVVVVVVVVVVVVVVVVVVVVVVVVVVVVVVVVVVVVVVVVVVVVVVVVVVVVVVVVVVVVVVVVVVVVVVVVVVVVVVVVVVVVVVVVVVVVVVVVVVVVVVVVVVVVVVVVVVVVVVVVVVVVVVVVVVVVVVVVVVVVVVVVVVVVVVVVVVVVVVVVVVVVVVVVVVVVVVVVVVVVVVVVVVVVVVVVVVVVVVVVVVVVVVVVVVVVVVVPDPDDDDDDDDDDDDDDDDDDDDDPPVVVVVVVVVVVVVVVVVVVVVVVVVVVVVVPPPPDDDDDDDDDDDDDDDDDDDDDDDDDDDDDDDDDDCDPVNVVVVVVVVVVVVVVVVVVVVVVVVVVVVVVVVVVVVVVVVVVVVVVVVVVVVVVVVVVVPDDDDDDDDDDPDDPVVVVPDPVVVVVVVVVVVVVVVVVVVVVVVVVVVVVVPPDDDDDDDDDDDDDDDDDDDDDDDDDDCPVVVVVVVVVVVVVVVVVVVVVVVVVVVVVVVVVVVVVVVVVVVVVVVVVVVVVVVVVVVVVVVVVVVVVVVVVVVVVVVVVVVVVVVVVVVVVVVVVVVVVVVVVVVVVVVVVVVVVVVVVVVVVVPPDDDDDDDDDDDDDDDDDDDDDDDDDDDDDPVVVVVVVVVVVVVVVPPVQPDDDDDDDPDDDDDDDDDDDDDDDDDDDDDDDDDDDDDDDDDDDDDDDDDDPVVCVVVVVVVVVVVVVVVVVVVVVVVVVVVVVVVVVVVVVVVVVVVVVVVVVVVVVVVVVVVVVVVVVVVVVVVVLVVVVVVLVVVVVVVPDDDDDDDDDDDDDDDPDPVVSVVVVVVSVVVVVVVVVVVVVVVVVVVVVVVVVVVVVVVVVVVVVVVVVVVVVVVVVVVVVVVVVVVVVVVVVVVVVVVVVVVVVVVVVVVVVVVVVVVVVVVVVVVVVVVVVVVVVVVVVVVVVVVVVVVVVVD